Protein 8TFO (pdb70)

Secondary structure (DSSP, 8-state):
--SS-EEEEEEEEEEEEE-TTGGGGT--EEEEEEEEEEEEEEEE-SSSEEEEEETTTEEEEEEEHHHHHHHHHH----SSS---S--HHHHHHHHHHHTT---HHHHHHHHHHHHHHHHHHHT-SS---EEEEEEESS-GGGTSSHHHHHHHHHHHHHHHHTTSS---TTTSEEETTEEEPPHHHHHHHHHHHHHHHHHHSTT--SHHHHHHHHBSEEEEETTEEEE--SSB---EEEEE------HHHHHHHHHHHHHH-HHHHHHHHHHHHHHHHHHHHHHHH--BSPPHHHHHHHHHHHHHHHHHHHHTT---HHHHHHHHHHHHTT-EEEE-TT-SSSEEEEEPPHHHHH-HHHHHHHHHHHHHTT-EEEEPP-S-B-SEEE----/--PPPEEEEEEEEEEEEE-TTGGGGT--EEEEEEEEEEEEEEEE-SSSEEEEEETTTEEEEEEEHHHHHHHHHT----TTS---S--HHHHHHHHTT---HHHHHHHHHHHHHHHHHHHHT-SS---EEEEEEESS-GGGTSSHHHHHHHHHHHHHHHHTTSS--STTTSEEETTEEEPPHHHHHHHHHHHHHHHHHH-TT--SHHHHHHHHBSEEEEETTEEEE-TTSB---EEEEE------HHHHHHHHHHHHHH-HHHHHHHHHHHHHHHHHHHHHHHH--BSPPHHHHHHHHHHHHHHHHHHHHTT---HHHHHHHHHHHHTT-EEEE-TT-SSSEEEEEPPGGGGT-HHHHHHHHHHHHHTT-EEEEPP-S-BSSEE----

B-factor: mean 43.5, std 15.82, range [17.24, 140.45]

InterPro domains:
  IPR006204 GHMP kinase N-terminal domain [PF00288] (136-232)
  IPR006205 Mevalonate kinase [PTHR43290] (6-403)
  IPR006205 Mevalonate kinase [TIGR00549] (11-362)
  IPR013750 GHMP kinase, C-terminal domain [PF08544] (314-367)
  IPR014721 Small ribosomal subunit protein uS5 domain 2-type fold, subgroup [G3DSA:3.30.230.10] (9-399)
  IPR020568 Ribosomal protein uS5 domain 2-type superfamily [SSF54211] (7-242)
  IPR036554 GHMP kinase, C-terminal domain superfamily [G3DSA:3.30.70.890] (247-396)
  IPR036554 GHMP kinase, C-terminal domain superfamily [SSF55060] (249-402)

Solvent-accessible surface area: 33068 Å² total; per-residue (Å²): 237,72,142,91,111,71,28,77,0,1,0,0,0,5,0,6,0,1,0,3,8,0,8,36,47,112,45,0,0,0,0,7,0,2,37,33,34,1,98,1,34,0,20,46,32,122,96,32,36,0,10,1,71,11,87,178,44,14,119,111,12,25,4,21,18,79,52,0,9,102,32,1,116,78,12,158,66,75,108,98,55,114,44,95,105,46,40,146,123,11,14,71,93,0,95,61,18,3,21,3,49,138,84,66,49,45,6,2,4,0,0,0,2,0,0,0,0,0,0,55,112,39,62,80,146,123,4,37,19,1,78,1,55,3,38,28,72,7,46,93,38,1,34,10,8,14,32,0,0,9,0,0,0,0,0,0,0,0,0,20,14,11,47,40,9,100,27,43,97,99,82,10,67,95,60,90,43,64,37,44,4,46,70,125,21,8,53,54,0,15,51,19,0,15,3,0,2,15,20,31,24,48,47,21,21,2,4,34,0,0,0,0,1,37,4,15,14,0,52,2,95,86,82,131,58,68,136,4,44,106,7,15,140,15,27,1,1,3,0,10,5,113,32,140,42,84,44,54,112,12,16,57,64,1,96,106,78,85,165,95,95,72,90,99,5,44,66,17,3,103,46,0,26,34,10,0,50,59,2,2,120,42,6,76,141,12,123,36,87,14,73,38,129,53,11,122,67,3,2,70,10,0,89,78,0,16,97,37,0,55,57,1,32,0,23,43,92,91,0,46,56,0,14,97,0,0,54,160,70,43,2,0,3,0,0,3,8,21,6,12,1,10,1,0,0,0,1,7,30,43,73,6,88,115,90,109,125,66,49,78,54,0,17,59,34,0,141,159,47,146,14,109,9,68,87,15,131,47,49,25,64,6,1,6,17,49,93,35,122,120,212,99,106,106,126,114,21,85,2,0,0,0,0,7,0,6,0,1,0,5,7,0,10,26,40,107,52,0,0,0,0,7,0,3,34,35,23,1,106,0,44,0,20,49,33,121,94,33,89,0,10,0,68,7,86,172,41,10,159,119,37,32,15,26,17,109,75,0,7,49,22,4,104,176,13,69,39,47,91,112,89,106,38,84,113,33,32,93,133,7,0,75,71,0,92,150,75,57,119,65,89,68,20,30,8,18,1,0,0,0,2,0,0,0,6,0,0,68,129,40,61,72,140,119,4,38,20,2,79,2,54,4,48,28,73,4,52,90,45,3,38,10,8,17,48,1,0,11,0,0,0,0,0,0,0,0,0,22,19,10,50,20,10,87,24,44,148,160,34,13,64,81,57,131,21,49,6,35,4,29,6,27,11,7,14,55,0,8,43,25,0,12,4,2,10,26,11,47,40,64,63,24,22,3,6,37,1,0,0,0,1,8,0,13,15,0,42,2,91,86,46,60,19,64,39,3,44,110,8,13,109,10,31,2,1,2,0,16,3,113,30,103,86,71,47,111,103,1,23,45,52,0,142,105,78,90,174,95,93,71,90,97,5,49,66,16,3,112,44,0,21,33,10,0,49,60,1,0,91,44,6,69,153,11,125,39,70,9,74,49,134,42,3,98,55,1,1,69,8,0,85,81,0,16,97,36,0,54,56,1,33,0,24,40,94,89,0,47,64,0,14,99,1,0,51,172,76,50,6,0,2,0,0,5,9,26,7,0,1,11,1,0,0,0,1,6,36,9,89,16,104,132,112,94,123,80,53,78,53,2,24,36,38,0,145,164,45,144,19,116,9,64,65,16,126,38,65,25,56,5,1,6,13,36,63,77,165

Organism: Ramazzottius varieornatus (NCBI:txid947166)

Sequence (777 aa):
MSNLRHLRVSAPGKIILHGEHAVVYQKTAVALSLGLRTRLDLTETTDGRISIIMDKFLQHTSWSVEELSKIIDKVKIDANNPETELDQELVEDLRMMTSGHHTQSVALVGFLYILVKLCKFSGKQRPPSIQISISSDIAISAGLGSSAAFAVCLSASLLSYLGIIVCDRKNCADVDGKLVPSADQLALINHWAFMVEKIVHGSASGVDNAVSTYGGSIKYRNNELTRIGSGLKLDVLIVDTHVQRDTKKMLDIVRHRRKLYPAITNPVLEAIDGISETSSKILQHGDGLPTGEEYEEVIADLVRMNQNLLSTLGVSHPKLDVICETASRFGQAGKLTGAGGGGCAIVVLDPDMRQFEHLRESIIAEYRRMEFKPHLAELGGPGVLFHPVPGMSNLRHLRVSAPGKIILHGEHAVVYQKTAVALSLGLRTRLDLTETTDGRISIIMDKFLQHTSWSVEELSKIIDKVKIDANNPETELDQELVEDLRMMTYSTQSVALVGFLYILVKLCKFSGKQRPPSIQISISSDIAISAGLGSSAAFAVCLSASLLSYLGIIVCCDRKNCADVDGKLVPSADQLALINHWAFMVEKIVHGSASGVDNAVSTYGGSIKYRNNELTRIGSGLKLDVLIVDTHVQRDTKKMLDIVRHRRKLYPAITNPVLEAIDGISETSSKILQQHGDGLPTGEEYEVIADLVRMNQNLLSTLGVSHPKLDVICETASRFGQAGKLTGAGGGGCAIVVLDPDMRQFEHLRESIIAEYRRMEFKPHLAELGGPGVLFHPVP

Radius of gyration: 29.72 Å; Cα contacts (8 Å, |Δi|>4): 1640; chains: 2; bounding box: 70×86×70 Å

Nearest PDB structures (foldseek):
  8tfo-assembly2_B  TM=1.003E+00  e=6.480E-74  Ramazzottius varieornatus
  8tfo-assembly1_A  TM=9.893E-01  e=7.374E-70  Ramazzottius varieornatus
  2r3v-assembly6_D  TM=8.284E-01  e=1.403E-33  unclassified
  2r3v-assembly5_B  TM=8.203E-01  e=5.408E-33  unclassified
  1kvk-assembly1_A-2  TM=8.349E-01  e=2.702E-32  Rattus norvegicus

Structure (mmCIF, N/CA/C/O backbone):
data_8TFO
#
_entry.id   8TFO
#
_cell.length_a   45.081
_cell.length_b   80.705
_cell.length_c   207.467
_cell.angle_alpha   90.000
_cell.angle_beta   90.000
_cell.angle_gamma   90.000
#
_symmetry.space_group_name_H-M   'P 21 21 21'
#
loop_
_entity.id
_entity.type
_entity.pdbx_description
1 polymer 'Mevalonate kinase'
2 non-polymer (R)-MEVALONATE
3 non-polymer DI(HYDROXYETHYL)ETHER
4 non-polymer 'CALCIUM ION'
5 water water
#
loop_
_atom_site.group_PDB
_atom_site.id
_atom_site.type_symbol
_atom_site.label_atom_id
_atom_site.label_alt_id
_atom_site.label_comp_id
_atom_site.label_asym_id
_atom_site.label_entity_id
_atom_site.label_seq_id
_atom_site.pdbx_PDB_ins_code
_atom_site.Cartn_x
_atom_site.Cartn_y
_atom_site.Cartn_z
_atom_site.occupancy
_atom_site.B_iso_or_equiv
_atom_site.auth_seq_id
_atom_site.auth_comp_id
_atom_site.auth_asym_id
_atom_site.auth_atom_id
_atom_site.pdbx_PDB_model_num
ATOM 1 N N . MET A 1 10 ? 39.007 81.634 164.512 1.000 81.900 1 MET A N 1
ATOM 2 C CA . MET A 1 10 ? 38.401 82.118 163.243 1.000 81.730 1 MET A CA 1
ATOM 3 C C . MET A 1 10 ? 37.360 81.091 162.776 1.000 74.619 1 MET A C 1
ATOM 4 O O . MET A 1 10 ? 36.490 80.711 163.560 1.000 62.475 1 MET A O 1
ATOM 9 N N . SER A 1 11 ? 37.470 80.633 161.518 1.000 62.024 2 SER A N 1
ATOM 10 C CA . SER A 1 11 ? 36.440 79.858 160.855 1.000 54.918 2 SER A CA 1
ATOM 11 C C . SER A 1 11 ? 36.623 78.364 161.097 1.000 46.998 2 SER A C 1
ATOM 12 O O . SER A 1 11 ? 37.713 77.829 160.965 1.000 44.274 2 SER A O 1
ATOM 15 N N . ASN A 1 12 ? 35.530 77.680 161.416 1.000 39.809 3 ASN A N 1
ATOM 16 C CA . ASN A 1 12 ? 35.556 76.230 161.503 1.000 41.993 3 ASN A CA 1
ATOM 17 C C . ASN A 1 12 ? 35.626 75.611 160.099 1.000 42.023 3 ASN A C 1
ATOM 18 O O . ASN A 1 12 ? 36.244 74.559 159.958 1.000 40.573 3 ASN A O 1
ATOM 23 N N . LEU A 1 13 ? 34.981 76.219 159.085 1.000 38.948 4 LEU A N 1
ATOM 24 C CA . LEU A 1 13 ? 34.839 75.579 157.779 1.000 37.196 4 LEU A CA 1
ATOM 25 C C . LEU A 1 13 ? 35.536 76.426 156.723 1.000 32.887 4 LEU A C 1
ATOM 26 O O . LEU A 1 13 ? 35.120 77.542 156.440 1.000 33.256 4 LEU A O 1
ATOM 31 N N . ARG A 1 14 ? 36.619 75.888 156.169 1.000 33.803 5 ARG A N 1
ATOM 32 C CA . ARG A 1 14 ? 37.328 76.534 155.074 1.000 36.985 5 ARG A CA 1
ATOM 33 C C . ARG A 1 14 ? 36.373 76.750 153.900 1.000 35.421 5 ARG A C 1
ATOM 34 O O . ARG A 1 14 ? 35.511 75.911 153.629 1.000 35.179 5 ARG A O 1
ATOM 42 N N . HIS A 1 15 ? 36.588 77.842 153.166 1.000 32.522 6 HIS A N 1
ATOM 43 C CA . HIS A 1 15 ? 35.730 78.220 152.059 1.000 32.790 6 HIS A CA 1
ATOM 44 C C . HIS A 1 15 ? 36.577 78.959 151.022 1.000 34.205 6 HIS A C 1
ATOM 45 O O . HIS A 1 15 ? 37.212 79.947 151.355 1.000 35.739 6 HIS A O 1
ATOM 52 N N . LEU A 1 16 ? 36.600 78.454 149.779 1.000 33.871 7 LEU A N 1
ATOM 53 C CA . LEU A 1 16 ? 37.327 79.042 148.662 1.000 35.412 7 LEU A CA 1
ATOM 54 C C . LEU A 1 16 ? 36.336 79.453 147.591 1.000 31.932 7 LEU A C 1
ATOM 55 O O . LEU A 1 16 ? 35.320 78.793 147.425 1.000 35.609 7 LEU A O 1
ATOM 60 N N . ARG A 1 17 ? 36.681 80.506 146.852 1.000 35.365 8 ARG A N 1
ATOM 61 C CA . ARG A 1 17 ? 35.896 80.999 145.728 1.000 36.370 8 ARG A CA 1
ATOM 62 C C . ARG A 1 17 ? 36.863 81.372 144.608 1.000 36.865 8 ARG A C 1
ATOM 63 O O . ARG A 1 17 ? 37.860 82.061 144.859 1.000 33.223 8 ARG A O 1
ATOM 71 N N . VAL A 1 18 ? 36.598 80.846 143.395 1.000 38.128 9 VAL A N 1
ATOM 72 C CA . VAL A 1 18 ? 37.438 81.086 142.229 1.000 36.038 9 VAL A CA 1
ATOM 73 C C . VAL A 1 18 ? 36.543 81.398 141.039 1.000 35.487 9 VAL A C 1
ATOM 74 O O . VAL A 1 18 ? 35.392 80.962 140.981 1.000 31.894 9 VAL A O 1
ATOM 78 N N . SER A 1 19 ? 37.106 82.117 140.059 1.000 36.254 10 SER A N 1
ATOM 79 C CA . SER A 1 19 ? 36.424 82.325 138.798 1.000 36.558 10 SER A CA 1
ATOM 80 C C . SER A 1 19 ? 37.436 82.251 137.654 1.000 36.524 10 SER A C 1
ATOM 81 O O . SER A 1 19 ? 38.633 82.490 137.850 1.000 35.749 10 SER A O 1
ATOM 84 N N . ALA A 1 20 ? 36.922 81.923 136.458 1.000 36.905 11 ALA A N 1
ATOM 85 C CA . ALA A 1 20 ? 37.731 81.842 135.243 1.000 37.914 11 ALA A CA 1
ATOM 86 C C . ALA A 1 20 ? 36.909 82.303 134.039 1.000 32.045 11 ALA A C 1
ATOM 87 O O . ALA A 1 20 ? 35.725 81.998 133.928 1.000 28.944 11 ALA A O 1
ATOM 89 N N . PRO A 1 21 ? 37.528 83.038 133.093 1.000 31.532 12 PRO A N 1
ATOM 90 C CA . PRO A 1 21 ? 36.782 83.610 131.964 1.000 31.473 12 PRO A CA 1
ATOM 91 C C . PRO A 1 21 ? 36.568 82.624 130.816 1.000 32.626 12 PRO A C 1
ATOM 92 O O . PRO A 1 21 ? 37.332 81.659 130.664 1.000 35.294 12 PRO A O 1
ATOM 96 N N . GLY A 1 22 ? 35.520 82.889 130.031 1.000 32.737 13 GLY A N 1
ATOM 97 C CA . GLY A 1 22 ? 35.355 82.330 128.696 1.000 34.316 13 GLY A CA 1
ATOM 98 C C . GLY A 1 22 ? 36.373 82.912 127.714 1.000 31.967 13 GLY A C 1
ATOM 99 O O . GLY A 1 22 ? 37.258 83.682 128.109 1.000 31.309 13 GLY A O 1
ATOM 100 N N . LYS A 1 23 ? 36.262 82.534 126.436 1.000 29.794 14 LYS A N 1
ATOM 101 C CA . LYS A 1 23 ? 37.286 82.895 125.466 1.000 31.876 14 LYS A CA 1
ATOM 102 C C . LYS A 1 23 ? 36.728 82.845 124.041 1.000 31.279 14 LYS A C 1
ATOM 103 O O . LYS A 1 23 ? 35.737 82.164 123.755 1.000 29.638 14 LYS A O 1
ATOM 109 N N . ILE A 1 24 ? 37.403 83.602 123.165 1.000 31.340 15 ILE A N 1
ATOM 110 C CA . ILE A 1 24 ? 37.278 83.459 121.723 1.000 32.291 15 ILE A CA 1
ATOM 111 C C . ILE A 1 24 ? 38.664 83.170 121.162 1.000 33.053 15 ILE A C 1
ATOM 112 O O . ILE A 1 24 ? 39.680 83.550 121.750 1.000 30.255 15 ILE A O 1
ATOM 117 N N . ILE A 1 25 ? 38.676 82.472 120.021 1.000 34.357 16 ILE A N 1
ATOM 118 C CA . ILE A 1 25 ? 39.890 82.308 119.249 1.000 32.842 16 ILE A CA 1
ATOM 119 C C . ILE A 1 25 ? 39.781 83.236 118.043 1.000 32.191 16 ILE A C 1
ATOM 120 O O . ILE A 1 25 ? 38.864 83.102 117.239 1.000 30.473 16 ILE A O 1
ATOM 125 N N . LEU A 1 26 ? 40.678 84.222 117.960 1.000 28.860 17 LEU A N 1
ATOM 126 C CA . LEU A 1 26 ? 40.670 85.104 116.814 1.000 30.313 17 LEU A CA 1
ATOM 127 C C . LEU A 1 26 ? 41.223 84.375 115.591 1.000 32.690 17 LEU A C 1
ATOM 128 O O . LEU A 1 26 ? 40.640 84.483 114.517 1.000 33.743 17 LEU A O 1
ATOM 133 N N . HIS A 1 27 ? 42.340 83.642 115.755 1.000 32.750 18 HIS A N 1
ATOM 134 C CA . HIS A 1 27 ? 42.938 82.882 114.664 1.000 30.573 18 HIS A CA 1
ATOM 135 C C . HIS A 1 27 ? 43.514 81.555 115.157 1.000 29.144 18 HIS A C 1
ATOM 136 O O . HIS A 1 27 ? 44.060 81.452 116.251 1.000 28.502 18 HIS A O 1
ATOM 143 N N . GLY A 1 28 ? 43.411 80.528 114.312 1.000 27.734 19 GLY A N 1
ATOM 144 C CA . GLY A 1 28 ? 44.246 79.358 114.474 1.000 27.088 19 GLY A CA 1
ATOM 145 C C . GLY A 1 28 ? 43.515 78.178 115.096 1.000 26.474 19 GLY A C 1
ATOM 146 O O . GLY A 1 28 ? 44.140 77.145 115.319 1.000 25.267 19 GLY A O 1
ATOM 147 N N . GLU A 1 29 ? 42.201 78.291 115.337 1.000 27.094 20 GLU A N 1
ATOM 148 C CA . GLU A 1 29 ? 41.454 77.100 115.726 1.000 27.305 20 GLU A CA 1
ATOM 149 C C . GLU A 1 29 ? 41.660 76.015 114.668 1.000 26.987 20 GLU A C 1
ATOM 150 O O . GLU A 1 29 ? 41.851 76.320 113.492 1.000 30.315 20 GLU A O 1
ATOM 156 N N . HIS A 1 30 ? 41.653 74.761 115.130 1.000 28.845 21 HIS A N 1
ATOM 157 C CA . HIS A 1 30 ? 41.844 73.537 114.353 1.000 27.332 21 HIS A CA 1
ATOM 158 C C . HIS A 1 30 ? 43.293 73.357 113.909 1.000 26.541 21 HIS A C 1
ATOM 159 O O . HIS A 1 30 ? 43.856 72.282 114.067 1.000 28.803 21 HIS A O 1
ATOM 166 N N . ALA A 1 31 ? 43.897 74.386 113.317 1.000 29.498 22 ALA A N 1
ATOM 167 C CA . ALA A 1 31 ? 45.316 74.336 112.984 1.000 28.787 22 ALA A CA 1
ATOM 168 C C . ALA A 1 31 ? 46.164 74.112 114.238 1.000 30.512 22 ALA A C 1
ATOM 169 O O . ALA A 1 31 ? 47.201 73.416 114.204 1.000 30.993 22 ALA A O 1
ATOM 171 N N . VAL A 1 32 ? 45.725 74.739 115.334 1.000 27.917 23 VAL A N 1
ATOM 172 C CA . VAL A 1 32 ? 46.478 74.741 116.579 1.000 31.115 23 VAL A CA 1
ATOM 173 C C . VAL A 1 32 ? 46.634 73.322 117.112 1.000 32.045 23 VAL A C 1
ATOM 174 O O . VAL A 1 32 ? 47.607 73.045 117.802 1.000 32.536 23 VAL A O 1
ATOM 178 N N . VAL A 1 33 ? 45.681 72.447 116.774 1.000 32.343 24 VAL A N 1
ATOM 179 C CA . VAL A 1 33 ? 45.731 71.037 117.129 1.000 34.635 24 VAL A CA 1
ATOM 180 C C . VAL A 1 33 ? 46.956 70.365 116.503 1.000 36.148 24 VAL A C 1
ATOM 181 O O . VAL A 1 33 ? 47.440 69.376 117.034 1.000 33.629 24 VAL A O 1
ATOM 185 N N . TYR A 1 34 ? 47.392 70.851 115.333 1.000 35.825 25 TYR A N 1
ATOM 186 C CA . TYR A 1 34 ? 48.512 70.265 114.610 1.000 34.215 25 TYR A CA 1
ATOM 187 C C . TYR A 1 34 ? 49.721 71.190 114.655 1.000 37.058 25 TYR A C 1
ATOM 188 O O . TYR A 1 34 ? 50.351 71.458 113.623 1.000 37.876 25 TYR A O 1
ATOM 197 N N . GLN A 1 35 ? 50.020 71.679 115.860 1.000 37.136 26 GLN A N 1
ATOM 198 C CA . GLN A 1 35 ? 51.274 72.365 116.161 1.000 39.365 26 GLN A CA 1
ATOM 199 C C . GLN A 1 35 ? 51.370 73.726 115.472 1.000 35.319 26 GLN A C 1
ATOM 200 O O . GLN A 1 35 ? 52.472 74.260 115.347 1.000 37.260 26 GLN A O 1
ATOM 206 N N . LYS A 1 36 ? 50.232 74.298 115.054 1.000 32.572 27 LYS A N 1
ATOM 207 C CA . LYS A 1 36 ? 50.237 75.640 114.482 1.000 33.930 27 LYS A CA 1
ATOM 208 C C . LYS A 1 36 ? 49.893 76.688 115.548 1.000 32.501 27 LYS A C 1
ATOM 209 O O . LYS A 1 36 ? 49.445 76.352 116.642 1.000 29.947 27 LYS A O 1
ATOM 215 N N . THR A 1 37 ? 50.083 77.959 115.175 1.000 32.832 28 THR A N 1
ATOM 216 C CA . THR A 1 37 ? 49.914 79.105 116.050 1.000 33.022 28 THR A CA 1
ATOM 217 C C . THR A 1 37 ? 48.451 79.538 116.106 1.000 31.005 28 THR A C 1
ATOM 218 O O . THR A 1 37 ? 47.750 79.506 115.109 1.000 30.503 28 THR A O 1
ATOM 222 N N . ALA A 1 38 ? 48.005 79.950 117.293 1.000 31.905 29 ALA A N 1
ATOM 223 C CA . ALA A 1 38 ? 46.688 80.534 117.486 1.000 33.815 29 ALA A CA 1
ATOM 224 C C . ALA A 1 38 ? 46.815 81.835 118.281 1.000 34.507 29 ALA A C 1
ATOM 225 O O . ALA A 1 38 ? 47.805 82.049 118.983 1.000 32.735 29 ALA A O 1
ATOM 227 N N . VAL A 1 39 ? 45.801 82.698 118.117 1.000 34.012 30 VAL A N 1
ATOM 228 C CA . VAL A 1 39 ? 45.644 83.925 118.867 1.000 32.899 30 VAL A CA 1
ATOM 229 C C . VAL A 1 39 ? 44.273 83.862 119.530 1.000 32.709 30 VAL A C 1
ATOM 230 O O . VAL A 1 39 ? 43.281 83.679 118.835 1.000 30.179 30 VAL A O 1
ATOM 234 N N . ALA A 1 40 ? 44.233 84.018 120.867 1.000 34.749 31 ALA A N 1
ATOM 235 C CA . ALA A 1 40 ? 43.019 83.832 121.655 1.000 32.167 31 ALA A CA 1
ATOM 236 C C . ALA A 1 40 ? 42.913 84.953 122.682 1.000 32.859 31 ALA A C 1
ATOM 237 O O . ALA A 1 40 ? 43.932 85.498 123.116 1.000 31.332 31 ALA A O 1
ATOM 239 N N . LEU A 1 41 ? 41.661 85.311 123.010 1.000 34.232 32 LEU A N 1
ATOM 240 C CA . LEU A 1 41 ? 41.341 86.406 123.915 1.000 32.482 32 LEU A CA 1
ATOM 241 C C . LEU A 1 41 ? 40.310 85.937 124.933 1.000 32.322 32 LEU A C 1
ATOM 242 O O . LEU A 1 41 ? 39.367 85.236 124.551 1.000 27.929 32 LEU A O 1
ATOM 247 N N . SER A 1 42 ? 40.453 86.402 126.195 1.000 31.765 33 SER A N 1
ATOM 248 C CA . SER A 1 42 ? 39.503 86.115 127.260 1.000 33.392 33 SER A CA 1
ATOM 249 C C . SER A 1 42 ? 38.281 87.032 127.161 1.000 34.926 33 SER A C 1
ATOM 250 O O . SER A 1 42 ? 38.361 88.131 126.624 1.000 35.986 33 SER A O 1
ATOM 253 N N . LEU A 1 43 ? 37.155 86.549 127.698 1.000 34.105 34 LEU A N 1
ATOM 254 C CA . LEU A 1 43 ? 35.907 87.290 127.758 1.000 36.276 34 LEU A CA 1
ATOM 255 C C . LEU A 1 43 ? 35.593 87.768 129.182 1.000 37.568 34 LEU A C 1
ATOM 256 O O . LEU A 1 43 ? 36.263 87.404 130.149 1.000 34.940 34 LEU A O 1
ATOM 261 N N . GLY A 1 44 ? 34.530 88.584 129.274 1.000 41.286 35 GLY A N 1
ATOM 262 C CA . GLY A 1 44 ? 33.936 89.023 130.524 1.000 40.888 35 GLY A CA 1
ATOM 263 C C . GLY A 1 44 ? 32.966 87.977 131.069 1.000 39.540 35 GLY A C 1
ATOM 264 O O . GLY A 1 44 ? 32.633 87.993 132.240 1.000 42.294 35 GLY A O 1
ATOM 265 N N . LEU A 1 45 ? 32.528 87.054 130.214 1.000 37.774 36 LEU A N 1
ATOM 266 C CA . LEU A 1 45 ? 31.765 85.898 130.650 1.000 40.559 36 LEU A CA 1
ATOM 267 C C . LEU A 1 45 ? 32.644 85.003 131.530 1.000 42.644 36 LEU A C 1
ATOM 268 O O . LEU A 1 45 ? 33.753 84.649 131.115 1.000 40.636 36 LEU A O 1
ATOM 273 N N . ARG A 1 46 ? 32.145 84.619 132.729 1.000 38.978 37 ARG A N 1
ATOM 274 C CA . ARG A 1 46 ? 32.950 83.863 133.684 1.000 35.294 37 ARG A CA 1
ATOM 275 C C . ARG A 1 46 ? 32.188 82.655 134.224 1.000 36.340 37 ARG A C 1
ATOM 276 O O . ARG A 1 46 ? 30.957 82.686 134.330 1.000 38.480 37 ARG A O 1
ATOM 284 N N . THR A 1 47 ? 32.948 81.582 134.520 1.000 34.752 38 THR A N 1
ATOM 285 C CA . THR A 1 47 ? 32.510 80.475 135.364 1.000 34.162 38 THR A CA 1
ATOM 286 C C . THR A 1 47 ? 32.982 80.727 136.808 1.000 35.990 38 THR A C 1
ATOM 287 O O . THR A 1 47 ? 34.112 81.179 137.050 1.000 31.725 38 THR A O 1
ATOM 291 N N . ARG A 1 48 ? 32.098 80.429 137.778 1.000 37.787 39 ARG A N 1
ATOM 292 C CA . ARG A 1 48 ? 32.322 80.742 139.189 1.000 38.008 39 ARG A CA 1
ATOM 293 C C . ARG A 1 48 ? 32.150 79.487 140.045 1.000 36.534 39 ARG A C 1
ATOM 294 O O . ARG A 1 48 ? 31.216 78.710 139.840 1.000 35.388 39 ARG A O 1
ATOM 302 N N . LEU A 1 49 ? 33.063 79.297 140.996 1.000 34.828 40 LEU A N 1
ATOM 303 C CA . LEU A 1 49 ? 33.110 78.071 141.784 1.000 36.074 40 LEU A CA 1
ATOM 304 C C . LEU A 1 49 ? 33.292 78.437 143.254 1.000 36.264 40 LEU A C 1
ATOM 305 O O . LEU A 1 49 ? 34.156 79.257 143.580 1.000 31.768 40 LEU A O 1
ATOM 310 N N . ASP A 1 50 ? 32.462 77.809 144.102 1.000 33.647 41 ASP A N 1
ATOM 311 C CA . ASP A 1 50 ? 32.647 77.781 145.543 1.000 38.034 41 ASP A CA 1
ATOM 312 C C . ASP A 1 50 ? 33.036 76.371 145.954 1.000 34.943 41 ASP A C 1
ATOM 313 O O . ASP A 1 50 ? 32.450 75.402 145.481 1.000 35.433 41 ASP A O 1
ATOM 318 N N . LEU A 1 51 ? 34.018 76.288 146.850 1.000 34.653 42 LEU A N 1
ATOM 319 C CA . LEU A 1 51 ? 34.402 75.043 147.494 1.000 35.790 42 LEU A CA 1
ATOM 320 C C . LEU A 1 51 ? 34.440 75.288 149.001 1.000 34.396 42 LEU A C 1
ATOM 321 O O . LEU A 1 51 ? 35.124 76.212 149.443 1.000 36.995 42 LEU A O 1
ATOM 326 N N . THR A 1 52 ? 33.715 74.468 149.775 1.000 29.952 43 THR A N 1
ATOM 327 C CA . THR A 1 52 ? 33.803 74.530 151.227 1.000 32.608 43 THR A CA 1
ATOM 328 C C . THR A 1 52 ? 34.173 73.158 151.780 1.000 32.312 43 THR A C 1
ATOM 329 O O . THR A 1 52 ? 33.847 72.133 151.199 1.000 32.623 43 THR A O 1
ATOM 333 N N . GLU A 1 53 ? 34.831 73.186 152.934 1.000 35.092 44 GLU A N 1
ATOM 334 C CA . GLU A 1 53 ? 34.937 72.048 153.830 1.000 34.857 44 GLU A CA 1
ATOM 335 C C . GLU A 1 53 ? 33.563 71.496 154.216 1.000 31.296 44 GLU A C 1
ATOM 336 O O . GLU A 1 53 ? 32.589 72.240 154.347 1.000 32.218 44 GLU A O 1
ATOM 342 N N . THR A 1 54 ? 33.505 70.174 154.391 1.000 32.117 45 THR A N 1
ATOM 343 C CA . THR A 1 54 ? 32.371 69.492 155.005 1.000 34.469 45 THR A CA 1
ATOM 344 C C . THR A 1 54 ? 32.917 68.472 156.007 1.000 35.557 45 THR A C 1
ATOM 345 O O . THR A 1 54 ? 34.129 68.311 156.115 1.000 30.416 45 THR A O 1
ATOM 349 N N . THR A 1 55 ? 32.024 67.807 156.760 1.000 34.627 46 THR A N 1
ATOM 350 C CA . THR A 1 55 ? 32.445 66.885 157.808 1.000 37.957 46 THR A CA 1
ATOM 351 C C . THR A 1 55 ? 31.646 65.582 157.718 1.000 39.302 46 THR A C 1
ATOM 352 O O . THR A 1 55 ? 31.628 64.818 158.675 1.000 36.519 46 THR A O 1
ATOM 356 N N . ASP A 1 56 ? 31.030 65.320 156.554 1.000 38.606 47 ASP A N 1
ATOM 357 C CA . ASP A 1 56 ? 30.174 64.161 156.360 1.000 38.688 47 ASP A CA 1
ATOM 358 C C . ASP A 1 56 ? 30.976 63.007 155.757 1.000 37.779 47 ASP A C 1
ATOM 359 O O . ASP A 1 56 ? 30.417 61.936 155.535 1.000 34.968 47 ASP A O 1
ATOM 364 N N . GLY A 1 57 ? 32.274 63.215 155.500 1.000 35.714 48 GLY A N 1
ATOM 365 C CA . GLY A 1 57 ? 33.091 62.202 154.849 1.000 36.872 48 GLY A CA 1
ATOM 366 C C . GLY A 1 57 ? 32.643 61.920 153.412 1.000 36.234 48 GLY A C 1
ATOM 367 O O . GLY A 1 57 ? 32.670 60.775 152.951 1.000 35.101 48 GLY A O 1
ATOM 368 N N . ARG A 1 58 ? 32.213 62.968 152.705 1.000 34.216 49 ARG A N 1
ATOM 369 C CA . ARG A 1 58 ? 31.839 62.844 151.312 1.000 36.404 49 ARG A CA 1
ATOM 370 C C . ARG A 1 58 ? 32.450 63.990 150.509 1.000 38.531 49 ARG A C 1
ATOM 371 O O . ARG A 1 58 ? 32.794 65.044 151.067 1.000 34.461 49 ARG A O 1
ATOM 379 N N . ILE A 1 59 ? 32.572 63.733 149.193 1.000 36.577 50 ILE A N 1
ATOM 380 C CA . ILE A 1 59 ? 32.923 64.724 148.193 1.000 37.293 50 ILE A CA 1
ATOM 381 C C . ILE A 1 59 ? 31.704 64.912 147.299 1.000 35.519 50 ILE A C 1
ATOM 382 O O . ILE A 1 59 ? 31.179 63.924 146.800 1.000 33.019 50 ILE A O 1
ATOM 387 N N . SER A 1 60 ? 31.285 66.169 147.079 1.000 35.473 51 SER A N 1
ATOM 388 C CA . SER A 1 60 ? 30.132 66.448 146.237 1.000 36.973 51 SER A CA 1
ATOM 389 C C . SER A 1 60 ? 30.434 67.564 145.231 1.000 37.358 51 SER A C 1
ATOM 390 O O . SER A 1 60 ? 31.285 68.440 145.458 1.000 32.648 51 SER A O 1
ATOM 393 N N . ILE A 1 61 ? 29.716 67.502 144.097 1.000 36.524 52 ILE A N 1
ATOM 394 C CA . ILE A 1 61 ? 29.744 68.545 143.083 1.000 32.403 52 ILE A CA 1
ATOM 395 C C . ILE A 1 61 ? 28.312 68.814 142.609 1.000 31.444 52 ILE A C 1
ATOM 396 O O . ILE A 1 61 ? 27.482 67.915 142.565 1.000 32.337 52 ILE A O 1
ATOM 401 N N . ILE A 1 62 ? 28.012 70.086 142.345 1.000 30.191 53 ILE A N 1
ATOM 402 C CA . ILE A 1 62 ? 26.726 70.507 141.817 1.000 32.532 53 ILE A CA 1
ATOM 403 C C . ILE A 1 62 ? 27.011 71.660 140.861 1.000 32.166 53 ILE A C 1
ATOM 404 O O . ILE A 1 62 ? 27.952 72.425 141.080 1.000 34.409 53 ILE A O 1
ATOM 409 N N . MET A 1 63 ? 26.250 71.761 139.770 1.000 35.838 54 MET A N 1
ATOM 410 C CA . MET A 1 63 ? 26.491 72.849 138.834 1.000 40.804 54 MET A CA 1
ATOM 411 C C . MET A 1 63 ? 25.166 73.294 138.245 1.000 42.943 54 MET A C 1
ATOM 412 O O . MET A 1 63 ? 24.410 72.486 137.708 1.000 43.855 54 MET A O 1
ATOM 417 N N . ASP A 1 64 ? 24.920 74.600 138.361 1.000 47.086 55 ASP A N 1
ATOM 418 C CA . ASP A 1 64 ? 23.669 75.193 137.942 1.000 51.136 55 ASP A CA 1
ATOM 419 C C . ASP A 1 64 ? 23.402 74.839 136.474 1.000 56.411 55 ASP A C 1
ATOM 420 O O . ASP A 1 64 ? 24.279 75.019 135.624 1.000 51.002 55 ASP A O 1
ATOM 425 N N . LYS A 1 65 ? 22.192 74.298 136.215 1.000 55.671 56 LYS A N 1
ATOM 426 C CA . LYS A 1 65 ? 21.655 74.024 134.887 1.000 57.149 56 LYS A CA 1
ATOM 427 C C . LYS A 1 65 ? 22.473 72.962 134.150 1.000 58.821 56 LYS A C 1
ATOM 428 O O . LYS A 1 65 ? 22.532 72.979 132.926 1.000 60.599 56 LYS A O 1
ATOM 434 N N . PHE A 1 66 ? 23.081 72.017 134.876 1.000 53.107 57 PHE A N 1
ATOM 435 C CA . PHE A 1 66 ? 23.977 71.061 134.247 1.000 51.030 57 PHE A CA 1
ATOM 436 C C . PHE A 1 66 ? 24.059 69.768 135.058 1.000 52.761 57 PHE A C 1
ATOM 437 O O . PHE A 1 66 ? 23.948 68.689 134.484 1.000 52.981 57 PHE A O 1
ATOM 445 N N . LEU A 1 67 ? 24.301 69.878 136.375 1.000 52.210 58 LEU A N 1
ATOM 446 C CA . LEU A 1 67 ? 24.467 68.722 137.243 1.000 48.502 58 LEU A CA 1
ATOM 447 C C . LEU A 1 67 ? 23.728 68.941 138.555 1.000 48.832 58 LEU A C 1
ATOM 448 O O . LEU A 1 67 ? 23.971 69.933 139.241 1.000 44.842 58 LEU A O 1
ATOM 453 N N . GLN A 1 68 ? 22.882 67.966 138.912 1.000 43.619 59 GLN A N 1
ATOM 454 C CA . GLN A 1 68 ? 22.300 67.881 140.238 1.000 46.441 59 GLN A CA 1
ATOM 455 C C . GLN A 1 68 ? 23.391 67.494 141.238 1.000 43.817 59 GLN A C 1
ATOM 456 O O . GLN A 1 68 ? 24.453 67.017 140.843 1.000 40.183 59 GLN A O 1
ATOM 462 N N . HIS A 1 69 ? 23.092 67.648 142.537 1.000 41.141 60 HIS A N 1
ATOM 463 C CA . HIS A 1 69 ? 23.965 67.201 143.611 1.000 39.962 60 HIS A CA 1
ATOM 464 C C . HIS A 1 69 ? 24.439 65.781 143.323 1.000 41.557 60 HIS A C 1
ATOM 465 O O . HIS A 1 69 ? 23.608 64.886 143.180 1.000 42.495 60 HIS A O 1
ATOM 472 N N . THR A 1 70 ? 25.767 65.596 143.241 1.000 34.160 61 THR A N 1
ATOM 473 C CA . THR A 1 70 ? 26.356 64.294 142.998 1.000 36.945 61 THR A CA 1
ATOM 474 C C . THR A 1 70 ? 27.542 64.122 143.931 1.000 35.622 61 THR A C 1
ATOM 475 O O . THR A 1 70 ? 28.394 65.011 143.973 1.000 38.825 61 THR A O 1
ATOM 479 N N . SER A 1 71 ? 27.629 62.964 144.598 1.000 36.575 62 SER A N 1
ATOM 480 C CA . SER A 1 71 ? 28.601 62.774 145.661 1.000 38.468 62 SER A CA 1
ATOM 481 C C . SER A 1 71 ? 29.151 61.348 145.674 1.000 37.697 62 SER A C 1
ATOM 482 O O . SER A 1 71 ? 28.615 60.457 145.035 1.000 34.470 62 SER A O 1
ATOM 485 N N . TRP A 1 72 ? 30.262 61.189 146.400 1.000 35.708 63 TRP A N 1
ATOM 486 C CA . TRP A 1 72 ? 30.932 59.925 146.650 1.000 35.682 63 TRP A CA 1
ATOM 487 C C . TRP A 1 72 ? 31.421 59.957 148.095 1.000 34.748 63 TRP A C 1
ATOM 488 O O . TRP A 1 72 ? 31.675 61.041 148.599 1.000 36.114 63 TRP A O 1
ATOM 499 N N . SER A 1 73 ? 31.565 58.792 148.735 1.000 36.214 64 SER A N 1
ATOM 500 C CA . SER A 1 73 ? 32.184 58.690 150.047 1.000 39.042 64 SER A CA 1
ATOM 501 C C . SER A 1 73 ? 33.696 58.881 149.924 1.000 39.699 64 SER A C 1
ATOM 502 O O . SER A 1 73 ? 34.280 58.520 148.905 1.000 38.739 64 SER A O 1
ATOM 505 N N . VAL A 1 74 ? 34.310 59.425 150.977 1.000 39.161 65 VAL A N 1
ATOM 506 C CA . VAL A 1 74 ? 35.757 59.536 151.092 1.000 43.270 65 VAL A CA 1
ATOM 507 C C . VAL A 1 74 ? 36.367 58.142 150.988 1.000 46.756 65 VAL A C 1
ATOM 508 O O . VAL A 1 74 ? 37.471 58.005 150.455 1.000 42.691 65 VAL A O 1
ATOM 512 N N . GLU A 1 75 ? 35.640 57.132 151.499 1.000 48.992 66 GLU A N 1
ATOM 513 C CA . GLU A 1 75 ? 36.106 55.750 151.524 1.000 51.866 66 GLU A CA 1
ATOM 514 C C . GLU A 1 75 ? 36.263 55.241 150.096 1.000 46.077 66 GLU A C 1
ATOM 515 O O . GLU A 1 75 ? 37.344 54.777 149.737 1.000 52.043 66 GLU A O 1
ATOM 521 N N . GLU A 1 76 ? 35.195 55.329 149.291 1.000 43.542 67 GLU A N 1
ATOM 522 C CA . GLU A 1 76 ? 35.241 54.813 147.929 1.000 46.551 67 GLU A CA 1
ATOM 523 C C . GLU A 1 76 ? 36.382 55.442 147.125 1.000 45.132 67 GLU A C 1
ATOM 524 O O . GLU A 1 76 ? 37.043 54.735 146.378 1.000 43.632 67 GLU A O 1
ATOM 530 N N . LEU A 1 77 ? 36.614 56.750 147.281 1.000 41.779 68 LEU A N 1
ATOM 531 C CA . LEU A 1 77 ? 37.601 57.465 146.481 1.000 44.866 68 LEU A CA 1
ATOM 532 C C . LEU A 1 77 ? 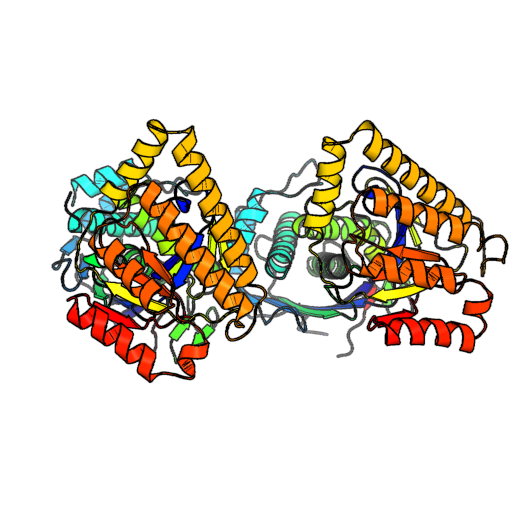39.021 57.189 146.983 1.0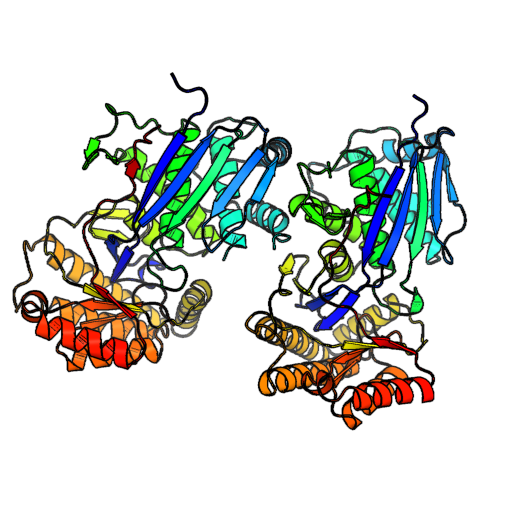00 40.829 68 LEU A C 1
ATOM 533 O O . LEU A 1 77 ? 39.967 57.240 146.204 1.000 38.696 68 LEU A O 1
ATOM 538 N N . SER A 1 78 ? 39.164 56.898 148.278 1.000 41.434 69 SER A N 1
ATOM 539 C CA . SER A 1 78 ? 40.435 56.461 148.838 1.000 45.246 69 SER A CA 1
ATOM 540 C C . SER A 1 78 ? 40.898 55.159 148.179 1.000 42.390 69 SER A C 1
ATOM 541 O O . SER A 1 78 ? 42.095 54.961 147.995 1.000 38.388 69 SER A O 1
ATOM 544 N N . LYS A 1 79 ? 39.954 54.269 147.844 1.000 43.442 70 LYS A N 1
ATOM 545 C CA . LYS A 1 79 ? 40.268 52.991 147.216 1.000 48.172 70 LYS A CA 1
ATOM 546 C C . LYS A 1 79 ? 40.787 53.194 145.789 1.000 48.134 70 LYS A C 1
ATOM 547 O O . LYS A 1 79 ? 41.636 52.436 145.322 1.000 51.345 70 LYS A O 1
ATOM 553 N N . ILE A 1 80 ? 40.280 54.231 145.107 1.000 44.507 71 ILE A N 1
ATOM 554 C CA . ILE A 1 80 ? 40.733 54.600 143.773 1.000 43.219 71 ILE A CA 1
ATOM 555 C C . ILE A 1 80 ? 42.137 55.178 143.882 1.000 41.236 71 ILE A C 1
ATOM 556 O O . ILE A 1 80 ? 43.031 54.760 143.167 1.000 47.936 71 ILE A O 1
ATOM 561 N N . ILE A 1 81 ? 42.333 56.089 144.828 1.000 41.230 72 ILE A N 1
ATOM 562 C CA . ILE A 1 81 ? 43.627 56.712 145.049 1.000 43.015 72 ILE A CA 1
ATOM 563 C C . ILE A 1 81 ? 44.672 55.640 145.346 1.000 47.721 72 ILE A C 1
ATOM 564 O O . ILE A 1 81 ? 45.799 55.768 144.891 1.000 47.652 72 ILE A O 1
ATOM 569 N N . ASP A 1 82 ? 44.287 54.578 146.066 1.000 51.163 73 ASP A N 1
ATOM 570 C CA . ASP A 1 82 ? 45.216 53.520 146.421 1.000 54.081 73 ASP A CA 1
ATOM 571 C C . ASP A 1 82 ? 45.772 52.863 145.161 1.000 51.419 73 ASP A C 1
ATOM 572 O O . ASP A 1 82 ? 46.968 52.614 145.093 1.000 53.350 73 ASP A O 1
ATOM 577 N N . LYS A 1 83 ? 44.899 52.586 144.187 1.000 49.984 74 LYS A N 1
ATOM 578 C CA . LYS A 1 83 ? 45.266 51.877 142.971 1.000 47.517 74 LYS A CA 1
ATOM 579 C C . LYS A 1 83 ? 45.809 52.825 141.890 1.000 49.658 74 LYS A C 1
ATOM 580 O O . LYS A 1 83 ? 46.259 52.377 140.851 1.000 50.926 74 LYS A O 1
ATOM 582 N N . VAL A 1 84 ? 45.846 54.135 142.141 1.000 53.477 75 VAL A N 1
ATOM 583 C CA . VAL A 1 84 ? 46.355 55.083 141.162 1.000 53.720 75 VAL A CA 1
ATOM 584 C C . VAL A 1 84 ? 47.881 55.146 141.254 1.000 60.133 75 VAL A C 1
ATOM 585 O O . VAL A 1 84 ? 48.446 54.987 142.327 1.000 52.077 75 VAL A O 1
ATOM 589 N N . LYS A 1 85 ? 48.537 55.373 140.108 1.000 65.030 76 LYS A N 1
ATOM 590 C CA . LYS A 1 85 ? 49.981 55.540 140.028 1.000 68.391 76 LYS A CA 1
ATOM 591 C C . LYS A 1 85 ? 50.307 56.960 139.563 1.000 73.693 76 LYS A C 1
ATOM 592 O O . LYS A 1 85 ? 49.568 57.546 138.772 1.000 76.174 76 LYS A O 1
ATOM 598 N N . ILE A 1 86 ? 51.426 57.518 140.040 1.000 79.282 77 ILE A N 1
ATOM 599 C CA . ILE A 1 86 ? 51.989 58.736 139.458 1.000 84.940 77 ILE A CA 1
ATOM 600 C C . ILE A 1 86 ? 53.448 58.469 139.103 1.000 86.075 77 ILE A C 1
ATOM 601 O O . ILE A 1 86 ? 54.139 57.770 139.842 1.000 70.805 77 ILE A O 1
ATOM 606 N N . ASP A 1 87 ? 53.907 59.052 137.984 1.000 91.959 78 ASP A N 1
ATOM 607 C CA . ASP A 1 87 ? 55.307 58.975 137.592 1.000 93.538 78 ASP A CA 1
ATOM 608 C C . ASP A 1 87 ? 56.098 59.938 138.473 1.000 87.330 78 ASP A C 1
ATOM 609 O O . ASP A 1 87 ? 55.778 61.121 138.541 1.000 79.704 78 ASP A O 1
ATOM 614 N N . ALA A 1 88 ? 57.127 59.414 139.142 1.000 88.128 79 ALA A N 1
ATOM 615 C CA . ALA A 1 88 ? 57.938 60.210 140.046 1.000 91.047 79 ALA A CA 1
ATOM 616 C C . ALA A 1 88 ? 59.079 60.898 139.293 1.000 88.472 79 ALA A C 1
ATOM 617 O O . ALA A 1 88 ? 59.804 61.682 139.894 1.000 94.573 79 ALA A O 1
ATOM 619 N N . ASN A 1 89 ? 59.225 60.626 137.987 1.000 82.924 80 ASN A N 1
ATOM 620 C CA . ASN A 1 89 ? 60.397 61.069 137.241 1.000 85.011 80 ASN A CA 1
ATOM 621 C C . ASN A 1 89 ? 60.006 61.946 136.051 1.000 87.447 80 ASN A C 1
ATOM 622 O O . ASN A 1 89 ? 60.742 62.864 135.702 1.000 78.295 80 ASN A O 1
ATOM 624 N N . ASN A 1 90 ? 58.858 61.653 135.429 1.000 97.555 81 ASN A N 1
ATOM 625 C CA . ASN A 1 90 ? 58.407 62.366 134.246 1.000 91.993 81 ASN A CA 1
ATOM 626 C C . ASN A 1 90 ? 56.967 62.824 134.473 1.000 89.442 81 ASN A C 1
ATOM 627 O O . ASN A 1 90 ? 56.051 62.004 134.470 1.000 90.074 81 ASN A O 1
ATOM 629 N N . PRO A 1 91 ? 56.722 64.142 134.673 1.000 87.764 82 PRO A N 1
ATOM 630 C CA . PRO A 1 91 ? 55.370 64.654 134.895 1.000 83.071 82 PRO A CA 1
ATOM 631 C C . PRO A 1 91 ? 54.439 64.154 133.793 1.000 70.009 82 PRO A C 1
ATOM 632 O O . PRO A 1 91 ? 54.765 64.244 132.615 1.000 69.125 82 PRO A O 1
ATOM 636 N N . GLU A 1 92 ? 53.290 63.616 134.194 1.000 59.076 83 GLU A N 1
ATOM 637 C CA . GLU A 1 92 ? 52.307 63.109 133.253 1.000 60.033 83 GLU A CA 1
ATOM 638 C C . GLU A 1 92 ? 51.810 64.249 132.366 1.000 56.323 83 GLU A C 1
ATOM 639 O O . GLU A 1 92 ? 51.040 65.097 132.803 1.000 55.402 83 GLU A O 1
ATOM 645 N N . THR A 1 93 ? 52.256 64.236 131.111 1.000 52.633 84 THR A N 1
ATOM 646 C CA . THR A 1 93 ? 51.869 65.214 130.112 1.000 54.169 84 THR A CA 1
ATOM 647 C C . THR A 1 93 ? 50.616 64.723 129.382 1.000 50.411 84 THR A C 1
ATOM 648 O O . THR A 1 93 ? 49.936 65.502 128.722 1.000 54.458 84 THR A O 1
ATOM 652 N N . GLU A 1 94 ? 50.339 63.422 129.479 1.000 43.785 85 GLU A N 1
ATOM 653 C CA . GLU A 1 94 ? 49.153 62.850 128.862 1.000 44.052 85 GLU A CA 1
ATOM 654 C C . GLU A 1 94 ? 48.367 62.053 129.895 1.000 42.073 85 GLU A C 1
ATOM 655 O O . GLU A 1 94 ? 48.844 61.828 130.997 1.000 39.450 85 GLU A O 1
ATOM 661 N N . LEU A 1 95 ? 47.155 61.640 129.504 1.000 41.945 86 LEU A N 1
ATOM 662 C CA . LEU A 1 95 ? 46.188 61.003 130.380 1.000 40.453 86 LEU A CA 1
ATOM 663 C C . LEU A 1 95 ? 46.581 59.559 130.689 1.000 40.471 86 LEU A C 1
ATOM 664 O O . LEU A 1 95 ? 46.958 58.795 129.805 1.000 38.918 86 LEU A O 1
ATOM 669 N N . ASP A 1 96 ? 46.377 59.178 131.948 1.000 36.584 87 ASP A N 1
ATOM 670 C CA . ASP A 1 96 ? 46.315 57.787 132.356 1.000 36.943 87 ASP A CA 1
ATOM 671 C C . ASP A 1 96 ? 44.982 57.193 131.906 1.000 39.525 87 ASP A C 1
ATOM 672 O O . ASP A 1 96 ? 43.965 57.311 132.603 1.000 38.617 87 ASP A O 1
ATOM 677 N N . GLN A 1 97 ? 45.007 56.548 130.732 1.000 39.539 88 GLN A N 1
ATOM 678 C CA . GLN A 1 97 ? 43.811 56.088 130.049 1.000 45.305 88 GLN A CA 1
ATOM 679 C C . GLN A 1 97 ? 43.067 55.035 130.879 1.000 45.734 88 GLN A C 1
ATOM 680 O O . GLN A 1 97 ? 41.848 54.919 130.753 1.000 43.190 88 GLN A O 1
ATOM 686 N N . GLU A 1 98 ? 43.788 54.257 131.705 1.000 47.877 89 GLU A N 1
ATOM 687 C CA . GLU A 1 98 ? 43.169 53.204 132.500 1.000 49.814 89 GLU A CA 1
ATOM 688 C C . GLU A 1 98 ? 42.287 53.806 133.597 1.000 42.758 89 GLU A C 1
ATOM 689 O O . GLU A 1 98 ? 41.142 53.380 133.781 1.000 35.529 89 GLU A O 1
ATOM 695 N N . LEU A 1 99 ? 42.825 54.805 134.309 1.000 40.375 90 LEU A N 1
ATOM 696 C CA . LEU A 1 99 ? 42.042 55.521 135.308 1.000 38.593 90 LEU A CA 1
ATOM 697 C C . LEU A 1 99 ? 40.817 56.160 134.656 1.000 39.517 90 LEU A C 1
ATOM 698 O O . LEU A 1 99 ? 39.716 56.086 135.208 1.000 41.025 90 LEU A O 1
ATOM 703 N N . VAL A 1 100 ? 40.999 56.747 133.468 1.000 33.954 91 VAL A N 1
ATOM 704 C CA . VAL A 1 100 ? 39.912 57.435 132.798 1.000 36.766 91 VAL A CA 1
ATOM 705 C C . VAL A 1 100 ? 38.762 56.456 132.556 1.000 39.779 91 VAL A C 1
ATOM 706 O O . VAL A 1 100 ? 37.612 56.811 132.759 1.000 32.540 91 VAL A O 1
ATOM 710 N N . GLU A 1 101 ? 39.086 55.240 132.092 1.000 42.316 92 GLU A N 1
ATOM 711 C CA . GLU A 1 101 ? 38.089 54.232 131.778 1.000 46.232 92 GLU A CA 1
ATOM 712 C C . GLU A 1 101 ? 37.419 53.742 133.063 1.000 42.690 92 GLU A C 1
ATOM 713 O O . GLU A 1 101 ? 36.202 53.550 133.093 1.000 44.803 92 GLU A O 1
ATOM 719 N N . ASP A 1 102 ? 38.231 53.515 134.105 1.000 43.063 93 ASP A N 1
ATOM 720 C CA . ASP A 1 102 ? 37.729 53.131 135.418 1.000 42.887 93 ASP A CA 1
ATOM 721 C C . ASP A 1 102 ? 36.722 54.182 135.895 1.000 41.140 93 ASP A C 1
ATOM 722 O O . ASP A 1 102 ? 35.595 53.843 136.264 1.000 42.559 93 ASP A O 1
ATOM 727 N N . LEU A 1 103 ? 37.088 55.466 135.782 1.000 36.453 94 LEU A N 1
ATOM 728 C CA . LEU A 1 103 ? 36.236 56.546 136.256 1.000 38.132 94 LEU A CA 1
ATOM 729 C C . LEU A 1 103 ? 34.987 56.680 135.387 1.000 38.406 94 LEU A C 1
ATOM 730 O O . LEU A 1 103 ? 33.909 56.986 135.899 1.000 33.237 94 LEU A O 1
ATOM 735 N N . ARG A 1 104 ? 35.142 56.490 134.067 1.000 41.191 95 ARG A N 1
ATOM 736 C CA . ARG A 1 104 ? 34.011 56.519 133.149 1.000 43.705 95 ARG A CA 1
ATOM 737 C C . ARG A 1 104 ? 33.004 55.431 133.529 1.000 42.200 95 ARG A C 1
ATOM 738 O O . ARG A 1 104 ? 31.800 55.674 133.549 1.000 42.126 95 ARG A O 1
ATOM 746 N N . MET A 1 105 ? 33.517 54.236 133.838 1.000 41.525 96 MET A N 1
ATOM 747 C CA . MET A 1 105 ? 32.706 53.094 134.250 1.000 45.404 96 MET A CA 1
ATOM 748 C C . MET A 1 105 ? 31.936 53.440 135.532 1.000 47.380 96 MET A C 1
ATOM 749 O O . MET A 1 105 ? 30.718 53.259 135.629 1.000 37.545 96 MET A O 1
ATOM 754 N N . MET A 1 106 ? 32.673 54.035 136.476 1.000 45.810 97 MET A N 1
ATOM 755 C CA . MET A 1 106 ? 32.176 54.396 137.793 1.000 42.690 97 MET A CA 1
ATOM 756 C C . MET A 1 106 ? 31.056 55.434 137.689 1.000 41.209 97 MET A C 1
ATOM 757 O O . MET A 1 106 ? 30.171 55.439 138.536 1.000 42.339 97 MET A O 1
ATOM 762 N N . THR A 1 107 ? 31.062 56.288 136.643 1.000 39.054 98 THR A N 1
ATOM 763 C CA . THR A 1 107 ? 30.119 57.398 136.543 1.000 37.933 98 THR A CA 1
ATOM 764 C C . THR A 1 107 ? 29.032 57.166 135.492 1.000 35.801 98 THR A C 1
ATOM 765 O O . THR A 1 107 ? 28.123 57.983 135.379 1.000 33.448 98 THR A O 1
ATOM 769 N N . SER A 1 108 ? 29.083 56.063 134.729 1.000 33.991 99 SER A N 1
ATOM 770 C CA . SER A 1 108 ? 28.093 55.837 133.677 1.000 35.774 99 SER A CA 1
ATOM 771 C C . SER A 1 108 ? 26.653 55.756 134.208 1.000 34.467 99 SER A C 1
ATOM 772 O O . SER A 1 108 ? 25.707 55.976 133.475 1.000 38.014 99 SER A O 1
ATOM 775 N N . GLY A 1 109 ? 26.440 55.460 135.482 1.000 39.141 100 GLY A N 1
ATOM 776 C CA . GLY A 1 109 ? 25.081 55.259 135.971 1.000 45.666 100 GLY A CA 1
ATOM 777 C C . GLY A 1 109 ? 24.265 56.526 136.249 1.000 50.471 100 GLY A C 1
ATOM 778 O O . GLY A 1 109 ? 23.065 56.400 136.494 1.000 53.335 100 GLY A O 1
ATOM 779 N N . HIS A 1 110 ? 24.894 57.722 136.227 1.000 56.935 101 HIS A N 1
ATOM 780 C CA . HIS A 1 110 ? 24.264 58.971 136.660 1.000 56.603 101 HIS A CA 1
ATOM 781 C C . HIS A 1 110 ? 23.107 59.371 135.744 1.000 57.339 101 HIS A C 1
ATOM 782 O O . HIS A 1 110 ? 23.134 59.091 134.548 1.000 55.489 101 HIS A O 1
ATOM 789 N N . HIS A 1 111 ? 22.115 60.073 136.320 1.000 60.918 102 HIS A N 1
ATOM 790 C CA . HIS A 1 111 ? 20.909 60.492 135.613 1.000 63.943 102 HIS A CA 1
ATOM 791 C C . HIS A 1 111 ? 21.019 61.968 135.206 1.000 64.553 102 HIS A C 1
ATOM 792 O O . HIS A 1 111 ? 21.453 62.735 136.090 1.000 62.103 102 HIS A O 1
ATOM 799 N N . THR A 1 128 ? 27.663 67.248 128.090 1.000 56.827 119 THR A N 1
ATOM 800 C CA . THR A 1 128 ? 28.839 66.383 128.363 1.000 56.710 119 THR A CA 1
ATOM 801 C C . THR A 1 128 ? 29.030 66.229 129.872 1.000 55.776 119 THR A C 1
ATOM 802 O O . THR A 1 128 ? 30.119 66.458 130.384 1.000 53.294 119 THR A O 1
ATOM 804 N N . GLN A 1 129 ? 27.977 65.827 130.595 1.000 53.282 120 GLN A N 1
ATOM 805 C CA . GLN A 1 129 ? 28.037 65.841 132.048 1.000 52.097 120 GLN A CA 1
ATOM 806 C C . GLN A 1 129 ? 28.821 64.625 132.546 1.000 47.689 120 GLN A C 1
ATOM 807 O O . GLN A 1 129 ? 29.494 64.707 133.579 1.000 43.644 120 GLN A O 1
ATOM 813 N N . SER A 1 130 ? 28.837 63.528 131.775 1.000 44.147 121 SER A N 1
ATOM 814 C CA . SER A 1 130 ? 29.589 62.339 132.168 1.000 46.416 121 SER A CA 1
ATOM 815 C C . SER A 1 130 ? 31.098 62.626 132.149 1.000 45.648 121 SER A C 1
ATOM 816 O O . SER A 1 130 ? 31.824 62.278 133.089 1.000 43.064 121 SER A O 1
ATOM 818 N N . VAL A 1 131 ? 31.570 63.287 131.081 1.000 48.030 122 VAL A N 1
ATOM 819 C CA . VAL A 1 131 ? 32.992 63.594 130.968 1.000 48.317 122 VAL A CA 1
ATOM 820 C C . VAL A 1 131 ? 33.364 64.691 131.972 1.000 43.981 122 VAL A C 1
ATOM 821 O O . VAL A 1 131 ? 34.500 64.718 132.423 1.000 35.762 122 VAL A O 1
ATOM 825 N N . ALA A 1 132 ? 32.429 65.572 132.353 1.000 39.658 123 ALA A N 1
ATOM 826 C CA . ALA A 1 132 ? 32.729 66.576 133.368 1.000 42.786 123 ALA A CA 1
ATOM 827 C C . ALA A 1 132 ? 33.023 65.900 134.717 1.000 40.920 123 ALA A C 1
ATOM 828 O O . ALA A 1 132 ? 33.989 66.242 135.407 1.000 37.788 123 ALA A O 1
ATOM 830 N N . LEU A 1 133 ? 32.214 64.897 135.070 1.000 37.158 124 LEU A N 1
ATOM 831 C CA . LEU A 1 133 ? 32.420 64.138 136.296 1.000 38.004 124 LEU A CA 1
ATOM 832 C C . LEU A 1 133 ? 33.755 63.387 136.244 1.000 34.212 124 LEU A C 1
ATOM 833 O O . LEU A 1 133 ? 34.527 63.394 137.211 1.000 32.763 124 LEU A O 1
ATOM 838 N N . VAL A 1 134 ? 34.027 62.746 135.107 1.000 32.084 125 VAL A N 1
ATOM 839 C CA . VAL A 1 134 ? 35.259 61.995 134.956 1.000 32.839 125 VAL A CA 1
ATOM 840 C C . VAL A 1 134 ? 36.448 62.939 135.136 1.000 34.010 125 VAL A C 1
ATOM 841 O O . VAL A 1 134 ? 37.427 62.609 135.809 1.000 37.578 125 VAL A O 1
ATOM 845 N N . GLY A 1 135 ? 36.341 64.116 134.521 1.000 33.789 126 GLY A N 1
ATOM 846 C CA . GLY A 1 135 ? 37.408 65.100 134.557 1.000 38.858 126 GLY A CA 1
ATOM 847 C C . GLY A 1 135 ? 37.689 65.583 135.976 1.000 38.653 126 GLY A C 1
ATOM 848 O O . GLY A 1 135 ? 38.848 65.694 136.378 1.000 36.552 126 GLY A O 1
ATOM 849 N N . PHE A 1 136 ? 36.605 65.860 136.711 1.000 36.186 127 PHE A N 1
ATOM 850 C CA . PHE A 1 136 ? 36.692 66.227 138.116 1.000 34.125 127 PHE A CA 1
ATOM 851 C C . PHE A 1 136 ? 37.401 65.149 138.931 1.000 30.603 127 PHE A C 1
ATOM 852 O O . PHE A 1 136 ? 38.397 65.438 139.589 1.000 33.245 127 PHE A O 1
ATOM 860 N N . LEU A 1 137 ? 36.893 63.916 138.871 1.000 31.695 128 LEU A N 1
ATOM 861 C CA . LEU A 1 137 ? 37.421 62.830 139.688 1.000 34.303 128 LEU A CA 1
ATOM 862 C C . LEU A 1 137 ? 38.877 62.570 139.310 1.000 32.728 128 LEU A C 1
ATOM 863 O O . LEU A 1 137 ? 39.702 62.295 140.176 1.000 30.650 128 LEU A O 1
ATOM 868 N N . TYR A 1 138 ? 39.193 62.700 138.019 1.000 33.869 129 TYR A N 1
ATOM 869 C CA . TYR A 1 138 ? 40.534 62.393 137.543 1.000 32.838 129 TYR A CA 1
ATOM 870 C C . TYR A 1 138 ? 41.554 63.304 138.233 1.000 31.238 129 TYR A C 1
ATOM 871 O O . TYR A 1 138 ? 42.529 62.828 138.814 1.000 27.078 129 TYR A O 1
ATOM 880 N N . ILE A 1 139 ? 41.335 64.624 138.199 1.000 33.061 130 ILE A N 1
ATOM 881 C CA . ILE A 1 139 ? 42.335 65.513 138.772 1.000 37.119 130 ILE A CA 1
ATOM 882 C C . ILE A 1 139 ? 42.261 65.463 140.293 1.000 36.655 130 ILE A C 1
ATOM 883 O O . ILE A 1 139 ? 43.296 65.602 140.943 1.000 35.501 130 ILE A O 1
ATOM 888 N N . LEU A 1 140 ? 41.058 65.271 140.858 1.000 34.185 131 LEU A N 1
ATOM 889 C CA . LEU A 1 140 ? 40.958 65.102 142.300 1.000 33.925 131 LEU A CA 1
ATOM 890 C C . LEU A 1 140 ? 41.867 63.958 142.755 1.000 34.386 131 LEU A C 1
ATOM 891 O O . LEU A 1 140 ? 42.712 64.131 143.625 1.000 34.912 131 LEU A O 1
ATOM 896 N N . VAL A 1 141 ? 41.682 62.783 142.150 1.000 35.108 132 VAL A N 1
ATOM 897 C CA . VAL A 1 141 ? 42.407 61.591 142.555 1.000 35.015 132 VAL A CA 1
ATOM 898 C C . VAL A 1 141 ? 43.902 61.797 142.293 1.000 36.321 132 VAL A C 1
ATOM 899 O O . VAL A 1 141 ? 44.753 61.396 143.084 1.000 28.862 132 VAL A O 1
ATOM 903 N N . LYS A 1 142 ? 44.230 62.413 141.158 1.000 36.096 133 LYS A N 1
ATOM 904 C CA . LYS A 1 142 ? 45.624 62.559 140.758 1.000 38.057 133 LYS A CA 1
ATOM 905 C C . LYS A 1 142 ? 46.311 63.571 141.656 1.000 35.201 133 LYS A C 1
ATOM 906 O O . LYS A 1 142 ? 47.456 63.355 142.032 1.000 32.928 133 LYS A O 1
ATOM 912 N N . LEU A 1 143 ? 45.609 64.657 142.004 1.000 35.067 134 LEU A N 1
ATOM 913 C CA . LEU A 1 143 ? 46.193 65.681 142.855 1.000 34.293 134 LEU A CA 1
ATOM 914 C C . LEU A 1 143 ? 46.369 65.183 144.296 1.000 38.474 134 LEU A C 1
ATOM 915 O O . LEU A 1 143 ? 47.306 65.607 144.978 1.000 37.913 134 LEU A O 1
ATOM 920 N N . CYS A 1 144 ? 45.466 64.314 144.770 1.000 35.479 135 CYS A N 1
ATOM 921 C CA . CYS A 1 144 ? 45.618 63.698 146.079 1.000 36.639 135 CYS A CA 1
ATOM 922 C C . CYS A 1 144 ? 46.858 62.809 146.078 1.000 37.952 135 CYS A C 1
ATOM 923 O O . CYS A 1 144 ? 47.692 62.903 146.967 1.000 41.194 135 CYS A O 1
ATOM 926 N N . LYS A 1 145 ? 46.992 61.975 145.048 1.000 42.078 136 LYS A N 1
ATOM 927 C CA . LYS A 1 145 ? 48.145 61.100 144.914 1.000 47.502 136 LYS A CA 1
ATOM 928 C C . LYS A 1 145 ? 49.443 61.912 144.894 1.000 52.540 136 LYS A C 1
ATOM 929 O O . LYS A 1 145 ? 50.382 61.573 145.601 1.000 53.207 136 LYS A O 1
ATOM 935 N N . PHE A 1 146 ? 49.481 62.979 144.077 1.000 54.375 137 PHE A N 1
ATOM 936 C CA . PHE A 1 146 ? 50.632 63.857 143.940 1.000 53.454 137 PHE A CA 1
ATOM 937 C C . PHE A 1 146 ? 51.025 64.460 145.286 1.000 52.437 137 PHE A C 1
ATOM 938 O O . PHE A 1 146 ? 52.208 64.664 145.547 1.000 56.022 137 PHE A O 1
ATOM 946 N N . SER A 1 147 ? 50.025 64.784 146.115 1.000 49.200 138 SER A N 1
ATOM 947 C CA . SER A 1 147 ? 50.263 65.509 147.352 1.000 46.989 138 SER A CA 1
ATOM 948 C C . SER A 1 147 ? 50.476 64.549 148.525 1.000 46.279 138 SER A C 1
ATOM 949 O O . SER A 1 147 ? 50.675 64.994 149.655 1.000 46.373 138 SER A O 1
ATOM 952 N N . GLY A 1 148 ? 50.380 63.240 148.268 1.000 45.070 139 GLY A N 1
ATOM 953 C CA . GLY A 1 148 ? 50.601 62.231 149.293 1.000 47.667 139 GLY A CA 1
ATOM 954 C C . GLY A 1 148 ? 49.426 62.071 150.257 1.000 49.107 139 GLY A C 1
ATOM 955 O O . GLY A 1 148 ? 49.625 61.615 151.375 1.000 52.219 139 GLY A O 1
ATOM 956 N N . LYS A 1 149 ? 48.215 62.474 149.848 1.000 52.082 140 LYS A N 1
ATOM 957 C CA . LYS A 1 149 ? 47.010 62.141 150.591 1.000 53.067 140 LYS A CA 1
ATOM 958 C C . LYS A 1 149 ? 46.464 60.808 150.080 1.000 52.499 140 LYS A C 1
ATOM 959 O O . LYS A 1 149 ? 46.197 60.655 148.890 1.000 48.034 140 LYS A O 1
ATOM 965 N N . GLN A 1 150 ? 46.314 59.837 150.983 1.000 45.139 141 GLN A N 1
ATOM 966 C CA . GLN A 1 150 ? 45.709 58.566 150.625 1.000 48.983 141 GLN A CA 1
ATOM 967 C C . GLN A 1 150 ? 44.186 58.682 150.681 1.000 48.921 141 GLN A C 1
ATOM 968 O O . GLN A 1 150 ? 43.482 57.860 150.100 1.000 52.580 141 GLN A O 1
ATOM 974 N N . ARG A 1 151 ? 43.679 59.710 151.371 1.000 46.206 142 ARG A N 1
ATOM 975 C CA . ARG A 1 151 ? 42.243 59.915 151.492 1.000 48.463 142 ARG A CA 1
ATOM 976 C C . ARG A 1 151 ? 41.915 61.338 151.050 1.000 45.388 142 ARG A C 1
ATOM 977 O O . ARG A 1 151 ? 42.566 62.283 151.474 1.000 44.481 142 ARG A O 1
ATOM 985 N N . PRO A 1 152 ? 40.875 61.541 150.214 1.000 44.623 143 PRO A N 1
ATOM 986 C CA . PRO A 1 152 ? 40.494 62.885 149.804 1.000 42.111 143 PRO A CA 1
ATOM 987 C C . PRO A 1 152 ? 39.844 63.601 150.984 1.000 42.777 143 PRO A C 1
ATOM 988 O O . PRO A 1 152 ? 39.255 62.952 151.851 1.000 42.459 143 PRO A O 1
ATOM 992 N N . PRO A 1 153 ? 39.915 64.950 151.060 1.000 40.007 144 PRO A N 1
ATOM 993 C CA . PRO A 1 153 ? 39.206 65.680 152.107 1.000 40.853 144 PRO A CA 1
ATOM 994 C C . PRO A 1 153 ? 37.716 65.735 151.791 1.000 36.870 144 PRO A C 1
ATOM 995 O O . PRO A 1 153 ? 37.338 65.720 150.623 1.000 35.064 144 PRO A O 1
ATOM 999 N N . SER A 1 154 ? 36.905 65.814 152.852 1.000 33.788 145 SER A N 1
ATOM 1000 C CA . SER A 1 154 ? 35.466 65.996 152.769 1.000 34.139 145 SER A CA 1
ATOM 1001 C C . SER A 1 154 ? 35.154 67.426 152.319 1.000 33.687 145 SER A C 1
ATOM 1002 O O . SER A 1 154 ? 35.423 68.370 153.056 1.000 31.208 145 SER A O 1
ATOM 1005 N N . ILE A 1 155 ? 34.586 67.575 151.101 1.000 35.023 146 ILE A N 1
ATOM 1006 C CA . ILE A 1 155 ? 34.340 68.882 150.500 1.000 32.032 146 ILE A CA 1
ATOM 1007 C C . ILE A 1 155 ? 33.044 68.880 149.702 1.000 30.535 146 ILE A C 1
ATOM 1008 O O . ILE A 1 155 ? 32.551 67.840 149.279 1.000 29.281 146 ILE A O 1
ATOM 1013 N N . GLN A 1 156 ? 32.513 70.085 149.482 1.000 31.123 147 GLN A N 1
ATOM 1014 C CA . GLN A 1 156 ? 31.453 70.289 148.505 1.000 32.293 147 GLN A CA 1
ATOM 1015 C C . GLN A 1 156 ? 31.900 71.367 147.514 1.000 31.153 147 GLN A C 1
ATOM 1016 O O . GLN A 1 156 ? 32.566 72.327 147.902 1.000 33.618 147 GLN A O 1
ATOM 1022 N N . ILE A 1 157 ? 31.540 71.177 146.231 1.000 32.450 148 ILE A N 1
ATOM 1023 C CA . ILE A 1 157 ? 31.838 72.119 145.161 1.000 31.186 148 ILE A CA 1
ATOM 1024 C C . ILE A 1 157 ? 30.523 72.518 144.510 1.000 31.475 148 ILE A C 1
ATOM 1025 O O . ILE A 1 157 ? 29.713 71.655 144.184 1.000 34.665 148 ILE A O 1
ATOM 1030 N N . SER A 1 158 ? 30.321 73.830 144.347 1.000 31.865 149 SER A N 1
ATOM 1031 C CA . SER A 1 158 ? 29.154 74.365 143.672 1.000 33.681 149 SER A CA 1
ATOM 1032 C C . SER A 1 158 ? 29.590 75.313 142.559 1.000 31.973 149 SER A C 1
ATOM 1033 O O . SER A 1 158 ? 30.384 76.216 142.803 1.000 32.566 149 SER A O 1
ATOM 1036 N N . ILE A 1 159 ? 29.064 75.101 141.340 1.000 33.915 150 ILE A N 1
ATOM 1037 C CA . ILE A 1 159 ? 29.513 75.856 140.173 1.000 34.873 150 ILE A CA 1
ATOM 1038 C C . ILE A 1 159 ? 28.324 76.484 139.443 1.000 33.850 150 ILE A C 1
ATOM 1039 O O . ILE A 1 159 ? 27.253 75.895 139.360 1.000 35.634 150 ILE A O 1
ATOM 1044 N N . SER A 1 160 ? 28.557 77.681 138.897 1.000 34.031 151 SER A N 1
ATOM 1045 C CA . SER A 1 160 ? 27.627 78.377 138.020 1.000 37.874 151 SER A CA 1
ATOM 1046 C C . SER A 1 160 ? 28.427 79.113 136.941 1.000 37.721 151 SER A C 1
ATOM 1047 O O . SER A 1 160 ? 29.634 79.313 137.102 1.000 38.905 151 SER A O 1
ATOM 1050 N N . SER A 1 161 ? 27.771 79.522 135.840 1.000 38.852 152 SER A N 1
ATOM 1051 C CA . SER A 1 161 ? 28.495 80.141 134.731 1.000 38.627 152 SER A CA 1
ATOM 1052 C C . SER A 1 161 ? 27.623 81.119 133.942 1.000 41.292 152 SER A C 1
ATOM 1053 O O . SER A 1 161 ? 26.430 80.883 133.781 1.000 38.806 152 SER A O 1
ATOM 1056 N N . ASP A 1 162 ? 28.255 82.174 133.404 1.000 45.292 153 ASP A N 1
ATOM 1057 C CA . ASP A 1 162 ? 27.686 83.016 132.352 1.000 46.958 153 ASP A CA 1
ATOM 1058 C C . ASP A 1 162 ? 27.877 82.415 130.957 1.000 46.888 153 ASP A C 1
ATOM 1059 O O . ASP A 1 162 ? 27.336 82.953 129.996 1.000 47.422 153 ASP A O 1
ATOM 1064 N N . ILE A 1 163 ? 28.699 81.362 130.828 1.000 46.188 154 ILE A N 1
ATOM 1065 C CA . ILE A 1 163 ? 29.092 80.818 129.536 1.000 40.925 154 ILE A CA 1
ATOM 1066 C C . ILE A 1 163 ? 28.182 79.649 129.186 1.000 44.731 154 ILE A C 1
ATOM 1067 O O . ILE A 1 163 ? 28.162 78.655 129.905 1.000 50.422 154 ILE A O 1
ATOM 1072 N N . ALA A 1 164 ? 27.477 79.753 128.054 1.000 45.921 155 ALA A N 1
ATOM 1073 C CA . ALA A 1 164 ? 26.642 78.661 127.579 1.000 50.647 155 ALA A CA 1
ATOM 1074 C C . ALA A 1 164 ? 27.514 77.523 127.036 1.000 50.707 155 ALA A C 1
ATOM 1075 O O . ALA A 1 164 ? 28.565 77.754 126.433 1.000 51.162 155 ALA A O 1
ATOM 1077 N N . ILE A 1 165 ? 27.079 76.285 127.294 1.000 50.967 156 ILE A N 1
ATOM 1078 C CA . ILE A 1 165 ? 27.850 75.099 126.948 1.000 56.317 156 ILE A CA 1
ATOM 1079 C C . ILE A 1 165 ? 27.839 74.895 125.436 1.000 58.849 156 ILE A C 1
ATOM 1080 O O . ILE A 1 165 ? 28.819 74.437 124.855 1.000 63.399 156 ILE A O 1
ATOM 1085 N N . SER A 1 166 ? 26.735 75.302 124.802 1.000 65.527 157 SER A N 1
ATOM 1086 C CA . SER A 1 166 ? 26.498 75.090 123.384 1.000 69.607 157 SER A CA 1
ATOM 1087 C C . SER A 1 166 ? 27.047 76.237 122.528 1.000 72.263 157 SER A C 1
ATOM 1088 O O . SER A 1 166 ? 26.625 76.368 121.379 1.000 76.402 157 SER A O 1
ATOM 1091 N N . ALA A 1 167 ? 27.959 77.076 123.054 1.000 66.167 158 ALA A N 1
ATOM 1092 C CA . ALA A 1 167 ? 28.327 78.298 122.351 1.000 57.303 158 ALA A CA 1
ATOM 1093 C C . ALA A 1 167 ? 29.757 78.250 121.805 1.000 52.990 158 ALA A C 1
ATOM 1094 O O . ALA A 1 167 ? 30.098 79.050 120.940 1.000 54.807 158 ALA A O 1
ATOM 1096 N N . GLY A 1 168 ? 30.611 77.359 122.315 1.000 49.461 159 GLY A N 1
ATOM 1097 C CA . GLY A 1 168 ? 32.006 77.356 121.894 1.000 41.900 159 GLY A CA 1
ATOM 1098 C C . GLY A 1 168 ? 32.760 78.600 122.360 1.000 38.608 159 GLY A C 1
ATOM 1099 O O . GLY A 1 168 ? 33.652 79.109 121.663 1.000 38.312 159 GLY A O 1
ATOM 1100 N N . LEU A 1 169 ? 32.434 79.052 123.580 1.000 37.708 160 LEU A N 1
ATOM 1101 C CA . LEU A 1 169 ? 33.066 80.216 124.193 1.000 37.788 160 LEU A CA 1
ATOM 1102 C C . LEU A 1 169 ? 33.869 79.825 125.440 1.000 40.894 160 LEU A C 1
ATOM 1103 O O . LEU A 1 169 ? 34.154 80.672 126.284 1.000 45.719 160 LEU A O 1
ATOM 1108 N N . GLY A 1 170 ? 34.257 78.548 125.563 1.000 40.319 161 GLY A N 1
ATOM 1109 C CA . GLY A 1 170 ? 35.219 78.141 126.577 1.000 41.776 161 GLY A CA 1
ATOM 1110 C C . GLY A 1 170 ? 34.574 77.666 127.887 1.000 37.920 161 GLY A C 1
ATOM 1111 O O . GLY A 1 170 ? 35.227 77.652 128.921 1.000 36.725 161 GLY A O 1
ATOM 1112 N N . SER A 1 171 ? 33.316 77.222 127.820 1.000 38.849 162 SER A N 1
ATOM 1113 C CA . SER A 1 171 ? 32.608 76.649 128.953 1.000 35.342 162 SER A CA 1
ATOM 1114 C C . SER A 1 171 ? 33.448 75.572 129.638 1.000 30.739 162 SER A C 1
ATOM 1115 O O . SER A 1 171 ? 33.697 75.628 130.841 1.000 30.596 162 SER A O 1
ATOM 1118 N N . SER A 1 172 ? 33.872 74.564 128.881 1.000 29.260 163 SER A N 1
ATOM 1119 C CA . SER A 1 172 ? 34.579 73.452 129.493 1.000 32.150 163 SER A CA 1
ATOM 1120 C C . SER A 1 172 ? 35.944 73.909 130.025 1.000 31.713 163 SER A C 1
ATOM 1121 O O . SER A 1 172 ? 36.362 73.482 131.097 1.000 32.263 163 SER A O 1
ATOM 1124 N N . ALA A 1 173 ? 36.633 74.809 129.317 1.000 30.288 164 ALA A N 1
ATOM 1125 C CA . ALA A 1 173 ? 37.946 75.259 129.768 1.000 32.152 164 ALA A CA 1
ATOM 1126 C C . ALA A 1 173 ? 37.836 76.031 131.084 1.000 30.738 164 ALA A C 1
ATOM 1127 O O . ALA A 1 173 ? 38.618 75.814 131.996 1.000 32.132 164 ALA A O 1
ATOM 1129 N N . ALA A 1 174 ? 36.866 76.942 131.182 1.000 30.011 165 ALA A N 1
ATOM 1130 C CA . ALA A 1 174 ? 36.713 77.753 132.379 1.000 32.552 165 ALA A CA 1
ATOM 1131 C C . ALA A 1 174 ? 36.385 76.871 133.591 1.000 32.312 165 ALA A C 1
ATOM 1132 O O . ALA A 1 174 ? 36.921 77.062 134.679 1.000 35.362 165 ALA A O 1
ATOM 1134 N N . PHE A 1 175 ? 35.525 75.873 133.376 1.000 33.073 166 PHE A N 1
ATOM 1135 C CA . PHE A 1 175 ? 35.208 74.856 134.372 1.000 31.332 166 PHE A CA 1
ATOM 1136 C C . PHE A 1 175 ? 36.472 74.113 134.811 1.000 29.545 166 PHE A C 1
ATOM 1137 O O . PHE A 1 175 ? 36.696 73.920 136.006 1.000 27.983 166 PHE A O 1
ATOM 1145 N N . ALA A 1 176 ? 37.286 73.686 133.847 1.000 29.195 167 ALA A N 1
ATOM 1146 C CA . ALA A 1 176 ? 38.534 72.985 134.121 1.000 30.518 167 ALA A CA 1
ATOM 1147 C C . ALA A 1 176 ? 39.474 73.846 134.956 1.000 28.319 167 ALA A C 1
ATOM 1148 O O . ALA A 1 176 ? 40.102 73.364 135.893 1.000 29.269 167 ALA A O 1
ATOM 1150 N N . VAL A 1 177 ? 39.561 75.129 134.625 1.000 29.195 168 VAL A N 1
ATOM 1151 C CA . VAL A 1 177 ? 40.489 76.023 135.297 1.000 30.860 168 VAL A CA 1
ATOM 1152 C C . VAL A 1 177 ? 40.039 76.277 136.739 1.000 32.524 168 VAL A C 1
ATOM 1153 O O . VAL A 1 177 ? 40.872 76.299 137.647 1.000 30.850 168 VAL A O 1
ATOM 1157 N N . CYS A 1 178 ? 38.724 76.442 136.941 1.000 32.348 169 CYS A N 1
ATOM 1158 C CA . CYS A 1 178 ? 38.154 76.644 138.263 1.000 31.023 169 CYS A CA 1
ATOM 1159 C C . CYS A 1 178 ? 38.431 75.423 139.144 1.000 31.676 169 CYS A C 1
ATOM 1160 O O . CYS A 1 178 ? 38.828 75.578 140.297 1.000 30.664 169 CYS A O 1
ATOM 1163 N N . LEU A 1 179 ? 38.216 74.209 138.607 1.000 29.524 170 LEU A N 1
ATOM 1164 C CA . LEU A 1 179 ? 38.501 72.978 139.333 1.000 29.357 170 LEU A CA 1
ATOM 1165 C C . LEU A 1 179 ? 39.979 72.895 139.688 1.000 29.509 170 LEU A C 1
ATOM 1166 O O . LEU A 1 179 ? 40.316 72.583 140.824 1.000 27.759 170 LEU A O 1
ATOM 1171 N N . SER A 1 180 ? 40.842 73.118 138.700 1.000 28.933 171 SER A N 1
ATOM 1172 C CA . SER A 1 180 ? 42.277 73.022 138.901 1.000 32.122 171 SER A CA 1
ATOM 1173 C C . SER A 1 180 ? 42.736 73.984 140.001 1.000 31.340 171 SER A C 1
ATOM 1174 O O . SER A 1 180 ? 43.437 73.576 140.906 1.000 32.696 171 SER A O 1
ATOM 1177 N N . ALA A 1 181 ? 42.380 75.265 139.914 1.000 33.706 172 ALA A N 1
ATOM 1178 C CA . ALA A 1 181 ? 42.875 76.257 140.863 1.000 35.445 172 ALA A CA 1
ATOM 1179 C C . ALA A 1 181 ? 42.331 75.981 142.270 1.000 36.592 172 ALA A C 1
ATOM 1180 O O . ALA A 1 181 ? 43.069 76.061 143.250 1.000 38.497 172 ALA A O 1
ATOM 1182 N N . SER A 1 182 ? 41.034 75.645 142.351 1.000 34.769 173 SER A N 1
ATOM 1183 C CA . SER A 1 182 ? 40.363 75.440 143.618 1.000 32.392 173 SER A CA 1
ATOM 1184 C C . SER A 1 182 ? 40.964 74.222 144.313 1.000 30.082 173 SER A C 1
ATOM 1185 O O . SER A 1 182 ? 41.326 74.313 145.484 1.000 30.608 173 SER A O 1
ATOM 1188 N N . LEU A 1 183 ? 41.142 73.111 143.592 1.000 29.341 174 LEU A N 1
ATOM 1189 C CA . LEU A 1 183 ? 41.719 71.907 144.174 1.000 29.091 174 LEU A CA 1
ATOM 1190 C C . LEU A 1 183 ? 43.201 72.087 144.510 1.000 31.276 174 LEU A C 1
ATOM 1191 O O . LEU A 1 183 ? 43.637 71.607 145.552 1.000 33.245 174 LEU A O 1
ATOM 1196 N N . LEU A 1 184 ? 43.996 72.734 143.647 1.000 30.353 175 LEU A N 1
ATOM 1197 C CA . LEU A 1 184 ? 45.421 72.912 143.919 1.000 30.369 175 LEU A CA 1
ATOM 1198 C C . LEU A 1 184 ? 45.621 73.668 145.231 1.000 32.725 175 LEU A C 1
ATOM 1199 O O . LEU A 1 184 ? 46.494 73.318 146.028 1.000 32.863 175 LEU A O 1
ATOM 1204 N N . SER A 1 185 ? 44.814 74.710 145.437 1.000 32.187 176 SER A N 1
ATOM 1205 C CA . SER A 1 185 ? 44.865 75.538 146.630 1.000 32.276 176 SER A CA 1
ATOM 1206 C C . SER A 1 185 ? 44.354 74.764 147.849 1.000 33.452 176 SER A C 1
ATOM 1207 O O . SER A 1 185 ? 45.016 74.706 148.868 1.000 33.557 176 SER A O 1
ATOM 1210 N N . TYR A 1 186 ? 43.186 74.122 147.728 1.000 34.114 177 TYR A N 1
ATOM 1211 C CA . TYR A 1 186 ? 42.574 73.458 148.859 1.000 32.478 177 TYR A CA 1
ATOM 1212 C C . TYR A 1 186 ? 43.490 72.362 149.387 1.000 35.360 177 TYR A C 1
ATOM 1213 O O . TYR A 1 186 ? 43.533 72.154 150.581 1.000 32.610 177 TYR A O 1
ATOM 1222 N N . LEU A 1 187 ? 44.190 71.644 148.500 1.000 34.181 178 LEU A N 1
ATOM 1223 C CA . LEU A 1 187 ? 45.040 70.539 148.914 1.000 34.836 178 LEU A CA 1
ATOM 1224 C C . LEU A 1 187 ? 46.433 71.039 149.283 1.000 33.651 178 LEU A C 1
ATOM 1225 O O . LEU A 1 187 ? 47.313 70.220 149.523 1.000 32.318 178 LEU A O 1
ATOM 1230 N N . GLY A 1 188 ? 46.651 72.357 149.230 1.000 33.749 179 GLY A N 1
ATOM 1231 C CA . GLY A 1 188 ? 47.890 72.954 149.706 1.000 39.832 179 GLY A CA 1
ATOM 1232 C C . GLY A 1 188 ? 49.048 72.846 148.713 1.000 44.553 179 GLY A C 1
ATOM 1233 O O . GLY A 1 188 ? 50.194 73.080 149.074 1.000 44.435 179 GLY A O 1
ATOM 1234 N N . ILE A 1 189 ? 48.760 72.519 147.447 1.000 44.841 180 ILE A N 1
ATOM 1235 C CA . ILE A 1 189 ? 49.812 72.307 146.462 1.000 40.030 180 ILE A CA 1
ATOM 1236 C C . ILE A 1 189 ? 50.290 73.671 145.973 1.000 42.084 180 ILE A C 1
ATOM 1237 O O . ILE A 1 189 ? 51.463 73.841 145.654 1.000 43.737 180 ILE A O 1
ATOM 1242 N N . ILE A 1 190 ? 49.373 74.641 145.920 1.000 39.959 181 ILE A N 1
ATOM 1243 C CA . ILE A 1 190 ? 49.747 76.038 145.788 1.000 43.105 181 ILE A CA 1
ATOM 1244 C C . ILE A 1 190 ? 49.235 76.795 147.014 1.000 46.359 181 ILE A C 1
ATOM 1245 O O . ILE A 1 190 ? 48.169 76.479 147.560 1.000 42.233 181 ILE A O 1
ATOM 1250 N N . VAL A 1 191 ? 50.006 77.813 147.414 1.000 45.016 182 VAL A N 1
ATOM 1251 C CA . VAL A 1 191 ? 49.647 78.666 148.534 1.000 51.237 182 VAL A CA 1
ATOM 1252 C C . VAL A 1 191 ? 49.562 80.087 147.994 1.000 54.353 182 VAL A C 1
ATOM 1253 O O . VAL A 1 191 ? 50.571 80.689 147.633 1.000 55.239 182 VAL A O 1
ATOM 1257 N N . CYS A 1 192 ? 48.328 80.586 147.866 1.000 62.270 183 CYS A N 1
ATOM 1258 C CA . CYS A 1 192 ? 48.089 81.895 147.269 1.000 75.390 183 CYS A CA 1
ATOM 1259 C C . CYS A 1 192 ? 47.585 82.848 148.352 1.000 78.014 183 CYS A C 1
ATOM 1260 O O . CYS A 1 192 ? 46.387 82.903 148.627 1.000 82.666 183 CYS A O 1
ATOM 1263 N N . ASP A 1 193 ? 48.527 83.604 148.940 1.000 84.861 184 ASP A N 1
ATOM 1264 C CA . ASP A 1 193 ? 48.278 84.495 150.067 1.000 86.708 184 ASP A CA 1
ATOM 1265 C C . ASP A 1 193 ? 48.156 85.935 149.568 1.000 92.261 184 ASP A C 1
ATOM 1266 O O . ASP A 1 193 ? 48.488 86.235 148.413 1.000 97.119 184 ASP A O 1
ATOM 1268 N N . ARG A 1 194 ? 47.735 86.835 150.471 1.000 98.507 185 ARG A N 1
ATOM 1269 C CA . ARG A 1 194 ? 47.711 88.267 150.188 1.000 98.821 185 ARG A CA 1
ATOM 1270 C C . ARG A 1 194 ? 49.139 88.823 150.127 1.000 98.536 185 ARG A C 1
ATOM 1271 O O . ARG A 1 194 ? 49.326 89.965 149.714 1.000 92.360 185 ARG A O 1
ATOM 1273 N N . LYS A 1 195 ? 50.139 88.010 150.521 1.000 95.107 186 LYS A N 1
ATOM 1274 C CA . LYS A 1 195 ? 51.543 88.306 150.270 1.000 92.006 186 LYS A CA 1
ATOM 1275 C C . LYS A 1 195 ? 52.024 87.639 148.974 1.000 98.431 186 LYS A C 1
ATOM 1276 O O . LYS A 1 195 ? 52.676 88.292 148.157 1.000 104.707 186 LYS A O 1
ATOM 1278 N N . ASN A 1 196 ? 51.744 86.335 148.788 1.000 102.081 187 ASN A N 1
ATOM 1279 C CA . ASN A 1 196 ? 52.268 85.581 147.649 1.000 97.551 187 ASN A CA 1
ATOM 1280 C C . ASN A 1 196 ? 51.676 86.051 146.320 1.000 100.254 187 ASN A C 1
ATOM 1281 O O . ASN A 1 196 ? 52.353 86.003 145.296 1.000 97.958 187 ASN A O 1
ATOM 1286 N N . CYS A 1 197 ? 50.402 86.457 146.336 1.000 100.658 188 CYS A N 1
ATOM 1287 C CA . CYS A 1 197 ? 49.674 86.802 145.124 1.000 90.174 188 CYS A CA 1
ATOM 1288 C C . CYS A 1 197 ? 49.326 88.288 145.129 1.000 82.871 188 CYS A C 1
ATOM 1289 O O . CYS A 1 197 ? 49.324 88.925 146.184 1.000 86.465 188 CYS A O 1
ATOM 1292 N N . ALA A 1 198 ? 49.096 88.815 143.922 1.000 77.620 189 ALA A N 1
ATOM 1293 C CA . ALA A 1 198 ? 48.835 90.226 143.689 1.000 77.595 189 ALA A CA 1
ATOM 1294 C C . ALA A 1 198 ? 47.326 90.471 143.652 1.000 84.274 189 ALA A C 1
ATOM 1295 O O . ALA A 1 198 ? 46.557 89.529 143.495 1.000 77.575 189 ALA A O 1
ATOM 1297 N N . ASP A 1 199 ? 46.917 91.743 143.789 1.000 82.664 190 ASP A N 1
ATOM 1298 C CA . ASP A 1 199 ? 45.516 92.119 143.933 1.000 82.454 190 ASP A CA 1
ATOM 1299 C C . ASP A 1 199 ? 45.022 92.789 142.645 1.000 81.019 190 ASP A C 1
ATOM 1300 O O . ASP A 1 199 ? 45.663 93.709 142.145 1.000 81.768 190 ASP A O 1
ATOM 1305 N N . VAL A 1 200 ? 43.858 92.351 142.134 1.000 82.132 191 VAL A N 1
ATOM 1306 C CA . VAL A 1 200 ? 43.100 93.063 141.113 1.000 83.614 191 VAL A CA 1
ATOM 1307 C C . VAL A 1 200 ? 41.673 93.241 141.631 1.000 83.202 191 VAL A C 1
ATOM 1308 O O . VAL A 1 200 ? 40.927 92.268 141.743 1.000 85.455 191 VAL A O 1
ATOM 1312 N N . ASP A 1 201 ? 41.323 94.488 141.976 1.000 83.235 192 ASP A N 1
ATOM 1313 C CA . ASP A 1 201 ? 39.984 94.845 142.425 1.000 78.250 192 ASP A CA 1
ATOM 1314 C C . ASP A 1 201 ? 39.542 93.922 143.568 1.000 74.622 192 ASP A C 1
ATOM 1315 O O . ASP A 1 201 ? 38.407 93.458 143.593 1.000 72.773 192 ASP A O 1
ATOM 1317 N N . GLY A 1 202 ? 40.432 93.666 144.534 1.000 69.730 193 GLY A N 1
ATOM 1318 C CA . GLY A 1 202 ? 40.085 92.881 145.710 1.000 68.062 193 GLY A CA 1
ATOM 1319 C C . GLY A 1 202 ? 40.256 91.373 145.513 1.000 68.954 193 GLY A C 1
ATOM 1320 O O . GLY A 1 202 ? 40.165 90.617 146.482 1.000 67.176 193 GLY A O 1
ATOM 1321 N N . LYS A 1 203 ? 40.506 90.935 144.270 1.000 62.966 194 LYS A N 1
ATOM 1322 C CA . LYS A 1 203 ? 40.706 89.524 143.972 1.000 59.129 194 LYS A CA 1
ATOM 1323 C C . LYS A 1 203 ? 42.202 89.223 143.902 1.000 57.436 194 LYS A C 1
ATOM 1324 O O . LYS A 1 203 ? 43.005 90.137 143.737 1.000 58.983 194 LYS A O 1
ATOM 1330 N N . LEU A 1 204 ? 42.573 87.942 144.017 1.000 52.929 195 LEU A N 1
ATOM 1331 C CA . LEU A 1 204 ? 43.968 87.532 143.949 1.000 52.323 195 LEU A CA 1
ATOM 1332 C C . LEU A 1 204 ? 44.258 86.865 142.605 1.000 52.911 195 LEU A C 1
ATOM 1333 O O . LEU A 1 204 ? 43.500 85.994 142.168 1.000 44.382 195 LEU A O 1
ATOM 1338 N N . VAL A 1 205 ? 45.374 87.297 141.997 1.000 49.315 196 VAL A N 1
ATOM 1339 C CA . VAL A 1 205 ? 45.956 86.712 140.802 1.000 49.476 196 VAL A CA 1
ATOM 1340 C C . VAL A 1 205 ? 47.080 85.770 141.228 1.000 45.045 196 VAL A C 1
ATOM 1341 O O . VAL A 1 205 ? 48.027 86.194 141.873 1.000 45.294 196 VAL A O 1
ATOM 1345 N N . PRO A 1 206 ? 47.021 84.466 140.890 1.000 43.562 197 PRO A N 1
ATOM 1346 C CA . PRO A 1 206 ? 48.152 83.562 141.116 1.000 43.332 197 PRO A CA 1
ATOM 1347 C C . PRO A 1 206 ? 49.448 84.003 140.437 1.000 41.371 197 PRO A C 1
ATOM 1348 O O . PRO A 1 206 ? 49.425 84.662 139.413 1.000 40.624 197 PRO A O 1
ATOM 1352 N N . SER A 1 207 ? 50.585 83.609 141.014 1.000 40.772 198 SER A N 1
ATOM 1353 C CA . SER A 1 207 ? 51.891 83.866 140.424 1.000 43.393 198 SER A CA 1
ATOM 1354 C C . SER A 1 207 ? 52.084 83.081 139.125 1.000 48.905 198 SER A C 1
ATOM 1355 O O . SER A 1 207 ? 51.384 82.100 138.864 1.000 47.985 198 SER A O 1
ATOM 1358 N N . ALA A 1 208 ? 53.132 83.459 138.379 1.000 49.048 199 ALA A N 1
ATOM 1359 C CA . ALA A 1 208 ? 53.493 82.815 137.123 1.000 45.894 199 ALA A CA 1
ATOM 1360 C C . ALA A 1 208 ? 53.595 81.303 137.275 1.000 42.736 199 ALA A C 1
ATOM 1361 O O . ALA A 1 208 ? 53.074 80.561 136.445 1.000 43.891 199 ALA A O 1
ATOM 1363 N N . ASP A 1 209 ? 54.331 80.849 138.291 1.000 40.722 200 ASP A N 1
ATOM 1364 C CA . ASP A 1 209 ? 54.526 79.419 138.508 1.000 46.456 200 ASP A CA 1
ATOM 1365 C C . ASP A 1 209 ? 53.186 78.737 138.821 1.000 45.187 200 ASP A C 1
ATOM 1366 O O . ASP A 1 209 ? 52.907 77.630 138.362 1.000 44.486 200 ASP A O 1
ATOM 1371 N N . GLN A 1 210 ? 52.357 79.409 139.621 1.000 43.973 201 GLN A N 1
ATOM 1372 C CA . GLN A 1 210 ? 51.056 78.896 139.999 1.000 41.382 201 GLN A CA 1
ATOM 1373 C C . GLN A 1 210 ? 50.162 78.797 138.760 1.000 39.114 201 GLN A C 1
ATOM 1374 O O . GLN A 1 210 ? 49.443 77.810 138.586 1.000 36.015 201 GLN A O 1
ATOM 1380 N N . LEU A 1 211 ? 50.226 79.807 137.887 1.000 39.095 202 LEU A N 1
ATOM 1381 C CA . LEU A 1 211 ? 49.422 79.816 136.673 1.000 39.058 202 LEU A CA 1
ATOM 1382 C C . LEU A 1 211 ? 49.768 78.604 135.790 1.000 39.515 202 LEU A C 1
ATOM 1383 O O . LEU A 1 211 ? 48.872 77.941 135.251 1.000 34.438 202 LEU A O 1
ATOM 1388 N N . ALA A 1 212 ? 51.060 78.271 135.684 1.000 33.340 203 ALA A N 1
ATOM 1389 C CA . ALA A 1 212 ? 51.498 77.155 134.858 1.000 34.697 203 ALA A CA 1
ATOM 1390 C C . ALA A 1 212 ? 50.906 75.854 135.383 1.000 34.924 203 ALA A C 1
ATOM 1391 O O . ALA A 1 212 ? 50.476 75.013 134.605 1.000 34.868 203 ALA A O 1
ATOM 1393 N N . LEU A 1 213 ? 50.922 75.681 136.708 1.000 35.905 204 LEU A N 1
ATOM 1394 C CA . LEU A 1 213 ? 50.446 74.451 137.316 1.000 36.944 204 LEU A CA 1
ATOM 1395 C C . LEU A 1 213 ? 48.925 74.380 137.237 1.000 33.364 204 LEU A C 1
ATOM 1396 O O . LEU A 1 213 ? 48.378 73.311 136.972 1.000 33.105 204 LEU A O 1
ATOM 1401 N N . ILE A 1 214 ? 48.245 75.516 137.447 1.000 31.349 205 ILE A N 1
ATOM 1402 C CA . ILE A 1 214 ? 46.801 75.574 137.253 1.000 33.381 205 ILE A CA 1
ATOM 1403 C C . ILE A 1 214 ? 46.466 75.147 135.823 1.000 33.157 205 ILE A C 1
ATOM 1404 O O . ILE A 1 214 ? 45.529 74.378 135.579 1.000 31.012 205 ILE A O 1
ATOM 1409 N N . ASN A 1 215 ? 47.233 75.687 134.873 1.000 30.444 206 ASN A N 1
ATOM 1410 C CA . ASN A 1 215 ? 46.957 75.452 133.475 1.000 31.401 206 ASN A CA 1
ATOM 1411 C C . ASN A 1 215 ? 47.166 73.972 133.140 1.000 31.377 206 ASN A C 1
ATOM 1412 O O . ASN A 1 215 ? 46.366 73.378 132.409 1.000 29.797 206 ASN A O 1
ATOM 1417 N N . HIS A 1 216 ? 48.250 73.386 133.663 1.000 29.643 207 HIS A N 1
ATOM 1418 C CA . HIS A 1 216 ? 48.559 71.995 133.370 1.000 34.025 207 HIS A CA 1
ATOM 1419 C C . HIS A 1 216 ? 47.385 71.079 133.764 1.000 35.197 207 HIS A C 1
ATOM 1420 O O . HIS A 1 216 ? 46.952 70.241 132.961 1.000 37.284 207 HIS A O 1
ATOM 1427 N N . TRP A 1 217 ? 46.867 71.209 134.996 1.000 31.864 208 TRP A N 1
ATOM 1428 C CA . TRP A 1 217 ? 45.835 70.289 135.462 1.000 32.802 208 TRP A CA 1
ATOM 1429 C C . TRP A 1 217 ? 44.495 70.570 134.780 1.000 32.351 208 TRP A C 1
ATOM 1430 O O . TRP A 1 217 ? 43.746 69.631 134.508 1.000 33.552 208 TRP A O 1
ATOM 1441 N N . ALA A 1 218 ? 44.209 71.844 134.470 1.000 30.884 209 ALA A N 1
ATOM 1442 C CA . ALA A 1 218 ? 43.071 72.194 133.630 1.000 29.894 209 ALA A CA 1
ATOM 1443 C C . ALA A 1 218 ? 43.167 71.517 132.253 1.000 30.975 209 ALA A C 1
ATOM 1444 O O . ALA A 1 218 ? 42.167 71.046 131.697 1.000 29.303 209 ALA A O 1
ATOM 1446 N N . PHE A 1 219 ? 44.385 71.446 131.699 1.000 31.076 210 PHE A N 1
ATOM 1447 C CA . PHE A 1 219 ? 44.591 70.824 130.396 1.000 32.684 210 PHE A CA 1
ATOM 1448 C C . PHE A 1 219 ? 44.173 69.352 130.458 1.000 30.822 210 PHE A C 1
ATOM 1449 O O . PHE A 1 219 ? 43.532 68.853 129.538 1.000 30.525 210 PHE A O 1
ATOM 1457 N N . MET A 1 220 ? 44.515 68.676 131.561 1.000 29.593 211 MET A N 1
ATOM 1458 C CA . MET A 1 220 ? 44.207 67.264 131.686 1.000 32.216 211 MET A CA 1
ATOM 1459 C C . MET A 1 220 ? 42.691 67.059 131.648 1.000 32.766 211 MET A C 1
ATOM 1460 O O . MET A 1 220 ? 42.209 66.123 131.006 1.000 29.596 211 MET A O 1
ATOM 1465 N N . VAL A 1 221 ? 41.944 67.945 132.322 1.000 31.328 212 VAL A N 1
ATOM 1466 C CA . VAL A 1 221 ? 40.492 67.895 132.282 1.000 32.356 212 VAL A CA 1
ATOM 1467 C C . VAL A 1 221 ? 40.003 68.085 130.844 1.000 32.035 212 VAL A C 1
ATOM 1468 O O . VAL A 1 221 ? 39.108 67.375 130.391 1.000 32.794 212 VAL A O 1
ATOM 1472 N N . GLU A 1 222 ? 40.595 69.039 130.123 1.000 31.268 213 GLU A N 1
ATOM 1473 C CA . GLU A 1 222 ? 40.182 69.346 128.765 1.000 31.882 213 GLU A CA 1
ATOM 1474 C C . GLU A 1 222 ? 40.435 68.146 127.847 1.000 33.780 213 GLU A C 1
ATOM 1475 O O . GLU A 1 222 ? 39.608 67.862 126.974 1.000 31.735 213 GLU A O 1
ATOM 1481 N N . LYS A 1 223 ? 41.547 67.433 128.068 1.000 31.138 214 LYS A N 1
ATOM 1482 C CA . LYS A 1 223 ? 41.860 66.241 127.292 1.000 31.127 214 LYS A CA 1
ATOM 1483 C C . LYS A 1 223 ? 40.800 65.153 127.466 1.000 30.998 214 LYS A C 1
ATOM 1484 O O . LYS A 1 223 ? 40.543 64.396 126.545 1.000 35.290 214 LYS A O 1
ATOM 1490 N N . ILE A 1 224 ? 40.206 65.048 128.652 1.000 32.772 215 ILE A N 1
ATOM 1491 C CA . ILE A 1 224 ? 39.145 64.080 128.912 1.000 31.132 215 ILE A CA 1
ATOM 1492 C C . ILE A 1 224 ? 37.873 64.465 128.159 1.000 34.469 215 ILE A C 1
ATOM 1493 O O . ILE A 1 224 ? 37.126 63.592 127.725 1.000 35.298 215 ILE A O 1
ATOM 1498 N N . VAL A 1 225 ? 37.630 65.776 128.021 1.000 38.142 216 VAL A N 1
ATOM 1499 C CA . VAL A 1 225 ? 36.455 66.280 127.328 1.000 41.393 216 VAL A CA 1
ATOM 1500 C C . VAL A 1 225 ? 36.650 66.080 125.826 1.000 46.647 216 VAL A C 1
ATOM 1501 O O . VAL A 1 225 ? 35.721 65.642 125.161 1.000 50.363 216 VAL A O 1
ATOM 1505 N N . HIS A 1 226 ? 37.854 66.385 125.310 1.000 51.108 217 HIS A N 1
ATOM 1506 C CA . HIS A 1 226 ? 38.224 66.189 123.913 1.000 54.988 217 HIS A CA 1
ATOM 1507 C C . HIS A 1 226 ? 39.712 65.827 123.831 1.000 55.641 217 HIS A C 1
ATOM 1508 O O . HIS A 1 226 ? 40.586 66.666 124.077 1.000 55.534 217 HIS A O 1
ATOM 1515 N N . GLY A 1 227 ? 39.979 64.578 123.437 1.000 48.498 218 GLY A N 1
ATOM 1516 C CA . GLY A 1 227 ? 41.280 63.954 123.614 1.000 47.231 218 GLY A CA 1
ATOM 1517 C C . GLY A 1 227 ? 42.429 64.746 123.001 1.000 48.661 218 GLY A C 1
ATOM 1518 O O . GLY A 1 227 ? 43.518 64.795 123.577 1.000 52.173 218 GLY A O 1
ATOM 1519 N N . SER A 1 228 ? 42.193 65.353 121.834 1.000 44.365 219 SER A N 1
ATOM 1520 C CA . SER A 1 228 ? 43.273 66.034 121.132 1.000 48.420 219 SER A CA 1
ATOM 1521 C C . SER A 1 228 ? 43.172 67.562 121.276 1.000 45.641 219 SER A C 1
ATOM 1522 O O . SER A 1 228 ? 43.664 68.302 120.424 1.000 44.091 219 SER A O 1
ATOM 1525 N N . ALA A 1 229 ? 42.625 68.057 122.394 1.000 38.286 220 ALA A N 1
ATOM 1526 C CA . ALA A 1 229 ? 42.652 69.488 122.684 1.000 35.445 220 ALA A CA 1
ATOM 1527 C C . ALA A 1 229 ? 44.078 70.010 122.562 1.000 33.055 220 ALA A C 1
ATOM 1528 O O . ALA A 1 229 ? 45.007 69.343 122.978 1.000 31.669 220 ALA A O 1
ATOM 1530 N N . SER A 1 230 ? 44.230 71.203 121.987 1.000 30.423 221 SER A N 1
ATOM 1531 C CA . SER A 1 230 ? 45.516 71.859 121.823 1.000 32.216 221 SER A CA 1
ATOM 1532 C C . SER A 1 230 ? 46.034 72.417 123.145 1.000 32.737 221 SER A C 1
ATOM 1533 O O . SER A 1 230 ? 47.240 72.572 123.332 1.000 30.573 221 SER A O 1
ATOM 1536 N N . GLY A 1 231 ? 45.110 72.771 124.045 1.000 33.146 222 GLY A N 1
ATOM 1537 C CA . GLY A 1 231 ? 45.478 73.450 125.275 1.000 34.613 222 GLY A CA 1
ATOM 1538 C C . GLY A 1 231 ? 45.375 74.977 125.177 1.000 36.242 222 GLY A C 1
ATOM 1539 O O . GLY A 1 231 ? 45.615 75.688 126.167 1.000 36.740 222 GLY A O 1
ATOM 1540 N N . VAL A 1 232 ? 45.009 75.495 124.000 1.000 31.122 223 VAL A N 1
ATOM 1541 C CA . VAL A 1 232 ? 44.888 76.936 123.842 1.000 29.783 223 VAL A CA 1
ATOM 1542 C C . VAL A 1 232 ? 43.768 77.460 124.747 1.000 28.453 223 VAL A C 1
ATOM 1543 O O . VAL A 1 232 ? 43.890 78.550 125.294 1.000 28.909 223 VAL A O 1
ATOM 1547 N N . ASP A 1 233 ? 42.668 76.703 124.863 1.000 27.753 224 ASP A N 1
ATOM 1548 C CA . ASP A 1 233 ? 41.468 77.147 125.565 1.000 30.807 224 ASP A CA 1
ATOM 1549 C C . ASP A 1 233 ? 41.721 77.301 127.068 1.000 32.484 224 ASP A C 1
ATOM 1550 O O . ASP A 1 233 ? 41.390 78.339 127.655 1.000 32.214 224 ASP A O 1
ATOM 1555 N N . ASN A 1 234 ? 42.310 76.267 127.678 1.000 33.814 225 ASN A N 1
ATOM 1556 C CA . ASN A 1 234 ? 42.625 76.309 129.090 1.000 32.432 225 ASN A CA 1
ATOM 1557 C C . ASN A 1 234 ? 43.694 77.362 129.334 1.000 33.735 225 ASN A C 1
ATOM 1558 O O . ASN A 1 234 ? 43.661 78.024 130.375 1.000 27.944 225 ASN A O 1
ATOM 1563 N N . ALA A 1 235 ? 44.635 77.517 128.393 1.000 34.516 226 ALA A N 1
ATOM 1564 C CA . ALA A 1 235 ? 45.692 78.510 128.557 1.000 32.856 226 ALA A CA 1
ATOM 1565 C C . ALA A 1 235 ? 45.108 79.931 128.575 1.000 33.400 226 ALA A C 1
ATOM 1566 O O . ALA A 1 235 ? 45.439 80.734 129.439 1.000 31.857 226 ALA A O 1
ATOM 1568 N N . VAL A 1 236 ? 44.225 80.275 127.640 1.000 34.211 227 VAL A N 1
ATOM 1569 C CA . VAL A 1 236 ? 43.702 81.637 127.626 1.000 34.526 227 VAL A CA 1
ATOM 1570 C C . VAL A 1 236 ? 42.793 81.874 128.838 1.000 33.312 227 VAL A C 1
ATOM 1571 O O . VAL A 1 236 ? 42.780 82.984 129.367 1.000 32.205 227 VAL A O 1
ATOM 1575 N N . SER A 1 237 ? 42.041 80.849 129.281 1.000 32.074 228 SER A N 1
ATOM 1576 C CA . SER A 1 237 ? 41.182 80.968 130.453 1.000 30.437 228 SER A CA 1
ATOM 1577 C C . SER A 1 237 ? 42.011 81.197 131.715 1.000 31.119 228 SER A C 1
ATOM 1578 O O . SER A 1 237 ? 41.660 82.064 132.518 1.000 36.414 228 SER A O 1
ATOM 1581 N N . THR A 1 238 ? 43.114 80.441 131.868 1.000 30.694 229 THR A N 1
ATOM 1582 C CA . THR A 1 238 ? 44.020 80.567 132.999 1.000 32.591 229 THR A CA 1
ATOM 1583 C C . THR A 1 238 ? 44.634 81.969 133.022 1.000 33.238 229 THR A C 1
ATOM 1584 O O . THR A 1 238 ? 44.572 82.648 134.049 1.000 33.986 229 THR A O 1
ATOM 1588 N N . TYR A 1 239 ? 45.238 82.389 131.907 1.000 30.650 230 TYR A N 1
ATOM 1589 C CA . TYR A 1 239 ? 46.123 83.543 131.921 1.000 32.687 230 TYR A CA 1
ATOM 1590 C C . TYR A 1 239 ? 45.376 84.837 131.643 1.000 35.085 230 TYR A C 1
ATOM 1591 O O . TYR A 1 239 ? 45.856 85.881 132.037 1.000 37.237 230 TYR A O 1
ATOM 1600 N N . GLY A 1 240 ? 44.236 84.781 130.942 1.000 38.312 231 GLY A N 1
ATOM 1601 C CA . GLY A 1 240 ? 43.474 85.979 130.608 1.000 37.418 231 GLY A CA 1
ATOM 1602 C C . GLY A 1 240 ? 44.183 86.858 129.571 1.000 36.186 231 GLY A C 1
ATOM 1603 O O . GLY A 1 240 ? 45.316 86.578 129.178 1.000 34.115 231 GLY A O 1
ATOM 1604 N N . GLY A 1 241 ? 43.515 87.939 129.143 1.000 30.967 232 GLY A N 1
ATOM 1605 C CA . GLY A 1 241 ? 44.123 88.892 128.226 1.000 35.058 232 GLY A CA 1
ATOM 1606 C C . GLY A 1 241 ? 44.154 88.342 126.798 1.000 33.647 232 GLY A C 1
ATOM 1607 O O . GLY A 1 241 ? 43.181 87.719 126.369 1.000 31.980 232 GLY A O 1
ATOM 1608 N N . SER A 1 242 ? 45.281 88.566 126.102 1.000 32.707 233 SER A N 1
ATOM 1609 C CA . SER A 1 242 ? 45.474 88.163 124.717 1.000 33.316 233 SER A CA 1
ATOM 1610 C C . SER A 1 242 ? 46.741 87.333 124.650 1.000 34.549 233 SER A C 1
ATOM 1611 O O . SER A 1 242 ? 47.763 87.764 125.182 1.000 31.330 233 SER A O 1
ATOM 1614 N N . ILE A 1 243 ? 46.645 86.147 124.030 1.000 33.458 234 ILE A N 1
ATOM 1615 C CA . ILE A 1 243 ? 47.780 85.241 123.981 1.000 33.409 234 ILE A CA 1
ATOM 1616 C C . ILE A 1 243 ? 47.995 84.742 122.555 1.000 34.017 234 ILE A C 1
ATOM 1617 O O . ILE A 1 243 ? 47.051 84.547 121.784 1.000 31.852 234 ILE A O 1
ATOM 1622 N N . LYS A 1 244 ? 49.281 84.598 122.245 1.000 33.733 235 LYS A N 1
ATOM 1623 C CA . LYS A 1 244 ? 49.784 83.867 121.106 1.000 35.488 235 LYS A CA 1
ATOM 1624 C C . LYS A 1 244 ? 50.234 82.508 121.612 1.000 33.579 235 LYS A C 1
ATOM 1625 O O . LYS A 1 244 ? 51.029 82.438 122.537 1.000 34.715 235 LYS A O 1
ATOM 1631 N N . TYR A 1 245 ? 49.710 81.433 121.020 1.000 34.648 236 TYR A N 1
ATOM 1632 C CA . TYR A 1 245 ? 49.894 80.102 121.569 1.000 35.405 236 TYR A CA 1
ATOM 1633 C C . TYR A 1 245 ? 50.293 79.147 120.466 1.000 36.389 236 TYR A C 1
ATOM 1634 O O . TYR A 1 245 ? 49.717 79.179 119.391 1.000 36.458 236 TYR A O 1
ATOM 1643 N N . ARG A 1 246 ? 51.233 78.263 120.781 1.000 41.424 237 ARG A N 1
ATOM 1644 C CA . ARG A 1 246 ? 51.645 77.224 119.864 1.000 42.592 237 ARG A CA 1
ATOM 1645 C C . ARG A 1 246 ? 52.263 76.079 120.654 1.000 44.889 237 ARG A C 1
ATOM 1646 O O . ARG A 1 246 ? 53.188 76.307 121.424 1.000 47.795 237 ARG A O 1
ATOM 1654 N N . ASN A 1 247 ? 51.725 74.868 120.465 1.000 43.197 238 ASN A N 1
ATOM 1655 C CA . ASN A 1 247 ? 52.276 73.646 121.035 1.000 47.163 238 ASN A CA 1
ATOM 1656 C C . ASN A 1 247 ? 52.578 73.802 122.529 1.000 48.154 238 ASN A C 1
ATOM 1657 O O . ASN A 1 247 ? 53.683 73.527 122.982 1.000 51.471 238 ASN A O 1
ATOM 1662 N N . ASN A 1 248 ? 51.565 74.241 123.284 1.000 52.269 239 ASN A N 1
ATOM 1663 C CA . ASN A 1 248 ? 51.605 74.359 124.741 1.000 55.962 239 ASN A CA 1
ATOM 1664 C C . ASN A 1 248 ? 52.707 75.332 125.166 1.000 53.444 239 ASN A C 1
ATOM 1665 O O . ASN A 1 248 ? 53.275 75.196 126.239 1.000 51.018 239 ASN A O 1
ATOM 1670 N N . GLU A 1 249 ? 52.997 76.328 124.331 1.000 52.825 240 GLU A N 1
ATOM 1671 C CA . GLU A 1 249 ? 53.890 77.412 124.696 1.000 56.061 240 GLU A CA 1
ATOM 1672 C C . GLU A 1 249 ? 53.193 78.720 124.341 1.000 50.644 240 GLU A C 1
ATOM 1673 O O . GLU A 1 249 ? 52.444 78.802 123.370 1.000 45.659 240 GLU A O 1
ATOM 1679 N N . LEU A 1 250 ? 53.469 79.745 125.131 1.000 44.634 241 LEU A N 1
ATOM 1680 C CA . LEU A 1 250 ? 52.561 80.855 125.275 1.000 46.657 241 LEU A CA 1
ATOM 1681 C C . LEU A 1 250 ? 53.317 82.174 125.249 1.000 46.562 241 LEU A C 1
ATOM 1682 O O . LEU A 1 250 ? 54.393 82.264 125.836 1.000 47.772 241 LEU A O 1
ATOM 1687 N N . THR A 1 251 ? 52.743 83.181 124.587 1.000 44.692 242 THR A N 1
ATOM 1688 C CA . THR A 1 251 ? 53.241 84.544 124.655 1.000 47.936 242 THR A CA 1
ATOM 1689 C C . THR A 1 251 ? 52.058 85.455 124.939 1.000 47.979 242 THR A C 1
ATOM 1690 O O . THR A 1 251 ? 51.041 85.335 124.271 1.000 45.376 242 THR A O 1
ATOM 1694 N N . ARG A 1 252 ? 52.192 86.361 125.914 1.000 50.282 243 ARG A N 1
ATOM 1695 C CA . ARG A 1 252 ? 51.137 87.318 126.203 1.000 52.610 243 ARG A CA 1
ATOM 1696 C C . ARG A 1 252 ? 51.309 88.510 125.281 1.000 52.494 243 ARG A C 1
ATOM 1697 O O . ARG A 1 252 ? 52.436 88.937 125.073 1.000 50.825 243 ARG A O 1
ATOM 1705 N N . ILE A 1 253 ? 50.200 89.040 124.742 1.000 53.870 244 ILE A N 1
ATOM 1706 C CA . ILE A 1 253 ? 50.265 90.087 123.731 1.000 61.062 244 ILE A CA 1
ATOM 1707 C C . ILE A 1 253 ? 49.185 91.146 123.940 1.000 68.498 244 ILE A C 1
ATOM 1708 O O . ILE A 1 253 ? 48.958 91.953 123.043 1.000 77.461 244 ILE A O 1
ATOM 1713 N N . GLY A 1 254 ? 48.568 91.185 125.123 1.000 68.816 245 GLY A N 1
ATOM 1714 C CA . GLY A 1 254 ? 47.467 92.104 125.381 1.000 72.292 245 GLY A CA 1
ATOM 1715 C C . GLY A 1 254 ? 47.866 93.581 125.415 1.000 74.893 245 GLY A C 1
ATOM 1716 O O . GLY A 1 254 ? 46.993 94.438 125.353 1.000 76.475 245 GLY A O 1
ATOM 1717 N N . SER A 1 255 ? 49.167 93.889 125.506 1.000 80.135 246 SER A N 1
ATOM 1718 C CA . SER A 1 255 ? 49.640 95.265 125.596 1.000 80.134 246 SER A CA 1
ATOM 1719 C C . SER A 1 255 ? 49.717 95.903 124.208 1.000 83.738 246 SER A C 1
ATOM 1720 O O . SER A 1 255 ? 50.774 96.391 123.785 1.000 100.477 246 SER A O 1
ATOM 1723 N N . GLY A 1 256 ? 48.593 95.880 123.488 1.000 74.568 247 GLY A N 1
ATOM 1724 C CA . GLY A 1 256 ? 48.568 96.290 122.093 1.000 62.649 247 GLY A CA 1
ATOM 1725 C C . GLY A 1 256 ? 47.184 96.739 121.635 1.000 58.290 247 GLY A C 1
ATOM 1726 O O . GLY A 1 256 ? 46.411 97.291 122.419 1.000 54.548 247 GLY A O 1
ATOM 1727 N N . LEU A 1 257 ? 46.876 96.505 120.353 1.000 53.424 248 LEU A N 1
ATOM 1728 C CA . LEU A 1 257 ? 45.630 96.989 119.784 1.000 54.061 248 LEU A CA 1
ATOM 1729 C C . LEU A 1 257 ? 44.427 96.434 120.552 1.000 48.985 248 LEU A C 1
ATOM 1730 O O . LEU A 1 257 ? 44.436 95.295 121.016 1.000 46.170 248 LEU A O 1
ATOM 1735 N N . LYS A 1 258 ? 43.385 97.256 120.674 1.000 46.316 249 LYS A N 1
ATOM 1736 C CA . LYS A 1 258 ? 42.171 96.861 121.362 1.000 52.417 249 LYS A CA 1
ATOM 1737 C C . LYS A 1 258 ? 41.084 96.673 120.317 1.000 45.366 249 LYS A C 1
ATOM 1738 O O . LYS A 1 258 ? 40.656 97.624 119.677 1.000 46.621 249 LYS A O 1
ATOM 1744 N N . LEU A 1 259 ? 40.677 95.420 120.144 1.000 41.324 250 LEU A N 1
ATOM 1745 C CA . LEU A 1 259 ? 39.682 95.056 119.158 1.000 37.099 250 LEU A CA 1
ATOM 1746 C C . LEU A 1 259 ? 38.286 95.255 119.732 1.000 36.739 250 LEU A C 1
ATOM 1747 O O . LEU A 1 259 ? 38.090 95.259 120.941 1.000 41.811 250 LEU A O 1
ATOM 1752 N N . ASP A 1 260 ? 37.317 95.345 118.827 1.000 39.073 251 ASP A N 1
ATOM 1753 C CA . ASP A 1 260 ? 35.912 95.354 119.160 1.000 39.024 251 ASP A CA 1
ATOM 1754 C C . ASP A 1 260 ? 35.289 94.191 118.408 1.000 38.578 251 ASP A C 1
ATOM 1755 O O . ASP A 1 260 ? 35.435 94.088 117.192 1.000 41.238 251 ASP A O 1
ATOM 1760 N N . VAL A 1 261 ? 34.596 93.326 119.135 1.000 35.524 252 VAL A N 1
ATOM 1761 C CA . VAL A 1 261 ? 34.119 92.081 118.569 1.000 35.192 252 VAL A CA 1
ATOM 1762 C C . VAL A 1 261 ? 32.677 91.854 118.993 1.000 35.011 252 VAL A C 1
ATOM 1763 O O . VAL A 1 261 ? 32.329 91.957 120.166 1.000 39.114 252 VAL A O 1
ATOM 1767 N N . LEU A 1 262 ? 31.845 91.503 118.025 1.000 36.497 253 LEU A N 1
ATOM 1768 C CA . LEU A 1 262 ? 30.501 91.050 118.311 1.000 37.700 253 LEU A CA 1
ATOM 1769 C C . LEU A 1 262 ? 30.443 89.535 118.160 1.000 36.809 253 LEU A C 1
ATOM 1770 O O . LEU A 1 262 ? 30.789 89.000 117.107 1.000 37.536 253 LEU A O 1
ATOM 1775 N N . ILE A 1 263 ? 29.968 88.868 119.213 1.000 34.776 254 ILE A N 1
ATOM 1776 C CA . ILE A 1 263 ? 29.752 87.435 119.191 1.000 36.922 254 ILE A CA 1
ATOM 1777 C C . ILE A 1 263 ? 28.325 87.179 118.728 1.000 37.659 254 ILE A C 1
ATOM 1778 O O . ILE A 1 263 ? 27.401 87.881 119.137 1.000 35.403 254 ILE A O 1
ATOM 1783 N N . VAL A 1 264 ? 28.163 86.174 117.858 1.000 37.003 255 VAL A N 1
ATOM 1784 C CA . VAL A 1 264 ? 26.864 85.845 117.314 1.000 38.592 255 VAL A CA 1
ATOM 1785 C C . VAL A 1 264 ? 26.709 84.332 117.395 1.000 42.594 255 VAL A C 1
ATOM 1786 O O . VAL A 1 264 ? 27.445 83.594 116.738 1.000 44.437 255 VAL A O 1
ATOM 1790 N N . ASP A 1 265 ? 25.735 83.912 118.206 1.000 38.953 256 ASP A N 1
ATOM 1791 C CA . ASP A 1 265 ? 25.470 82.516 118.473 1.000 42.112 256 ASP A CA 1
ATOM 1792 C C . ASP A 1 265 ? 24.430 82.014 117.468 1.000 45.012 256 ASP A C 1
ATOM 1793 O O . ASP A 1 265 ? 23.368 82.614 117.303 1.000 51.020 256 ASP A O 1
ATOM 1798 N N . THR A 1 266 ? 24.749 80.898 116.807 1.000 43.424 257 THR A N 1
ATOM 1799 C CA . THR A 1 266 ? 23.843 80.250 115.875 1.000 43.855 257 THR A CA 1
ATOM 1800 C C . THR A 1 266 ? 22.728 79.488 116.592 1.000 41.416 257 THR A C 1
ATOM 1801 O O . THR A 1 266 ? 21.739 79.127 115.963 1.000 47.066 257 THR A O 1
ATOM 1805 N N . HIS A 1 267 ? 22.919 79.200 117.882 1.000 43.354 258 HIS A N 1
ATOM 1806 C CA . HIS A 1 267 ? 22.040 78.323 118.638 1.000 53.173 258 HIS A CA 1
ATOM 1807 C C . HIS A 1 267 ? 22.117 76.895 118.090 1.000 59.666 258 HIS A C 1
ATOM 1808 O O . HIS A 1 267 ? 21.273 76.057 118.395 1.000 61.762 258 HIS A O 1
ATOM 1815 N N . VAL A 1 268 ? 23.136 76.598 117.278 1.000 57.518 259 VAL A N 1
ATOM 1816 C CA . VAL A 1 268 ? 23.350 75.227 116.862 1.000 53.433 259 VAL A CA 1
ATOM 1817 C C . VAL A 1 268 ? 24.392 74.643 117.797 1.000 55.856 259 VAL A C 1
ATOM 1818 O O . VAL A 1 268 ? 25.457 75.214 117.996 1.000 52.832 259 VAL A O 1
ATOM 1822 N N . GLN A 1 269 ? 24.044 73.502 118.382 1.000 60.786 260 GLN A N 1
ATOM 1823 C CA . GLN A 1 269 ? 24.916 72.810 119.308 1.000 64.238 260 GLN A CA 1
ATOM 1824 C C . GLN A 1 269 ? 25.644 71.733 118.513 1.000 58.857 260 GLN A C 1
ATOM 1825 O O . GLN A 1 269 ? 25.054 71.115 117.633 1.000 57.508 260 GLN A O 1
ATOM 1831 N N . ARG A 1 270 ? 26.931 71.539 118.803 1.000 58.876 261 ARG A N 1
ATOM 1832 C CA . ARG A 1 270 ? 27.755 70.629 118.021 1.000 55.921 261 ARG A CA 1
ATOM 1833 C C . ARG A 1 270 ? 28.865 70.090 118.906 1.000 53.541 261 ARG A C 1
ATOM 1834 O O . ARG A 1 270 ? 29.542 70.858 119.578 1.000 53.156 261 ARG A O 1
ATOM 1836 N N . ASP A 1 271 ? 29.050 68.770 118.860 1.000 55.553 262 ASP A N 1
ATOM 1837 C CA . ASP A 1 271 ? 30.126 68.083 119.552 1.000 58.907 262 ASP A CA 1
ATOM 1838 C C . ASP A 1 271 ? 31.477 68.529 118.995 1.000 55.930 262 ASP A C 1
ATOM 1839 O O . ASP A 1 271 ? 31.712 68.388 117.796 1.000 57.294 262 ASP A O 1
ATOM 1844 N N . THR A 1 272 ? 32.376 69.013 119.863 1.000 53.441 263 THR A N 1
ATOM 1845 C CA . THR A 1 272 ? 33.705 69.422 119.431 1.000 54.631 263 THR A CA 1
ATOM 1846 C C . THR A 1 272 ? 34.447 68.238 118.809 1.000 59.901 263 THR A C 1
ATOM 1847 O O . THR A 1 272 ? 35.208 68.394 117.846 1.000 54.854 263 THR A O 1
ATOM 1851 N N . LYS A 1 273 ? 34.203 67.045 119.353 1.000 60.246 264 LYS A N 1
ATOM 1852 C CA . LYS A 1 273 ? 34.973 65.885 118.952 1.000 61.356 264 LYS A CA 1
ATOM 1853 C C . LYS A 1 273 ? 34.672 65.567 117.485 1.000 54.948 264 LYS A C 1
ATOM 1854 O O . LYS A 1 273 ? 35.583 65.277 116.725 1.000 53.680 264 LYS A O 1
ATOM 1860 N N . LYS A 1 274 ? 33.410 65.672 117.067 1.000 51.099 265 LYS A N 1
ATOM 1861 C CA . LYS A 1 274 ? 33.057 65.452 115.674 1.000 55.811 265 LYS A CA 1
ATOM 1862 C C . LYS A 1 274 ? 33.823 66.418 114.763 1.000 54.599 265 LYS A C 1
ATOM 1863 O O . LYS A 1 274 ? 34.336 65.998 113.727 1.000 52.372 265 LYS A O 1
ATOM 1869 N N . MET A 1 275 ? 33.933 67.694 115.156 1.000 49.897 266 MET A N 1
ATOM 1870 C CA . MET A 1 275 ? 34.567 68.684 114.297 1.000 44.447 266 MET A CA 1
ATOM 1871 C C . MET A 1 275 ? 36.046 68.344 114.170 1.000 37.396 266 MET A C 1
ATOM 1872 O O . MET A 1 275 ? 36.568 68.320 113.072 1.000 37.508 266 MET A O 1
ATOM 1877 N N . LEU A 1 276 ? 36.693 67.995 115.275 1.000 34.598 267 LEU A N 1
ATOM 1878 C CA . LEU A 1 276 ? 38.083 67.570 115.239 1.000 37.707 267 LEU A CA 1
ATOM 1879 C C . LEU A 1 276 ? 38.255 66.367 114.314 1.000 36.911 267 LEU A C 1
ATOM 1880 O O . LEU A 1 276 ? 39.263 66.272 113.629 1.000 40.267 267 LEU A O 1
ATOM 1885 N N . ASP A 1 277 ? 37.289 65.441 114.322 1.000 38.258 268 ASP A N 1
ATOM 1886 C CA . ASP A 1 277 ? 37.360 64.220 113.530 1.000 43.258 268 ASP A CA 1
ATOM 1887 C C . ASP A 1 277 ? 37.290 64.566 112.045 1.000 43.398 268 ASP A C 1
ATOM 1888 O O . ASP A 1 277 ? 37.937 63.926 111.229 1.000 48.335 268 ASP A O 1
ATOM 1893 N N . ILE A 1 278 ? 36.456 65.551 111.703 1.000 42.200 269 ILE A N 1
ATOM 1894 C CA . ILE A 1 278 ? 36.319 65.987 110.324 1.000 40.460 269 ILE A CA 1
ATOM 1895 C C . ILE A 1 278 ? 37.680 66.421 109.797 1.000 37.191 269 ILE A C 1
ATOM 1896 O O . ILE A 1 278 ? 38.064 66.002 108.715 1.000 37.769 269 ILE A O 1
ATOM 1901 N N . VAL A 1 279 ? 38.401 67.246 110.563 1.000 34.627 270 VAL A N 1
ATOM 1902 C CA . VAL A 1 279 ? 39.682 67.761 110.106 1.000 35.584 270 VAL A CA 1
ATOM 1903 C C . VAL A 1 279 ? 40.712 66.635 110.062 1.000 37.529 270 VAL A C 1
ATOM 1904 O O . VAL A 1 279 ? 41.534 66.587 109.152 1.000 33.753 270 VAL A O 1
ATOM 1908 N N . ARG A 1 280 ? 40.674 65.728 111.040 1.000 40.926 271 ARG A N 1
ATOM 1909 C CA . ARG A 1 280 ? 41.648 64.648 111.093 1.000 41.169 271 ARG A CA 1
ATOM 1910 C C . ARG A 1 280 ? 41.479 63.759 109.869 1.000 43.461 271 ARG A C 1
ATOM 1911 O O . ARG A 1 280 ? 42.458 63.280 109.300 1.000 46.844 271 ARG A O 1
ATOM 1919 N N . HIS A 1 281 ? 40.220 63.550 109.479 1.000 40.466 272 HIS A N 1
ATOM 1920 C CA . HIS A 1 281 ? 39.891 62.753 108.313 1.000 40.479 272 HIS A CA 1
ATOM 1921 C C . HIS A 1 281 ? 40.330 63.452 107.023 1.000 39.478 272 HIS A C 1
ATOM 1922 O O . HIS A 1 281 ? 40.949 62.831 106.166 1.000 39.768 272 HIS A O 1
ATOM 1929 N N . ARG A 1 282 ? 40.011 64.743 106.878 1.000 35.104 273 ARG A N 1
ATOM 1930 C CA . ARG A 1 282 ? 40.351 65.444 105.653 1.000 34.214 273 ARG A CA 1
ATOM 1931 C C . ARG A 1 282 ? 41.864 65.543 105.486 1.000 32.070 273 ARG A C 1
ATOM 1932 O O . ARG A 1 282 ? 42.381 65.644 104.386 1.000 30.960 273 ARG A O 1
ATOM 1940 N N . ARG A 1 283 ? 42.568 65.478 106.598 1.000 34.204 274 ARG A N 1
ATOM 1941 C CA . ARG A 1 283 ? 44.011 65.517 106.593 1.000 40.107 274 ARG A CA 1
ATOM 1942 C C . ARG A 1 283 ? 44.586 64.199 106.065 1.000 42.636 274 ARG A C 1
ATOM 1943 O O . ARG A 1 283 ? 45.592 64.210 105.353 1.000 37.176 274 ARG A O 1
ATOM 1951 N N . LYS A 1 284 ? 43.936 63.071 106.385 1.000 41.818 275 LYS A N 1
ATOM 1952 C CA . LYS A 1 284 ? 44.366 61.775 105.868 1.000 46.980 275 LYS A CA 1
ATOM 1953 C C . LYS A 1 284 ? 43.986 61.646 104.396 1.000 43.036 275 LYS A C 1
ATOM 1954 O O . LYS A 1 284 ? 44.761 61.165 103.588 1.000 47.428 275 LYS A O 1
ATOM 1960 N N . LEU A 1 285 ? 42.802 62.135 104.052 1.000 41.635 276 LEU A N 1
ATOM 1961 C CA . LEU A 1 285 ? 42.246 62.001 102.723 1.000 40.719 276 LEU A CA 1
ATOM 1962 C C . LEU A 1 285 ? 42.927 62.945 101.733 1.000 38.775 276 LEU A C 1
ATOM 1963 O O . LEU A 1 285 ? 43.212 62.554 100.603 1.000 38.546 276 LEU A O 1
ATOM 1968 N N . TYR A 1 286 ? 43.217 64.188 102.142 1.000 32.989 277 TYR A N 1
ATOM 1969 C CA . TYR A 1 286 ? 43.791 65.164 101.231 1.000 32.326 277 TYR A CA 1
ATOM 1970 C C . TYR A 1 286 ? 45.033 65.820 101.829 1.000 32.241 277 TYR A C 1
ATOM 1971 O O . TYR A 1 286 ? 45.068 67.028 102.032 1.000 31.893 277 TYR A O 1
ATOM 1980 N N . PRO A 1 287 ? 46.118 65.066 102.091 1.000 33.622 278 PRO A N 1
ATOM 1981 C CA . PRO A 1 287 ? 47.304 65.641 102.710 1.000 34.485 278 PRO A CA 1
ATOM 1982 C C . PRO A 1 287 ? 47.829 66.882 101.994 1.000 31.977 278 PRO A C 1
ATOM 1983 O O . PRO A 1 287 ? 48.162 67.875 102.643 1.000 33.426 278 PRO A O 1
ATOM 1987 N N . ALA A 1 288 ? 47.891 66.820 100.660 1.000 29.837 279 ALA A N 1
ATOM 1988 C CA . ALA A 1 288 ? 48.491 67.876 99.865 1.000 29.224 279 ALA A CA 1
ATOM 1989 C C . ALA A 1 288 ? 47.572 69.096 99.722 1.000 28.685 279 ALA A C 1
ATOM 1990 O O . ALA A 1 288 ? 47.970 70.050 99.070 1.000 27.404 279 ALA A O 1
ATOM 1992 N N . ILE A 1 289 ? 46.327 69.020 100.217 1.000 28.345 280 ILE A N 1
ATOM 1993 C CA . ILE A 1 289 ? 45.441 70.177 100.279 1.000 30.004 280 ILE A CA 1
ATOM 1994 C C . ILE A 1 289 ? 45.339 70.672 101.723 1.000 30.747 280 ILE A C 1
ATOM 1995 O O . ILE A 1 289 ? 45.560 71.846 101.992 1.000 32.009 280 ILE A O 1
ATOM 2000 N N . THR A 1 290 ? 44.950 69.769 102.631 1.000 32.074 281 THR A N 1
ATOM 2001 C CA . THR A 1 290 ? 44.644 70.099 104.013 1.000 30.519 281 THR A CA 1
ATOM 2002 C C . THR A 1 290 ? 45.888 70.634 104.725 1.000 27.775 281 THR A C 1
ATOM 2003 O O . THR A 1 290 ? 45.795 71.612 105.453 1.000 26.001 281 THR A O 1
ATOM 2007 N N . ASN A 1 291 ? 47.066 70.037 104.503 1.000 28.290 282 ASN A N 1
ATOM 2008 C CA . ASN A 1 291 ? 48.252 70.480 105.229 1.000 27.795 282 ASN A CA 1
ATOM 2009 C C . ASN A 1 291 ? 48.670 71.885 104.824 1.000 25.310 282 ASN A C 1
ATOM 2010 O O . ASN A 1 291 ? 48.976 72.692 105.689 1.000 27.203 282 ASN A O 1
ATOM 2015 N N . PRO A 1 292 ? 48.795 72.240 103.529 1.000 27.517 283 PRO A N 1
ATOM 2016 C CA . PRO A 1 292 ? 49.072 73.635 103.173 1.000 29.143 283 PRO A CA 1
ATOM 2017 C C . PRO A 1 292 ? 48.019 74.599 103.711 1.000 28.163 283 PRO A C 1
ATOM 2018 O O . PRO A 1 292 ? 48.362 75.722 104.082 1.000 29.452 283 PRO A O 1
ATOM 2022 N N . VAL A 1 293 ? 46.748 74.178 103.771 1.000 24.871 284 VAL A N 1
ATOM 2023 C CA . VAL A 1 293 ? 45.741 75.047 104.358 1.000 27.277 284 VAL A CA 1
ATOM 2024 C C . VAL A 1 293 ? 46.081 75.336 105.821 1.000 27.953 284 VAL A C 1
ATOM 2025 O O . VAL A 1 293 ? 45.974 76.481 106.265 1.000 27.418 284 VAL A O 1
ATOM 2029 N N . LEU A 1 294 ? 46.500 74.310 106.580 1.000 31.322 285 LEU A N 1
ATOM 2030 C CA . LEU A 1 294 ? 46.841 74.509 107.989 1.000 31.010 285 LEU A CA 1
ATOM 2031 C C . LEU A 1 294 ? 48.013 75.482 108.107 1.000 32.390 285 LEU A C 1
ATOM 2032 O O . LEU A 1 294 ? 48.005 76.326 109.002 1.000 27.262 285 LEU A O 1
ATOM 2037 N N . GLU A 1 295 ? 48.984 75.389 107.178 1.000 35.400 286 GLU A N 1
ATOM 2038 C CA . GLU A 1 295 ? 50.130 76.290 107.161 1.000 34.079 286 GLU A CA 1
ATOM 2039 C C . GLU A 1 295 ? 49.729 77.726 106.842 1.000 32.879 286 GLU A C 1
ATOM 2040 O O . GLU A 1 295 ? 50.353 78.673 107.318 1.000 31.729 286 GLU A O 1
ATOM 2046 N N . ALA A 1 296 ? 48.731 77.885 105.973 1.000 30.728 287 ALA A N 1
ATOM 2047 C CA . ALA A 1 296 ? 48.231 79.211 105.651 1.000 28.737 287 ALA A CA 1
ATOM 2048 C C . ALA A 1 296 ? 47.591 79.841 106.892 1.000 28.764 287 ALA A C 1
ATOM 2049 O O . ALA A 1 296 ? 47.757 81.038 107.163 1.000 29.551 287 ALA A O 1
ATOM 2051 N N . ILE A 1 297 ? 46.871 79.013 107.660 1.000 27.344 288 ILE A N 1
ATOM 2052 C CA . ILE A 1 297 ? 46.244 79.466 108.888 1.000 30.216 288 ILE A CA 1
ATOM 2053 C C . ILE A 1 297 ? 47.326 79.916 109.871 1.000 31.730 288 ILE A C 1
ATOM 2054 O O . ILE A 1 297 ? 47.208 80.975 110.481 1.000 33.480 288 ILE A O 1
ATOM 2059 N N . ASP A 1 298 ? 48.379 79.110 109.995 1.000 32.590 289 ASP A N 1
ATOM 2060 C CA . ASP A 1 298 ? 49.537 79.420 110.816 1.000 31.678 289 ASP A CA 1
ATOM 2061 C C . ASP A 1 298 ? 50.094 80.788 110.458 1.000 31.723 289 ASP A C 1
ATOM 2062 O O . ASP A 1 298 ? 50.404 81.573 111.347 1.000 32.087 289 ASP A O 1
ATOM 2067 N N . GLY A 1 299 ? 50.218 81.069 109.159 1.000 31.227 290 GLY A N 1
ATOM 2068 C CA . GLY A 1 299 ? 50.728 82.355 108.712 1.000 29.230 290 GLY A CA 1
ATOM 2069 C C . GLY A 1 299 ? 49.798 83.516 109.078 1.000 30.511 290 GLY A C 1
ATOM 2070 O O . GLY A 1 299 ? 50.267 84.621 109.400 1.000 29.486 290 GLY A O 1
ATOM 2071 N N . ILE A 1 300 ? 48.474 83.273 109.019 1.000 28.752 291 ILE A N 1
ATOM 2072 C CA . ILE A 1 300 ? 47.508 84.285 109.415 1.000 29.084 291 ILE A CA 1
ATOM 2073 C C . ILE A 1 300 ? 47.720 84.628 110.894 1.000 32.291 291 ILE A C 1
ATOM 2074 O O . ILE A 1 300 ? 47.751 85.800 111.264 1.000 35.155 291 ILE A O 1
ATOM 2079 N N . SER A 1 301 ? 47.863 83.586 111.733 1.000 33.479 292 SER A N 1
ATOM 2080 C CA . SER A 1 301 ? 48.031 83.748 113.165 1.000 34.122 292 SER A CA 1
ATOM 2081 C C . SER A 1 301 ? 49.300 84.541 113.474 1.000 35.617 292 SER A C 1
ATOM 2082 O O . SER A 1 301 ? 49.270 85.434 114.311 1.000 34.808 292 SER A O 1
ATOM 2085 N N . GLU A 1 302 ? 50.406 84.226 112.789 1.000 35.456 293 GLU A N 1
ATOM 2086 C CA . GLU A 1 302 ? 51.650 84.956 112.982 1.000 35.374 293 GLU A CA 1
ATOM 2087 C C . GLU A 1 302 ? 51.475 86.433 112.633 1.000 36.531 293 GLU A C 1
ATOM 2088 O O . GLU A 1 302 ? 51.862 87.302 113.408 1.000 35.291 293 GLU A O 1
ATOM 2094 N N . THR A 1 303 ? 50.898 86.713 111.460 1.000 35.491 294 THR A N 1
ATOM 2095 C CA . THR A 1 303 ? 50.728 88.084 111.007 1.000 36.078 294 THR A CA 1
ATOM 2096 C C . THR A 1 303 ? 49.860 88.863 111.993 1.000 38.210 294 THR A C 1
ATOM 2097 O O . THR A 1 303 ? 50.179 90.000 112.345 1.000 41.694 294 THR A O 1
ATOM 2101 N N . SER A 1 304 ? 48.743 88.253 112.397 1.000 40.039 295 SER A N 1
ATOM 2102 C CA . SER A 1 304 ? 47.839 88.850 113.365 1.000 41.484 295 SER A CA 1
ATOM 2103 C C . SER A 1 304 ? 48.591 89.196 114.649 1.000 42.889 295 SER A C 1
ATOM 2104 O O . SER A 1 304 ? 48.467 90.308 115.156 1.000 35.640 295 SER A O 1
ATOM 2107 N N . SER A 1 305 ? 49.342 88.219 115.178 1.000 39.525 296 SER A N 1
ATOM 2108 C CA . SER A 1 305 ? 49.991 88.383 116.463 1.000 41.880 296 SER A CA 1
ATOM 2109 C C . SER A 1 305 ? 50.944 89.581 116.413 1.000 45.561 296 SER A C 1
ATOM 2110 O O . SER A 1 305 ? 51.034 90.321 117.387 1.000 49.293 296 SER A O 1
ATOM 2113 N N . LYS A 1 306 ? 51.586 89.828 115.266 1.000 43.386 297 LYS A N 1
ATOM 2114 C CA . LYS A 1 306 ? 52.493 90.961 115.159 1.000 47.411 297 LYS A CA 1
ATOM 2115 C C . LYS A 1 306 ? 51.726 92.284 115.091 1.000 48.428 297 LYS A C 1
ATOM 2116 O O . LYS A 1 306 ? 52.106 93.256 115.738 1.000 45.466 297 LYS A O 1
ATOM 2122 N N . ILE A 1 307 ? 50.609 92.312 114.362 1.000 50.138 298 ILE A N 1
ATOM 2123 C CA . ILE A 1 307 ? 49.798 93.512 114.251 1.000 50.200 298 ILE A CA 1
ATOM 2124 C C . ILE A 1 307 ? 49.268 93.924 115.628 1.000 49.307 298 ILE A C 1
ATOM 2125 O O . ILE A 1 307 ? 49.357 95.091 116.004 1.000 45.142 298 ILE A O 1
ATOM 2130 N N . LEU A 1 308 ? 48.719 92.960 116.371 1.000 46.398 299 LEU A N 1
ATOM 2131 C CA . LEU A 1 308 ? 48.134 93.216 117.679 1.000 51.274 299 LEU A CA 1
ATOM 2132 C C . LEU A 1 308 ? 49.201 93.669 118.677 1.000 57.089 299 LEU A C 1
ATOM 2133 O O . LEU A 1 308 ? 48.957 94.578 119.468 1.000 61.802 299 LEU A O 1
ATOM 2138 N N . GLN A 1 309 ? 50.374 93.027 118.625 1.000 61.199 300 GLN A N 1
ATOM 2139 C CA . GLN A 1 309 ? 51.429 93.243 119.598 1.000 64.055 300 GLN A CA 1
ATOM 2140 C C . GLN A 1 309 ? 52.019 94.649 119.486 1.000 62.413 300 GLN A C 1
ATOM 2141 O O . GLN A 1 309 ? 52.213 95.306 120.506 1.000 69.860 300 GLN A O 1
ATOM 2147 N N . HIS A 1 310 ? 52.287 95.104 118.256 1.000 63.007 301 HIS A N 1
ATOM 2148 C CA . HIS A 1 310 ? 53.089 96.299 118.035 1.000 67.783 301 HIS A CA 1
ATOM 2149 C C . HIS A 1 310 ? 52.224 97.550 117.938 1.000 62.292 301 HIS A C 1
ATOM 2150 O O . HIS A 1 310 ? 52.738 98.666 117.971 1.000 62.482 301 HIS A O 1
ATOM 2157 N N . GLY A 1 311 ? 50.911 97.363 117.788 1.000 61.752 302 GLY A N 1
ATOM 2158 C CA . GLY A 1 311 ? 49.996 98.483 117.780 1.000 59.129 302 GLY A CA 1
ATOM 2159 C C . GLY A 1 311 ? 49.646 98.879 119.207 1.000 66.697 302 GLY A C 1
ATOM 2160 O O . GLY A 1 311 ? 49.995 98.186 120.167 1.000 66.717 302 GLY A O 1
ATOM 2161 N N . ASP A 1 312 ? 48.933 99.998 119.328 1.000 69.746 303 ASP A N 1
ATOM 2162 C CA . ASP A 1 312 ? 48.433 100.453 120.610 1.000 67.938 303 ASP A CA 1
ATOM 2163 C C . ASP A 1 312 ? 47.173 101.274 120.337 1.000 58.667 303 ASP A C 1
ATOM 2164 O O . ASP A 1 312 ? 47.081 101.987 119.340 1.000 59.979 303 ASP A O 1
ATOM 2169 N N . GLY A 1 313 ? 46.192 101.141 121.226 1.000 54.227 304 GLY A N 1
ATOM 2170 C CA . GLY A 1 313 ? 44.942 101.865 121.110 1.000 55.660 304 GLY A CA 1
ATOM 2171 C C . GLY A 1 313 ? 43.960 101.158 120.184 1.000 56.618 304 GLY A C 1
ATOM 2172 O O . GLY A 1 313 ? 44.088 99.962 119.915 1.000 56.010 304 GLY A O 1
ATOM 2173 N N . LEU A 1 314 ? 42.962 101.929 119.750 1.000 55.376 305 LEU A N 1
ATOM 2174 C CA . LEU A 1 314 ? 41.978 101.455 118.796 1.000 58.912 305 LEU A CA 1
ATOM 2175 C C . LEU A 1 314 ? 42.640 101.364 117.433 1.000 57.652 305 LEU A C 1
ATOM 2176 O O . LEU A 1 314 ? 43.470 102.209 117.122 1.000 52.997 305 LEU A O 1
ATOM 2181 N N . PRO A 1 315 ? 42.293 100.358 116.596 1.000 51.745 306 PRO A N 1
ATOM 2182 C CA . PRO A 1 315 ? 42.837 100.281 115.243 1.000 51.423 306 PRO A CA 1
ATOM 2183 C C . PRO A 1 315 ? 42.413 101.497 114.418 1.000 50.309 306 PRO A C 1
ATOM 2184 O O . PRO A 1 315 ? 41.252 101.914 114.481 1.000 51.280 306 PRO A O 1
ATOM 2188 N N . THR A 1 316 ? 43.367 102.047 113.652 1.000 48.593 307 THR A N 1
ATOM 2189 C CA . THR A 1 316 ? 43.062 102.929 112.534 1.000 50.219 307 THR A CA 1
ATOM 2190 C C . THR A 1 316 ? 42.255 102.181 111.474 1.000 49.970 307 THR A C 1
ATOM 2191 O O . THR A 1 316 ? 42.183 100.953 111.502 1.000 48.983 307 THR A O 1
ATOM 2195 N N . GLY A 1 317 ? 41.689 102.941 110.524 1.000 47.990 308 GLY A N 1
ATOM 2196 C CA . GLY A 1 317 ? 41.044 102.390 109.341 1.000 48.933 308 GLY A CA 1
ATOM 2197 C C . GLY A 1 317 ? 41.943 101.402 108.597 1.000 50.525 308 GLY A C 1
ATOM 2198 O O . GLY A 1 317 ? 41.481 100.339 108.188 1.000 46.775 308 GLY A O 1
ATOM 2199 N N . GLU A 1 318 ? 43.225 101.771 108.441 1.000 55.843 309 GLU A N 1
ATOM 2200 C CA . GLU A 1 318 ? 44.210 100.956 107.744 1.000 59.155 309 GLU A CA 1
ATOM 2201 C C . GLU A 1 318 ? 44.424 99.624 108.460 1.000 50.067 309 GLU A C 1
ATOM 2202 O O . GLU A 1 318 ? 44.392 98.571 107.822 1.000 51.912 309 GLU A O 1
ATOM 2208 N N . GLU A 1 319 ? 44.689 99.689 109.770 1.000 46.215 310 GLU A N 1
ATOM 2209 C CA . GLU A 1 319 ? 44.958 98.507 110.574 1.000 43.858 310 GLU A CA 1
ATOM 2210 C C . GLU A 1 319 ? 43.732 97.585 110.593 1.000 42.202 310 GLU A C 1
ATOM 2211 O O . GLU A 1 319 ? 43.863 96.362 110.512 1.000 40.778 310 GLU A O 1
ATOM 2217 N N . TYR A 1 320 ? 42.539 98.183 110.694 1.000 38.346 311 TYR A N 1
ATOM 2218 C CA . TYR A 1 320 ? 41.308 97.424 110.717 1.000 36.686 311 TYR A CA 1
ATOM 2219 C C . TYR A 1 320 ? 41.151 96.630 109.420 1.000 39.024 311 TYR A C 1
ATOM 2220 O O . TYR A 1 320 ? 40.703 95.486 109.464 1.000 37.650 311 TYR A O 1
ATOM 2229 N N A GLU A 1 321 ? 41.493 97.240 108.273 0.500 40.647 312 GLU A N 1
ATOM 2230 N N B GLU A 1 321 ? 41.499 97.234 108.276 0.500 40.645 312 GLU A N 1
ATOM 2231 C CA A GLU A 1 321 ? 41.327 96.593 106.973 0.500 40.028 312 GLU A CA 1
ATOM 2232 C CA B GLU A 1 321 ? 41.295 96.569 106.994 0.500 40.026 312 GLU A CA 1
ATOM 2233 C C A GLU A 1 321 ? 42.227 95.358 106.868 0.500 34.900 312 GLU A C 1
ATOM 2234 C C B GLU A 1 321 ? 42.226 95.358 106.864 0.500 34.902 312 GLU A C 1
ATOM 2235 O O A GLU A 1 321 ? 41.811 94.347 106.323 0.500 32.295 312 GLU A O 1
ATOM 2236 O O B GLU A 1 321 ? 41.817 94.346 106.317 0.500 32.365 312 GLU A O 1
ATOM 2247 N N . VAL A 1 322 ? 43.455 95.435 107.383 1.000 33.337 313 VAL A N 1
ATOM 2248 C CA . VAL A 1 322 ? 44.321 94.268 107.435 1.000 34.544 313 VAL A CA 1
ATOM 2249 C C . VAL A 1 322 ? 43.688 93.201 108.329 1.000 36.514 313 VAL A C 1
ATOM 2250 O O . VAL A 1 322 ? 43.583 92.040 107.950 1.000 36.859 313 VAL A O 1
ATOM 2254 N N . ILE A 1 323 ? 43.279 93.611 109.530 1.000 33.464 314 ILE A N 1
ATOM 2255 C CA . ILE A 1 323 ? 42.681 92.712 110.501 1.000 38.352 314 ILE A CA 1
ATOM 2256 C C . ILE A 1 323 ? 41.447 92.026 109.897 1.000 39.019 314 ILE A C 1
ATOM 2257 O O . ILE A 1 323 ? 41.264 90.826 110.091 1.000 33.736 314 ILE A O 1
ATOM 2262 N N . ALA A 1 324 ? 40.592 92.791 109.199 1.000 35.729 315 ALA A N 1
ATOM 2263 C CA . ALA A 1 324 ? 39.386 92.252 108.589 1.000 36.905 315 ALA A CA 1
ATOM 2264 C C . ALA A 1 324 ? 39.758 91.244 107.499 1.000 37.047 315 ALA A C 1
ATOM 2265 O O . ALA A 1 324 ? 39.094 90.223 107.365 1.000 33.792 315 ALA A O 1
ATOM 2267 N N . ASP A 1 325 ? 40.800 91.561 106.711 1.000 36.466 316 ASP A N 1
ATOM 2268 C CA . ASP A 1 325 ? 41.281 90.692 105.649 1.000 35.380 316 ASP A CA 1
ATOM 2269 C C . ASP A 1 325 ? 41.791 89.376 106.255 1.000 35.412 316 ASP A C 1
ATOM 2270 O O . ASP A 1 325 ? 41.452 88.303 105.748 1.000 34.327 316 ASP A O 1
ATOM 2275 N N . LEU A 1 326 ? 42.543 89.443 107.362 1.000 30.996 317 LEU A N 1
ATOM 2276 C CA . LEU A 1 326 ? 43.009 88.236 108.031 1.000 33.976 317 LEU A CA 1
ATOM 2277 C C . LEU A 1 326 ? 41.840 87.362 108.493 1.000 32.183 317 LEU A C 1
ATOM 2278 O O . LEU A 1 326 ? 41.882 86.142 108.369 1.000 26.951 317 LEU A O 1
ATOM 2283 N N . VAL A 1 327 ? 40.788 87.995 109.014 1.000 32.609 318 VAL A N 1
ATOM 2284 C CA . VAL A 1 327 ? 39.607 87.293 109.481 1.000 32.032 318 VAL A CA 1
ATOM 2285 C C . VAL A 1 327 ? 38.923 86.584 108.311 1.000 30.893 318 VAL A C 1
ATOM 2286 O O . VAL A 1 327 ? 38.557 85.420 108.442 1.000 32.386 318 VAL A O 1
ATOM 2290 N N . ARG A 1 328 ? 38.714 87.278 107.181 1.000 34.292 319 ARG A N 1
ATOM 2291 C CA . ARG A 1 328 ? 38.003 86.691 106.044 1.000 32.593 319 ARG A CA 1
ATOM 2292 C C . ARG A 1 328 ? 38.816 85.545 105.464 1.000 29.009 319 ARG A C 1
ATOM 2293 O O . ARG A 1 328 ? 38.261 84.498 105.131 1.000 29.272 319 ARG A O 1
ATOM 2301 N N . MET A 1 329 ? 40.129 85.746 105.348 1.000 25.430 320 MET A N 1
ATOM 2302 C CA . MET A 1 329 ? 40.981 84.682 104.849 1.000 26.524 320 MET A CA 1
ATOM 2303 C C . MET A 1 329 ? 40.845 83.465 105.759 1.000 26.641 320 MET A C 1
ATOM 2304 O O . MET A 1 329 ? 40.715 82.355 105.290 1.000 27.792 320 MET A O 1
ATOM 2309 N N . ASN A 1 330 ? 40.822 83.669 107.077 1.000 28.605 321 ASN A N 1
ATOM 2310 C CA . ASN A 1 330 ? 40.778 82.552 107.999 1.000 27.167 321 ASN A CA 1
ATOM 2311 C C . ASN A 1 330 ? 39.441 81.821 107.892 1.000 26.098 321 ASN A C 1
ATOM 2312 O O . ASN A 1 330 ? 39.403 80.596 107.980 1.000 25.381 321 ASN A O 1
ATOM 2317 N N . GLN A 1 331 ? 38.338 82.563 107.750 1.000 25.344 322 GLN A N 1
ATOM 2318 C CA . GLN A 1 331 ? 37.040 81.924 107.622 1.000 24.677 322 GLN A CA 1
ATOM 2319 C C . GLN A 1 331 ? 37.011 81.074 106.346 1.000 26.273 322 GLN A C 1
ATOM 2320 O O . GLN A 1 331 ? 36.542 79.934 106.370 1.000 29.424 322 GLN A O 1
ATOM 2326 N N . ASN A 1 332 ? 37.537 81.616 105.240 1.000 25.794 323 ASN A N 1
ATOM 2327 C CA . ASN A 1 332 ? 37.665 80.853 104.004 1.000 30.213 323 ASN A CA 1
ATOM 2328 C C . ASN A 1 332 ? 38.433 79.550 104.215 1.000 26.953 323 ASN A C 1
ATOM 2329 O O . ASN A 1 332 ? 38.026 78.501 103.712 1.000 27.969 323 ASN A O 1
ATOM 2334 N N . LEU A 1 333 ? 39.544 79.621 104.943 1.000 26.224 324 LEU A N 1
ATOM 2335 C CA . LEU A 1 333 ? 40.399 78.461 105.147 1.000 30.168 324 LEU A CA 1
ATOM 2336 C C . LEU A 1 333 ? 39.698 77.458 106.062 1.000 30.289 324 LEU A C 1
ATOM 2337 O O . LEU A 1 333 ? 39.811 76.258 105.867 1.000 29.795 324 LEU A O 1
ATOM 2342 N N . LEU A 1 334 ? 38.920 77.952 107.030 1.000 32.591 325 LEU A N 1
ATOM 2343 C CA . LEU A 1 334 ? 38.195 77.074 107.938 1.000 31.513 325 LEU A CA 1
ATOM 2344 C C . LEU A 1 334 ? 37.085 76.361 107.178 1.000 30.426 325 LEU A C 1
ATOM 2345 O O . LEU A 1 334 ? 36.857 75.162 107.356 1.000 29.495 325 LEU A O 1
ATOM 2350 N N . SER A 1 335 ? 36.420 77.106 106.304 1.000 32.287 326 SER A N 1
ATOM 2351 C CA . SER A 1 335 ? 35.400 76.533 105.435 1.000 34.586 326 SER A CA 1
ATOM 2352 C C . SER A 1 335 ? 35.981 75.416 104.549 1.000 34.526 326 SER A C 1
ATOM 2353 O O . SER A 1 335 ? 35.347 74.375 104.348 1.000 31.487 326 SER A O 1
ATOM 2356 N N . THR A 1 336 ? 37.214 75.609 104.073 1.000 32.638 327 THR A N 1
ATOM 2357 C CA . THR A 1 336 ? 37.966 74.607 103.321 1.000 32.402 327 THR A CA 1
ATOM 2358 C C . THR A 1 336 ? 38.193 73.321 104.121 1.000 32.762 327 THR A C 1
ATOM 2359 O O . THR A 1 336 ? 38.252 72.228 103.553 1.000 31.504 327 THR A O 1
ATOM 2363 N N . LEU A 1 337 ? 38.381 73.444 105.446 1.000 33.780 328 LEU A N 1
ATOM 2364 C CA . LEU A 1 337 ? 38.584 72.291 106.313 1.000 29.981 328 LEU A CA 1
ATOM 2365 C C . LEU A 1 337 ? 37.256 71.598 106.628 1.000 30.765 328 LEU A C 1
ATOM 2366 O O . LEU A 1 337 ? 37.248 70.588 107.312 1.000 35.321 328 LEU A O 1
ATOM 2371 N N . GLY A 1 338 ? 36.132 72.158 106.164 1.000 34.198 329 GLY A N 1
ATOM 2372 C CA . GLY A 1 338 ? 34.820 71.554 106.314 1.000 33.581 329 GLY A CA 1
ATOM 2373 C C . GLY A 1 338 ? 34.214 71.744 107.706 1.000 33.278 329 GLY A C 1
ATOM 2374 O O . GLY A 1 338 ? 33.370 70.952 108.103 1.000 40.946 329 GLY A O 1
ATOM 2375 N N . VAL A 1 339 ? 34.623 72.780 108.451 1.000 33.433 330 VAL A N 1
ATOM 2376 C CA . VAL A 1 339 ? 34.175 72.926 109.830 1.000 32.442 330 VAL A CA 1
ATOM 2377 C C . VAL A 1 339 ? 33.231 74.121 109.982 1.000 31.677 330 VAL A C 1
ATOM 2378 O O . VAL A 1 339 ? 32.976 74.540 111.104 1.000 36.719 330 VAL A O 1
ATOM 2382 N N . SER A 1 340 ? 32.696 74.666 108.888 1.000 30.472 331 SER A N 1
ATOM 2383 C CA . SER A 1 340 ? 31.705 75.733 108.983 1.000 33.079 331 SER A CA 1
ATOM 2384 C C . SER A 1 340 ? 30.295 75.140 109.043 1.000 34.311 331 SER A C 1
ATOM 2385 O O . SER A 1 340 ? 30.112 73.967 109.357 1.000 35.591 331 SER A O 1
ATOM 2388 N N . HIS A 1 341 ? 29.291 75.969 108.757 1.000 35.418 332 HIS A N 1
ATOM 2389 C CA . HIS A 1 341 ? 27.896 75.590 108.915 1.000 36.948 332 HIS A CA 1
ATOM 2390 C C . HIS A 1 341 ? 27.083 76.655 108.202 1.000 37.514 332 HIS A C 1
ATOM 2391 O O . HIS A 1 341 ? 27.451 77.824 108.252 1.000 39.541 332 HIS A O 1
ATOM 2398 N N . PRO A 1 342 ? 25.996 76.284 107.494 1.000 39.799 333 PRO A N 1
ATOM 2399 C CA . PRO A 1 342 ? 25.150 77.259 106.806 1.000 42.234 333 PRO A CA 1
ATOM 2400 C C . PRO A 1 342 ? 24.884 78.531 107.613 1.000 40.508 333 PRO A C 1
ATOM 2401 O O . PRO A 1 342 ? 24.931 79.637 107.075 1.000 38.295 333 PRO A O 1
ATOM 2405 N N . LYS A 1 343 ? 24.612 78.374 108.913 1.000 39.785 334 LYS A N 1
ATOM 2406 C CA . LYS A 1 343 ? 24.235 79.510 109.735 1.000 40.405 334 LYS A CA 1
ATOM 2407 C C . LYS A 1 343 ? 25.470 80.350 110.063 1.000 39.899 334 LYS A C 1
ATOM 2408 O O . LYS A 1 343 ? 25.360 81.577 110.107 1.000 36.386 334 LYS A O 1
ATOM 2414 N N . LEU A 1 344 ? 26.644 79.709 110.243 1.000 37.598 335 LEU A N 1
ATOM 2415 C CA . LEU A 1 344 ? 27.894 80.451 110.371 1.000 37.768 335 LEU A CA 1
ATOM 2416 C C . LEU A 1 344 ? 28.167 81.232 109.100 1.000 39.179 335 LEU A C 1
ATOM 2417 O O . LEU A 1 344 ? 28.619 82.377 109.178 1.000 37.559 335 LEU A O 1
ATOM 2422 N N . ASP A 1 345 ? 27.929 80.576 107.948 1.000 37.402 336 ASP A N 1
ATOM 2423 C CA . ASP A 1 345 ? 28.146 81.221 106.667 1.000 36.503 336 ASP A CA 1
ATOM 2424 C C . ASP A 1 345 ? 27.261 82.458 106.561 1.000 36.560 336 ASP A C 1
ATOM 2425 O O . ASP A 1 345 ? 27.778 83.528 106.237 1.000 36.897 336 ASP A O 1
ATOM 2430 N N . VAL A 1 346 ? 25.948 82.317 106.841 1.000 35.267 337 VAL A N 1
ATOM 2431 C CA . VAL A 1 346 ? 25.026 83.447 106.750 1.000 35.439 337 VAL A CA 1
ATOM 2432 C C . VAL A 1 346 ? 25.546 84.586 107.630 1.000 34.327 337 VAL A C 1
ATOM 2433 O O . VAL A 1 346 ? 25.548 85.735 107.202 1.000 38.365 337 VAL A O 1
ATOM 2437 N N . ILE A 1 347 ? 26.017 84.278 108.850 1.000 34.635 338 ILE A N 1
ATOM 2438 C CA . ILE A 1 347 ? 26.489 85.319 109.761 1.000 37.204 338 ILE A CA 1
ATOM 2439 C C . ILE A 1 347 ? 27.662 86.081 109.142 1.000 34.742 338 ILE A C 1
ATOM 2440 O O . ILE A 1 347 ? 27.679 87.304 109.156 1.000 34.915 338 ILE A O 1
ATOM 2445 N N . CYS A 1 348 ? 28.643 85.360 108.592 1.000 37.065 339 CYS A N 1
ATOM 2446 C CA . CYS A 1 348 ? 29.837 85.980 108.021 1.000 37.593 339 CYS A CA 1
ATOM 2447 C C . CYS A 1 348 ? 29.514 86.779 106.750 1.000 38.143 339 CYS A C 1
ATOM 2448 O O . CYS A 1 348 ? 30.115 87.836 106.504 1.000 33.759 339 CYS A O 1
ATOM 2451 N N . GLU A 1 349 ? 28.578 86.249 105.939 1.000 39.817 340 GLU A N 1
ATOM 2452 C CA . GLU A 1 349 ? 28.101 86.897 104.715 1.000 42.765 340 GLU A CA 1
ATOM 2453 C C . GLU A 1 349 ? 27.422 88.218 105.081 1.000 44.281 340 GLU A C 1
ATOM 2454 O O . GLU A 1 349 ? 27.731 89.253 104.492 1.000 39.558 340 GLU A O 1
ATOM 2460 N N . THR A 1 350 ? 26.546 88.173 106.103 1.000 42.863 3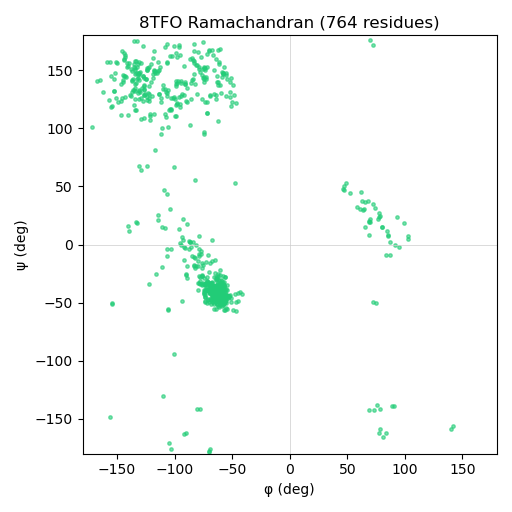41 THR A N 1
ATOM 2461 C CA . THR A 1 350 ? 25.923 89.361 106.671 1.000 40.762 341 THR A CA 1
ATOM 2462 C C . THR A 1 350 ? 26.987 90.325 107.181 1.000 42.603 341 THR A C 1
ATOM 2463 O O . THR A 1 350 ? 26.902 91.531 106.942 1.000 45.947 341 THR A O 1
ATOM 2467 N N . ALA A 1 351 ? 27.991 89.816 107.903 1.000 40.766 342 ALA A N 1
ATOM 2468 C CA . ALA A 1 351 ? 29.046 90.693 108.391 1.000 45.283 342 ALA A CA 1
ATOM 2469 C C . ALA A 1 351 ? 29.642 91.496 107.232 1.000 40.412 342 ALA A C 1
ATOM 2470 O O . ALA A 1 351 ? 29.873 92.699 107.344 1.000 40.718 342 ALA A O 1
ATOM 2472 N N . SER A 1 352 ? 29.891 90.812 106.116 1.000 39.040 343 SER A N 1
ATOM 2473 C CA . SER A 1 352 ? 30.493 91.420 104.940 1.000 41.645 343 SER A CA 1
ATOM 2474 C C . SER A 1 352 ? 29.579 92.490 104.337 1.000 43.536 343 SER A C 1
ATOM 2475 O O . SER A 1 352 ? 30.048 93.582 104.030 1.000 39.023 343 SER A O 1
ATOM 2478 N N . ARG A 1 353 ? 28.277 92.208 104.218 1.000 40.191 344 ARG A N 1
ATOM 2479 C CA . ARG A 1 353 ? 27.341 93.198 103.709 1.000 47.271 344 ARG A CA 1
ATOM 2480 C C . ARG A 1 353 ? 27.349 94.479 104.546 1.000 45.928 344 ARG A C 1
ATOM 2481 O O . ARG A 1 353 ? 26.996 95.528 104.036 1.000 45.459 344 ARG A O 1
ATOM 2489 N N . PHE A 1 354 ? 27.696 94.390 105.837 1.000 45.254 345 PHE A N 1
ATOM 2490 C CA . PHE A 1 354 ? 27.725 95.553 106.710 1.000 40.972 345 PHE A CA 1
ATOM 2491 C C . PHE A 1 354 ? 29.119 96.175 106.726 1.000 39.855 345 PHE A C 1
ATOM 2492 O O . PHE A 1 354 ? 29.361 97.099 107.482 1.000 39.089 345 PHE A O 1
ATOM 2500 N N . GLY A 1 355 ? 30.042 95.648 105.915 1.000 39.931 346 GLY A N 1
ATOM 2501 C CA . GLY A 1 355 ? 31.397 96.170 105.853 1.000 40.776 346 GLY A CA 1
ATOM 2502 C C . GLY A 1 355 ? 32.319 95.601 106.933 1.000 39.361 346 GLY A C 1
ATOM 2503 O O . GLY A 1 355 ? 33.423 96.103 107.124 1.000 38.140 346 GLY A O 1
ATOM 2504 N N . GLN A 1 356 ? 31.852 94.548 107.620 1.000 40.387 347 GLN A N 1
ATOM 2505 C CA . GLN A 1 356 ? 32.547 93.978 108.763 1.000 40.960 347 GLN A CA 1
ATOM 2506 C C . GLN A 1 356 ? 33.228 92.692 108.312 1.000 37.942 347 GLN A C 1
ATOM 2507 O O . GLN A 1 356 ? 33.209 92.383 107.129 1.000 40.221 347 GLN A O 1
ATOM 2513 N N . ALA A 1 357 ? 33.851 91.972 109.251 1.000 37.632 348 ALA A N 1
ATOM 2514 C CA . ALA A 1 357 ? 34.533 90.726 108.928 1.000 38.136 348 ALA A CA 1
ATOM 2515 C C . ALA A 1 357 ? 34.180 89.678 109.976 1.000 35.860 348 ALA A C 1
ATOM 2516 O O . ALA A 1 357 ? 34.433 89.869 111.162 1.000 38.775 348 ALA A O 1
ATOM 2518 N N . GLY A 1 358 ? 33.572 88.584 109.519 1.000 33.455 349 GLY A N 1
ATOM 2519 C CA . GLY A 1 358 ? 33.159 87.509 110.394 1.000 34.484 349 GLY A CA 1
ATOM 2520 C C . GLY A 1 358 ? 33.919 86.207 110.150 1.000 34.400 349 GLY A C 1
ATOM 2521 O O . GLY A 1 358 ? 34.301 85.896 109.020 1.000 30.836 349 GLY A O 1
ATOM 2522 N N . LYS A 1 359 ? 34.072 85.432 111.232 1.000 31.371 350 LYS A N 1
ATOM 2523 C CA . LYS A 1 359 ? 34.529 84.055 111.133 1.000 31.903 350 LYS A CA 1
ATOM 2524 C C . LYS A 1 359 ? 33.912 83.255 112.278 1.000 33.805 350 LYS A C 1
ATOM 2525 O O . LYS A 1 359 ? 33.566 83.822 113.307 1.000 37.315 350 LYS A O 1
ATOM 2531 N N . LEU A 1 360 ? 33.798 81.928 112.114 1.000 32.837 351 LEU A N 1
ATOM 2532 C CA . LEU A 1 360 ? 33.520 81.068 113.251 1.000 31.153 351 LEU A CA 1
ATOM 2533 C C . LEU A 1 360 ? 34.681 81.208 114.233 1.000 32.723 351 LEU A C 1
ATOM 2534 O O . LEU A 1 360 ? 35.794 81.580 113.837 1.000 30.156 351 LEU A O 1
ATOM 2539 N N . THR A 1 361 ? 34.415 80.891 115.513 1.000 32.152 352 THR A N 1
ATOM 2540 C CA . THR A 1 361 ? 35.475 80.759 116.503 1.000 32.223 352 THR A CA 1
ATOM 2541 C C . THR A 1 361 ? 35.334 79.391 117.173 1.000 31.562 352 THR A C 1
ATOM 2542 O O . THR A 1 361 ? 34.236 78.963 117.490 1.000 32.720 352 THR A O 1
ATOM 2546 N N . GLY A 1 362 ? 36.445 78.693 117.374 1.000 31.958 353 GLY A N 1
ATOM 2547 C CA . GLY A 1 362 ? 36.408 77.400 118.040 1.000 34.678 353 GLY A CA 1
ATOM 2548 C C . GLY A 1 362 ? 36.182 76.256 117.058 1.000 32.291 353 GLY A C 1
ATOM 2549 O O . GLY A 1 362 ? 36.702 76.274 115.961 1.000 32.596 353 GLY A O 1
ATOM 2550 N N . ALA A 1 363 ? 35.355 75.297 117.462 1.000 32.961 354 ALA A N 1
ATOM 2551 C CA . ALA A 1 363 ? 35.212 74.022 116.790 1.000 32.722 354 ALA A CA 1
ATOM 2552 C C . ALA A 1 363 ? 34.473 74.162 115.463 1.000 30.105 354 ALA A C 1
ATOM 2553 O O . ALA A 1 363 ? 34.714 73.382 114.552 1.000 30.778 354 ALA A O 1
ATOM 2555 N N . GLY A 1 364 ? 33.557 75.126 115.387 1.000 29.592 355 GLY A N 1
ATOM 2556 C CA . GLY A 1 364 ? 32.701 75.325 114.238 1.000 33.138 355 GLY A CA 1
ATOM 2557 C C . GLY A 1 364 ? 31.554 74.319 114.198 1.000 33.519 355 GLY A C 1
ATOM 2558 O O . GLY A 1 364 ? 31.265 73.675 115.195 1.000 32.513 355 GLY A O 1
ATOM 2559 N N . GLY A 1 365 ? 30.936 74.176 113.027 1.000 34.726 356 GLY A N 1
ATOM 2560 C CA . GLY A 1 365 ? 29.852 73.225 112.830 1.000 42.286 356 GLY A CA 1
ATOM 2561 C C . GLY A 1 365 ? 28.589 73.620 113.596 1.000 42.710 356 GLY A C 1
ATOM 2562 O O . GLY A 1 365 ? 27.705 72.800 113.813 1.000 42.760 356 GLY A O 1
ATOM 2563 N N . GLY A 1 366 ? 28.504 74.902 113.952 1.000 44.221 357 GLY A N 1
ATOM 2564 C CA . GLY A 1 366 ? 27.574 75.374 114.961 1.000 42.915 357 GLY A CA 1
ATOM 2565 C C . GLY A 1 366 ? 28.254 76.433 115.816 1.000 43.897 357 GLY A C 1
ATOM 2566 O O . GLY A 1 366 ? 29.238 77.025 115.380 1.000 45.394 357 GLY A O 1
ATOM 2567 N N . GLY A 1 367 ? 27.731 76.650 117.026 1.000 41.904 358 GLY A N 1
ATOM 2568 C CA . GLY A 1 367 ? 28.366 77.530 117.988 1.000 37.996 358 GLY A CA 1
ATOM 2569 C C . GLY A 1 367 ? 28.316 78.993 117.558 1.000 36.392 358 GLY A C 1
ATOM 2570 O O . GLY A 1 367 ? 27.328 79.455 117.002 1.000 40.069 358 GLY A O 1
ATOM 2571 N N . CYS A 1 368 ? 29.396 79.715 117.837 1.000 37.227 359 CYS A N 1
ATOM 2572 C CA . CYS A 1 368 ? 29.406 81.150 117.645 1.000 37.726 359 CYS A CA 1
ATOM 2573 C C . CYS A 1 368 ? 30.366 81.543 116.536 1.000 35.009 359 CYS A C 1
ATOM 2574 O O . CYS A 1 368 ? 31.389 80.887 116.314 1.000 34.126 359 CYS A O 1
ATOM 2577 N N . ALA A 1 369 ? 29.993 82.647 115.885 1.000 31.950 360 ALA A N 1
ATOM 2578 C CA . ALA A 1 369 ? 30.907 83.429 115.079 1.000 33.805 360 ALA A CA 1
ATOM 2579 C C . ALA A 1 369 ? 31.316 84.669 115.857 1.000 31.425 360 ALA A C 1
ATOM 2580 O O . ALA A 1 369 ? 30.690 85.024 116.853 1.000 31.387 360 ALA A O 1
ATOM 2582 N N . ILE A 1 370 ? 32.420 85.271 115.411 1.000 30.310 361 ILE A N 1
ATOM 2583 C CA . ILE A 1 370 ? 32.871 86.560 115.896 1.000 30.862 361 ILE A CA 1
ATOM 2584 C C . ILE A 1 370 ? 32.908 87.491 114.693 1.000 33.360 361 ILE A C 1
ATOM 2585 O O . ILE A 1 370 ? 33.280 87.070 113.599 1.000 33.814 361 ILE A O 1
ATOM 2590 N N . VAL A 1 371 ? 32.488 88.736 114.910 1.000 34.636 362 VAL A N 1
ATOM 2591 C CA . VAL A 1 371 ? 32.474 89.781 113.896 1.000 33.558 362 VAL A CA 1
ATOM 2592 C C . VAL A 1 371 ? 33.334 90.917 114.432 1.000 33.565 362 VAL A C 1
ATOM 2593 O O . VAL A 1 371 ? 32.985 91.523 115.438 1.000 35.645 362 VAL A O 1
ATOM 2597 N N . VAL A 1 372 ? 34.492 91.135 113.811 1.000 34.388 363 VAL A N 1
ATOM 2598 C CA . VAL A 1 372 ? 35.403 92.182 114.237 1.000 35.762 363 VAL A CA 1
ATOM 2599 C C . VAL A 1 372 ? 34.865 93.490 113.656 1.000 38.368 363 VAL A C 1
ATOM 2600 O O . VAL A 1 372 ? 34.500 93.529 112.486 1.000 35.757 363 VAL A O 1
ATOM 2604 N N . LEU A 1 373 ? 34.718 94.524 114.506 1.000 39.832 364 LEU A N 1
ATOM 2605 C CA . LEU A 1 373 ? 33.999 95.748 114.153 1.000 35.717 364 LEU A CA 1
ATOM 2606 C C . LEU A 1 373 ? 34.974 96.846 113.752 1.000 36.111 364 LEU A C 1
ATOM 2607 O O . LEU A 1 373 ? 35.989 97.049 114.428 1.000 32.714 364 LEU A O 1
ATOM 2612 N N . ASP A 1 374 ? 34.625 97.549 112.658 1.000 41.801 365 ASP A N 1
ATOM 2613 C CA . ASP A 1 374 ? 35.412 98.663 112.141 1.000 50.019 365 ASP A CA 1
ATOM 2614 C C . ASP A 1 374 ? 35.322 99.871 113.083 1.000 51.495 365 ASP A C 1
ATOM 2615 O O . ASP A 1 374 ? 34.487 99.889 113.982 1.000 46.756 365 ASP A O 1
ATOM 2620 N N . PRO A 1 375 ? 36.183 100.906 112.923 1.000 59.395 366 PRO A N 1
ATOM 2621 C CA . PRO A 1 375 ? 36.221 102.023 113.877 1.000 60.505 366 PRO A CA 1
ATOM 2622 C C . PRO A 1 375 ? 34.909 102.804 114.026 1.000 56.254 366 PRO A C 1
ATOM 2623 O O . PRO A 1 375 ? 34.604 103.303 115.104 1.000 60.431 366 PRO A O 1
ATOM 2627 N N . ASP A 1 376 ? 34.104 102.876 112.962 1.000 55.281 367 ASP A N 1
ATOM 2628 C CA . ASP A 1 376 ? 32.832 103.585 113.012 1.000 56.472 367 ASP A CA 1
ATOM 2629 C C . ASP A 1 376 ? 31.815 102.788 113.821 1.000 57.705 367 ASP A C 1
ATOM 2630 O O . ASP A 1 376 ? 31.098 103.321 114.672 1.000 50.904 367 ASP A O 1
ATOM 2635 N N . MET A 1 377 ? 31.717 101.500 113.478 1.000 59.659 368 MET A N 1
ATOM 2636 C CA . MET A 1 377 ? 30.747 100.603 114.086 1.000 56.769 368 MET A CA 1
ATOM 2637 C C . MET A 1 377 ? 30.956 100.629 115.602 1.000 55.314 368 MET A C 1
ATOM 2638 O O . MET A 1 377 ? 30.009 100.506 116.383 1.000 48.697 368 MET A O 1
ATOM 2643 N N . ARG A 1 378 ? 32.207 100.916 115.986 1.000 59.411 369 ARG A N 1
ATOM 2644 C CA . ARG A 1 378 ? 32.603 100.987 117.378 1.000 65.528 369 ARG A CA 1
ATOM 2645 C C . ARG A 1 378 ? 32.200 102.327 117.991 1.000 69.254 369 ARG A C 1
ATOM 2646 O O . ARG A 1 378 ? 31.787 102.346 119.141 1.000 69.724 369 ARG A O 1
ATOM 2654 N N . GLN A 1 379 ? 32.320 103.453 117.277 1.000 68.925 370 GLN A N 1
ATOM 2655 C CA . GLN A 1 379 ? 31.982 104.729 117.899 1.000 67.275 370 GLN A CA 1
ATOM 2656 C C . GLN A 1 379 ? 30.469 104.978 117.951 1.000 61.988 370 GLN A C 1
ATOM 2657 O O . GLN A 1 379 ? 29.969 105.591 118.891 1.000 53.549 370 GLN A O 1
ATOM 2663 N N . PHE A 1 380 ? 29.737 104.496 116.942 1.000 57.503 371 PHE A N 1
ATOM 2664 C CA . PHE A 1 380 ? 28.376 104.951 116.711 1.000 48.496 371 PHE A CA 1
ATOM 2665 C C . PHE A 1 380 ? 27.383 103.841 117.001 1.000 51.804 371 PHE A C 1
ATOM 2666 O O . PHE A 1 380 ? 27.443 102.789 116.371 1.000 54.050 371 PHE A O 1
ATOM 2674 N N . GLU A 1 381 ? 26.451 104.118 117.919 1.000 57.586 372 GLU A N 1
ATOM 2675 C CA . GLU A 1 381 ? 25.569 103.102 118.464 1.000 65.545 372 GLU A CA 1
ATOM 2676 C C . GLU A 1 381 ? 24.619 102.571 117.390 1.000 58.355 372 GLU A C 1
ATOM 2677 O O . GLU A 1 381 ? 24.311 101.376 117.346 1.000 63.597 372 GLU A O 1
ATOM 2683 N N . HIS A 1 382 ? 24.118 103.490 116.563 1.000 50.180 373 HIS A N 1
ATOM 2684 C CA . HIS A 1 382 ? 23.124 103.180 115.542 1.000 49.090 373 HIS A CA 1
ATOM 2685 C C . HIS A 1 382 ? 23.660 102.172 114.519 1.000 49.799 373 HIS A C 1
ATOM 2686 O O . HIS A 1 382 ? 22.907 101.334 114.027 1.000 54.417 373 HIS A O 1
ATOM 2693 N N . LEU A 1 383 ? 24.954 102.243 114.186 1.000 45.749 374 LEU A N 1
ATOM 2694 C CA . LEU A 1 383 ? 25.564 101.257 113.296 1.000 46.700 374 LEU A CA 1
ATOM 2695 C C . LEU A 1 383 ? 25.542 99.868 113.945 1.000 45.640 374 LEU A C 1
ATOM 2696 O O . LEU A 1 383 ? 25.132 98.838 113.370 1.000 46.111 374 LEU A O 1
ATOM 2701 N N . ARG A 1 384 ? 26.005 99.866 115.188 1.000 46.514 375 ARG A N 1
ATOM 2702 C CA . ARG A 1 384 ? 26.093 98.660 115.987 1.000 52.336 375 ARG A CA 1
ATOM 2703 C C . ARG A 1 384 ? 24.688 98.076 116.133 1.000 56.827 375 ARG A C 1
ATOM 2704 O O . ARG A 1 384 ? 24.490 96.869 115.972 1.000 56.674 375 ARG A O 1
ATOM 2712 N N . GLU A 1 385 ? 23.702 98.946 116.390 1.000 57.458 376 GLU A N 1
ATOM 2713 C CA . GLU A 1 385 ? 22.346 98.487 116.642 1.000 61.094 376 GLU A CA 1
ATOM 2714 C C . GLU A 1 385 ? 21.733 97.901 115.373 1.000 54.720 376 GLU A C 1
ATOM 2715 O O . GLU A 1 385 ? 20.975 96.936 115.469 1.000 58.134 376 GLU A O 1
ATOM 2721 N N . SER A 1 386 ? 22.088 98.434 114.200 1.000 51.354 377 SER A N 1
ATOM 2722 C CA . SER A 1 386 ? 21.572 97.895 112.944 1.000 54.392 377 SER A CA 1
ATOM 2723 C C . SER A 1 386 ? 21.980 96.434 112.769 1.000 50.495 377 SER A C 1
ATOM 2724 O O . SER A 1 386 ? 21.136 95.580 112.452 1.000 44.105 377 SER A O 1
ATOM 2727 N N . ILE A 1 387 ? 23.289 96.169 112.952 1.000 49.877 378 ILE A N 1
ATOM 2728 C CA . ILE A 1 387 ? 23.823 94.845 112.669 1.000 46.916 378 ILE A CA 1
ATOM 2729 C C . ILE A 1 387 ? 23.218 93.895 113.687 1.000 44.455 378 ILE A C 1
ATOM 2730 O O . ILE A 1 387 ? 22.788 92.808 113.330 1.000 42.064 378 ILE A O 1
ATOM 2735 N N . ILE A 1 388 ? 23.151 94.349 114.944 1.000 49.280 379 ILE A N 1
ATOM 2736 C CA . ILE A 1 388 ? 22.589 93.567 116.032 1.000 47.374 379 ILE A CA 1
ATOM 2737 C C . ILE A 1 388 ? 21.148 93.178 115.710 1.000 45.518 379 ILE A C 1
ATOM 2738 O O . ILE A 1 388 ? 20.790 92.012 115.813 1.000 46.912 379 ILE A O 1
ATOM 2743 N N . ALA A 1 389 ? 20.343 94.151 115.277 1.000 48.836 380 ALA A N 1
ATOM 2744 C CA . ALA A 1 389 ? 18.935 93.923 114.977 1.000 49.645 380 ALA A CA 1
ATOM 2745 C C . ALA A 1 389 ? 18.774 92.935 113.822 1.000 49.450 380 ALA A C 1
ATOM 2746 O O . ALA A 1 389 ? 17.832 92.144 113.824 1.000 49.588 380 ALA A O 1
ATOM 2748 N N . GLU A 1 390 ? 19.697 92.980 112.854 1.000 49.088 381 GLU A N 1
ATOM 2749 C CA . GLU A 1 390 ? 19.691 92.054 111.733 1.000 49.340 381 GLU A CA 1
ATOM 2750 C C . GLU A 1 390 ? 19.924 90.618 112.218 1.000 48.050 381 GLU A C 1
ATOM 2751 O O . GLU A 1 390 ? 19.205 89.688 111.823 1.000 47.798 381 GLU A O 1
ATOM 2757 N N . TYR A 1 391 ? 20.917 90.428 113.096 1.000 46.773 382 TYR A N 1
ATOM 2758 C CA . TYR A 1 391 ? 21.210 89.097 113.602 1.000 44.331 382 TYR A CA 1
ATOM 2759 C C . TYR A 1 391 ? 20.028 88.596 114.429 1.000 48.663 382 TYR A C 1
ATOM 2760 O O . TYR A 1 391 ? 19.700 87.409 114.398 1.000 43.687 382 TYR A O 1
ATOM 2769 N N . ARG A 1 392 ? 19.370 89.506 115.153 1.000 51.426 383 ARG A N 1
ATOM 2770 C CA . ARG A 1 392 ? 18.182 89.119 115.901 1.000 53.549 383 ARG A CA 1
ATOM 2771 C C . ARG A 1 392 ? 17.059 88.752 114.933 1.000 53.746 383 ARG A C 1
ATOM 2772 O O . ARG A 1 392 ? 16.386 87.747 115.138 1.000 47.261 383 ARG A O 1
ATOM 2780 N N . ARG A 1 393 ? 16.887 89.522 113.853 1.000 53.028 384 ARG A N 1
ATOM 2781 C CA . ARG A 1 393 ? 15.847 89.221 112.878 1.000 55.967 384 ARG A CA 1
ATOM 2782 C C . ARG A 1 393 ? 16.067 87.823 112.298 1.000 56.779 384 ARG A C 1
ATOM 2783 O O . ARG A 1 393 ? 15.104 87.141 111.974 1.000 56.378 384 ARG A O 1
ATOM 2791 N N . MET A 1 394 ? 17.331 87.387 112.189 1.000 59.227 385 MET A N 1
ATOM 2792 C CA . MET A 1 394 ? 17.644 86.072 111.649 1.000 59.942 385 MET A CA 1
ATOM 2793 C C . MET A 1 394 ? 17.628 85.009 112.752 1.000 56.159 385 MET A C 1
ATOM 2794 O O . MET A 1 394 ? 17.968 83.860 112.491 1.000 50.478 385 MET A O 1
ATOM 2799 N N . GLU A 1 395 ? 17.282 85.397 113.989 1.000 55.460 386 GLU A N 1
ATOM 2800 C CA . GLU A 1 395 ? 17.099 84.477 115.110 1.000 60.035 386 GLU A CA 1
ATOM 2801 C C . GLU A 1 395 ? 18.439 83.923 115.612 1.000 55.464 386 GLU A C 1
ATOM 2802 O O . GLU A 1 395 ? 18.526 82.793 116.086 1.000 49.119 386 GLU A O 1
ATOM 2808 N N . PHE A 1 396 ? 19.471 84.765 115.552 1.000 50.434 387 PHE A N 1
ATOM 2809 C CA . PHE A 1 396 ? 20.749 84.504 116.200 1.000 52.127 387 PHE A CA 1
ATOM 2810 C C . PHE A 1 396 ? 20.833 85.422 117.414 1.000 49.796 387 PHE A C 1
ATOM 2811 O O . PHE A 1 396 ? 20.160 86.451 117.451 1.000 51.844 387 PHE A O 1
ATOM 2819 N N . LYS A 1 397 ? 21.642 85.053 118.406 1.000 50.627 388 LYS A N 1
ATOM 2820 C CA . LYS A 1 397 ? 21.809 85.936 119.545 1.000 51.966 388 LYS A CA 1
ATOM 2821 C C . LYS A 1 397 ? 23.104 86.734 119.398 1.000 46.693 388 LYS A C 1
ATOM 2822 O O . LYS A 1 397 ? 24.187 86.193 119.512 1.000 41.921 388 LYS A O 1
ATOM 2828 N N . PRO A 1 398 ? 23.066 88.056 119.158 1.000 43.969 389 PRO A N 1
ATOM 2829 C CA . PRO A 1 398 ? 24.292 88.855 119.224 1.000 38.650 389 PRO A CA 1
ATOM 2830 C C . PRO A 1 398 ? 24.670 89.162 120.668 1.000 44.318 389 PRO A C 1
ATOM 2831 O O . PRO A 1 398 ? 23.795 89.245 121.519 1.000 46.835 389 PRO A O 1
ATOM 2835 N N . HIS A 1 399 ? 25.969 89.336 120.933 1.000 43.207 390 HIS A N 1
ATOM 2836 C CA . HIS A 1 399 ? 26.480 89.687 122.250 1.000 42.568 390 HIS A CA 1
ATOM 2837 C C . HIS A 1 399 ? 27.818 90.396 122.064 1.000 41.366 390 HIS A C 1
ATOM 2838 O O . HIS A 1 399 ? 28.751 89.813 121.517 1.000 41.911 390 HIS A O 1
ATOM 2845 N N . LEU A 1 400 ? 27.896 91.647 122.516 1.000 39.437 391 LEU A N 1
ATOM 2846 C CA . LEU A 1 400 ? 29.096 92.444 122.386 1.000 41.757 391 LEU A CA 1
ATOM 2847 C C . LEU A 1 400 ? 30.137 91.943 123.387 1.000 47.068 391 LEU A C 1
ATOM 2848 O O . LEU A 1 400 ? 29.876 91.898 124.580 1.000 51.119 391 LEU A O 1
ATOM 2853 N N . ALA A 1 401 ? 31.315 91.543 122.903 1.000 46.392 392 ALA A N 1
ATOM 2854 C CA . ALA A 1 401 ? 32.316 90.936 123.768 1.000 44.724 392 ALA A CA 1
ATOM 2855 C C . ALA A 1 401 ? 33.009 92.002 124.609 1.000 42.546 392 ALA A C 1
ATOM 2856 O O . ALA A 1 401 ? 33.221 93.117 124.164 1.000 33.737 392 ALA A O 1
ATOM 2858 N N . GLU A 1 402 ? 33.367 91.626 125.837 1.000 45.062 393 GLU A N 1
ATOM 2859 C CA . GLU A 1 402 ? 34.340 92.351 126.635 1.000 44.312 393 GLU A CA 1
ATOM 2860 C C . GLU A 1 402 ? 35.663 91.609 126.557 1.000 41.156 393 GLU A C 1
ATOM 2861 O O . GLU A 1 402 ? 35.700 90.441 126.938 1.000 42.038 393 GLU A O 1
ATOM 2867 N N . LEU A 1 403 ? 36.740 92.295 126.168 1.000 37.045 394 LEU A N 1
ATOM 2868 C CA . LEU A 1 403 ? 38.013 91.639 125.890 1.000 40.002 394 LEU A CA 1
ATOM 2869 C C . LEU A 1 403 ? 39.124 92.166 126.793 1.000 41.559 394 LEU A C 1
ATOM 2870 O O . LEU A 1 403 ? 39.069 93.297 127.247 1.000 45.198 394 LEU A O 1
ATOM 2875 N N . GLY A 1 404 ? 40.161 91.341 126.999 1.000 49.427 395 GLY A N 1
ATOM 2876 C CA . GLY A 1 404 ? 41.368 91.770 127.690 1.000 52.459 395 GLY A CA 1
ATOM 2877 C C . GLY A 1 404 ? 41.269 91.652 129.212 1.000 55.692 395 GLY A C 1
ATOM 2878 O O . GLY A 1 404 ? 42.165 92.105 129.919 1.000 58.220 395 GLY A O 1
ATOM 2879 N N . GLY A 1 405 ? 40.178 91.051 129.717 1.000 47.810 396 GLY A N 1
ATOM 2880 C CA . GLY A 1 405 ? 39.979 90.941 131.154 1.000 43.678 396 GLY A CA 1
ATOM 2881 C C . GLY A 1 405 ? 40.955 89.966 131.808 1.000 40.185 396 GLY A C 1
ATOM 2882 O O . GLY A 1 405 ? 41.845 89.410 131.174 1.000 39.978 396 GLY A O 1
ATOM 2883 N N . PRO A 1 406 ? 40.863 89.754 133.129 1.000 38.652 397 PRO A N 1
ATOM 2884 C CA . PRO A 1 406 ? 41.786 88.840 133.802 1.000 37.101 397 PRO A CA 1
ATOM 2885 C C . PRO A 1 406 ? 41.460 87.361 133.593 1.000 34.380 397 PRO A C 1
ATOM 2886 O O . PRO A 1 406 ? 40.333 87.010 133.236 1.000 34.697 397 PRO A O 1
ATOM 2890 N N . GLY A 1 407 ? 42.469 86.522 133.847 1.000 30.814 398 GLY A N 1
ATOM 2891 C CA . GLY A 1 407 ? 42.320 85.080 133.824 1.000 34.483 398 GLY A CA 1
ATOM 2892 C C . GLY A 1 407 ? 41.709 84.567 135.118 1.000 36.315 398 GLY A C 1
ATOM 2893 O O . GLY A 1 407 ? 40.812 85.200 135.665 1.000 37.664 398 GLY A O 1
ATOM 2894 N N . VAL A 1 408 ? 42.192 83.412 135.594 1.000 36.666 399 VAL A N 1
ATOM 2895 C CA . VAL A 1 408 ? 41.667 82.809 136.813 1.000 37.938 399 VAL A CA 1
ATOM 2896 C C . VAL A 1 408 ? 41.946 83.743 137.988 1.000 36.108 399 VAL A C 1
ATOM 2897 O O . VAL A 1 408 ? 43.019 84.348 138.060 1.000 35.150 399 VAL A O 1
ATOM 2901 N N . LEU A 1 409 ? 40.958 83.855 138.882 1.000 35.948 400 LEU A N 1
ATOM 2902 C CA . LEU A 1 409 ? 41.059 84.695 140.066 1.000 36.832 400 LEU A CA 1
ATOM 2903 C C . LEU A 1 409 ? 40.559 83.919 141.284 1.000 40.898 400 LEU A C 1
ATOM 2904 O O . LEU A 1 409 ? 39.627 83.118 141.180 1.000 38.593 400 LEU A O 1
ATOM 2909 N N . PHE A 1 410 ? 41.186 84.202 142.435 1.000 42.809 401 PHE A N 1
ATOM 2910 C CA . PHE A 1 410 ? 40.670 83.849 143.747 1.000 41.876 401 PHE A CA 1
ATOM 2911 C C . PHE A 1 410 ? 39.961 85.060 144.345 1.000 44.016 401 PHE A C 1
ATOM 2912 O O . PHE A 1 410 ? 40.425 86.188 144.210 1.000 41.997 401 PHE A O 1
ATOM 2920 N N . HIS A 1 411 ? 38.824 84.803 144.986 1.000 42.963 402 HIS A N 1
ATOM 2921 C CA . HIS A 1 411 ? 37.982 85.840 145.553 1.000 42.112 402 HIS A CA 1
ATOM 2922 C C . HIS A 1 411 ? 37.886 85.674 147.070 1.000 43.583 402 HIS A C 1
ATOM 2923 O O . HIS A 1 411 ? 37.864 84.552 147.567 1.000 36.787 402 HIS A O 1
ATOM 2930 N N . PRO A 1 412 ? 37.712 86.766 147.850 1.000 60.130 403 PRO A N 1
ATOM 2931 C CA . PRO A 1 412 ? 37.362 86.646 149.269 1.000 60.325 403 PRO A CA 1
ATOM 2932 C C . PRO A 1 412 ? 35.871 86.336 149.422 1.000 59.242 403 PRO A C 1
ATOM 2933 O O . PRO A 1 412 ? 35.068 86.728 148.578 1.000 64.754 403 PRO A O 1
ATOM 2937 N N . VAL A 1 413 ? 35.508 85.583 150.472 1.000 64.191 404 VAL A N 1
ATOM 2938 C CA . VAL A 1 413 ? 34.137 85.111 150.669 1.000 64.601 404 VAL A CA 1
ATOM 2939 C C . VAL A 1 413 ? 33.509 85.817 151.879 1.000 72.264 404 VAL A C 1
ATOM 2940 O O . VAL A 1 413 ? 33.752 85.411 1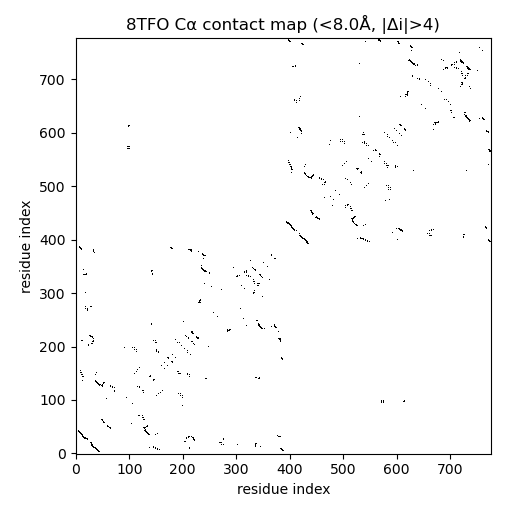53.021 1.000 69.536 404 VAL A O 1
ATOM 2944 N N . PRO A 1 414 ? 32.660 86.868 151.715 1.000 74.938 405 PRO A N 1
ATOM 2945 C CA . PRO A 1 414 ? 32.015 87.507 152.869 1.000 72.526 405 PRO A CA 1
ATOM 2946 C C . PRO A 1 414 ? 31.168 86.500 153.648 1.000 70.194 405 PRO A C 1
ATOM 2947 O O . PRO A 1 414 ? 30.420 85.740 153.041 1.000 68.904 405 PRO A O 1
ATOM 2951 N N . GLY A 1 415 ? 31.365 86.459 154.978 1.000 68.401 406 GLY A N 1
ATOM 2952 C CA . GLY A 1 415 ? 30.700 85.517 155.862 1.000 65.061 406 GLY A CA 1
ATOM 2953 C C . GLY A 1 415 ? 31.343 84.139 155.820 1.000 60.074 406 GLY A C 1
ATOM 2954 O O . GLY A 1 415 ? 32.481 84.023 156.302 1.000 59.176 406 GLY A O 1
ATOM 2955 N N . MET B 1 10 ? 22.287 39.459 169.572 1.000 76.934 1 MET B N 1
ATOM 2956 C CA . MET B 1 10 ? 20.883 39.937 169.704 1.000 67.151 1 MET B CA 1
ATOM 2957 C C . MET B 1 10 ? 19.911 39.088 168.883 1.000 57.671 1 MET B C 1
ATOM 2958 O O . MET B 1 10 ? 20.289 38.328 167.997 1.000 55.529 1 MET B O 1
ATOM 2963 N N . SER B 1 11 ? 18.625 39.310 169.169 1.000 54.702 2 SER B N 1
ATOM 2964 C CA . SER B 1 11 ? 17.513 38.557 168.617 1.000 48.596 2 SER B CA 1
ATOM 2965 C C . SER B 1 11 ? 17.307 38.854 167.134 1.000 50.178 2 SER B C 1
ATOM 2966 O O . SER B 1 11 ? 16.667 38.064 166.442 1.000 50.852 2 SER B O 1
ATOM 2969 N N . ASN B 1 12 ? 17.775 40.029 166.687 1.000 48.387 3 ASN B N 1
ATOM 2970 C CA . ASN B 1 12 ? 17.470 40.512 165.358 1.000 46.501 3 ASN B CA 1
ATOM 2971 C C . ASN B 1 12 ? 18.196 39.642 164.331 1.000 43.875 3 ASN B C 1
ATOM 2972 O O . ASN B 1 12 ? 19.374 39.313 164.457 1.000 47.998 3 ASN B O 1
ATOM 2977 N N . LEU B 1 13 ? 17.409 39.177 163.365 1.000 39.467 4 LEU B N 1
ATOM 2978 C CA . LEU B 1 13 ? 17.922 38.507 162.185 1.000 36.478 4 LEU B CA 1
ATOM 2979 C C . LEU B 1 13 ? 17.872 39.490 161.012 1.000 32.997 4 LEU B C 1
ATOM 2980 O O . LEU B 1 13 ? 16.809 39.988 160.654 1.000 34.940 4 LEU B O 1
ATOM 2985 N N . ARG B 1 14 ? 19.047 39.818 160.477 1.000 33.506 5 ARG B N 1
ATOM 2986 C CA . ARG B 1 14 ? 19.164 40.672 159.311 1.000 35.192 5 ARG B CA 1
ATOM 2987 C C . ARG B 1 14 ? 18.323 40.116 158.171 1.000 35.072 5 ARG B C 1
ATOM 2988 O O . ARG B 1 14 ? 18.257 38.909 157.969 1.000 36.207 5 ARG B O 1
ATOM 2996 N N . HIS B 1 15 ? 17.710 41.022 157.411 1.000 34.968 6 HIS B N 1
ATOM 2997 C CA . HIS B 1 15 ? 16.862 40.655 156.294 1.000 34.555 6 HIS B CA 1
ATOM 2998 C C . HIS B 1 15 ? 17.024 41.739 155.230 1.000 33.798 6 HIS B C 1
ATOM 2999 O O . HIS B 1 15 ? 16.820 42.917 155.516 1.000 33.058 6 HIS B O 1
ATOM 3006 N N . LEU B 1 16 ? 17.417 41.348 154.011 1.000 33.377 7 LEU B N 1
ATOM 3007 C CA . LEU B 1 16 ? 17.500 42.307 152.920 1.000 34.967 7 LEU B CA 1
ATOM 3008 C C . LEU B 1 16 ? 16.632 41.805 151.780 1.000 34.763 7 LEU B C 1
ATOM 3009 O O . LEU B 1 16 ? 16.422 40.609 151.623 1.000 31.801 7 LEU B O 1
ATOM 3014 N N . ARG B 1 17 ? 16.098 42.762 151.022 1.000 34.618 8 ARG B N 1
ATOM 3015 C CA . ARG B 1 17 ? 15.225 42.491 149.898 1.000 36.488 8 ARG B CA 1
ATOM 3016 C C . ARG B 1 17 ? 15.712 43.318 148.706 1.000 34.870 8 ARG B C 1
ATOM 3017 O O . ARG B 1 17 ? 15.950 44.521 148.861 1.000 31.996 8 ARG B O 1
ATOM 3025 N N . VAL B 1 18 ? 15.873 42.660 147.547 1.000 32.280 9 VAL B N 1
ATOM 3026 C CA . VAL B 1 18 ? 16.281 43.322 146.316 1.000 32.951 9 VAL B CA 1
ATOM 3027 C C . VAL B 1 18 ? 15.356 42.882 145.186 1.000 31.195 9 VAL B C 1
ATOM 3028 O O . VAL B 1 18 ? 14.805 41.792 145.210 1.000 30.885 9 VAL B O 1
ATOM 3032 N N . SER B 1 19 ? 15.240 43.729 144.168 1.000 31.519 10 SER B N 1
ATOM 3033 C CA . SER B 1 19 ? 14.569 43.348 142.939 1.000 31.444 10 SER B CA 1
ATOM 3034 C C . SER B 1 19 ? 15.349 43.897 141.747 1.000 31.147 10 SER B C 1
ATOM 3035 O O . SER B 1 19 ? 16.069 44.881 141.888 1.000 30.803 10 SER B O 1
ATOM 3038 N N . ALA B 1 20 ? 15.177 43.247 140.590 1.000 31.423 11 ALA B N 1
ATOM 3039 C CA . ALA B 1 20 ? 15.804 43.648 139.344 1.000 30.315 11 ALA B CA 1
ATOM 3040 C C . ALA B 1 20 ? 14.848 43.370 138.184 1.000 29.698 11 ALA B C 1
ATOM 3041 O O . ALA B 1 20 ? 14.196 42.329 138.130 1.000 28.941 11 ALA B O 1
ATOM 3043 N N . PRO B 1 21 ? 14.776 44.286 137.192 1.000 28.194 12 PRO B N 1
ATOM 3044 C CA . PRO B 1 21 ? 13.793 44.184 136.123 1.000 27.760 12 PRO B CA 1
ATOM 3045 C C . PRO B 1 21 ? 14.200 43.258 134.992 1.000 26.741 12 PRO B C 1
ATOM 3046 O O . PRO B 1 21 ? 15.387 42.993 134.792 1.000 28.998 12 PRO B O 1
ATOM 3050 N N . GLY B 1 22 ? 13.187 42.783 134.265 1.000 25.993 13 GLY B N 1
ATOM 3051 C CA . GLY B 1 22 ? 13.366 42.172 132.954 1.000 26.185 13 GLY B CA 1
ATOM 3052 C C . GLY B 1 22 ? 13.754 43.212 131.904 1.000 29.260 13 GLY B C 1
ATOM 3053 O O . GLY B 1 22 ? 13.945 44.393 132.232 1.000 29.431 13 GLY B O 1
ATOM 3054 N N . LYS B 1 23 ? 13.892 42.764 130.647 1.000 27.565 14 LYS B N 1
ATOM 3055 C CA . LYS B 1 23 ? 14.376 43.661 129.614 1.000 27.818 14 LYS B CA 1
ATOM 3056 C C . LYS B 1 23 ? 13.935 43.198 128.232 1.000 26.909 14 LYS B C 1
ATOM 3057 O O . LYS B 1 23 ? 13.636 42.019 127.987 1.000 26.377 14 LYS B O 1
ATOM 3063 N N . ILE B 1 24 ? 13.922 44.198 127.340 1.000 26.329 15 ILE B N 1
ATOM 3064 C CA . ILE B 1 24 ? 13.837 43.988 125.905 1.000 26.698 15 ILE B CA 1
ATOM 3065 C C . ILE B 1 24 ? 15.038 44.655 125.260 1.000 26.466 15 ILE B C 1
ATOM 3066 O O . ILE B 1 24 ? 15.596 45.620 125.797 1.000 26.782 15 ILE B O 1
ATOM 3071 N N . ILE B 1 25 ? 15.421 44.095 124.111 1.000 28.465 16 ILE B N 1
ATOM 3072 C CA . ILE B 1 25 ? 16.409 44.703 123.250 1.000 29.010 16 ILE B CA 1
ATOM 3073 C C . ILE B 1 25 ? 15.681 45.316 122.058 1.000 27.923 16 ILE B C 1
ATOM 3074 O O . ILE B 1 25 ? 15.035 44.610 121.294 1.000 30.351 16 ILE B O 1
ATOM 3079 N N . LEU B 1 26 ? 15.740 46.646 121.937 1.000 24.432 17 LEU B N 1
ATOM 3080 C CA . LEU B 1 26 ? 15.129 47.302 120.799 1.000 25.916 17 LEU B CA 1
ATOM 3081 C C . LEU B 1 26 ? 15.972 47.064 119.547 1.000 25.440 17 LEU B C 1
ATOM 3082 O O . LEU B 1 26 ? 15.423 46.734 118.505 1.000 25.637 17 LEU B O 1
ATOM 3087 N N . HIS B 1 27 ? 17.302 47.222 119.662 1.000 25.677 18 HIS B N 1
ATOM 3088 C CA . HIS B 1 27 ? 18.214 46.986 118.553 1.000 25.031 18 HIS B CA 1
ATOM 3089 C C . HIS B 1 27 ? 19.516 46.344 119.018 1.000 25.460 18 HIS B C 1
ATOM 3090 O O . HIS B 1 27 ? 20.032 46.618 120.106 1.000 24.747 18 HIS B O 1
ATOM 3097 N N . GLY B 1 28 ? 20.058 45.460 118.180 1.000 25.329 19 GLY B N 1
ATOM 3098 C CA . GLY B 1 28 ? 21.458 45.096 118.304 1.000 25.554 19 GLY B CA 1
ATOM 3099 C C . GLY B 1 28 ? 21.675 43.739 118.957 1.000 24.893 19 GLY B C 1
ATOM 3100 O O . GLY B 1 28 ? 22.826 43.363 119.203 1.000 25.589 19 GLY B O 1
ATOM 3101 N N . GLU B 1 29 ? 20.601 42.973 119.199 1.000 23.177 20 GLU B N 1
ATOM 3102 C CA . GLU B 1 29 ? 20.844 41.610 119.654 1.000 22.790 20 GLU B CA 1
ATOM 3103 C C . GLU B 1 29 ? 21.687 40.887 118.607 1.000 25.252 20 GLU B C 1
ATOM 3104 O O . GLU B 1 29 ? 21.567 41.166 117.404 1.000 23.652 20 GLU B O 1
ATOM 3110 N N . HIS B 1 30 ? 22.535 39.969 119.099 1.000 27.413 21 HIS B N 1
ATOM 3111 C CA . HIS B 1 30 ? 23.439 39.128 118.312 1.000 26.070 21 HIS B CA 1
ATOM 3112 C C . HIS B 1 30 ? 24.639 39.926 117.810 1.000 27.207 21 HIS B C 1
ATOM 3113 O O . HIS B 1 30 ? 25.776 39.467 117.933 1.000 26.397 21 HIS B O 1
ATOM 3120 N N . ALA B 1 31 ? 24.389 41.084 117.196 1.000 25.209 22 ALA B N 1
ATOM 3121 C CA . ALA B 1 31 ? 25.473 41.952 116.775 1.000 27.511 22 ALA B CA 1
ATOM 3122 C C . ALA B 1 31 ? 26.317 42.384 117.971 1.000 26.664 22 ALA B C 1
ATOM 3123 O O . ALA B 1 31 ? 27.540 42.549 117.867 1.000 26.359 22 ALA B O 1
ATOM 3125 N N . VAL B 1 32 ? 25.644 42.619 119.095 1.000 29.339 23 VAL B N 1
ATOM 3126 C CA . VAL B 1 32 ? 26.297 43.158 120.282 1.000 28.467 23 VAL B CA 1
ATOM 3127 C C . VAL B 1 32 ? 27.371 42.190 120.790 1.000 27.221 23 VAL B C 1
ATOM 3128 O O . VAL B 1 32 ? 28.310 42.605 121.451 1.000 27.706 23 VAL B O 1
ATOM 3132 N N . VAL B 1 33 ? 27.210 40.907 120.491 1.000 29.207 24 VAL B N 1
ATOM 3133 C CA . VAL B 1 33 ? 28.171 39.870 120.824 1.000 27.614 24 VAL B CA 1
ATOM 3134 C C . VAL B 1 33 ? 29.481 40.112 120.084 1.000 29.065 24 VAL B C 1
ATOM 3135 O O . VAL B 1 33 ? 30.531 39.669 120.530 1.000 26.886 24 VAL B O 1
ATOM 3139 N N . TYR B 1 34 ? 29.408 40.734 118.905 1.000 31.121 25 TYR B N 1
ATOM 3140 C CA . TYR B 1 34 ? 30.572 41.022 118.082 1.000 28.528 25 TYR B CA 1
ATOM 3141 C C . TYR B 1 34 ? 30.901 42.510 118.129 1.000 26.597 25 TYR B C 1
ATOM 3142 O O . TYR B 1 34 ? 31.197 43.106 117.107 1.000 27.910 25 TYR B O 1
ATOM 3151 N N . GLN B 1 35 ? 30.851 43.083 119.328 1.000 26.495 26 GLN B N 1
ATOM 3152 C CA . GLN B 1 35 ? 31.400 44.396 119.630 1.000 30.659 26 GLN B CA 1
ATOM 3153 C C . GLN B 1 35 ? 30.595 45.510 118.965 1.000 29.728 26 GLN B C 1
ATOM 3154 O O . GLN B 1 35 ? 31.105 46.613 118.792 1.000 29.239 26 GLN B O 1
ATOM 3160 N N . LYS B 1 36 ? 29.333 45.216 118.625 1.000 28.592 27 LYS B N 1
ATOM 3161 C CA . LYS B 1 36 ? 28.447 46.211 118.048 1.000 30.707 27 LYS B CA 1
ATOM 3162 C C . LYS B 1 36 ? 27.568 46.844 119.128 1.000 27.760 27 LYS B C 1
ATOM 3163 O O . LYS B 1 36 ? 27.525 46.386 120.268 1.000 27.313 27 LYS B O 1
ATOM 3169 N N . THR B 1 37 ? 26.846 47.894 118.720 1.000 26.698 28 THR B N 1
ATOM 3170 C CA . THR B 1 37 ? 26.001 48.686 119.591 1.000 29.255 28 THR B CA 1
ATOM 3171 C C . THR B 1 37 ? 24.625 48.041 119.721 1.000 26.649 28 THR B C 1
ATOM 3172 O O . THR B 1 37 ? 24.093 47.531 118.745 1.000 27.738 28 THR B O 1
ATOM 3176 N N . ALA B 1 38 ? 24.064 48.092 120.932 1.000 26.619 29 ALA B N 1
ATOM 3177 C CA . ALA B 1 38 ? 22.696 47.680 121.186 1.000 27.445 29 ALA B CA 1
ATOM 3178 C C . ALA B 1 38 ? 21.963 48.779 121.949 1.000 28.027 29 ALA B C 1
ATOM 3179 O O . ALA B 1 38 ? 22.587 49.589 122.635 1.000 29.760 29 ALA B O 1
ATOM 3181 N N . VAL B 1 39 ? 20.632 48.772 121.816 1.000 24.825 30 VAL B N 1
ATOM 3182 C CA . VAL B 1 39 ? 19.734 49.645 122.551 1.000 25.797 30 VAL B CA 1
ATOM 3183 C C . VAL B 1 39 ? 18.770 48.741 123.314 1.000 25.743 30 VAL B C 1
ATOM 3184 O O . VAL B 1 39 ? 18.124 47.918 122.680 1.000 25.777 30 VAL B O 1
ATOM 3188 N N . ALA B 1 40 ? 18.707 48.897 124.651 1.000 25.481 31 ALA B N 1
ATOM 3189 C CA . ALA B 1 40 ? 17.918 48.021 125.511 1.000 25.889 31 ALA B CA 1
ATOM 3190 C C . ALA B 1 40 ? 17.126 48.856 126.514 1.000 26.262 31 ALA B C 1
ATOM 3191 O O . ALA B 1 40 ? 17.523 49.969 126.842 1.000 25.229 31 ALA B O 1
ATOM 3193 N N . LEU B 1 41 ? 15.968 48.322 126.917 1.000 27.568 32 LEU B N 1
ATOM 3194 C CA . LEU B 1 41 ? 15.058 48.961 127.854 1.000 29.085 32 LEU B CA 1
ATOM 3195 C C . LEU B 1 41 ? 14.658 47.964 128.944 1.000 26.930 32 LEU B C 1
ATOM 3196 O O . LEU B 1 41 ? 14.418 46.797 128.643 1.000 31.535 32 LEU B O 1
ATOM 3201 N N . SER B 1 42 ? 14.549 48.454 130.195 1.000 25.510 33 SER B N 1
ATOM 3202 C CA . SER B 1 42 ? 14.086 47.668 131.327 1.000 26.374 33 SER B CA 1
ATOM 3203 C C . SER B 1 42 ? 12.555 47.609 131.344 1.000 27.024 33 SER B C 1
ATOM 3204 O O . SER B 1 42 ? 11.883 48.512 130.849 1.000 27.219 33 SER B O 1
ATOM 3207 N N . LEU B 1 43 ? 12.024 46.544 131.949 1.000 26.990 34 LEU B N 1
ATOM 3208 C CA . LEU B 1 43 ? 10.590 46.322 132.096 1.000 27.978 34 LEU B CA 1
ATOM 3209 C C . LEU B 1 43 ? 10.147 46.520 133.549 1.000 28.369 34 LEU B C 1
ATOM 3210 O O . LEU B 1 43 ? 10.964 46.660 134.460 1.000 27.191 34 LEU B O 1
ATOM 3215 N N . GLY B 1 44 ? 8.817 46.540 133.740 1.000 33.556 35 GLY B N 1
ATOM 3216 C CA . GLY B 1 44 ? 8.174 46.499 135.046 1.000 26.299 35 GLY B CA 1
ATOM 3217 C C . GLY B 1 44 ? 8.127 45.081 135.615 1.000 28.543 35 GLY B C 1
ATOM 3218 O O . GLY B 1 44 ? 7.975 44.919 136.816 1.000 34.668 35 GLY B O 1
ATOM 3219 N N . LEU B 1 45 ? 8.295 44.057 134.774 1.000 28.185 36 LEU B N 1
ATOM 3220 C CA . LEU B 1 45 ? 8.465 42.690 135.241 1.000 29.107 36 LEU B CA 1
ATOM 3221 C C . LEU B 1 45 ? 9.761 42.576 136.056 1.000 31.499 36 LEU B C 1
ATOM 3222 O O . LEU B 1 45 ? 10.816 42.966 135.562 1.000 33.295 36 LEU B O 1
ATOM 3227 N N . ARG B 1 46 ? 9.694 42.006 137.274 1.000 29.864 37 ARG B N 1
ATOM 3228 C CA . ARG B 1 46 ? 10.858 41.948 138.145 1.000 30.514 37 ARG B CA 1
ATOM 3229 C C . ARG B 1 46 ? 11.094 40.546 138.698 1.000 30.273 37 ARG B C 1
ATOM 3230 O O . ARG B 1 46 ? 10.148 39.782 138.888 1.000 28.929 37 ARG B O 1
ATOM 3238 N N . THR B 1 47 ? 12.385 40.240 138.926 1.000 27.608 38 THR B N 1
ATOM 3239 C CA . THR B 1 47 ? 12.825 39.181 139.823 1.000 27.217 38 THR B CA 1
ATOM 3240 C C . THR B 1 47 ? 13.039 39.761 141.229 1.000 27.589 38 THR B C 1
ATOM 3241 O O . THR B 1 47 ? 13.562 40.864 141.367 1.000 29.036 38 THR B O 1
ATOM 3245 N N . ARG B 1 48 ? 12.630 39.005 142.266 1.000 30.126 39 ARG B N 1
ATOM 3246 C CA . ARG B 1 48 ? 12.597 39.474 143.647 1.000 31.548 39 ARG B CA 1
ATOM 3247 C C . ARG B 1 48 ? 13.291 38.479 144.565 1.000 31.094 39 ARG B C 1
ATOM 3248 O O . ARG B 1 48 ? 13.015 37.287 144.506 1.000 31.469 39 ARG B O 1
ATOM 3256 N N . LEU B 1 49 ? 14.189 38.997 145.407 1.000 29.706 40 LEU B N 1
ATOM 3257 C CA . LEU B 1 49 ? 15.049 38.168 146.227 1.000 31.418 40 LEU B CA 1
ATOM 3258 C C . LEU B 1 49 ? 14.988 38.657 147.668 1.000 29.327 40 LEU B C 1
ATOM 3259 O O . LEU B 1 49 ? 15.044 39.863 147.929 1.000 32.656 40 LEU B O 1
ATOM 3264 N N . ASP B 1 50 ? 14.822 37.683 148.568 1.000 32.260 41 ASP B N 1
ATOM 3265 C CA . ASP B 1 50 ? 14.962 37.860 150.008 1.000 29.662 41 ASP B CA 1
ATOM 3266 C C . ASP B 1 50 ? 16.221 37.134 150.443 1.000 31.554 41 ASP B C 1
ATOM 3267 O O . ASP B 1 50 ? 16.470 36.003 150.020 1.000 28.651 41 ASP B O 1
ATOM 3272 N N . LEU B 1 51 ? 17.008 37.833 151.265 1.000 33.551 42 LEU B N 1
ATOM 3273 C CA . LEU B 1 51 ? 18.154 37.237 151.928 1.000 33.145 42 LEU B CA 1
ATOM 3274 C C . LEU B 1 51 ? 18.019 37.533 153.417 1.000 31.982 42 LEU B C 1
ATOM 3275 O O . LEU B 1 51 ? 17.888 38.703 153.789 1.000 29.158 42 LEU B O 1
ATOM 3280 N N . THR B 1 52 ? 18.015 36.472 154.243 1.000 32.748 43 THR B N 1
ATOM 3281 C CA . THR B 1 52 ? 18.027 36.661 155.682 1.000 30.661 43 THR B CA 1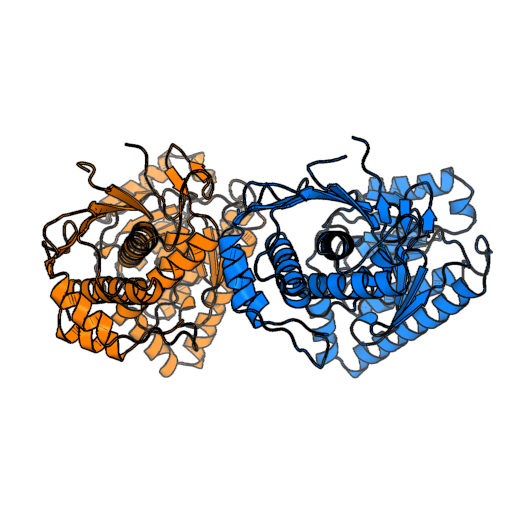
ATOM 3282 C C . THR B 1 52 ? 19.212 35.917 156.277 1.000 30.835 43 THR B C 1
ATOM 3283 O O . THR B 1 52 ? 19.654 34.897 155.764 1.000 33.284 43 THR B O 1
ATOM 3287 N N . GLU B 1 53 ? 19.695 36.463 157.386 1.000 31.375 44 GLU B N 1
ATOM 3288 C CA . GLU B 1 53 ? 20.505 35.759 158.358 1.000 33.495 44 GLU B CA 1
ATOM 3289 C C . GLU B 1 53 ? 19.855 34.444 158.800 1.000 34.911 44 GLU B C 1
ATOM 3290 O O . GLU B 1 53 ? 18.633 34.333 158.937 1.000 31.047 44 GLU B O 1
ATOM 3296 N N . THR B 1 54 ? 20.716 33.441 159.009 1.000 34.278 45 THR B N 1
ATOM 3297 C CA . THR B 1 54 ? 20.360 32.208 159.689 1.000 34.225 45 THR B CA 1
ATOM 3298 C C . THR B 1 54 ? 21.450 31.925 160.725 1.000 34.249 45 THR B C 1
ATOM 3299 O O . THR B 1 54 ? 22.428 32.651 160.798 1.000 35.068 45 THR B O 1
ATOM 3303 N N . THR B 1 55 ? 21.269 30.879 161.537 1.000 37.153 46 THR B N 1
ATOM 3304 C CA . THR B 1 55 ? 22.201 30.580 162.615 1.000 39.608 46 THR B CA 1
ATOM 3305 C C . THR B 1 55 ? 22.556 29.092 162.601 1.000 40.486 46 THR B C 1
ATOM 3306 O O . THR B 1 55 ? 23.035 28.582 163.613 1.000 40.136 46 THR B O 1
ATOM 3310 N N . ASP B 1 56 ? 22.320 28.414 161.460 1.000 36.857 47 ASP B N 1
ATOM 3311 C CA . ASP B 1 56 ? 22.526 26.974 161.355 1.000 34.190 47 ASP B CA 1
ATOM 3312 C C . ASP B 1 56 ? 23.905 26.666 160.774 1.000 32.932 47 ASP B C 1
ATOM 3313 O O . ASP B 1 56 ? 24.234 25.513 160.569 1.000 35.164 47 ASP B O 1
ATOM 3318 N N . GLY B 1 57 ? 24.698 27.691 160.478 1.000 38.126 48 GLY B N 1
ATOM 3319 C CA . GLY B 1 57 ? 25.985 27.512 159.815 1.000 42.511 48 GLY B CA 1
ATOM 3320 C C . GLY B 1 57 ? 25.864 26.919 158.410 1.000 42.949 48 GLY B C 1
ATOM 3321 O O . GLY B 1 57 ? 26.682 26.089 158.005 1.000 43.114 48 GLY B O 1
ATOM 3322 N N . ARG B 1 58 ? 24.826 27.332 157.676 1.000 42.515 49 ARG B N 1
ATOM 3323 C CA . ARG B 1 58 ? 24.651 26.910 156.294 1.000 39.649 49 ARG B CA 1
ATOM 3324 C C . ARG B 1 58 ? 24.302 28.108 155.414 1.000 39.159 49 ARG B C 1
ATOM 3325 O O . ARG B 1 58 ? 23.830 29.128 155.909 1.000 36.245 49 ARG B O 1
ATOM 3333 N N . ILE B 1 59 ? 24.568 27.946 154.108 1.000 44.642 50 ILE B N 1
ATOM 3334 C CA . ILE B 1 59 ? 24.131 28.841 153.046 1.000 40.918 50 ILE B CA 1
ATOM 3335 C C . ILE B 1 59 ? 23.145 28.069 152.175 1.000 38.267 50 ILE B C 1
ATOM 3336 O O . ILE B 1 59 ? 23.462 26.972 151.714 1.000 35.034 50 ILE B O 1
ATOM 3341 N N . SER B 1 60 ? 21.971 28.662 151.918 1.000 36.793 51 SER B N 1
ATOM 3342 C CA . SER B 1 60 ? 20.951 28.004 151.114 1.000 39.618 51 SER B CA 1
ATOM 3343 C C . SER B 1 60 ? 20.360 28.956 150.066 1.000 36.944 51 SER B C 1
ATOM 3344 O O . SER B 1 60 ? 20.337 30.170 150.252 1.000 35.821 51 SER B O 1
ATOM 3347 N N . ILE B 1 61 ? 19.896 28.371 148.955 1.000 33.922 52 ILE B N 1
ATOM 3348 C CA . ILE B 1 61 ? 19.223 29.102 147.890 1.000 35.840 52 ILE B CA 1
ATOM 3349 C C . ILE B 1 61 ? 18.011 28.286 147.430 1.000 34.632 52 ILE B C 1
ATOM 3350 O O . ILE B 1 61 ? 18.055 27.060 147.406 1.000 38.399 52 ILE B O 1
ATOM 3355 N N . ILE B 1 62 ? 16.917 28.987 147.123 1.000 34.689 53 ILE B N 1
ATOM 3356 C CA . ILE B 1 62 ? 15.709 28.390 146.579 1.000 32.832 53 ILE B CA 1
ATOM 3357 C C . ILE B 1 62 ? 15.123 29.401 145.598 1.000 35.682 53 ILE B C 1
ATOM 3358 O O . ILE B 1 62 ? 15.252 30.601 145.818 1.000 31.472 53 ILE B O 1
ATOM 3363 N N . MET B 1 63 ? 14.499 28.919 144.509 1.000 36.188 54 MET B N 1
ATOM 3364 C CA . MET B 1 63 ? 13.830 29.812 143.587 1.000 35.247 54 MET B CA 1
ATOM 3365 C C . MET B 1 63 ? 12.560 29.155 143.064 1.000 37.215 54 MET B C 1
ATOM 3366 O O . MET B 1 63 ? 12.606 28.064 142.503 1.000 32.923 54 MET B O 1
ATOM 3371 N N . ASP B 1 64 ? 11.450 29.880 143.196 1.000 37.280 55 ASP B N 1
ATOM 3372 C CA . ASP B 1 64 ? 10.151 29.426 142.734 1.000 41.561 55 ASP B CA 1
ATOM 3373 C C . ASP B 1 64 ? 10.231 28.971 141.269 1.000 47.503 55 ASP B C 1
ATOM 3374 O O . ASP B 1 64 ? 10.735 29.696 140.412 1.000 44.111 55 ASP B O 1
ATOM 3379 N N . LYS B 1 65 ? 9.760 27.733 141.025 1.000 50.059 56 LYS B N 1
ATOM 3380 C CA . LYS B 1 65 ? 9.612 27.123 139.710 1.000 49.994 56 LYS B CA 1
ATOM 3381 C C . LYS B 1 65 ? 10.946 26.943 138.987 1.000 48.249 56 LYS B C 1
ATOM 3382 O O . LYS B 1 65 ? 10.967 26.928 137.764 1.000 51.505 56 LYS B O 1
ATOM 3388 N N . PHE B 1 66 ? 12.042 26.752 139.723 1.000 42.370 57 PHE B N 1
ATOM 3389 C CA . PHE B 1 66 ? 13.345 26.654 139.091 1.000 41.399 57 PHE B CA 1
ATOM 3390 C C . PHE B 1 66 ? 14.321 25.852 139.949 1.000 41.212 57 PHE B C 1
ATOM 3391 O O . PHE B 1 66 ? 14.994 24.966 139.425 1.000 43.227 57 PHE B O 1
ATOM 3399 N N . LEU B 1 67 ? 14.441 26.205 141.239 1.000 44.663 58 LEU B N 1
ATOM 3400 C CA . LEU B 1 67 ? 15.396 25.576 142.141 1.000 43.059 58 LEU B CA 1
ATOM 3401 C C . LEU B 1 67 ? 14.708 25.155 143.437 1.000 46.224 58 LEU B C 1
ATOM 3402 O O . LEU B 1 67 ? 14.118 25.984 144.133 1.000 43.481 58 LEU B O 1
ATOM 3407 N N . GLN B 1 68 ? 14.852 23.871 143.768 1.000 44.771 59 GLN B N 1
ATOM 3408 C CA . GLN B 1 68 ? 14.501 23.367 145.085 1.000 47.389 59 GLN B CA 1
ATOM 3409 C C . GLN B 1 68 ? 15.523 23.865 146.106 1.000 42.008 59 GLN B C 1
ATOM 3410 O O . GLN B 1 68 ? 16.609 24.314 145.734 1.000 38.010 59 GLN B O 1
ATOM 3416 N N . HIS B 1 69 ? 15.163 23.763 147.396 1.000 41.454 60 HIS B N 1
ATOM 3417 C CA . HIS B 1 69 ? 16.063 24.124 148.478 1.000 39.742 60 HIS B CA 1
ATOM 3418 C C . HIS B 1 69 ? 17.402 23.425 148.259 1.000 37.786 60 HIS B C 1
ATOM 3419 O O . HIS B 1 69 ? 17.449 22.209 148.154 1.000 38.238 60 HIS B O 1
ATOM 3426 N N . THR B 1 70 ? 18.480 24.213 148.185 1.000 36.850 61 THR B N 1
ATOM 3427 C CA . THR B 1 70 ? 19.815 23.692 147.998 1.000 37.178 61 THR B CA 1
ATOM 3428 C C . THR B 1 70 ? 20.752 24.433 148.934 1.000 40.206 61 THR B C 1
ATOM 3429 O O . THR B 1 70 ? 20.726 25.663 148.947 1.000 43.231 61 THR B O 1
ATOM 3433 N N . SER B 1 71 ? 21.582 23.685 149.678 1.000 38.820 62 SER B N 1
ATOM 3434 C CA . SER B 1 71 ? 22.388 24.271 150.739 1.000 42.014 62 SER B CA 1
ATOM 3435 C C . SER B 1 71 ? 23.765 23.617 150.814 1.000 38.092 62 SER B C 1
ATOM 3436 O O . SER B 1 71 ? 23.994 22.551 150.264 1.000 42.400 62 SER B O 1
ATOM 3439 N N . TRP B 1 72 ? 24.680 24.325 151.475 1.000 38.893 63 TRP B N 1
ATOM 3440 C CA . TRP B 1 72 ? 26.024 23.870 151.768 1.000 42.593 63 TRP B CA 1
ATOM 3441 C C . TRP B 1 72 ? 26.343 24.355 153.174 1.000 46.375 63 TRP B C 1
ATOM 3442 O O . TRP B 1 72 ? 25.790 25.366 153.602 1.000 43.525 63 TRP B O 1
ATOM 3453 N N . SER B 1 73 ? 27.241 23.642 153.863 1.000 46.501 64 SER B N 1
ATOM 3454 C CA . SER B 1 73 ? 27.729 24.063 155.165 1.000 46.755 64 SER B CA 1
ATOM 3455 C C . SER B 1 73 ? 28.704 25.214 154.975 1.000 42.866 64 SER B C 1
ATOM 3456 O O . SER B 1 73 ? 29.362 25.301 153.939 1.000 46.362 64 SER B O 1
ATOM 3459 N N . VAL B 1 74 ? 28.804 26.071 155.991 1.000 38.681 65 VAL B N 1
ATOM 3460 C CA . VAL B 1 74 ? 29.795 27.133 156.017 1.000 47.116 65 VAL B CA 1
ATOM 3461 C C . VAL B 1 74 ? 31.195 26.530 155.887 1.000 52.492 65 VAL B C 1
ATOM 3462 O O . VAL B 1 74 ? 32.088 27.143 155.291 1.000 54.557 65 VAL B O 1
ATOM 3466 N N . GLU B 1 75 ? 31.353 25.317 156.435 1.000 56.187 66 GLU B N 1
ATOM 3467 C CA . GLU B 1 75 ? 32.621 24.608 156.445 1.000 60.152 66 GLU B CA 1
ATOM 3468 C C . GLU B 1 75 ? 33.026 24.248 155.021 1.000 53.078 66 GLU B C 1
ATOM 3469 O O . GLU B 1 75 ? 34.117 24.604 154.608 1.000 53.103 66 GLU B O 1
ATOM 3475 N N . GLU B 1 76 ? 32.154 23.543 154.290 1.000 51.577 67 GLU B N 1
ATOM 3476 C CA . GLU B 1 76 ? 32.392 23.175 152.896 1.000 56.238 67 GLU B CA 1
ATOM 3477 C C . GLU B 1 76 ? 32.930 24.347 152.072 1.000 58.955 67 GLU B C 1
ATOM 3478 O O . GLU B 1 76 ? 33.872 24.190 151.293 1.000 65.186 67 GLU B O 1
ATOM 3484 N N . LEU B 1 77 ? 32.259 25.503 152.196 1.000 52.899 68 LEU B N 1
ATOM 3485 C CA . LEU B 1 77 ? 32.499 26.648 151.326 1.000 51.857 68 LEU B CA 1
ATOM 3486 C C . LEU B 1 77 ? 33.769 27.380 151.749 1.000 49.502 68 LEU B C 1
ATOM 3487 O O . LEU B 1 77 ? 34.448 27.968 150.910 1.000 47.933 68 LEU B O 1
ATOM 3492 N N . SER B 1 78 ? 34.072 27.349 153.051 1.000 52.741 69 SER B N 1
ATOM 3493 C CA . SER B 1 78 ? 35.333 27.872 153.565 1.000 54.313 69 SER B CA 1
ATOM 3494 C C . SER B 1 78 ? 36.535 27.146 152.940 1.000 49.834 69 SER B C 1
ATOM 3495 O O . SER B 1 78 ? 37.571 27.768 152.710 1.000 45.867 69 SER B O 1
ATOM 3498 N N . LYS B 1 79 ? 36.383 25.838 152.667 1.000 47.828 70 LYS B N 1
ATOM 3499 C CA . LYS B 1 79 ? 37.435 25.023 152.076 1.000 54.080 70 LYS B CA 1
ATOM 3500 C C . LYS B 1 79 ? 37.711 25.456 150.633 1.000 60.121 70 LYS B C 1
ATOM 3501 O O . LYS B 1 79 ? 38.852 25.409 150.174 1.000 62.744 70 LYS B O 1
ATOM 3503 N N . ILE B 1 80 ? 36.655 25.868 149.919 1.000 58.772 71 ILE B N 1
ATOM 3504 C CA . ILE B 1 80 ? 36.772 26.360 148.552 1.000 55.588 71 ILE B CA 1
ATOM 3505 C C . ILE B 1 80 ? 37.455 27.725 148.577 1.000 48.766 71 ILE B C 1
ATOM 3506 O O . ILE B 1 80 ? 38.412 27.953 147.839 1.000 51.848 71 ILE B O 1
ATOM 3511 N N . ILE B 1 81 ? 36.985 28.594 149.480 1.000 46.332 72 ILE B N 1
ATOM 3512 C CA . ILE B 1 81 ? 37.536 29.931 149.616 1.000 49.317 72 ILE B CA 1
ATOM 3513 C C . ILE B 1 81 ? 39.031 29.855 149.917 1.000 54.605 72 ILE B C 1
ATOM 3514 O O . ILE B 1 81 ? 39.769 30.717 149.457 1.000 56.306 72 ILE B O 1
ATOM 3519 N N . ASP B 1 82 ? 39.475 28.826 150.662 1.000 66.949 73 ASP B N 1
ATOM 3520 C CA . ASP B 1 82 ? 40.891 28.663 150.982 1.000 69.229 73 ASP B CA 1
ATOM 3521 C C . ASP B 1 82 ? 41.742 28.634 149.713 1.000 65.232 73 ASP B C 1
ATOM 3522 O O . ASP B 1 82 ? 42.764 29.313 149.629 1.000 60.180 73 ASP B O 1
ATOM 3527 N N . LYS B 1 83 ? 41.298 27.848 148.726 1.000 70.011 74 LYS B N 1
ATOM 3528 C CA . LYS B 1 83 ? 42.073 27.597 147.523 1.000 76.242 74 LYS B CA 1
ATOM 3529 C C . LYS B 1 83 ? 41.714 28.578 146.403 1.000 73.781 74 LYS B C 1
ATOM 3530 O O . LYS B 1 83 ? 41.957 28.295 145.234 1.000 81.278 74 LYS B O 1
ATOM 3536 N N . VAL B 1 84 ? 41.154 29.747 146.737 1.000 67.840 75 VAL B N 1
ATOM 3537 C CA . VAL B 1 84 ? 40.776 30.736 145.738 1.000 61.040 75 VAL B CA 1
ATOM 3538 C C . VAL B 1 84 ? 41.749 31.915 145.837 1.000 62.534 75 VAL B C 1
ATOM 3539 O O . VAL B 1 84 ? 42.044 32.374 146.940 1.000 63.624 75 VAL B O 1
ATOM 3543 N N . LYS B 1 85 ? 42.255 32.393 144.690 1.000 65.720 76 LYS B N 1
ATOM 3544 C CA . LYS B 1 85 ? 43.159 33.539 144.665 1.000 76.007 76 LYS B CA 1
ATOM 3545 C C . LYS B 1 85 ? 42.437 34.715 144.007 1.000 81.996 76 LYS B C 1
ATOM 3546 O O . LYS B 1 85 ? 41.895 34.560 142.921 1.000 89.885 76 LYS B O 1
ATOM 3548 N N . ILE B 1 86 ? 42.391 35.869 144.695 1.000 89.403 77 ILE B N 1
ATOM 3549 C CA . ILE B 1 86 ? 41.687 37.041 144.190 1.000 94.567 77 ILE B CA 1
ATOM 3550 C C . ILE B 1 86 ? 42.475 37.655 143.031 1.000 117.763 77 ILE B C 1
ATOM 3551 O O . ILE B 1 86 ? 41.935 38.471 142.282 1.000 128.146 77 ILE B O 1
ATOM 3553 N N . ASP B 1 87 ? 43.748 37.250 142.883 1.000 130.827 78 ASP B N 1
ATOM 3554 C CA . ASP B 1 87 ? 44.615 37.754 141.823 1.000 140.449 78 ASP B CA 1
ATOM 3555 C C . ASP B 1 87 ? 44.491 39.280 141.740 1.000 140.076 78 ASP B C 1
ATOM 3556 O O . ASP B 1 87 ? 44.330 39.838 140.653 1.000 125.132 78 ASP B O 1
ATOM 3558 N N . ALA B 1 88 ? 44.572 39.951 142.901 1.000 126.257 79 ALA B N 1
ATOM 3559 C CA . ALA B 1 88 ? 44.385 41.396 142.977 1.000 116.549 79 ALA B CA 1
ATOM 3560 C C . ALA B 1 88 ? 45.203 42.099 141.891 1.000 127.544 79 ALA B C 1
ATOM 3561 O O . ALA B 1 88 ? 44.699 42.993 141.209 1.000 126.162 79 ALA B O 1
ATOM 3563 N N . ASN B 1 89 ? 46.450 41.645 141.689 1.000 137.061 80 ASN B N 1
ATOM 3564 C CA . ASN B 1 89 ?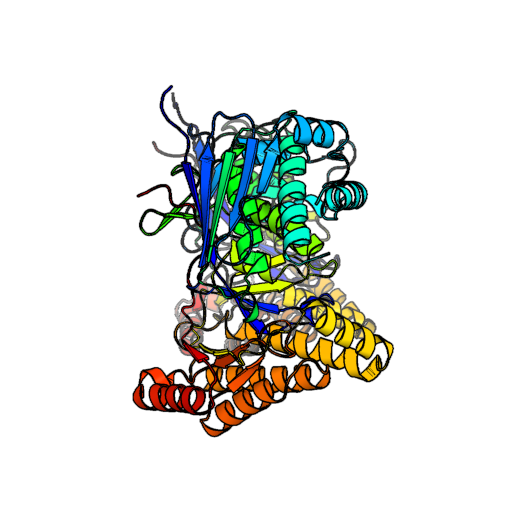 47.330 42.194 140.662 1.000 129.364 80 ASN B CA 1
ATOM 3565 C C . ASN B 1 89 ? 46.570 42.375 139.345 1.000 132.381 80 ASN B C 1
ATOM 3566 O O . ASN B 1 89 ? 46.730 43.402 138.682 1.000 129.520 80 ASN B O 1
ATOM 3568 N N . ASN B 1 90 ? 45.734 41.387 138.979 1.000 129.578 81 ASN B N 1
ATOM 3569 C CA . ASN B 1 90 ? 44.919 41.468 137.772 1.000 126.433 81 ASN B CA 1
ATOM 3570 C C . ASN B 1 90 ? 43.454 41.727 138.135 1.000 121.644 81 ASN B C 1
ATOM 3571 O O . ASN B 1 90 ? 42.743 40.800 138.525 1.000 117.857 81 ASN B O 1
ATOM 3576 N N . PRO B 1 91 ? 42.947 42.980 138.023 1.000 110.853 82 PRO B N 1
ATOM 3577 C CA . PRO B 1 91 ? 41.511 43.224 138.179 1.000 100.424 82 PRO B CA 1
ATOM 3578 C C . PRO B 1 91 ? 40.797 42.239 137.253 1.000 96.333 82 PRO B C 1
ATOM 3579 O O . PRO B 1 91 ? 41.075 42.202 136.061 1.000 94.856 82 PRO B O 1
ATOM 3583 N N . GLU B 1 92 ? 39.969 41.369 137.831 1.000 92.593 83 GLU B N 1
ATOM 3584 C CA . GLU B 1 92 ? 39.438 40.222 137.109 1.000 82.752 83 GLU B CA 1
ATOM 3585 C C . GLU B 1 92 ? 38.170 40.610 136.352 1.000 75.305 83 GLU B C 1
ATOM 3586 O O . GLU B 1 92 ? 37.114 40.747 136.960 1.000 88.734 83 GLU B O 1
ATOM 3592 N N . THR B 1 93 ? 38.281 40.807 135.036 1.000 67.463 84 THR B N 1
ATOM 3593 C CA . THR B 1 93 ? 37.130 41.071 134.185 1.000 63.002 84 THR B CA 1
ATOM 3594 C C . THR B 1 93 ? 36.771 39.807 133.406 1.000 58.923 84 THR B C 1
ATOM 3595 O O . THR B 1 93 ? 35.771 39.762 132.686 1.000 56.298 84 THR B O 1
ATOM 3599 N N . GLU B 1 94 ? 37.590 38.764 133.571 1.000 56.452 85 GLU B N 1
ATOM 3600 C CA . GLU B 1 94 ? 37.328 37.466 132.970 1.000 58.433 85 GLU B CA 1
ATOM 3601 C C . GLU B 1 94 ? 37.152 36.428 134.076 1.000 50.378 85 GLU B C 1
ATOM 3602 O O . GLU B 1 94 ? 37.476 36.697 135.229 1.000 50.986 85 GLU B O 1
ATOM 3608 N N . LEU B 1 95 ? 36.634 35.259 133.691 1.000 45.526 86 LEU B N 1
ATOM 3609 C CA . LEU B 1 95 ? 36.266 34.217 134.633 1.000 48.241 86 LEU B CA 1
ATOM 3610 C C . LEU B 1 95 ? 37.482 33.386 135.033 1.000 49.392 86 LEU B C 1
ATOM 3611 O O . LEU B 1 95 ? 38.248 32.943 134.184 1.000 47.320 86 LEU B O 1
ATOM 3616 N N . ASP B 1 96 ? 37.553 33.077 136.329 1.000 49.509 87 ASP B N 1
ATOM 3617 C CA . ASP B 1 96 ? 38.475 32.093 136.851 1.000 51.550 87 ASP B CA 1
ATOM 3618 C C . ASP B 1 96 ? 37.972 30.694 136.489 1.000 52.588 87 ASP B C 1
ATOM 3619 O O . ASP B 1 96 ? 37.162 30.108 137.218 1.000 50.797 87 ASP B O 1
ATOM 3624 N N . GLN B 1 97 ? 38.525 30.155 135.395 1.000 53.692 88 GLN B N 1
ATOM 3625 C CA . GLN B 1 97 ? 38.066 28.897 134.827 1.000 62.310 88 GLN B CA 1
ATOM 3626 C C . GLN B 1 97 ? 38.277 27.717 135.778 1.000 62.397 88 GLN B C 1
ATOM 3627 O O . GLN B 1 97 ? 37.505 26.752 135.739 1.000 62.216 88 GLN B O 1
ATOM 3633 N N . GLU B 1 98 ? 39.320 27.796 136.621 1.000 63.867 89 GLU B N 1
ATOM 3634 C CA . GLU B 1 98 ? 39.658 26.737 137.568 1.000 65.908 89 GLU B CA 1
ATOM 3635 C C . GLU B 1 98 ? 38.548 26.591 138.610 1.000 63.559 89 GLU B C 1
ATOM 3636 O O . GLU B 1 98 ? 38.058 25.486 138.876 1.000 56.428 89 GLU B O 1
ATOM 3642 N N . LEU B 1 99 ? 38.178 27.735 139.206 1.000 57.079 90 LEU B N 1
ATOM 3643 C CA . LEU B 1 99 ? 37.121 27.769 140.198 1.000 53.234 90 LEU B CA 1
ATOM 3644 C C . LEU B 1 99 ? 35.814 27.274 139.575 1.000 49.904 90 LEU B C 1
ATOM 3645 O O . LEU B 1 99 ? 35.083 26.502 140.200 1.000 46.331 90 LEU B O 1
ATOM 3650 N N . VAL B 1 100 ? 35.542 27.677 138.329 1.000 44.102 91 VAL B N 1
ATOM 3651 C CA . VAL B 1 100 ? 34.288 27.298 137.706 1.000 46.254 91 VAL B CA 1
ATOM 3652 C C . VAL B 1 100 ? 34.191 25.780 137.610 1.000 50.498 91 VAL B C 1
ATOM 3653 O O . VAL B 1 100 ? 33.125 25.222 137.885 1.000 51.015 91 VAL B O 1
ATOM 3657 N N . GLU B 1 101 ? 35.297 25.134 137.203 1.000 58.586 92 GLU B N 1
ATOM 3658 C CA . GLU B 1 101 ? 35.344 23.682 137.054 1.000 64.824 92 GLU B CA 1
ATOM 3659 C C . GLU B 1 101 ? 35.227 23.006 138.420 1.000 59.680 92 GLU B C 1
ATOM 3660 O O . GLU B 1 101 ? 34.523 22.004 138.556 1.000 59.000 92 GLU B O 1
ATOM 3666 N N . ASP B 1 102 ? 35.938 23.555 139.415 1.000 55.859 93 ASP B N 1
ATOM 3667 C CA . ASP B 1 102 ? 35.865 23.066 140.783 1.000 57.320 93 ASP B CA 1
ATOM 3668 C C . ASP B 1 102 ? 34.406 23.083 141.239 1.000 59.906 93 ASP B C 1
ATOM 3669 O O . ASP B 1 102 ? 33.890 22.067 141.707 1.000 61.011 93 ASP B O 1
ATOM 3674 N N . LEU B 1 103 ? 33.724 24.216 141.021 1.000 55.715 94 LEU B N 1
ATOM 3675 C CA . LEU B 1 103 ? 32.344 24.377 141.463 1.000 54.819 94 LEU B CA 1
ATOM 3676 C C . LEU B 1 103 ? 31.397 23.471 140.674 1.000 51.845 94 LEU B C 1
ATOM 3677 O O . LEU B 1 103 ? 30.475 22.899 141.251 1.000 53.320 94 LEU B O 1
ATOM 3682 N N . ARG B 1 104 ? 31.623 23.360 139.356 1.000 59.172 95 ARG B N 1
ATOM 3683 C CA . ARG B 1 104 ? 30.852 22.460 138.505 1.000 65.439 95 ARG B CA 1
ATOM 3684 C C . ARG B 1 104 ? 30.936 21.028 139.031 1.000 66.981 95 ARG B C 1
ATOM 3685 O O . ARG B 1 104 ? 29.923 20.331 139.088 1.000 69.007 95 ARG B O 1
ATOM 3693 N N . MET B 1 105 ? 32.152 20.618 139.411 1.000 73.534 96 MET B N 1
ATOM 3694 C CA . MET B 1 105 ? 32.411 19.316 140.001 1.000 82.476 96 MET B CA 1
ATOM 3695 C C . MET B 1 105 ? 31.787 19.186 141.394 1.000 78.620 96 MET B C 1
ATOM 3696 O O . MET B 1 105 ? 32.002 18.173 142.052 1.000 80.392 96 MET B O 1
ATOM 3701 N N . MET B 1 106 ? 31.048 20.201 141.861 1.000 74.486 97 MET B N 1
ATOM 3702 C CA . MET B 1 106 ? 30.360 20.146 143.144 1.000 78.769 97 MET B CA 1
ATOM 3703 C C . MET B 1 106 ? 28.840 20.210 142.930 1.000 84.340 97 MET B C 1
ATOM 3704 O O . MET B 1 106 ? 28.082 19.681 143.740 1.000 90.209 97 MET B O 1
ATOM 3709 N N . THR B 1 107 ? 28.387 20.797 141.815 1.000 80.320 98 THR B N 1
ATOM 3710 C CA . THR B 1 107 ? 26.968 21.026 141.596 1.000 76.748 98 THR B CA 1
ATOM 3711 C C . THR B 1 107 ? 26.399 19.947 140.669 1.000 76.322 98 THR B C 1
ATOM 3712 O O . THR B 1 107 ? 26.058 18.883 141.202 1.000 79.141 98 THR B O 1
ATOM 3716 N N . TYR B 1 126 ? 25.234 19.781 131.751 1.000 74.241 117 TYR B N 1
ATOM 3717 C CA . TYR B 1 126 ? 24.838 20.520 132.985 1.000 69.186 117 TYR B CA 1
ATOM 3718 C C . TYR B 1 126 ? 23.442 21.113 132.762 1.000 63.643 117 TYR B C 1
ATOM 3719 O O . TYR B 1 126 ? 23.207 21.786 131.758 1.000 60.432 117 TYR B O 1
ATOM 3721 N N . SER B 1 127 ? 22.506 20.814 133.676 1.000 61.169 118 SER B N 1
ATOM 3722 C CA . SER B 1 127 ? 21.170 21.398 133.672 1.000 54.257 118 SER B CA 1
ATOM 3723 C C . SER B 1 127 ? 21.253 22.909 133.901 1.000 51.517 118 SER B C 1
ATOM 3724 O O . SER B 1 127 ? 22.251 23.413 134.418 1.000 46.811 118 SER B O 1
ATOM 3727 N N . THR B 1 128 ? 20.188 23.618 133.509 1.000 47.559 119 THR B N 1
ATOM 3728 C CA . THR B 1 128 ? 20.046 25.039 133.769 1.000 45.500 119 THR B CA 1
ATOM 3729 C C . THR B 1 128 ? 20.196 25.314 135.263 1.000 44.393 119 THR B C 1
ATOM 3730 O O . THR B 1 128 ? 20.865 26.269 135.654 1.000 42.249 119 THR B O 1
ATOM 3734 N N . GLN B 1 129 ? 19.636 24.424 136.094 1.000 45.721 120 GLN B N 1
ATOM 3735 C CA . GLN B 1 129 ? 19.765 24.541 137.536 1.000 42.162 120 GLN B CA 1
ATOM 3736 C C . GLN B 1 129 ? 21.242 24.522 137.932 1.000 39.618 120 GLN B C 1
ATOM 3737 O O . GLN B 1 129 ? 21.648 25.355 138.715 1.000 37.607 120 GLN B O 1
ATOM 3743 N N . SER B 1 130 ? 22.029 23.596 137.381 1.000 39.640 121 SER B N 1
ATOM 3744 C CA . SER B 1 130 ? 23.424 23.418 137.768 1.000 41.651 121 SER B CA 1
ATOM 3745 C C . SER B 1 130 ? 24.281 24.650 137.460 1.000 38.856 121 SER B C 1
ATOM 3746 O O . SER B 1 130 ? 25.094 25.048 138.296 1.000 37.284 121 SER B O 1
ATOM 3749 N N . VAL B 1 131 ? 24.114 25.263 136.276 1.000 40.986 122 VAL B N 1
ATOM 3750 C CA . VAL B 1 131 ? 24.919 26.430 135.910 1.000 41.406 122 VAL B CA 1
ATOM 3751 C C . VAL B 1 131 ? 24.521 27.637 136.782 1.000 39.146 122 VAL B C 1
ATOM 3752 O O . VAL B 1 131 ? 25.367 28.452 137.137 1.000 39.141 122 VAL B O 1
ATOM 3756 N N . ALA B 1 132 ? 23.237 27.754 137.147 1.000 36.457 123 ALA B N 1
ATOM 3757 C CA . ALA B 1 132 ? 22.793 28.839 138.010 1.000 40.313 123 ALA B CA 1
ATOM 3758 C C . ALA B 1 132 ? 23.446 28.717 139.393 1.000 41.402 123 ALA B C 1
ATOM 3759 O O . ALA B 1 132 ? 23.885 29.714 139.977 1.000 37.666 123 ALA B O 1
ATOM 3761 N N . LEU B 1 133 ? 23.523 27.483 139.913 1.000 40.071 124 LEU B N 1
ATOM 3762 C CA . LEU B 1 133 ? 24.165 27.227 141.197 1.000 40.199 124 LEU B CA 1
ATOM 3763 C C . LEU B 1 133 ? 25.651 27.566 141.122 1.000 36.542 124 LEU B C 1
ATOM 3764 O O . LEU B 1 133 ? 26.188 28.184 142.036 1.000 37.535 124 LEU B O 1
ATOM 3769 N N . VAL B 1 134 ? 26.314 27.166 140.035 1.000 35.947 125 VAL B N 1
ATOM 3770 C CA . VAL B 1 134 ? 27.725 27.467 139.868 1.000 38.691 125 VAL B CA 1
ATOM 3771 C C . VAL B 1 134 ? 27.905 28.980 139.900 1.000 36.713 125 VAL B C 1
ATOM 3772 O O . VAL B 1 134 ? 28.834 29.479 140.519 1.000 33.081 125 VAL B O 1
ATOM 3776 N N . GLY B 1 135 ? 27.010 29.699 139.212 1.000 34.717 126 GLY B N 1
ATOM 3777 C CA . GLY B 1 135 ? 27.095 31.149 139.146 1.000 34.368 126 GLY B CA 1
ATOM 3778 C C . GLY B 1 135 ? 26.956 31.805 140.520 1.000 34.992 126 GLY B C 1
ATOM 3779 O O . GLY B 1 135 ? 27.714 32.723 140.864 1.000 34.991 126 GLY B O 1
ATOM 3780 N N . PHE B 1 136 ? 25.973 31.327 141.289 1.000 32.121 127 PHE B N 1
ATOM 3781 C CA . PHE B 1 136 ? 25.795 31.758 142.673 1.000 33.339 127 PHE B CA 1
ATOM 3782 C C . PHE B 1 136 ? 27.071 31.535 143.503 1.000 30.777 127 PHE B C 1
ATOM 3783 O O . PHE B 1 136 ? 27.604 32.461 144.115 1.000 31.350 127 PHE B O 1
ATOM 3791 N N . LEU B 1 137 ? 27.556 30.293 143.535 1.000 33.096 128 LEU B N 1
ATOM 3792 C CA . LEU B 1 137 ? 28.704 29.934 144.356 1.000 35.805 128 LEU B CA 1
ATOM 3793 C C . LEU B 1 137 ? 29.934 30.712 143.901 1.000 36.150 128 LEU B C 1
ATOM 3794 O O . LEU B 1 137 ? 30.741 31.127 144.720 1.000 36.549 128 LEU B O 1
ATOM 3799 N N . TYR B 1 138 ? 30.056 30.941 142.592 1.000 37.900 129 TYR B N 1
ATOM 3800 C CA . TYR B 1 138 ? 31.215 31.633 142.050 1.000 40.770 129 TYR B CA 1
ATOM 3801 C C . TYR B 1 138 ? 31.342 33.029 142.671 1.000 38.997 129 TYR B C 1
ATOM 3802 O O . TYR B 1 138 ? 32.403 33.395 143.189 1.000 38.195 129 TYR B O 1
ATOM 3811 N N . ILE B 1 139 ? 30.271 33.827 142.613 1.000 33.661 130 ILE B N 1
ATOM 3812 C CA . ILE B 1 139 ? 30.376 35.179 143.128 1.000 36.098 130 ILE B CA 1
ATOM 3813 C C . ILE B 1 139 ? 30.387 35.160 144.658 1.000 34.710 130 ILE B C 1
ATOM 3814 O O . ILE B 1 139 ? 31.037 35.998 145.269 1.000 40.596 130 ILE B O 1
ATOM 3819 N N . LEU B 1 140 ? 29.663 34.231 145.282 1.000 34.876 131 LEU B N 1
ATOM 3820 C CA . LEU B 1 140 ? 29.719 34.101 146.732 1.000 36.726 131 LEU B CA 1
ATOM 3821 C C . LEU B 1 140 ? 31.171 33.927 147.184 1.000 38.700 131 LEU B C 1
ATOM 3822 O O . LEU B 1 140 ? 31.673 34.690 148.015 1.000 38.700 131 LEU B O 1
ATOM 3827 N N . VAL B 1 141 ? 31.832 32.912 146.628 1.000 35.253 132 VAL B N 1
ATOM 3828 C CA . VAL B 1 141 ? 33.192 32.579 147.018 1.000 35.638 132 VAL B CA 1
ATOM 3829 C C . VAL B 1 141 ? 34.123 33.747 146.699 1.000 37.561 132 VAL B C 1
ATOM 3830 O O . VAL B 1 141 ? 34.988 34.100 147.499 1.000 38.436 132 VAL B O 1
ATOM 3834 N N . LYS B 1 142 ? 33.934 34.361 145.524 1.000 39.333 133 LYS B N 1
ATOM 3835 C CA . LYS B 1 142 ? 34.827 35.419 145.082 1.000 38.715 133 LYS B CA 1
ATOM 3836 C C . LYS B 1 142 ? 34.637 36.658 145.939 1.000 36.870 133 LYS B C 1
ATOM 3837 O O . LYS B 1 142 ? 35.614 37.316 146.284 1.000 42.113 133 LYS B O 1
ATOM 3843 N N . LEU B 1 143 ? 33.382 36.977 146.271 1.000 36.296 134 LEU B N 1
ATOM 3844 C CA . LEU B 1 143 ? 33.109 38.173 147.053 1.000 38.737 134 LEU B CA 1
ATOM 3845 C C . LEU B 1 143 ? 33.578 38.019 148.506 1.000 39.753 134 LEU B C 1
ATOM 3846 O O . LEU B 1 143 ? 33.963 39.002 149.139 1.000 38.534 134 LEU B O 1
ATOM 3851 N N . CYS B 1 144 ? 33.518 36.799 149.047 1.000 38.476 135 CYS B N 1
ATOM 3852 C CA . CYS B 1 144 ? 34.054 36.530 150.376 1.000 46.574 135 CYS B CA 1
ATOM 3853 C C . CYS B 1 144 ? 35.568 36.732 150.368 1.000 50.083 135 CYS B C 1
ATOM 3854 O O . CYS B 1 144 ? 36.102 37.436 151.217 1.000 54.570 135 CYS B O 1
ATOM 3857 N N . LYS B 1 145 ? 36.237 36.163 149.360 1.000 51.498 136 LYS B N 1
ATOM 3858 C CA . LYS B 1 145 ? 37.671 36.322 149.216 1.000 55.330 136 LYS B CA 1
ATOM 3859 C C . LYS B 1 145 ? 38.052 37.798 149.131 1.000 58.720 136 LYS B C 1
ATOM 3860 O O . LYS B 1 145 ? 38.959 38.234 149.839 1.000 59.098 136 LYS B O 1
ATOM 3866 N N . PHE B 1 146 ? 37.351 38.551 148.268 1.000 60.474 137 PHE B N 1
ATOM 3867 C CA . PHE B 1 146 ? 37.591 39.974 148.063 1.000 54.708 137 PHE B CA 1
ATOM 3868 C C . PHE B 1 146 ? 37.439 40.761 149.359 1.000 52.713 137 PHE B C 1
ATOM 3869 O O . PHE B 1 146 ? 38.159 41.732 149.572 1.000 58.346 137 PHE B O 1
ATOM 3877 N N . SER B 1 147 ? 36.483 40.358 150.203 1.000 53.683 138 SER B N 1
ATOM 3878 C CA . SER B 1 147 ? 36.148 41.114 151.404 1.000 52.816 138 SER B CA 1
ATOM 3879 C C . SER B 1 147 ? 36.971 40.646 152.606 1.000 54.387 138 SER B C 1
ATOM 3880 O O . SER B 1 147 ? 36.824 41.197 153.691 1.000 53.090 138 SER B O 1
ATOM 3883 N N . GLY B 1 148 ? 37.800 39.610 152.419 1.000 57.294 139 GLY B N 1
ATOM 3884 C CA . GLY B 1 148 ? 38.649 39.094 153.482 1.000 57.648 139 GLY B CA 1
ATOM 3885 C C . GLY B 1 148 ? 37.895 38.231 154.495 1.000 56.445 139 GLY B C 1
ATOM 3886 O O . GLY B 1 148 ? 38.322 38.098 155.639 1.000 59.585 139 GLY B O 1
ATOM 3887 N N . LYS B 1 149 ? 36.765 37.649 154.087 1.000 52.963 140 LYS B N 1
ATOM 3888 C CA . LYS B 1 149 ? 36.110 36.619 154.877 1.000 51.822 140 LYS B CA 1
ATOM 3889 C C . LYS B 1 149 ? 36.645 35.256 154.456 1.000 50.359 140 LYS B C 1
ATOM 3890 O O . LYS B 1 149 ? 36.582 34.893 153.282 1.000 52.134 140 LYS B O 1
ATOM 3896 N N . GLN B 1 150 ? 37.175 34.500 155.418 1.000 47.577 141 GLN B N 1
ATOM 3897 C CA . GLN B 1 150 ? 37.629 33.147 155.145 1.000 56.149 141 GLN B CA 1
ATOM 3898 C C . GLN B 1 150 ? 36.438 32.187 155.191 1.000 51.227 141 GLN B C 1
ATOM 3899 O O . GLN B 1 150 ? 36.490 31.080 154.645 1.000 48.026 141 GLN B O 1
ATOM 3905 N N . ARG B 1 151 ? 35.358 32.626 155.849 1.000 50.681 142 ARG B N 1
ATOM 3906 C CA . ARG B 1 151 ? 34.172 31.811 156.031 1.000 53.495 142 ARG B CA 1
ATOM 3907 C C . ARG B 1 151 ? 32.958 32.609 155.575 1.000 48.339 142 ARG B C 1
ATOM 3908 O O . ARG B 1 151 ? 32.803 33.773 155.930 1.000 48.207 142 ARG B O 1
ATOM 3916 N N . PRO B 1 152 ? 32.035 32.007 154.801 1.000 46.773 143 PRO B N 1
ATOM 3917 C CA . PRO B 1 152 ? 30.828 32.718 154.386 1.000 46.735 143 PRO B CA 1
ATOM 3918 C C . PRO B 1 152 ? 29.885 32.852 155.577 1.000 46.358 143 PRO B C 1
ATOM 3919 O O . PRO B 1 152 ? 29.907 32.005 156.462 1.000 44.721 143 PRO B O 1
ATOM 3923 N N . PRO B 1 153 ? 29.027 33.894 155.652 1.000 45.342 144 PRO B N 1
ATOM 3924 C CA . PRO B 1 153 ? 28.030 33.987 156.722 1.000 40.711 144 PRO B CA 1
ATOM 3925 C C . PRO B 1 153 ? 26.888 33.003 156.474 1.000 40.598 144 PRO B C 1
ATOM 3926 O O . PRO B 1 153 ? 26.614 32.652 155.330 1.000 41.313 144 PRO B O 1
ATOM 3930 N N . SER B 1 154 ? 26.239 32.574 157.561 1.000 36.626 145 SER B N 1
ATOM 3931 C CA . SER B 1 154 ? 25.055 31.732 157.524 1.000 37.779 145 SER B CA 1
ATOM 3932 C C . SER B 1 154 ? 23.842 32.521 157.024 1.000 34.471 145 SER B C 1
ATOM 3933 O O . SER B 1 154 ? 23.373 33.437 157.707 1.000 34.015 145 SER B O 1
ATOM 3936 N N . ILE B 1 155 ? 23.340 32.158 155.830 1.000 36.393 146 ILE B N 1
ATOM 3937 C CA . ILE B 1 155 ? 22.261 32.890 155.168 1.000 37.012 146 ILE B CA 1
ATOM 3938 C C . ILE B 1 155 ? 21.325 31.940 154.417 1.000 36.293 146 ILE B C 1
ATOM 3939 O O . ILE B 1 155 ? 21.684 30.829 154.045 1.000 32.347 146 ILE B O 1
ATOM 3944 N N . GLN B 1 156 ? 20.109 32.427 154.166 1.000 32.765 147 GLN B N 1
ATOM 3945 C CA . GLN B 1 156 ? 19.192 31.797 153.236 1.000 32.943 147 GLN B CA 1
ATOM 3946 C C . GLN B 1 156 ? 18.766 32.834 152.186 1.000 32.559 147 GLN B C 1
ATOM 3947 O O . GLN B 1 156 ? 18.621 34.019 152.497 1.000 29.285 147 GLN B O 1
ATOM 3953 N N . ILE B 1 157 ? 18.619 32.367 150.941 1.000 33.226 148 ILE B N 1
ATOM 3954 C CA . ILE B 1 157 ? 18.231 33.190 149.803 1.000 31.811 148 ILE B CA 1
ATOM 3955 C C . ILE B 1 157 ? 16.995 32.556 149.181 1.000 31.513 148 ILE B C 1
ATOM 3956 O O . ILE B 1 157 ? 17.017 31.358 148.905 1.000 28.721 148 ILE B O 1
ATOM 3961 N N . SER B 1 158 ? 15.930 33.361 149.017 1.000 29.173 149 SER B N 1
ATOM 3962 C CA . SER B 1 158 ? 14.707 32.898 148.380 1.000 31.354 149 SER B CA 1
ATOM 3963 C C . SER B 1 158 ? 14.327 33.845 147.243 1.000 32.783 149 SER B C 1
ATOM 3964 O O . SER B 1 158 ? 14.253 35.063 147.441 1.000 33.547 149 SER B O 1
ATOM 3967 N N . ILE B 1 159 ? 14.083 33.276 146.053 1.000 34.161 150 ILE B N 1
ATOM 3968 C CA . ILE B 1 159 ? 13.862 34.068 144.854 1.000 32.976 150 ILE B CA 1
ATOM 3969 C C . ILE B 1 159 ? 12.565 33.643 144.178 1.000 31.048 150 ILE B C 1
ATOM 3970 O O . ILE B 1 159 ? 12.220 32.464 144.148 1.000 31.522 150 ILE B O 1
ATOM 3975 N N . SER B 1 160 ? 11.893 34.645 143.604 1.000 32.691 151 SER B N 1
ATOM 3976 C CA . SER B 1 160 ? 10.714 34.475 142.763 1.000 33.347 151 SER B CA 1
ATOM 3977 C C . SER B 1 160 ? 10.737 35.554 141.671 1.000 34.202 151 SER B C 1
ATOM 3978 O O . SER B 1 160 ? 11.515 36.504 141.757 1.000 35.132 151 SER B O 1
ATOM 3981 N N . SER B 1 161 ? 9.910 35.421 140.630 1.000 33.164 152 SER B N 1
ATOM 3982 C CA . SER B 1 161 ? 10.022 36.281 139.457 1.000 33.791 152 SER B CA 1
ATOM 3983 C C . SER B 1 161 ? 8.695 36.393 138.707 1.000 33.172 152 SER B C 1
ATOM 3984 O O . SER B 1 161 ? 7.964 35.413 138.609 1.000 31.171 152 SER B O 1
ATOM 3987 N N . ASP B 1 162 ? 8.446 37.587 138.136 1.000 36.353 153 ASP B N 1
ATOM 3988 C CA . ASP B 1 162 ? 7.417 37.804 137.121 1.000 36.173 153 ASP B CA 1
ATOM 3989 C C . ASP B 1 162 ? 7.890 37.411 135.724 1.000 34.254 153 ASP B C 1
ATOM 3990 O O . ASP B 1 162 ? 7.089 37.390 134.803 1.000 36.842 153 ASP B O 1
ATOM 3995 N N . ILE B 1 163 ? 9.195 37.162 135.551 1.000 36.816 154 ILE B N 1
ATOM 3996 C CA . ILE B 1 163 ? 9.799 36.918 134.249 1.000 38.184 154 ILE B CA 1
ATOM 3997 C C . ILE B 1 163 ? 9.868 35.409 134.020 1.000 37.948 154 ILE B C 1
ATOM 3998 O O . ILE B 1 163 ? 10.550 34.697 134.750 1.000 36.691 154 ILE B O 1
ATOM 4003 N N . ALA B 1 164 ? 9.186 34.930 132.978 1.000 39.165 155 ALA B N 1
ATOM 4004 C CA . ALA B 1 164 ? 9.181 33.516 132.648 1.000 39.155 155 ALA B CA 1
ATOM 4005 C C . ALA B 1 164 ? 10.526 33.189 132.014 1.000 43.778 155 ALA B C 1
ATOM 4006 O O . ALA B 1 164 ? 11.082 34.021 131.288 1.000 44.888 155 ALA B O 1
ATOM 4008 N N . ILE B 1 165 ? 11.045 31.991 132.309 1.000 46.046 156 ILE B N 1
ATOM 4009 C CA . ILE B 1 165 ? 12.357 31.545 131.853 1.000 47.170 156 ILE B CA 1
ATOM 4010 C C . ILE B 1 165 ? 12.370 31.426 130.324 1.000 46.972 156 ILE B C 1
ATOM 4011 O O . ILE B 1 165 ? 13.381 31.712 129.680 1.000 52.148 156 ILE B O 1
ATOM 4016 N N . SER B 1 166 ? 11.244 30.989 129.757 1.000 46.500 157 SER B N 1
ATOM 4017 C CA . SER B 1 166 ? 11.143 30.636 128.350 1.000 51.915 157 SER B CA 1
ATOM 4018 C C . SER B 1 166 ? 10.856 31.842 127.451 1.000 50.222 157 SER B C 1
ATOM 4019 O O . SER B 1 166 ? 10.938 31.723 126.231 1.000 54.048 157 SER B O 1
ATOM 4022 N N . ALA B 1 167 ? 10.528 32.996 128.048 1.000 44.918 158 ALA B N 1
ATOM 4023 C CA . ALA B 1 167 ? 10.115 34.176 127.304 1.000 41.914 158 ALA B CA 1
ATOM 4024 C C . ALA B 1 167 ? 11.306 34.965 126.759 1.000 36.362 158 ALA B C 1
ATOM 4025 O O . ALA B 1 167 ? 11.120 35.751 125.835 1.000 36.427 158 ALA B O 1
ATOM 4027 N N . GLY B 1 168 ? 12.524 34.760 127.291 1.000 33.442 159 GLY B N 1
ATOM 4028 C CA . GLY B 1 168 ? 13.670 35.547 126.832 1.000 32.047 159 GLY B CA 1
ATOM 4029 C C . GLY B 1 168 ? 13.493 37.051 127.094 1.000 34.577 159 GLY B C 1
ATOM 4030 O O . GLY B 1 168 ? 13.779 37.885 126.226 1.000 32.816 159 GLY B O 1
ATOM 4031 N N . LEU B 1 169 ? 13.030 37.382 128.313 1.000 31.481 160 LEU B N 1
ATOM 4032 C CA . LEU B 1 169 ? 12.860 38.761 128.755 1.000 31.539 160 LEU B CA 1
ATOM 4033 C C . LEU B 1 169 ? 13.806 39.095 129.914 1.000 29.168 160 LEU B C 1
ATOM 4034 O O . LEU B 1 169 ? 13.511 39.983 130.710 1.000 28.983 160 LEU B O 1
ATOM 4039 N N . GLY B 1 170 ? 14.938 38.396 130.029 1.000 29.063 161 GLY B N 1
ATOM 4040 C CA . GLY B 1 170 ? 15.998 38.798 130.952 1.000 27.960 161 GLY B CA 1
ATOM 4041 C C . GLY B 1 170 ? 16.000 38.023 132.274 1.000 28.622 161 GLY B C 1
ATOM 4042 O O . GLY B 1 170 ? 16.604 38.446 133.253 1.000 30.652 161 GLY B O 1
ATOM 4043 N N . SER B 1 171 ? 15.342 36.868 132.289 1.000 27.378 162 SER B N 1
ATOM 4044 C CA . SER B 1 171 ? 15.261 35.999 133.447 1.000 29.505 162 SER B CA 1
ATOM 4045 C C . SER B 1 171 ? 16.625 35.785 134.098 1.000 28.434 162 SER B C 1
ATOM 4046 O O . SER B 1 171 ? 16.819 36.035 135.291 1.000 28.152 162 SER B O 1
ATOM 4049 N N . SER B 1 172 ? 17.587 35.287 133.330 1.000 31.325 163 SER B N 1
ATOM 4050 C CA . SER B 1 172 ? 18.865 34.922 133.933 1.000 30.200 163 SER B CA 1
ATOM 4051 C C . SER B 1 172 ? 19.622 36.169 134.412 1.000 28.031 163 SER B C 1
ATOM 4052 O O . SER B 1 172 ? 20.243 36.180 135.479 1.000 31.868 163 SER B O 1
ATOM 4055 N N . ALA B 1 173 ? 19.546 37.255 133.649 1.000 27.084 164 ALA B N 1
ATOM 4056 C CA . ALA B 1 173 ? 20.254 38.473 134.019 1.000 27.482 164 ALA B CA 1
ATOM 4057 C C . ALA B 1 173 ? 19.688 39.068 135.310 1.000 28.361 164 ALA B C 1
ATOM 4058 O O . ALA B 1 173 ? 20.445 39.491 136.166 1.000 29.040 164 ALA B O 1
ATOM 4060 N N . ALA B 1 174 ? 18.357 39.131 135.440 1.000 30.089 165 ALA B N 1
ATOM 4061 C CA . ALA B 1 174 ? 17.728 39.704 136.616 1.000 30.653 165 ALA B CA 1
ATOM 4062 C C . ALA B 1 174 ? 18.105 38.892 137.866 1.000 30.864 165 ALA B C 1
ATOM 4063 O O . ALA B 1 174 ? 18.372 39.448 138.934 1.000 27.928 165 ALA B O 1
ATOM 4065 N N . PHE B 1 175 ? 18.139 37.570 137.725 1.000 27.311 166 PHE B N 1
ATOM 4066 C CA . PHE B 1 175 ? 18.612 36.665 138.761 1.000 28.322 166 PHE B CA 1
ATOM 4067 C C . PHE B 1 175 ? 20.055 36.992 139.158 1.000 26.676 166 PHE B C 1
ATOM 4068 O O . PHE B 1 175 ? 20.367 37.076 140.350 1.000 24.901 166 PHE B O 1
ATOM 4076 N N . ALA B 1 176 ? 20.925 37.157 138.163 1.000 24.856 167 ALA B N 1
ATOM 4077 C CA . ALA B 1 176 ? 22.322 37.510 138.399 1.000 27.856 167 ALA B CA 1
ATOM 4078 C C . ALA B 1 176 ? 22.425 38.839 139.155 1.000 29.089 167 ALA B C 1
ATOM 4079 O O . ALA B 1 176 ? 23.230 38.984 140.075 1.000 29.400 167 ALA B O 1
ATOM 4081 N N . VAL B 1 177 ? 21.601 39.818 138.776 1.000 28.265 168 VAL B N 1
ATOM 4082 C CA . VAL B 1 177 ? 21.691 41.147 139.368 1.000 26.724 168 VAL B CA 1
ATOM 4083 C C . VAL B 1 177 ? 21.218 41.112 140.825 1.000 28.208 168 VAL B C 1
ATOM 4084 O O . VAL B 1 177 ? 21.818 41.762 141.686 1.000 28.631 168 VAL B O 1
ATOM 4088 N N . CYS B 1 178 ? 20.133 40.363 141.097 1.000 27.859 169 CYS B N 1
ATOM 4089 C CA . CYS B 1 178 ? 19.613 40.191 142.445 1.000 27.455 169 CYS B CA 1
ATOM 4090 C C . CYS B 1 178 ? 20.685 39.558 143.343 1.000 26.909 169 CYS B C 1
ATOM 4091 O O . CYS B 1 178 ? 20.898 40.020 144.456 1.000 27.623 169 CYS B O 1
ATOM 4094 N N . LEU B 1 179 ? 21.343 38.491 142.862 1.000 26.955 170 LEU B N 1
ATOM 4095 C CA . LEU B 1 179 ? 22.405 37.840 143.608 1.000 29.025 170 LEU B CA 1
ATOM 4096 C C . LEU B 1 179 ? 23.555 38.804 143.874 1.000 30.000 170 LEU B C 1
ATOM 4097 O O . LEU B 1 179 ? 24.042 38.888 144.994 1.000 32.546 170 LEU B O 1
ATOM 4102 N N . SER B 1 180 ? 24.010 39.492 142.832 1.000 28.454 171 SER B N 1
ATOM 4103 C CA . SER B 1 180 ? 25.123 40.420 142.951 1.000 28.559 171 SER B CA 1
ATOM 4104 C C . SER B 1 180 ? 24.843 41.512 143.984 1.000 30.661 171 SER B C 1
ATOM 4105 O O . SER B 1 180 ? 25.657 41.743 144.871 1.000 31.742 171 SER B O 1
ATOM 4108 N N . ALA B 1 181 ? 23.692 42.188 143.881 1.000 30.449 172 ALA B N 1
ATOM 4109 C CA . ALA B 1 181 ? 23.393 43.301 144.777 1.000 30.510 172 ALA B CA 1
ATOM 4110 C C . ALA B 1 181 ? 23.210 42.813 146.216 1.000 30.442 172 ALA B C 1
ATOM 4111 O O . ALA B 1 181 ? 23.719 43.434 147.147 1.000 29.772 172 ALA B O 1
ATOM 4113 N N . SER B 1 182 ? 22.500 41.683 146.379 1.000 30.802 173 SER B N 1
ATOM 4114 C CA . SER B 1 182 ? 22.199 41.136 147.688 1.000 28.500 173 SER B CA 1
ATOM 4115 C C . SER B 1 182 ? 23.499 40.726 148.386 1.000 30.002 173 SER B C 1
ATOM 4116 O O . SER B 1 182 ? 23.718 41.107 149.532 1.000 29.971 173 SER B O 1
ATOM 4119 N N . LEU B 1 183 ? 24.397 40.025 147.684 1.000 29.983 174 LEU B N 1
ATOM 4120 C CA . LEU B 1 183 ? 25.652 39.586 148.297 1.000 32.860 174 LEU B CA 1
ATOM 4121 C C . LEU B 1 183 ? 26.597 40.763 148.565 1.000 33.673 174 LEU B C 1
ATOM 4122 O O . LEU B 1 183 ? 27.200 40.826 149.628 1.000 33.932 174 LEU B O 1
ATOM 4127 N N . LEU B 1 184 ? 26.714 41.710 147.627 1.000 36.323 175 LEU B N 1
ATOM 4128 C CA . LEU B 1 184 ? 27.618 42.839 147.804 1.000 36.026 175 LEU B CA 1
ATOM 4129 C C . LEU B 1 184 ? 27.259 43.633 149.064 1.000 38.492 175 LEU B C 1
ATOM 4130 O O . LEU B 1 184 ? 28.138 44.066 149.812 1.000 37.767 175 LEU B O 1
ATOM 4135 N N . SER B 1 185 ? 25.954 43.834 149.268 1.000 38.571 176 SER B N 1
ATOM 4136 C CA . SER B 1 185 ? 25.434 44.591 150.401 1.000 36.834 176 SER B CA 1
ATOM 4137 C C . SER B 1 185 ? 25.592 43.792 151.695 1.000 38.026 176 SER B C 1
ATOM 4138 O O . SER B 1 185 ? 26.139 44.288 152.685 1.000 39.388 176 SER B O 1
ATOM 4141 N N . TYR B 1 186 ? 25.139 42.536 151.683 1.000 32.304 177 TYR B N 1
ATOM 4142 C CA . TYR B 1 186 ? 25.149 41.738 152.889 1.000 34.281 177 TYR B CA 1
ATOM 4143 C C . TYR B 1 186 ? 26.575 41.573 153.413 1.000 37.469 177 TYR B C 1
ATOM 4144 O O . TYR B 1 186 ? 26.758 41.546 154.619 1.000 36.499 177 TYR B O 1
ATOM 4153 N N . LEU B 1 187 ? 27.576 41.451 152.529 1.000 39.460 178 LEU B N 1
ATOM 4154 C CA . LEU B 1 187 ? 28.954 41.242 152.955 1.000 39.700 178 LEU B CA 1
ATOM 4155 C C . LEU B 1 187 ? 29.638 42.579 153.215 1.000 38.446 178 LEU B C 1
ATOM 4156 O O . LEU B 1 187 ? 30.829 42.596 153.490 1.000 41.560 178 LEU B O 1
ATOM 4161 N N . GLY B 1 188 ? 28.914 43.693 153.063 1.000 38.827 179 GLY B N 1
ATOM 4162 C CA . GLY B 1 188 ? 29.444 45.002 153.430 1.000 37.379 179 GLY B CA 1
ATOM 4163 C C . GLY B 1 188 ? 30.377 45.619 152.383 1.000 38.601 179 GLY B C 1
ATOM 4164 O O . GLY B 1 188 ? 31.024 46.625 152.658 1.000 36.846 179 GLY B O 1
ATOM 4165 N N . ILE B 1 189 ? 30.382 45.086 151.155 1.000 39.287 180 ILE B N 1
ATOM 4166 C CA . ILE B 1 189 ? 31.265 45.592 150.114 1.000 37.360 180 ILE B CA 1
ATOM 4167 C C . ILE B 1 189 ? 30.691 46.886 149.546 1.000 36.878 180 ILE B C 1
ATOM 4168 O O . ILE B 1 189 ? 31.433 47.777 149.162 1.000 42.094 180 ILE B O 1
ATOM 4173 N N . ILE B 1 190 ? 29.363 46.977 149.496 1.000 38.979 181 ILE B N 1
ATOM 4174 C CA . ILE B 1 190 ? 28.689 48.245 149.270 1.000 38.890 181 ILE B CA 1
ATOM 4175 C C . ILE B 1 190 ? 27.824 48.567 150.488 1.000 39.911 181 ILE B C 1
ATOM 4176 O O . ILE B 1 190 ? 27.312 47.658 151.151 1.000 37.530 181 ILE B O 1
ATOM 4181 N N . VAL B 1 191 ? 27.665 49.870 150.746 1.000 41.879 182 VAL B N 1
ATOM 4182 C CA . VAL B 1 191 ? 26.842 50.375 151.830 1.000 47.410 182 VAL B CA 1
ATOM 4183 C C . VAL B 1 191 ? 25.714 51.177 151.207 1.000 47.264 182 VAL B C 1
ATOM 4184 O O . VAL B 1 191 ? 25.931 52.287 150.743 1.000 45.672 182 VAL B O 1
ATOM 4188 N N A CYS B 1 192 ? 24.502 50.602 151.144 0.500 50.753 183 CYS B N 1
ATOM 4189 N N B CYS B 1 192 ? 24.536 50.578 151.220 0.500 51.710 183 CYS B N 1
ATOM 4190 C CA A CYS B 1 192 ? 23.379 51.269 150.492 0.500 55.233 183 CYS B CA 1
ATOM 4191 C CA B CYS B 1 192 ? 23.406 51.176 150.552 0.500 56.554 183 CYS B CA 1
ATOM 4192 C C A CYS B 1 192 ? 22.343 51.646 151.546 0.500 58.385 183 CYS B C 1
ATOM 4193 C C B CYS B 1 192 ? 22.375 51.617 151.588 0.500 59.350 183 CYS B C 1
ATOM 4194 O O A CYS B 1 192 ? 21.513 50.830 151.929 0.500 62.055 183 CYS B O 1
ATOM 4195 O O B CYS B 1 192 ? 21.573 50.799 152.028 0.500 63.178 183 CYS B O 1
ATOM 4200 N N . ASP B 1 193 ? 22.420 52.908 151.975 1.000 62.196 184 ASP B N 1
ATOM 4201 C CA . ASP B 1 193 ? 21.534 53.502 152.971 1.000 68.624 184 ASP B CA 1
ATOM 4202 C C . ASP B 1 193 ? 21.108 54.882 152.461 1.000 68.369 184 ASP B C 1
ATOM 4203 O O . ASP B 1 193 ? 21.377 55.202 151.310 1.000 62.031 184 ASP B O 1
ATOM 4208 N N . ARG B 1 194 ? 20.447 55.687 153.307 1.000 67.359 185 ARG B N 1
ATOM 4209 C CA . ARG B 1 194 ? 19.889 56.959 152.871 1.000 66.321 185 ARG B CA 1
ATOM 4210 C C . ARG B 1 194 ? 20.978 58.022 152.740 1.000 66.115 185 ARG B C 1
ATOM 4211 O O . ARG B 1 194 ? 20.710 59.092 152.204 1.000 73.845 185 ARG B O 1
ATOM 4219 N N . LYS B 1 195 ? 22.205 57.725 153.185 1.000 65.548 186 LYS B N 1
ATOM 4220 C CA . LYS B 1 195 ? 23.323 58.641 152.993 1.000 67.410 186 LYS B CA 1
ATOM 4221 C C . LYS B 1 195 ? 24.033 58.376 151.664 1.000 68.662 186 LYS B C 1
ATOM 4222 O O . LYS B 1 195 ? 24.596 59.294 151.075 1.000 58.408 186 LYS B O 1
ATOM 4228 N N . ASN B 1 196 ? 24.003 57.123 151.192 1.000 73.646 187 ASN B N 1
ATOM 4229 C CA . ASN B 1 196 ? 24.713 56.750 149.976 1.000 71.565 187 ASN B CA 1
ATOM 4230 C C . ASN B 1 196 ? 23.763 56.516 148.799 1.000 62.384 187 ASN B C 1
ATOM 4231 O O . ASN B 1 196 ? 24.242 56.350 147.680 1.000 56.341 187 ASN B O 1
ATOM 4236 N N . CYS B 1 197 ? 22.437 56.470 149.035 1.000 52.135 188 CYS B N 1
ATOM 4237 C CA . CYS B 1 197 ? 21.503 56.067 147.990 1.000 51.929 188 CYS B CA 1
ATOM 4238 C C . CYS B 1 197 ? 20.264 56.954 147.996 1.000 50.885 188 CYS B C 1
ATOM 4239 O O . CYS B 1 197 ? 19.821 57.388 149.050 1.000 51.516 188 CYS B O 1
ATOM 4242 N N . ALA B 1 198 ? 19.661 57.110 146.811 1.000 52.112 189 ALA B N 1
ATOM 4243 C CA . ALA B 1 198 ? 18.447 57.889 146.614 1.000 51.410 189 ALA B CA 1
ATOM 4244 C C . ALA B 1 198 ? 17.210 57.049 146.932 1.000 55.893 189 ALA B C 1
ATOM 4245 O O . ALA B 1 198 ? 17.280 55.817 146.886 1.000 50.623 189 ALA B O 1
ATOM 4247 N N . ASP B 1 199 ? 16.089 57.733 147.227 1.000 61.619 190 ASP B N 1
ATOM 4248 C CA . ASP B 1 199 ? 14.816 57.081 147.498 1.000 67.764 190 ASP B CA 1
ATOM 4249 C C . ASP B 1 199 ? 13.912 57.096 146.261 1.000 75.869 190 ASP B C 1
ATOM 4250 O O . ASP B 1 199 ? 14.176 57.780 145.277 1.000 78.780 190 ASP B O 1
ATOM 4255 N N . VAL B 1 200 ? 12.871 56.266 146.302 1.000 88.251 191 VAL B N 1
ATOM 4256 C CA . VAL B 1 200 ? 11.895 56.157 145.226 1.000 94.222 191 VAL B CA 1
ATOM 4257 C C . VAL B 1 200 ? 10.777 55.269 145.751 1.000 94.115 191 VAL B C 1
ATOM 4258 O O . VAL B 1 200 ? 10.949 54.053 145.825 1.000 96.082 191 VAL B O 1
ATOM 4262 N N . ASP B 1 201 ? 9.671 55.893 146.174 1.000 86.049 192 ASP B N 1
ATOM 4263 C CA . ASP B 1 201 ? 8.551 55.193 146.786 1.000 81.705 192 ASP B CA 1
ATOM 4264 C C . ASP B 1 201 ? 9.050 54.224 147.866 1.000 68.338 192 ASP B C 1
ATOM 4265 O O . ASP B 1 201 ? 8.656 53.058 147.897 1.000 73.396 192 ASP B O 1
ATOM 4270 N N . GLY B 1 202 ? 9.955 54.705 148.733 1.000 60.649 193 GLY B N 1
ATOM 4271 C CA . GLY B 1 202 ? 10.461 53.930 149.858 1.000 58.449 193 GLY B CA 1
ATOM 4272 C C . GLY B 1 202 ? 11.610 52.983 149.493 1.000 56.298 193 GLY B C 1
ATOM 4273 O O . GLY B 1 202 ? 12.214 52.389 150.385 1.000 59.556 193 GLY B O 1
ATOM 4274 N N . LYS B 1 203 ? 11.902 52.825 148.192 1.000 49.169 194 LYS B N 1
ATOM 4275 C CA . LYS B 1 203 ? 12.960 51.937 147.729 1.000 47.463 194 LYS B CA 1
ATOM 4276 C C . LYS B 1 203 ? 14.259 52.720 147.602 1.000 43.119 194 LYS B C 1
ATOM 4277 O O . LYS B 1 203 ? 14.238 53.935 147.431 1.000 46.929 194 LYS B O 1
ATOM 4283 N N . LEU B 1 204 ? 15.390 52.012 147.729 1.000 44.363 195 LEU B N 1
ATOM 4284 C CA . LEU B 1 204 ? 16.695 52.636 147.599 1.000 39.828 195 LEU B CA 1
ATOM 4285 C C . LEU B 1 204 ? 17.328 52.227 146.279 1.000 41.702 195 LEU B C 1
ATOM 4286 O O . LEU B 1 204 ? 17.388 51.043 145.963 1.000 39.753 195 LEU B O 1
ATOM 4291 N N . VAL B 1 205 ? 17.803 53.238 145.533 1.000 41.379 196 VAL B N 1
ATOM 4292 C CA . VAL B 1 205 ? 18.502 53.067 144.274 1.000 39.051 196 VAL B CA 1
ATOM 4293 C C . VAL B 1 205 ? 19.993 53.134 144.570 1.000 36.942 196 VAL B C 1
ATOM 4294 O O . VAL B 1 205 ? 20.445 54.138 145.092 1.000 38.600 196 VAL B O 1
ATOM 4298 N N . PRO B 1 206 ? 20.803 52.103 144.250 1.000 34.774 197 PRO B N 1
ATOM 4299 C CA . PRO B 1 206 ? 22.252 52.203 144.417 1.000 34.806 197 PRO B CA 1
ATOM 4300 C C . PRO B 1 206 ? 22.863 53.350 143.615 1.000 39.237 197 PRO B C 1
ATOM 4301 O O . PRO B 1 206 ? 22.360 53.701 142.542 1.000 38.141 197 PRO B O 1
ATOM 4305 N N . SER B 1 207 ? 23.951 53.919 144.157 1.000 36.116 198 SER B N 1
ATOM 4306 C CA . SER B 1 207 ? 24.698 54.958 143.468 1.000 37.898 198 SER B CA 1
ATOM 4307 C C . SER B 1 207 ? 25.369 54.396 142.210 1.000 34.296 198 SER B C 1
ATOM 4308 O O . SER B 1 207 ? 25.559 53.194 142.075 1.000 33.860 198 SER B O 1
ATOM 4311 N N . ALA B 1 208 ? 25.785 55.308 141.329 1.000 34.922 199 ALA B N 1
ATOM 4312 C CA . ALA B 1 208 ? 26.502 55.006 140.105 1.000 35.196 199 ALA B CA 1
ATOM 4313 C C . ALA B 1 208 ? 27.652 54.025 140.328 1.000 34.763 199 ALA B C 1
ATOM 4314 O O . ALA B 1 208 ? 27.798 53.070 139.567 1.000 34.404 199 ALA B O 1
ATOM 4316 N N . ASP B 1 209 ? 28.501 54.284 141.323 1.000 34.240 200 ASP B N 1
ATOM 4317 C CA . ASP B 1 209 ? 29.641 53.420 141.595 1.000 37.327 200 ASP B CA 1
ATOM 4318 C C . ASP B 1 209 ? 29.165 52.028 142.034 1.000 34.882 200 ASP B C 1
ATOM 4319 O O . ASP B 1 209 ? 29.739 50.998 141.669 1.000 36.804 200 ASP B O 1
ATOM 4324 N 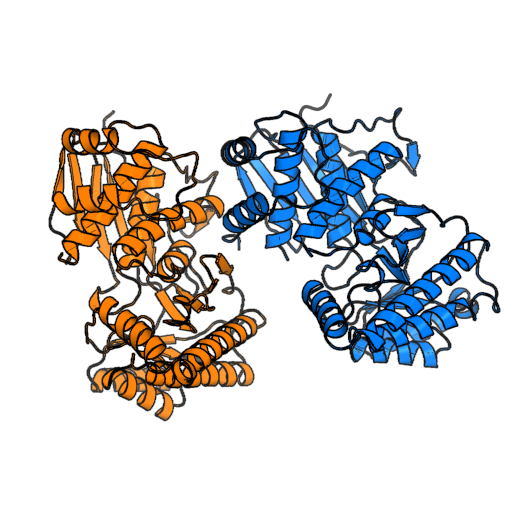N . GLN B 1 210 ? 28.103 51.989 142.835 1.000 32.331 201 GLN B N 1
ATOM 4325 C CA . GLN B 1 210 ? 27.544 50.725 143.298 1.000 33.442 201 GLN B CA 1
ATOM 4326 C C . GLN B 1 210 ? 26.945 49.954 142.125 1.000 30.227 201 GLN B C 1
ATOM 4327 O O . GLN B 1 210 ? 27.119 48.742 142.030 1.000 31.339 201 GLN B O 1
ATOM 4333 N N . LEU B 1 211 ? 26.279 50.666 141.213 1.000 30.642 202 LEU B N 1
ATOM 4334 C CA . LEU B 1 211 ? 25.717 50.040 140.019 1.000 27.985 202 LEU B CA 1
ATOM 4335 C C . LEU B 1 211 ? 26.805 49.340 139.191 1.000 29.273 202 LEU B C 1
ATOM 4336 O O . LEU B 1 211 ? 26.599 48.213 138.737 1.000 27.545 202 LEU B O 1
ATOM 4341 N N . ALA B 1 212 ? 27.981 49.969 139.048 1.000 26.702 203 ALA B N 1
ATOM 4342 C CA . ALA B 1 212 ? 29.071 49.396 138.277 1.000 29.006 203 ALA B CA 1
ATOM 4343 C C . ALA B 1 212 ? 29.526 48.073 138.885 1.000 28.761 203 ALA B C 1
ATOM 4344 O O . ALA B 1 212 ? 29.765 47.104 138.173 1.000 31.249 203 ALA B O 1
ATOM 4346 N N . LEU B 1 213 ? 29.661 48.050 140.207 1.000 30.625 204 LEU B N 1
ATOM 4347 C CA . LEU B 1 213 ? 30.144 46.878 140.907 1.000 30.147 204 LEU B CA 1
ATOM 4348 C C . LEU B 1 213 ? 29.075 45.787 140.899 1.000 29.935 204 LEU B C 1
ATOM 4349 O O . LEU B 1 213 ? 29.395 44.619 140.699 1.000 29.761 204 LEU B O 1
ATOM 4354 N N . ILE B 1 214 ? 27.803 46.176 141.067 1.000 27.379 205 ILE B N 1
ATOM 4355 C CA . ILE B 1 214 ? 26.710 45.221 140.983 1.000 27.207 205 ILE B CA 1
ATOM 4356 C C . ILE B 1 214 ? 26.712 44.591 139.587 1.000 31.817 205 ILE B C 1
ATOM 4357 O O . ILE B 1 214 ? 26.543 43.382 139.414 1.000 28.388 205 ILE B O 1
ATOM 4362 N N . ASN B 1 215 ? 26.894 45.439 138.568 1.000 33.184 206 ASN B N 1
ATOM 4363 C CA . ASN B 1 215 ? 26.785 44.974 137.203 1.000 32.507 206 ASN B CA 1
ATOM 4364 C C . ASN B 1 215 ? 27.945 44.030 136.894 1.000 33.317 206 ASN B C 1
ATOM 4365 O O . ASN B 1 215 ? 27.744 42.998 136.253 1.000 32.855 206 ASN B O 1
ATOM 4370 N N . HIS B 1 216 ? 29.148 44.370 137.358 1.000 30.198 207 HIS B N 1
ATOM 4371 C CA . HIS B 1 216 ? 30.312 43.542 137.093 1.000 30.213 207 HIS B CA 1
ATOM 4372 C C . HIS B 1 216 ? 30.105 42.108 137.586 1.000 30.522 207 HIS B C 1
ATOM 4373 O O . HIS B 1 216 ? 30.345 41.166 136.845 1.000 30.314 207 HIS B O 1
ATOM 4380 N N . TRP B 1 217 ? 29.657 41.923 138.835 1.000 30.345 208 TRP B N 1
ATOM 4381 C CA . TRP B 1 217 ? 29.532 40.579 139.387 1.000 32.098 208 TRP B CA 1
ATOM 4382 C C . TRP B 1 217 ? 28.345 39.844 138.775 1.000 30.511 208 TRP B C 1
ATOM 4383 O O . TRP B 1 217 ? 28.459 38.645 138.546 1.000 28.399 208 TRP B O 1
ATOM 4394 N N . ALA B 1 218 ? 27.258 40.568 138.443 1.000 28.984 209 ALA B N 1
ATOM 4395 C CA . ALA B 1 218 ? 26.161 39.997 137.662 1.000 30.128 209 ALA B CA 1
ATOM 4396 C C . ALA B 1 218 ? 26.665 39.476 136.305 1.000 28.175 209 ALA B C 1
ATOM 4397 O O . ALA B 1 218 ? 26.262 38.410 135.816 1.000 27.037 209 ALA B O 1
ATOM 4399 N N . PHE B 1 219 ? 27.567 40.235 135.678 1.000 31.502 210 PHE B N 1
ATOM 4400 C CA . PHE B 1 219 ? 28.106 39.871 134.368 1.000 32.263 210 PHE B CA 1
ATOM 4401 C C . PHE B 1 219 ? 28.864 38.549 134.479 1.000 33.548 210 PHE B C 1
ATOM 4402 O O . PHE B 1 219 ? 28.746 37.698 133.595 1.000 31.078 210 PHE B O 1
ATOM 4410 N N . MET B 1 220 ? 29.605 38.360 135.581 1.000 34.666 211 MET B N 1
ATOM 4411 C CA . MET B 1 220 ? 30.387 37.143 135.753 1.000 36.035 211 MET B CA 1
ATOM 4412 C C . MET B 1 220 ? 29.454 35.940 135.806 1.000 34.482 211 MET B C 1
ATOM 4413 O O . MET B 1 220 ? 29.754 34.910 135.201 1.000 36.728 211 MET B O 1
ATOM 4418 N N . VAL B 1 221 ? 28.326 36.086 136.514 1.000 32.902 212 VAL B N 1
ATOM 4419 C CA . VAL B 1 221 ? 27.315 35.034 136.557 1.000 32.035 212 VAL B CA 1
ATOM 4420 C C . VAL B 1 221 ? 26.805 34.746 135.138 1.000 32.264 212 VAL B C 1
ATOM 4421 O O . VAL B 1 221 ? 26.680 33.591 134.743 1.000 32.303 212 VAL B O 1
ATOM 4425 N N . GLU B 1 222 ? 26.530 35.799 134.359 1.000 30.696 213 GLU B N 1
ATOM 4426 C CA . GLU B 1 222 ? 25.976 35.632 133.021 1.000 30.584 213 GLU B CA 1
ATOM 4427 C C . GLU B 1 222 ? 26.993 34.957 132.100 1.000 31.890 213 GLU B C 1
ATOM 4428 O O . GLU B 1 222 ? 26.605 34.139 131.268 1.000 31.074 213 GLU B O 1
ATOM 4434 N N . LYS B 1 223 ? 28.288 35.265 132.276 1.000 32.293 214 LYS B N 1
ATOM 4435 C CA . LYS B 1 223 ? 29.350 34.637 131.502 1.000 30.765 214 LYS B CA 1
ATOM 4436 C C . LYS B 1 223 ? 29.396 33.125 131.755 1.000 34.318 214 LYS B C 1
ATOM 4437 O O . LYS B 1 223 ? 29.794 32.374 130.880 1.000 34.711 214 LYS B O 1
ATOM 4443 N N . ILE B 1 224 ? 29.066 32.689 132.976 1.000 36.403 215 ILE B N 1
ATOM 4444 C CA . ILE B 1 224 ? 29.006 31.275 133.319 1.000 36.395 215 ILE B CA 1
ATOM 4445 C C . ILE B 1 224 ? 27.848 30.597 132.584 1.000 39.049 215 ILE B C 1
ATOM 4446 O O . ILE B 1 224 ? 27.980 29.432 132.218 1.000 33.988 215 ILE B O 1
ATOM 4451 N N . VAL B 1 225 ? 26.739 31.324 132.348 1.000 37.492 216 VAL B N 1
ATOM 4452 C CA . VAL B 1 225 ? 25.637 30.793 131.561 1.000 36.910 216 VAL B CA 1
ATOM 4453 C C . VAL B 1 225 ? 26.034 30.763 130.086 1.000 39.392 216 VAL B C 1
ATOM 4454 O O . VAL B 1 225 ? 25.818 29.741 129.443 1.000 43.267 216 VAL B O 1
ATOM 4458 N N . HIS B 1 226 ? 26.577 31.869 129.547 1.000 39.699 217 HIS B N 1
ATOM 4459 C CA . HIS B 1 226 ? 27.024 31.936 128.154 1.000 39.072 217 HIS B CA 1
ATOM 4460 C C . HIS B 1 226 ? 28.321 32.731 128.068 1.000 36.594 217 HIS B C 1
ATOM 4461 O O . HIS B 1 226 ? 28.336 33.942 128.277 1.000 36.383 217 HIS B O 1
ATOM 4468 N N . GLY B 1 227 ? 29.410 32.035 127.738 1.000 40.093 218 GLY B N 1
ATOM 4469 C CA . GLY B 1 227 ? 30.755 32.594 127.743 1.000 35.465 218 GLY B CA 1
ATOM 4470 C C . GLY B 1 227 ? 30.881 33.855 126.891 1.000 36.889 218 GLY B C 1
ATOM 4471 O O . GLY B 1 227 ? 31.605 34.780 127.263 1.000 35.069 218 GLY B O 1
ATOM 4472 N N . SER B 1 228 ? 30.140 33.919 125.774 1.000 33.350 219 SER B N 1
ATOM 4473 C CA . SER B 1 228 ? 30.229 35.059 124.875 1.000 32.789 219 SER B CA 1
ATOM 4474 C C . SER B 1 228 ? 29.131 36.109 125.127 1.000 32.839 219 SER B C 1
ATOM 4475 O O . SER B 1 228 ? 28.941 36.997 124.299 1.000 31.914 219 SER B O 1
ATOM 4478 N N . ALA B 1 229 ? 28.410 36.021 126.260 1.000 32.639 220 ALA B N 1
ATOM 4479 C CA . ALA B 1 229 ? 27.410 37.011 126.626 1.000 32.725 220 ALA B CA 1
ATOM 4480 C C . ALA B 1 229 ? 28.009 38.401 126.500 1.000 28.046 220 ALA B C 1
ATOM 4481 O O . ALA B 1 229 ? 29.147 38.605 126.901 1.000 27.345 220 ALA B O 1
ATOM 4483 N N . SER B 1 230 ? 27.225 39.324 125.931 1.000 25.622 221 SER B N 1
ATOM 4484 C CA . SER B 1 230 ? 27.687 40.677 125.670 1.000 27.625 221 SER B CA 1
ATOM 4485 C C . SER B 1 230 ? 27.711 41.506 126.957 1.000 28.620 221 SER B C 1
ATOM 4486 O O . SER B 1 230 ? 28.445 42.491 127.066 1.000 27.909 221 SER B O 1
ATOM 4489 N N . GLY B 1 231 ? 26.843 41.141 127.906 1.000 28.707 222 GLY B N 1
ATOM 4490 C CA . GLY B 1 231 ? 26.638 41.927 129.111 1.000 29.047 222 GLY B CA 1
ATOM 4491 C C . GLY B 1 231 ? 25.510 42.960 128.989 1.000 28.257 222 GLY B C 1
ATOM 4492 O O . GLY B 1 231 ? 25.242 43.682 129.942 1.000 29.471 222 GLY B O 1
ATOM 4493 N N . VAL B 1 232 ? 24.855 43.047 127.830 1.000 26.360 223 VAL B N 1
ATOM 4494 C CA . VAL B 1 232 ? 23.803 44.040 127.641 1.000 28.157 223 VAL B CA 1
ATOM 4495 C C . VAL B 1 232 ? 22.646 43.774 128.612 1.000 28.150 223 VAL B C 1
ATOM 4496 O O . VAL B 1 232 ? 22.063 44.711 129.145 1.000 27.454 223 VAL B O 1
ATOM 4500 N N . ASP B 1 233 ? 22.326 42.502 128.838 1.000 25.585 224 ASP B N 1
ATOM 4501 C CA . ASP B 1 233 ? 21.171 42.097 129.620 1.000 27.026 224 ASP B CA 1
ATOM 4502 C C . ASP B 1 233 ? 21.350 42.464 131.095 1.000 27.086 224 ASP B C 1
ATOM 4503 O O . ASP B 1 233 ? 20.443 43.068 131.698 1.000 24.965 224 ASP B O 1
ATOM 4508 N N . ASN B 1 234 ? 22.500 42.070 131.678 1.000 27.272 225 ASN B N 1
ATOM 4509 C CA . ASN B 1 234 ? 22.780 42.399 133.066 1.000 29.042 225 ASN B CA 1
ATOM 4510 C C . ASN B 1 234 ? 22.891 43.913 133.220 1.000 27.610 225 ASN B C 1
ATOM 4511 O O . ASN B 1 234 ? 22.478 44.459 134.240 1.000 27.021 225 ASN B O 1
ATOM 4516 N N . ALA B 1 235 ? 23.448 44.585 132.205 1.000 28.318 226 ALA B N 1
ATOM 4517 C CA . ALA B 1 235 ? 23.624 46.032 132.269 1.000 26.863 226 ALA B CA 1
ATOM 4518 C C . ALA B 1 235 ? 22.271 46.747 132.301 1.000 24.760 226 ALA B C 1
ATOM 4519 O O . ALA B 1 235 ? 22.037 47.596 133.155 1.000 24.834 226 ALA B O 1
ATOM 4521 N N . VAL B 1 236 ? 21.347 46.401 131.402 1.000 24.950 227 VAL B N 1
ATOM 4522 C CA . VAL B 1 236 ? 20.056 47.089 131.427 1.000 27.834 227 VAL B CA 1
ATOM 4523 C C . VAL B 1 236 ? 19.253 46.738 132.684 1.000 25.424 227 VAL B C 1
ATOM 4524 O O . VAL B 1 236 ? 18.534 47.590 133.196 1.000 26.241 227 VAL B O 1
ATOM 4528 N N . SER B 1 237 ? 19.390 45.504 133.206 1.000 28.022 228 SER B N 1
ATOM 4529 C CA . SER B 1 237 ? 18.691 45.089 134.426 1.000 25.698 228 SER B CA 1
ATOM 4530 C C . SER B 1 237 ? 19.208 45.860 135.638 1.000 28.192 228 SER B C 1
ATOM 4531 O O . SER B 1 237 ? 18.412 46.366 136.410 1.000 27.804 228 SER B O 1
ATOM 4534 N N . THR B 1 238 ? 20.536 46.007 135.756 1.000 27.551 229 THR B N 1
ATOM 4535 C CA . THR B 1 238 ? 21.163 46.780 136.817 1.000 27.130 229 THR B CA 1
ATOM 4536 C C . THR B 1 238 ? 20.756 48.257 136.750 1.000 28.198 229 THR B C 1
ATOM 4537 O O . THR B 1 238 ? 20.311 48.839 137.747 1.000 28.368 229 THR B O 1
ATOM 4541 N N . TYR B 1 239 ? 20.929 48.886 135.581 1.000 26.949 230 TYR B N 1
ATOM 4542 C CA . TYR B 1 239 ? 20.876 50.335 135.501 1.000 26.032 230 TYR B CA 1
ATOM 4543 C C . TYR B 1 239 ? 19.462 50.833 135.219 1.000 29.601 230 TYR B C 1
ATOM 4544 O O . TYR B 1 239 ? 19.152 51.965 135.572 1.000 30.382 230 TYR B O 1
ATOM 4553 N N . GLY B 1 240 ? 18.612 50.025 134.576 1.000 28.491 231 GLY B N 1
ATOM 4554 C CA . GLY B 1 240 ? 17.236 50.440 134.337 1.000 27.677 231 GLY B CA 1
ATOM 4555 C C . GLY B 1 240 ? 17.119 51.516 133.265 1.000 27.757 231 GLY B C 1
ATOM 4556 O O . GLY B 1 240 ? 18.125 52.035 132.786 1.000 29.683 231 GLY B O 1
ATOM 4557 N N . GLY B 1 241 ? 15.883 51.829 132.870 1.000 26.995 232 GLY B N 1
ATOM 4558 C CA . GLY B 1 241 ? 15.646 52.886 131.897 1.000 28.483 232 GLY B CA 1
ATOM 4559 C C . GLY B 1 241 ? 15.939 52.397 130.481 1.000 31.705 232 GLY B C 1
ATOM 4560 O O . GLY B 1 241 ? 15.675 51.240 130.165 1.000 29.201 232 GLY B O 1
ATOM 4561 N N . SER B 1 242 ? 16.529 53.285 129.668 1.000 28.471 233 SER B N 1
ATOM 4562 C CA . SER B 1 242 ? 16.903 53.026 128.288 1.000 30.754 233 SER B CA 1
ATOM 4563 C C . SER B 1 242 ? 18.393 53.270 128.142 1.000 29.458 233 SER B C 1
ATOM 4564 O O . SER B 1 242 ? 18.866 54.310 128.579 1.000 29.360 233 SER B O 1
ATOM 4567 N N . ILE B 1 243 ? 19.111 52.299 127.563 1.000 29.221 234 ILE B N 1
ATOM 4568 C CA . ILE B 1 243 ? 20.562 52.390 127.452 1.000 29.810 234 ILE B CA 1
ATOM 4569 C C . ILE B 1 243 ? 21.019 52.082 126.030 1.000 30.608 234 ILE B C 1
ATOM 4570 O O . ILE B 1 243 ? 20.410 51.289 125.314 1.000 26.902 234 ILE B O 1
ATOM 4575 N N . LYS B 1 244 ? 22.097 52.777 125.662 1.000 31.392 235 LYS B N 1
ATOM 4576 C CA . LYS B 1 244 ? 22.936 52.483 124.522 1.000 31.755 235 LYS B CA 1
ATOM 4577 C C . LYS B 1 244 ? 24.167 51.770 125.062 1.000 30.106 235 LYS B C 1
ATOM 4578 O O . LYS B 1 244 ? 24.795 52.269 125.984 1.000 33.539 235 LYS B O 1
ATOM 4584 N N . TYR B 1 245 ? 24.475 50.596 124.514 1.000 28.382 236 TYR B N 1
ATOM 4585 C CA . TYR B 1 245 ? 25.446 49.694 125.114 1.000 30.386 236 TYR B CA 1
ATOM 4586 C C . TYR B 1 245 ? 26.389 49.181 124.033 1.000 31.974 236 TYR B C 1
ATOM 4587 O O . TYR B 1 245 ? 25.930 48.779 122.952 1.000 26.415 236 TYR B O 1
ATOM 4596 N N . ARG B 1 246 ? 27.687 49.128 124.382 1.000 32.444 237 ARG B N 1
ATOM 4597 C CA . ARG B 1 246 ? 28.708 48.603 123.491 1.000 30.581 237 ARG B CA 1
ATOM 4598 C C . ARG B 1 246 ? 29.972 48.268 124.282 1.000 31.039 237 ARG B C 1
ATOM 4599 O O . ARG B 1 246 ? 30.424 49.089 125.071 1.000 32.773 237 ARG B O 1
ATOM 4607 N N . ASN B 1 247 ? 30.529 47.062 124.081 1.000 32.897 238 ASN B N 1
ATOM 4608 C CA . ASN B 1 247 ? 31.762 46.612 124.735 1.000 33.258 238 ASN B CA 1
ATOM 4609 C C . ASN B 1 247 ? 31.745 46.889 126.239 1.000 33.760 238 ASN B C 1
ATOM 4610 O O . ASN B 1 247 ? 32.702 47.447 126.762 1.000 36.912 238 ASN B O 1
ATOM 4615 N N . ASN B 1 248 ? 30.669 46.483 126.935 1.000 36.545 239 ASN B N 1
ATOM 4616 C CA . ASN B 1 248 ? 30.537 46.616 128.385 1.000 37.680 239 ASN B CA 1
ATOM 4617 C C . ASN B 1 248 ? 30.656 48.079 128.830 1.000 36.457 239 ASN B C 1
ATOM 4618 O O . ASN B 1 248 ? 31.136 48.362 129.920 1.000 39.651 239 ASN B O 1
ATOM 4623 N N . GLU B 1 249 ? 30.204 49.007 127.993 1.000 37.333 240 GLU B N 1
ATOM 4624 C CA . GLU B 1 249 ? 30.061 50.397 128.390 1.000 38.932 240 GLU B CA 1
ATOM 4625 C C . GLU B 1 249 ? 28.681 50.867 127.973 1.000 37.202 240 GLU B C 1
ATOM 4626 O O . GLU B 1 249 ? 28.174 50.439 126.934 1.000 41.695 240 GLU B O 1
ATOM 4632 N N . LEU B 1 250 ? 28.089 51.751 128.782 1.000 35.271 241 LEU B N 1
ATOM 4633 C CA . LEU B 1 250 ? 26.744 52.190 128.480 1.000 36.343 241 LEU B CA 1
ATOM 4634 C C . LEU B 1 250 ? 26.590 53.693 128.633 1.000 36.629 241 LEU B C 1
ATOM 4635 O O . LEU B 1 250 ? 27.305 54.335 129.384 1.000 37.254 241 LEU B O 1
ATOM 4640 N N . THR B 1 251 ? 25.629 54.212 127.863 1.000 35.704 242 THR B N 1
ATOM 4641 C CA . THR B 1 251 ? 25.103 55.554 127.987 1.000 38.871 242 THR B CA 1
ATOM 4642 C C . THR B 1 251 ? 23.602 55.443 128.223 1.000 35.403 242 THR B C 1
ATOM 4643 O O . THR B 1 251 ? 22.942 54.665 127.536 1.000 34.501 242 THR B O 1
ATOM 4647 N N . ARG B 1 252 ? 23.084 56.233 129.171 1.000 33.905 243 ARG B N 1
ATOM 4648 C CA . ARG B 1 252 ? 21.649 56.343 129.387 1.000 36.271 243 ARG B CA 1
ATOM 4649 C C . ARG B 1 252 ? 21.032 57.182 128.285 1.000 36.981 243 ARG B C 1
ATOM 4650 O O . ARG B 1 252 ? 21.673 58.131 127.859 1.000 37.279 243 ARG B O 1
ATOM 4658 N N . ILE B 1 253 ? 19.804 56.832 127.870 1.000 39.998 244 ILE B N 1
ATOM 4659 C CA . ILE B 1 253 ? 19.072 57.605 126.878 1.000 45.303 244 ILE B CA 1
ATOM 4660 C C . ILE B 1 253 ? 17.595 57.725 127.238 1.000 57.169 244 ILE B C 1
ATOM 4661 O O . ILE B 1 253 ? 16.821 58.191 126.400 1.000 71.503 244 ILE B O 1
ATOM 4666 N N . GLY B 1 254 ? 17.194 57.350 128.457 1.000 51.677 245 GLY B N 1
ATOM 4667 C CA . GLY B 1 254 ? 15.780 57.283 128.799 1.000 60.161 245 GLY B CA 1
ATOM 4668 C C . GLY B 1 254 ? 15.088 58.650 128.876 1.000 66.781 245 GLY B C 1
ATOM 4669 O O . GLY B 1 254 ? 13.856 58.726 128.846 1.000 64.664 245 GLY B O 1
ATOM 4670 N N . SER B 1 255 ? 15.878 59.732 128.962 1.000 66.129 246 SER B N 1
ATOM 4671 C CA . SER B 1 255 ? 15.347 61.075 129.138 1.000 67.458 246 SER B CA 1
ATOM 4672 C C . SER B 1 255 ? 14.811 61.665 127.831 1.000 67.470 246 SER B C 1
ATOM 4673 O O . SER B 1 255 ? 14.419 62.825 127.808 1.000 61.972 246 SER B O 1
ATOM 4676 N N . GLY B 1 256 ? 14.754 60.859 126.756 1.000 66.649 247 GLY B N 1
ATOM 4677 C CA . GLY B 1 256 ? 14.338 61.328 125.443 1.000 58.253 247 GLY B CA 1
ATOM 4678 C C . GLY B 1 256 ? 12.971 60.765 125.055 1.000 49.712 247 GLY B C 1
ATOM 4679 O O . GLY B 1 256 ? 12.037 60.824 125.845 1.000 41.883 247 GLY B O 1
ATOM 4680 N N . LEU B 1 257 ? 12.865 60.198 123.848 1.000 45.686 248 LEU B N 1
ATOM 4681 C CA . LEU B 1 257 ? 11.572 59.787 123.333 1.000 42.084 248 LEU B CA 1
ATOM 4682 C C . LEU B 1 257 ? 10.965 58.695 124.208 1.000 38.602 248 LEU B C 1
ATOM 4683 O O . LEU B 1 257 ? 11.666 57.859 124.765 1.000 35.727 248 LEU B O 1
ATOM 4688 N N . LYS B 1 258 ? 9.638 58.732 124.333 1.000 38.435 249 LYS B N 1
ATOM 4689 C CA . LYS B 1 258 ? 8.915 57.749 125.114 1.000 40.287 249 LYS B CA 1
ATOM 4690 C C . LYS B 1 258 ? 8.173 56.821 124.162 1.000 38.876 249 LYS B C 1
ATOM 4691 O O . LYS B 1 258 ? 7.226 57.241 123.507 1.000 35.968 249 LYS B O 1
ATOM 4697 N N . LEU B 1 259 ? 8.647 55.570 124.077 1.000 35.660 250 LEU B N 1
ATOM 4698 C CA . LEU B 1 259 ? 8.070 54.581 123.184 1.000 34.169 250 LEU B CA 1
ATOM 4699 C C . LEU B 1 259 ? 6.901 53.872 123.864 1.000 32.404 250 LEU B C 1
ATOM 4700 O O . LEU B 1 259 ? 6.820 53.814 125.083 1.000 32.610 250 LEU B O 1
ATOM 4705 N N . ASP B 1 260 ? 6.040 53.275 123.044 1.000 32.621 251 ASP B N 1
ATOM 4706 C CA . ASP B 1 260 ? 5.015 52.354 123.492 1.000 32.736 251 ASP B CA 1
ATOM 4707 C C . ASP B 1 260 ? 5.276 51.018 122.807 1.000 31.871 251 ASP B C 1
ATOM 4708 O O . ASP B 1 260 ? 5.413 50.972 121.585 1.000 31.928 251 ASP B O 1
ATOM 4713 N N . VAL B 1 261 ? 5.355 49.941 123.598 1.000 29.585 252 VAL B N 1
ATOM 4714 C CA . VAL B 1 261 ? 5.769 48.655 123.072 1.000 30.067 252 VAL B CA 1
ATOM 4715 C C . VAL B 1 261 ? 4.846 47.557 123.577 1.000 29.638 252 VAL B C 1
ATOM 4716 O O . VAL B 1 261 ? 4.571 47.472 124.767 1.000 32.973 252 VAL B O 1
ATOM 4720 N N . LEU B 1 262 ? 4.433 46.680 122.668 1.000 28.159 253 LEU B N 1
ATOM 4721 C CA . LEU B 1 262 ? 3.704 45.480 123.037 1.000 29.306 253 LEU B CA 1
ATOM 4722 C C . LEU B 1 262 ? 4.620 44.276 122.891 1.000 29.074 253 LEU B C 1
ATOM 4723 O O . LEU B 1 262 ? 5.194 44.063 121.833 1.000 30.018 253 LEU B O 1
ATOM 4728 N N . ILE B 1 263 ? 4.717 43.475 123.952 1.000 30.879 254 ILE B N 1
ATOM 4729 C CA . ILE B 1 263 ? 5.442 42.217 123.920 1.000 28.174 254 ILE B CA 1
ATOM 4730 C C . ILE B 1 263 ? 4.470 41.115 123.524 1.000 29.860 254 ILE B C 1
ATOM 4731 O O . ILE B 1 263 ? 3.343 41.089 124.005 1.000 31.916 254 ILE B O 1
ATOM 4736 N N . VAL B 1 264 ? 4.931 40.205 122.654 1.000 32.302 255 VAL B N 1
ATOM 4737 C CA . VAL B 1 264 ? 4.132 39.084 122.197 1.000 31.370 255 VAL B CA 1
ATOM 4738 C C . VAL B 1 264 ? 4.992 37.832 122.288 1.000 33.148 255 VAL B C 1
ATOM 4739 O O . VAL B 1 264 ? 6.015 37.718 121.611 1.000 36.920 255 VAL B O 1
ATOM 4743 N N . ASP B 1 265 ? 4.562 36.906 123.153 1.000 33.351 256 ASP B N 1
ATOM 4744 C CA . ASP B 1 265 ? 5.307 35.690 123.438 1.000 34.490 256 ASP B CA 1
ATOM 4745 C C . ASP B 1 265 ? 4.793 34.582 122.520 1.000 33.669 256 ASP B C 1
ATOM 4746 O O . ASP B 1 265 ? 3.590 34.344 122.435 1.000 36.182 256 ASP B O 1
ATOM 4751 N N . THR B 1 266 ? 5.724 33.913 121.840 1.000 32.928 257 THR B N 1
ATOM 4752 C CA . THR B 1 266 ? 5.410 32.798 120.958 1.000 34.744 257 THR B CA 1
ATOM 4753 C C . THR B 1 266 ? 5.095 31.518 121.735 1.000 37.947 257 THR B C 1
ATOM 4754 O O . THR B 1 266 ? 4.593 30.566 121.151 1.000 42.952 257 THR B O 1
ATOM 4758 N N . HIS B 1 267 ? 5.453 31.481 123.022 1.000 41.854 258 HIS B N 1
ATOM 4759 C CA . HIS B 1 267 ? 5.407 30.277 123.839 1.000 41.987 258 HIS B CA 1
ATOM 4760 C C . HIS B 1 267 ? 6.459 29.275 123.371 1.000 42.948 258 HIS B C 1
ATOM 4761 O O . HIS B 1 267 ? 6.482 28.157 123.861 1.000 46.461 258 HIS B O 1
ATOM 4768 N N . VAL B 1 268 ? 7.352 29.648 122.455 1.000 42.000 259 VAL B N 1
ATOM 4769 C CA . VAL B 1 268 ? 8.374 28.702 122.045 1.000 44.290 259 VAL B CA 1
ATOM 4770 C C . VAL B 1 268 ? 9.619 28.945 122.875 1.000 40.702 259 VAL B C 1
ATOM 4771 O O . VAL B 1 268 ? 10.096 30.067 122.965 1.000 40.184 259 VAL B O 1
ATOM 4775 N N . GLN B 1 269 ? 10.118 27.867 123.474 1.000 46.924 260 GLN B N 1
ATOM 4776 C CA . GLN B 1 269 ? 11.300 27.919 124.308 1.000 48.816 260 GLN B CA 1
ATOM 4777 C C . GLN B 1 269 ? 12.485 27.569 123.426 1.000 46.588 260 GLN B C 1
ATOM 4778 O O . GLN B 1 269 ? 12.380 26.703 122.563 1.000 50.138 260 GLN B O 1
ATOM 4784 N N . ARG B 1 270 ? 13.604 28.262 123.636 1.000 50.320 261 ARG B N 1
ATOM 4785 C CA . ARG B 1 270 ? 14.753 28.081 122.778 1.000 54.107 261 ARG B CA 1
ATOM 4786 C C . ARG B 1 270 ? 16.021 28.402 123.537 1.000 48.039 261 ARG B C 1
ATOM 4787 O O . ARG B 1 270 ? 16.098 29.458 124.142 1.000 47.385 261 ARG B O 1
ATOM 4795 N N . ASP B 1 271 ? 17.004 27.512 123.439 1.000 43.680 262 ASP B N 1
ATOM 4796 C CA . ASP B 1 271 ? 18.290 27.724 124.077 1.000 49.034 262 ASP B CA 1
ATOM 4797 C C . ASP B 1 271 ? 19.022 28.860 123.379 1.000 46.039 262 ASP B C 1
ATOM 4798 O O . ASP B 1 271 ? 19.227 28.820 122.172 1.000 48.827 262 ASP B O 1
ATOM 4803 N N . THR B 1 272 ? 19.465 29.832 124.173 1.000 39.795 263 THR B N 1
ATOM 4804 C CA . THR B 1 272 ? 20.278 30.931 123.691 1.000 42.698 263 THR B CA 1
ATOM 4805 C C . THR B 1 272 ? 21.549 30.406 123.027 1.000 42.949 263 THR B C 1
ATOM 4806 O O . THR B 1 272 ? 22.021 30.977 122.050 1.000 36.999 263 THR B O 1
ATOM 4810 N N . LYS B 1 273 ? 22.100 29.314 123.551 1.000 46.557 264 LYS B N 1
ATOM 4811 C CA . LYS B 1 273 ? 23.364 28.791 123.067 1.000 45.682 264 LYS B CA 1
ATOM 4812 C C . LYS B 1 273 ? 23.248 28.419 121.589 1.000 38.716 264 LYS B C 1
ATOM 4813 O O . LYS B 1 273 ? 24.102 28.781 120.784 1.000 34.518 264 LYS B O 1
ATOM 4819 N N . LYS B 1 274 ? 22.159 27.728 121.228 1.000 39.703 265 LYS B N 1
ATOM 4820 C CA . LYS B 1 274 ? 21.945 27.324 119.848 1.000 38.866 265 LYS B CA 1
ATOM 4821 C C . LYS B 1 274 ? 21.934 28.563 118.949 1.000 37.321 265 LYS B C 1
ATOM 4822 O O . LYS B 1 274 ? 22.551 28.563 117.891 1.000 34.356 265 LYS B O 1
ATOM 4828 N N . MET B 1 275 ? 21.255 29.631 119.393 1.000 34.745 266 MET B N 1
ATOM 4829 C CA . MET B 1 275 ? 21.067 30.792 118.555 1.000 31.720 266 MET B CA 1
ATOM 4830 C C . MET B 1 275 ? 22.423 31.452 118.336 1.000 29.859 266 MET B C 1
ATOM 4831 O O . MET B 1 275 ? 22.777 31.744 117.211 1.000 28.284 266 MET B O 1
ATOM 4836 N N . LEU B 1 276 ? 23.214 31.600 119.396 1.000 31.861 267 LEU B N 1
ATOM 4837 C CA . LEU B 1 276 ? 24.546 32.165 119.265 1.000 31.568 267 LEU B CA 1
ATOM 4838 C C . LEU B 1 276 ? 25.385 31.328 118.304 1.000 30.475 267 LEU B C 1
ATOM 4839 O O . LEU B 1 276 ? 26.179 31.871 117.556 1.000 32.156 267 LEU B O 1
ATOM 4844 N N . ASP B 1 277 ? 25.231 30.003 118.351 1.000 33.382 268 ASP B N 1
ATOM 4845 C CA . ASP B 1 277 ? 26.021 29.111 117.515 1.000 35.327 268 ASP B CA 1
ATOM 4846 C C . ASP B 1 277 ? 25.669 29.301 116.047 1.000 33.783 268 ASP B C 1
ATOM 4847 O O . ASP B 1 277 ? 26.547 29.228 115.192 1.000 32.965 268 ASP B O 1
ATOM 4852 N N . ILE B 1 278 ? 24.374 29.499 115.771 1.000 32.534 269 ILE B N 1
ATOM 4853 C CA . ILE B 1 278 ? 23.920 29.722 114.412 1.000 30.203 269 ILE B CA 1
ATOM 4854 C C . ILE B 1 278 ? 24.665 30.918 113.840 1.000 29.391 269 ILE B C 1
ATOM 4855 O O . ILE B 1 278 ? 25.162 30.835 112.727 1.000 34.016 269 ILE B O 1
ATOM 4860 N N . VAL B 1 279 ? 24.730 32.023 114.586 1.000 28.930 270 VAL B N 1
ATOM 4861 C CA . VAL B 1 279 ? 25.332 33.234 114.059 1.000 28.763 270 VAL B CA 1
ATOM 4862 C C . VAL B 1 279 ? 26.842 33.046 113.934 1.000 30.078 270 VAL B C 1
ATOM 4863 O O . VAL B 1 279 ? 27.439 33.513 112.974 1.000 31.734 270 VAL B O 1
ATOM 4867 N N . ARG B 1 280 ? 27.462 32.366 114.897 1.000 30.000 271 ARG B N 1
ATOM 4868 C CA . ARG B 1 280 ? 28.905 32.175 114.849 1.000 35.409 271 ARG B CA 1
ATOM 4869 C C . ARG B 1 280 ? 29.274 31.351 113.622 1.000 34.477 271 ARG B C 1
ATOM 4870 O O . ARG B 1 280 ? 30.273 31.630 112.962 1.000 35.075 271 ARG B O 1
ATOM 4878 N N . HIS B 1 281 ? 28.432 30.357 113.323 1.000 32.381 272 HIS B N 1
ATOM 4879 C CA . HIS B 1 281 ? 28.600 29.518 112.153 1.000 32.574 272 HIS B CA 1
ATOM 4880 C C . HIS B 1 281 ? 28.379 30.294 110.861 1.000 31.887 272 HIS B C 1
ATOM 4881 O O . HIS B 1 281 ? 29.156 30.153 109.933 1.000 32.297 272 HIS B O 1
ATOM 4888 N N . ARG B 1 282 ? 27.305 31.087 110.773 1.000 34.057 273 ARG B N 1
ATOM 4889 C CA . ARG B 1 282 ? 26.995 31.785 109.535 1.000 32.738 273 ARG B CA 1
ATOM 4890 C C . ARG B 1 282 ? 28.118 32.773 109.234 1.000 31.268 273 ARG B C 1
ATOM 4891 O O . ARG B 1 282 ? 28.360 33.143 108.092 1.000 29.638 273 ARG B O 1
ATOM 4899 N N . ARG B 1 283 ? 28.768 33.244 110.286 1.000 30.118 274 ARG B N 1
ATOM 4900 C CA . ARG B 1 283 ? 29.846 34.193 110.153 1.000 35.426 274 ARG B CA 1
ATOM 4901 C C . ARG B 1 283 ? 31.092 33.524 109.564 1.000 37.958 274 ARG B C 1
ATOM 4902 O O . ARG B 1 283 ? 31.789 34.138 108.750 1.000 34.855 274 ARG B O 1
ATOM 4910 N N . LYS B 1 284 ? 31.339 32.254 109.915 1.000 36.443 275 LYS B N 1
ATOM 4911 C CA . LYS B 1 284 ? 32.425 31.492 109.312 1.000 40.566 275 LYS B CA 1
ATOM 4912 C C . LYS B 1 284 ? 32.067 31.102 107.875 1.000 39.394 275 LYS B C 1
ATOM 4913 O O . LYS B 1 284 ? 32.898 31.168 106.985 1.000 40.441 275 LYS B O 1
ATOM 4919 N N . LEU B 1 285 ? 30.811 30.731 107.642 1.000 40.682 276 LEU B N 1
ATOM 4920 C CA . LEU B 1 285 ? 30.359 30.205 106.365 1.000 43.391 276 LEU B CA 1
ATOM 4921 C C . LEU B 1 285 ? 30.236 31.325 105.325 1.000 42.678 276 LEU B C 1
ATOM 4922 O O . LEU B 1 285 ? 30.647 31.157 104.180 1.000 42.684 276 LEU B O 1
ATOM 4927 N N . TYR B 1 286 ? 29.688 32.479 105.723 1.000 36.345 277 TYR B N 1
ATOM 4928 C CA . TYR B 1 286 ? 29.449 33.566 104.791 1.000 31.717 277 TYR B CA 1
ATOM 4929 C C . TYR B 1 286 ? 29.994 34.872 105.347 1.000 30.683 277 TYR B C 1
ATOM 4930 O O . TYR B 1 286 ? 29.235 35.814 105.571 1.000 29.939 277 TYR B O 1
ATOM 4939 N N . PRO B 1 287 ? 31.325 35.022 105.486 1.000 32.240 278 PRO B N 1
ATOM 4940 C CA . PRO B 1 287 ? 31.892 36.262 106.004 1.000 33.770 278 PRO B CA 1
ATOM 4941 C C . PRO B 1 287 ? 31.382 37.507 105.285 1.000 35.280 278 PRO B C 1
ATOM 4942 O O . PRO B 1 287 ? 31.008 38.481 105.929 1.000 33.034 278 PRO B O 1
ATOM 4946 N N . ALA B 1 288 ? 31.361 37.461 103.949 1.000 35.115 279 ALA B N 1
ATOM 4947 C CA . ALA B 1 288 ? 31.049 38.637 103.158 1.000 32.703 279 ALA B CA 1
ATOM 4948 C C . ALA B 1 288 ? 29.544 38.870 103.066 1.000 31.741 279 ALA B C 1
ATOM 4949 O O . ALA B 1 288 ? 29.139 39.808 102.397 1.000 35.547 279 ALA B O 1
ATOM 4951 N N . ILE B 1 289 ? 28.709 38.015 103.675 1.000 31.680 280 ILE B N 1
ATOM 4952 C CA . ILE B 1 289 ? 27.292 38.330 103.844 1.000 30.516 280 ILE B CA 1
ATOM 4953 C C . ILE B 1 289 ? 27.009 38.691 105.307 1.000 32.424 280 ILE B C 1
ATOM 4954 O O . ILE B 1 289 ? 26.438 39.742 105.598 1.000 30.115 280 ILE B O 1
ATOM 4959 N N . THR B 1 290 ? 27.363 37.770 106.216 1.000 30.374 281 THR B N 1
ATOM 4960 C CA . THR B 1 290 ? 27.016 37.871 107.619 1.000 29.814 281 THR B CA 1
ATOM 4961 C C . THR B 1 290 ? 27.644 39.121 108.250 1.000 30.119 281 THR B C 1
ATOM 4962 O O . THR B 1 290 ? 26.973 39.841 108.993 1.000 27.495 281 THR B O 1
ATOM 4966 N N . ASN B 1 291 ? 28.928 39.389 107.974 1.000 28.388 282 ASN B N 1
ATOM 4967 C CA . ASN B 1 291 ? 29.613 40.506 108.605 1.000 29.387 282 ASN B CA 1
ATOM 4968 C C . ASN B 1 291 ? 29.010 41.849 108.195 1.000 30.261 282 ASN B C 1
ATOM 4969 O O . ASN B 1 291 ? 28.790 42.690 109.059 1.000 33.470 282 ASN B O 1
ATOM 4974 N N . PRO B 1 292 ? 28.783 42.161 106.903 1.000 29.033 283 PRO B N 1
ATOM 4975 C CA . PRO B 1 292 ? 28.071 43.387 106.556 1.000 28.569 283 PRO B CA 1
ATOM 4976 C C . PRO B 1 292 ? 26.690 43.489 107.195 1.000 29.253 283 PRO B C 1
ATOM 4977 O O . PRO B 1 292 ? 26.283 44.581 107.590 1.000 27.345 283 PRO B O 1
ATOM 4981 N N . VAL B 1 293 ? 25.981 42.361 107.331 1.000 28.754 284 VAL B N 1
ATOM 4982 C CA . VAL B 1 293 ? 24.695 42.396 108.021 1.000 29.475 284 VAL B CA 1
ATOM 4983 C C . VAL B 1 293 ? 24.883 42.878 109.467 1.000 30.129 284 VAL B C 1
ATOM 4984 O O . VAL B 1 293 ? 24.100 43.692 109.956 1.000 28.519 284 VAL B O 1
ATOM 4988 N N . LEU B 1 294 ? 25.908 42.374 110.166 1.000 28.619 285 LEU B N 1
ATOM 4989 C CA . LEU B 1 294 ? 26.134 42.751 111.556 1.000 28.330 285 LEU B CA 1
ATOM 4990 C C . LEU B 1 294 ? 26.423 44.250 111.646 1.000 28.206 285 LEU B C 1
ATOM 4991 O O . LEU B 1 294 ? 25.953 44.918 112.556 1.000 28.345 285 LEU B O 1
ATOM 4996 N N . GLU B 1 295 ? 27.156 44.772 110.661 1.000 27.699 286 GLU B N 1
ATOM 4997 C CA . GLU B 1 295 ? 27.512 46.179 110.597 1.000 29.110 286 GLU B CA 1
ATOM 4998 C C . GLU B 1 295 ? 26.272 47.035 110.318 1.000 25.857 286 GLU B C 1
ATOM 4999 O O . GLU B 1 295 ? 26.174 48.155 110.796 1.000 28.137 286 GLU B O 1
ATOM 5005 N N . ALA B 1 296 ? 25.338 46.527 109.522 1.000 24.971 287 ALA B N 1
ATOM 5006 C CA . ALA B 1 296 ? 24.088 47.227 109.256 1.000 25.339 287 ALA B CA 1
ATOM 5007 C C . ALA B 1 296 ? 23.268 47.325 110.537 1.000 25.446 287 ALA B C 1
ATOM 5008 O O . ALA B 1 296 ? 22.661 48.350 110.808 1.000 29.169 287 ALA B O 1
ATOM 5010 N N . ILE B 1 297 ? 23.267 46.257 111.332 1.000 27.416 288 ILE B N 1
ATOM 5011 C CA . ILE B 1 297 ? 22.581 46.247 112.618 1.000 25.917 288 ILE B CA 1
ATOM 5012 C C . ILE B 1 297 ? 23.206 47.280 113.549 1.000 26.384 288 ILE B C 1
ATOM 5013 O O . ILE B 1 297 ? 22.489 48.039 114.184 1.000 26.386 288 ILE B O 1
ATOM 5018 N N . ASP B 1 298 ? 24.539 47.338 113.582 1.000 24.797 289 ASP B N 1
ATOM 5019 C CA . ASP B 1 298 ? 25.256 48.351 114.327 1.000 25.356 289 ASP B CA 1
ATOM 5020 C C . ASP B 1 298 ? 24.769 49.741 113.936 1.000 24.691 289 ASP B C 1
ATOM 5021 O O . ASP B 1 298 ? 24.550 50.589 114.792 1.000 25.002 289 ASP B O 1
ATOM 5026 N N . GLY B 1 299 ? 24.641 49.987 112.633 1.000 27.282 290 GLY B N 1
ATOM 5027 C CA . GLY B 1 299 ? 24.183 51.276 112.128 1.000 27.147 290 GLY B CA 1
ATOM 5028 C C . GLY B 1 299 ? 22.738 51.576 112.547 1.000 29.468 290 GLY B C 1
ATOM 5029 O O . GLY B 1 299 ? 22.401 52.726 112.816 1.000 28.896 290 GLY B O 1
ATOM 5030 N N . ILE B 1 300 ? 21.884 50.543 112.602 1.000 27.650 291 ILE B N 1
ATOM 5031 C CA . ILE B 1 300 ? 20.514 50.714 113.061 1.000 27.492 291 ILE B CA 1
ATOM 5032 C C . ILE B 1 300 ? 20.522 51.173 114.521 1.000 28.096 291 ILE B C 1
ATOM 5033 O O . ILE B 1 300 ? 19.801 52.102 114.883 1.000 26.239 291 ILE B O 1
ATOM 5038 N N . SER B 1 301 ? 21.341 50.517 115.352 1.000 29.250 292 SER B N 1
ATOM 5039 C CA . SER B 1 301 ? 21.448 50.838 116.766 1.000 30.620 292 SER B CA 1
ATOM 5040 C C . SER B 1 301 ? 21.917 52.280 116.959 1.000 31.633 292 SER B C 1
ATOM 5041 O O . SER B 1 301 ? 21.367 52.987 117.799 1.000 30.264 292 SER B O 1
ATOM 5044 N N . GLU B 1 302 ? 22.929 52.704 116.191 1.000 30.827 293 GLU B N 1
ATOM 5045 C CA . GLU B 1 302 ? 23.439 54.068 116.279 1.000 32.677 293 GLU B CA 1
ATOM 5046 C C . GLU B 1 302 ? 22.344 55.064 115.933 1.000 32.676 293 GLU B C 1
ATOM 5047 O O . GLU B 1 302 ? 22.117 56.016 116.663 1.000 33.610 293 GLU B O 1
ATOM 5053 N N . THR B 1 303 ? 21.676 54.841 114.805 1.000 33.776 294 THR B N 1
ATOM 5054 C CA . THR B 1 303 ? 20.652 55.760 114.351 1.000 32.244 294 THR B CA 1
ATOM 5055 C C . THR B 1 303 ? 19.532 55.847 115.378 1.000 33.091 294 THR B C 1
ATOM 5056 O O . THR B 1 303 ? 19.047 56.934 115.671 1.000 34.316 294 THR B O 1
ATOM 5060 N N . SER B 1 304 ? 19.094 54.689 115.883 1.000 35.193 295 SER B N 1
ATOM 5061 C CA . SER B 1 304 ? 18.052 54.632 116.894 1.000 35.141 295 SER B CA 1
ATOM 5062 C C . SER B 1 304 ? 18.452 55.451 118.109 1.000 32.552 295 SER B C 1
ATOM 5063 O O . SER B 1 304 ? 17.671 56.267 118.577 1.000 29.808 295 SER B O 1
ATOM 5066 N N . SER B 1 305 ? 19.663 55.206 118.611 1.000 32.319 296 SER B N 1
ATOM 5067 C CA . SER B 1 305 ? 20.117 55.829 119.841 1.000 32.934 296 SER B CA 1
ATOM 5068 C C . SER B 1 305 ? 20.106 57.349 119.682 1.000 34.132 296 SER B C 1
ATOM 5069 O O . SER B 1 305 ? 19.763 58.048 120.617 1.000 38.422 296 SER B O 1
ATOM 5072 N N . LYS B 1 306 ? 20.383 57.865 118.484 1.000 35.862 297 LYS B N 1
ATOM 5073 C CA . LYS B 1 306 ? 20.374 59.307 118.260 1.000 40.867 297 LYS B CA 1
ATOM 5074 C C . LYS B 1 306 ? 18.946 59.848 118.199 1.000 35.144 297 LYS B C 1
ATOM 5075 O O . LYS B 1 306 ? 18.662 60.881 118.793 1.000 36.034 297 LYS B O 1
ATOM 5081 N N . ILE B 1 307 ? 18.038 59.138 117.540 1.000 35.012 298 ILE B N 1
ATOM 5082 C CA . ILE B 1 307 ? 16.638 59.550 117.470 1.000 38.692 298 ILE B CA 1
ATOM 5083 C C . ILE B 1 307 ? 16.040 59.608 118.879 1.000 39.726 298 ILE B C 1
ATOM 5084 O O . ILE B 1 307 ? 15.393 60.591 119.235 1.000 37.495 298 ILE B O 1
ATOM 5089 N N . LEU B 1 308 ? 16.246 58.548 119.680 1.000 36.881 299 LEU B N 1
ATOM 5090 C CA . LEU B 1 308 ? 15.713 58.465 121.035 1.000 36.134 299 LEU B CA 1
ATOM 5091 C C . LEU B 1 308 ? 16.296 59.566 121.934 1.000 42.414 299 LEU B C 1
ATOM 5092 O O . LEU B 1 308 ? 15.578 60.152 122.738 1.000 36.522 299 LEU B O 1
ATOM 5097 N N A GLN B 1 309 ? 17.599 59.827 121.796 0.500 43.322 300 GLN B N 1
ATOM 5098 N N B GLN B 1 309 ? 17.597 59.852 121.781 0.500 45.208 300 GLN B N 1
ATOM 5099 C CA A GLN B 1 309 ? 18.316 60.732 122.680 0.500 45.680 300 GLN B CA 1
ATOM 5100 C CA B GLN B 1 309 ? 18.304 60.742 122.690 0.500 49.144 300 GLN B CA 1
ATOM 5101 C C A GLN B 1 309 ? 17.852 62.177 122.473 0.500 52.406 300 GLN B C 1
ATOM 5102 C C B GLN B 1 309 ? 17.885 62.198 122.471 0.500 54.390 300 GLN B C 1
ATOM 5103 O O A GLN B 1 309 ? 17.628 62.891 123.448 0.500 55.183 300 GLN B O 1
ATOM 5104 O O B GLN B 1 309 ? 17.748 62.950 123.435 0.500 56.856 300 GLN B O 1
ATOM 5115 N N . HIS B 1 310 ? 17.695 62.600 121.209 1.000 54.250 301 HIS B N 1
ATOM 5116 C CA . HIS B 1 310 ? 17.507 64.009 120.874 1.000 55.572 301 HIS B CA 1
ATOM 5117 C C . HIS B 1 310 ? 16.037 64.404 120.844 1.000 58.027 301 HIS B C 1
ATOM 5118 O O . HIS B 1 310 ? 15.715 65.589 120.830 1.000 67.489 301 HIS B O 1
ATOM 5125 N N . GLY B 1 311 ? 15.145 63.421 120.836 1.000 56.963 302 GLY B N 1
ATOM 5126 C CA . GLY B 1 311 ? 13.733 63.721 120.951 1.000 56.527 302 GLY B CA 1
ATOM 5127 C C . GLY B 1 311 ? 13.334 63.894 122.415 1.000 57.645 302 GLY B C 1
ATOM 5128 O O . GLY B 1 311 ? 14.085 63.553 123.328 1.000 49.252 302 GLY B O 1
ATOM 5129 N N . ASP B 1 312 ? 12.140 64.448 122.607 1.000 56.000 303 ASP B N 1
ATOM 5130 C CA . ASP B 1 312 ? 11.590 64.635 123.932 1.000 56.967 303 ASP B CA 1
ATOM 5131 C C . ASP B 1 312 ? 10.074 64.475 123.833 1.000 45.360 303 ASP B C 1
ATOM 5132 O O . ASP B 1 312 ? 9.454 64.920 122.876 1.000 50.505 303 ASP B O 1
ATOM 5137 N N . GLY B 1 313 ? 9.506 63.779 124.814 1.000 39.946 304 GLY B N 1
ATOM 5138 C CA . GLY B 1 313 ? 8.108 63.394 124.795 1.000 38.885 304 GLY B CA 1
ATOM 5139 C C . GLY B 1 313 ? 7.865 62.185 123.899 1.000 39.816 304 GLY B C 1
ATOM 5140 O O . GLY B 1 313 ? 8.777 61.408 123.593 1.000 39.242 304 GLY B O 1
ATOM 5141 N N . LEU B 1 314 ? 6.612 62.054 123.478 1.000 39.030 305 LEU B N 1
ATOM 5142 C CA . LEU B 1 314 ? 6.221 61.126 122.440 1.000 38.735 305 LEU B CA 1
ATOM 5143 C C . LEU B 1 314 ? 6.991 61.419 121.155 1.000 37.317 305 LEU B C 1
ATOM 5144 O O . LEU B 1 314 ? 7.285 62.568 120.847 1.000 37.530 305 LEU B O 1
ATOM 5149 N N . PRO B 1 315 ? 7.302 60.386 120.335 1.000 39.985 306 PRO B N 1
ATOM 5150 C CA . PRO B 1 315 ? 7.773 60.616 118.972 1.000 37.857 306 PRO B CA 1
ATOM 5151 C C . PRO B 1 315 ? 6.714 61.373 118.164 1.000 34.712 306 PRO B C 1
ATOM 5152 O O . PRO B 1 315 ? 5.537 61.067 118.267 1.000 35.919 306 PRO B O 1
ATOM 5156 N N . THR B 1 316 ? 7.150 62.360 117.368 1.000 34.448 307 THR B N 1
ATOM 5157 C CA . THR B 1 316 ? 6.360 62.897 116.264 1.000 37.463 307 THR B CA 1
ATOM 5158 C C . THR B 1 316 ? 6.061 61.800 115.244 1.000 38.554 307 THR B C 1
ATOM 5159 O O . THR B 1 316 ? 6.657 60.725 115.300 1.000 40.603 307 THR B O 1
ATOM 5163 N N . GLY B 1 317 ? 5.149 62.090 114.310 1.000 38.197 308 GLY B N 1
ATOM 5164 C CA . GLY B 1 317 ? 4.865 61.225 113.175 1.000 38.078 308 GLY B CA 1
ATOM 5165 C C . GLY B 1 317 ? 6.136 60.858 112.410 1.000 36.460 308 GLY B C 1
ATOM 5166 O O . GLY B 1 317 ? 6.323 59.697 112.072 1.000 38.368 308 GLY B O 1
ATOM 5167 N N . GLU B 1 318 ? 7.005 61.851 112.173 1.000 38.307 309 GLU B N 1
ATOM 5168 C CA . GLU B 1 318 ? 8.237 61.669 111.421 1.000 40.916 309 GLU B CA 1
ATOM 5169 C C . GLU B 1 318 ? 9.157 60.697 112.158 1.000 42.057 309 GLU B C 1
ATOM 5170 O O . GLU B 1 318 ? 9.681 59.770 111.555 1.000 41.680 309 GLU B O 1
ATOM 5176 N N . GLU B 1 319 ? 9.391 60.969 113.448 1.000 40.090 310 GLU B N 1
ATOM 5177 C CA . GLU B 1 319 ? 10.272 60.157 114.272 1.000 40.817 310 GLU B CA 1
ATOM 5178 C C . GLU B 1 319 ? 9.730 58.733 114.388 1.000 38.572 310 GLU B C 1
ATOM 5179 O O . GLU B 1 319 ? 10.516 57.796 114.343 1.000 37.260 310 GLU B O 1
ATOM 5185 N N . TYR B 1 320 ? 8.408 58.563 114.537 1.000 35.458 311 TYR B N 1
ATOM 5186 C CA . TYR B 1 320 ? 7.834 57.232 114.679 1.000 33.646 311 TYR B CA 1
ATOM 5187 C C . TYR B 1 320 ? 8.092 56.426 113.403 1.000 34.612 311 TYR B C 1
ATOM 5188 O O . TYR B 1 320 ? 8.398 55.228 113.471 1.000 33.259 311 TYR B O 1
ATOM 5197 N N . GLU B 1 321 ? 7.954 57.075 112.238 1.000 35.279 312 GLU B N 1
ATOM 5198 C CA . GLU B 1 321 ? 8.143 56.378 110.968 1.000 36.930 312 GLU B CA 1
ATOM 5199 C C . GLU B 1 321 ? 9.595 55.910 110.805 1.000 33.289 312 GLU B C 1
ATOM 5200 O O . GLU B 1 321 ? 9.827 54.823 110.300 1.000 30.967 312 GLU B O 1
ATOM 5206 N N . VAL B 1 322 ? 10.564 56.721 111.242 1.000 29.227 313 VAL B N 1
ATOM 5207 C CA . VAL B 1 322 ? 11.953 56.296 111.273 1.000 32.954 313 VAL B CA 1
ATOM 5208 C C . VAL B 1 322 ? 12.108 55.095 112.205 1.000 35.730 313 VAL B C 1
ATOM 5209 O O . VAL B 1 322 ? 12.702 54.093 111.839 1.000 34.202 313 VAL B O 1
ATOM 5213 N N . ILE B 1 323 ? 11.571 55.212 113.421 1.000 35.349 314 ILE B N 1
ATOM 5214 C CA . ILE B 1 323 ? 11.656 54.173 114.433 1.000 33.455 314 ILE B CA 1
ATOM 5215 C C . ILE B 1 323 ? 11.053 52.872 113.898 1.000 34.193 314 ILE B C 1
ATOM 5216 O O . ILE B 1 323 ? 11.651 51.814 114.083 1.000 32.239 314 ILE B O 1
ATOM 5221 N N . ALA B 1 324 ? 9.872 52.950 113.261 1.000 31.638 315 ALA B N 1
ATOM 5222 C CA . ALA B 1 324 ? 9.209 51.772 112.731 1.000 33.479 315 ALA B CA 1
ATOM 5223 C C . ALA B 1 324 ? 10.074 51.123 111.646 1.000 33.871 315 ALA B C 1
ATOM 5224 O O . ALA B 1 324 ? 10.200 49.897 111.597 1.000 31.279 315 ALA B O 1
ATOM 5226 N N . ASP B 1 325 ? 10.638 51.979 110.781 1.000 31.901 316 ASP B N 1
ATOM 5227 C CA . ASP B 1 325 ? 11.545 51.600 109.710 1.000 36.200 316 ASP B CA 1
ATOM 5228 C C . ASP B 1 325 ? 12.752 50.841 110.258 1.000 32.508 316 ASP B C 1
ATOM 5229 O O . ASP B 1 325 ? 13.112 49.781 109.767 1.000 28.096 316 ASP B O 1
ATOM 5234 N N . LEU B 1 326 ? 13.375 51.405 111.293 1.000 30.885 317 LEU B N 1
ATOM 5235 C CA . LEU B 1 326 ? 14.538 50.799 111.931 1.000 32.565 317 LEU B CA 1
ATOM 5236 C C . LEU B 1 326 ? 14.201 49.415 112.474 1.000 28.440 317 LEU B C 1
ATOM 5237 O O . LEU B 1 326 ? 15.003 48.502 112.353 1.000 26.803 317 LEU B O 1
ATOM 5242 N N . VAL B 1 327 ? 13.019 49.273 113.084 1.000 29.838 318 VAL B N 1
ATOM 5243 C CA . VAL B 1 327 ? 12.577 48.001 113.642 1.000 28.150 318 VAL B CA 1
ATOM 5244 C C . VAL B 1 327 ? 12.418 46.955 112.533 1.000 28.131 318 VAL B C 1
ATOM 5245 O O . VAL B 1 327 ? 12.902 45.830 112.675 1.000 26.947 318 VAL B O 1
ATOM 5249 N N . ARG B 1 328 ? 11.737 47.312 111.430 1.000 29.213 319 ARG B N 1
ATOM 5250 C CA . ARG B 1 328 ? 11.500 46.367 110.339 1.000 29.192 319 ARG B CA 1
ATOM 5251 C C . ARG B 1 328 ? 12.821 45.967 109.692 1.000 27.684 319 ARG B C 1
ATOM 5252 O O . ARG B 1 328 ? 13.064 44.796 109.403 1.000 25.867 319 ARG B O 1
ATOM 5260 N N . MET B 1 329 ? 13.687 46.949 109.478 1.000 25.226 320 MET B N 1
ATOM 5261 C CA . MET B 1 329 ? 14.986 46.645 108.909 1.000 27.575 320 MET B CA 1
ATOM 5262 C C . MET B 1 329 ? 15.728 45.657 109.802 1.000 26.610 320 MET B C 1
ATOM 5263 O O . MET B 1 329 ? 16.306 44.702 109.318 1.000 29.954 320 MET B O 1
ATOM 5268 N N . ASN B 1 330 ? 15.688 45.869 111.120 1.000 27.323 321 ASN B N 1
ATOM 5269 C CA . ASN B 1 330 ? 16.430 45.019 112.039 1.000 24.485 321 ASN B CA 1
ATOM 5270 C C . ASN B 1 330 ? 15.877 43.593 112.015 1.000 24.128 321 ASN B C 1
ATOM 5271 O O . ASN B 1 330 ? 16.651 42.648 112.051 1.000 24.988 321 ASN B O 1
ATOM 5276 N N . GLN B 1 331 ? 14.547 43.441 111.975 1.000 23.115 322 GLN B N 1
ATOM 5277 C CA . GLN B 1 331 ? 13.947 42.125 111.911 1.000 23.998 322 GLN B CA 1
ATOM 5278 C C . GLN B 1 331 ? 14.405 41.398 110.643 1.000 24.633 322 GLN B C 1
ATOM 5279 O O . GLN B 1 331 ? 14.779 40.230 110.689 1.000 23.506 322 GLN B O 1
ATOM 5285 N N . ASN B 1 332 ? 14.380 42.105 109.502 1.000 25.976 323 ASN B N 1
ATOM 5286 C CA . ASN B 1 332 ? 14.843 41.535 108.249 1.000 26.875 323 ASN B CA 1
ATOM 5287 C C . ASN B 1 332 ? 16.290 41.035 108.359 1.000 28.228 323 ASN B C 1
ATOM 5288 O O . ASN B 1 332 ? 16.606 39.948 107.858 1.000 27.778 323 ASN B O 1
ATOM 5293 N N . LEU B 1 333 ? 17.157 41.846 108.986 1.000 25.329 324 LEU B N 1
ATOM 5294 C CA . LEU B 1 333 ? 18.568 41.512 109.111 1.000 27.190 324 LEU B CA 1
ATOM 5295 C C . LEU B 1 333 ? 18.740 40.329 110.065 1.000 29.727 324 LEU B C 1
ATOM 5296 O O . LEU B 1 333 ? 19.579 39.458 109.843 1.000 30.449 324 LEU B O 1
ATOM 5301 N N . LEU B 1 334 ? 17.891 40.253 111.095 1.000 28.781 325 LEU B N 1
ATOM 5302 C CA . LEU B 1 334 ? 17.979 39.167 112.053 1.000 26.908 325 LEU B CA 1
ATOM 5303 C C . LEU B 1 334 ? 17.551 37.866 111.389 1.000 30.027 325 LEU B C 1
ATOM 5304 O O . LEU B 1 334 ? 18.175 36.816 111.579 1.000 26.852 325 LEU B O 1
ATOM 5309 N N . SER B 1 335 ? 16.503 37.961 110.578 1.000 27.199 326 SER B N 1
ATOM 5310 C CA . SER B 1 335 ? 16.040 36.823 109.802 1.000 30.528 326 SER B CA 1
ATOM 5311 C C . SER B 1 335 ? 17.138 36.298 108.858 1.000 29.418 326 SER B C 1
ATOM 5312 O O . SER B 1 335 ? 17.321 35.088 108.708 1.000 28.339 326 SER B O 1
ATOM 5315 N N . THR B 1 336 ? 17.907 37.219 108.278 1.000 31.196 327 THR B N 1
ATOM 5316 C CA . THR B 1 336 ? 19.067 36.912 107.453 1.000 33.033 327 THR B CA 1
ATOM 5317 C C . THR B 1 336 ? 20.133 36.096 108.198 1.000 31.854 327 THR B C 1
ATOM 5318 O O . THR B 1 336 ? 20.836 35.280 107.596 1.000 30.601 327 THR B O 1
ATOM 5322 N N . LEU B 1 337 ? 20.285 36.353 109.503 1.000 31.608 328 LEU B N 1
ATOM 5323 C CA . LEU B 1 337 ? 21.255 35.660 110.335 1.000 30.066 328 LEU B CA 1
ATOM 5324 C C . LEU B 1 337 ? 20.740 34.277 110.727 1.000 29.924 328 LEU B C 1
ATOM 5325 O O . LEU B 1 337 ? 21.475 33.528 111.356 1.000 31.499 328 LEU B O 1
ATOM 5330 N N . GLY B 1 338 ? 19.471 33.972 110.415 1.000 29.319 329 GLY B N 1
ATOM 5331 C CA . GLY B 1 338 ? 18.872 32.686 110.732 1.000 29.128 329 GLY B CA 1
ATOM 5332 C C . GLY B 1 338 ? 18.458 32.547 112.194 1.000 28.769 329 GLY B C 1
ATOM 5333 O O . GLY B 1 338 ? 18.409 31.440 112.711 1.000 27.250 329 GLY B O 1
ATOM 5334 N N . VAL B 1 339 ? 18.150 33.658 112.875 1.000 29.597 330 VAL B N 1
ATOM 5335 C CA . VAL B 1 339 ? 17.774 33.579 114.282 1.000 30.287 330 VAL B CA 1
ATOM 5336 C C . VAL B 1 339 ? 16.281 33.855 114.487 1.000 29.762 330 VAL B C 1
ATOM 5337 O O . VAL B 1 339 ? 15.876 34.073 115.616 1.000 28.434 330 VAL B O 1
ATOM 5341 N N . SER B 1 340 ? 15.466 33.847 113.424 1.000 29.794 331 SER B N 1
ATOM 5342 C CA . SER B 1 340 ? 14.028 34.050 113.595 1.000 30.165 331 SER B CA 1
ATOM 5343 C C . SER B 1 340 ? 13.328 32.700 113.764 1.000 29.279 331 SER B C 1
ATOM 5344 O O . SER B 1 340 ? 13.950 31.692 114.085 1.000 28.849 331 SER B O 1
ATOM 5347 N N . HIS B 1 341 ? 12.008 32.707 113.579 1.000 31.983 332 HIS B N 1
ATOM 5348 C CA . HIS B 1 341 ? 11.170 31.549 113.807 1.000 30.768 332 HIS B CA 1
ATOM 5349 C C . HIS B 1 341 ? 9.843 31.844 113.130 1.000 32.239 332 HIS B C 1
ATOM 5350 O O . HIS B 1 341 ? 9.380 32.986 113.142 1.000 32.362 332 HIS B O 1
ATOM 5357 N N . PRO B 1 342 ? 9.211 30.838 112.493 1.000 34.423 333 PRO B N 1
ATOM 5358 C CA . PRO B 1 342 ? 7.912 31.038 111.854 1.000 35.348 333 PRO B CA 1
ATOM 5359 C C . PRO B 1 342 ? 6.922 31.852 112.687 1.000 33.066 333 PRO B C 1
ATOM 5360 O O . PRO B 1 342 ? 6.205 32.704 112.160 1.000 34.476 333 PRO B O 1
ATOM 5364 N N . LYS B 1 343 ? 6.882 31.604 113.998 1.000 37.502 334 LYS B N 1
ATOM 5365 C CA . LYS B 1 343 ? 5.890 32.259 114.839 1.000 35.800 334 LYS B CA 1
ATOM 5366 C C . LYS B 1 343 ? 6.294 33.711 115.088 1.000 34.160 334 LYS B C 1
ATOM 5367 O O . LYS B 1 343 ? 5.416 34.570 115.156 1.000 33.206 334 LYS B O 1
ATOM 5373 N N . LEU B 1 344 ? 7.613 33.986 115.182 1.000 31.161 335 LEU B N 1
ATOM 5374 C CA . LEU B 1 344 ? 8.092 35.360 115.241 1.000 30.079 335 LEU B CA 1
ATOM 5375 C C . LEU B 1 344 ? 7.722 36.073 113.950 1.000 29.096 335 LEU B C 1
ATOM 5376 O O . LEU B 1 344 ? 7.317 37.238 113.986 1.000 31.818 335 LEU B O 1
ATOM 5381 N N . ASP B 1 345 ? 7.901 35.377 112.819 1.000 30.265 336 ASP B N 1
ATOM 5382 C CA . ASP B 1 345 ? 7.588 35.960 111.519 1.000 34.165 336 ASP B CA 1
ATOM 5383 C C . ASP B 1 345 ? 6.102 36.327 111.463 1.000 34.569 336 ASP B C 1
ATOM 5384 O O . ASP B 1 345 ? 5.787 37.461 111.114 1.000 29.945 336 ASP B O 1
ATOM 5389 N N . VAL B 1 346 ? 5.208 35.391 111.841 1.000 33.766 337 VAL B N 1
ATOM 5390 C CA . VAL B 1 346 ? 3.773 35.658 111.826 1.000 35.687 337 VAL B CA 1
ATOM 5391 C C . VAL B 1 346 ? 3.467 36.902 112.667 1.000 34.894 337 VAL B C 1
ATOM 5392 O O . VAL B 1 346 ? 2.695 37.774 112.246 1.000 34.074 337 VAL B O 1
ATOM 5396 N N . ILE B 1 347 ? 4.103 37.019 113.848 1.000 32.980 338 ILE B N 1
ATOM 5397 C CA . ILE B 1 347 ? 3.822 38.151 114.722 1.000 32.304 338 ILE B CA 1
ATOM 5398 C C . ILE B 1 347 ? 4.178 39.466 114.016 1.000 33.240 338 ILE B C 1
ATOM 5399 O O . ILE B 1 347 ? 3.384 40.414 114.013 1.000 32.843 338 ILE B O 1
ATOM 5404 N N . CYS B 1 348 ? 5.373 39.523 113.413 1.000 32.926 339 CYS B N 1
ATOM 5405 C CA . CYS B 1 348 ? 5.862 40.738 112.775 1.000 32.546 339 CYS B CA 1
ATOM 5406 C C . CYS B 1 348 ? 5.033 41.099 111.539 1.000 31.822 339 CYS B C 1
ATOM 5407 O O . CYS B 1 348 ? 4.816 42.286 111.268 1.000 31.872 339 CYS B O 1
ATOM 5410 N N . GLU B 1 349 ? 4.631 40.066 110.776 1.000 34.277 340 GLU B N 1
ATOM 5411 C CA . GLU B 1 349 ? 3.788 40.196 109.588 1.000 40.049 340 GLU B CA 1
ATOM 5412 C C . GLU B 1 349 ? 2.449 40.822 109.991 1.000 37.707 340 GLU B C 1
ATOM 5413 O O . GLU B 1 349 ? 2.021 41.819 109.408 1.000 39.802 340 GLU B O 1
ATOM 5419 N N . THR B 1 350 ? 1.834 40.256 111.037 1.000 36.871 341 THR B N 1
ATOM 5420 C CA . THR B 1 350 ? 0.632 40.816 111.638 1.000 36.711 341 THR B CA 1
ATOM 5421 C C . THR B 1 350 ? 0.864 42.263 112.094 1.000 37.230 341 THR B C 1
ATOM 5422 O O . THR B 1 350 ? 0.052 43.141 111.838 1.000 38.041 341 THR B O 1
ATOM 5426 N N . ALA B 1 351 ? 1.987 42.541 112.767 1.000 39.027 342 ALA B N 1
ATOM 5427 C CA . ALA B 1 351 ? 2.265 43.906 113.206 1.000 36.076 342 ALA B CA 1
ATOM 5428 C C . ALA B 1 351 ? 2.181 44.882 112.031 1.000 36.817 342 ALA B C 1
ATOM 5429 O O . ALA B 1 351 ? 1.597 45.976 112.130 1.000 34.690 342 ALA B O 1
ATOM 5431 N N . SER B 1 352 ? 2.782 44.467 110.913 1.000 40.807 343 SER B N 1
ATOM 5432 C CA . SER B 1 352 ? 2.844 45.295 109.714 1.000 41.899 343 SER B CA 1
ATOM 5433 C C . SER B 1 352 ? 1.454 45.514 109.120 1.000 37.114 343 SER B C 1
ATOM 5434 O O . SER B 1 352 ? 1.106 46.650 108.821 1.000 38.016 343 SER B O 1
ATOM 5437 N N . ARG B 1 353 ? 0.628 44.469 109.057 1.000 39.330 344 ARG B N 1
ATOM 5438 C CA . ARG B 1 353 ? -0.725 44.618 108.540 1.000 43.988 344 ARG B CA 1
ATOM 5439 C C . ARG B 1 353 ? -1.537 45.608 109.369 1.000 42.278 344 ARG B C 1
ATOM 5440 O O . ARG B 1 353 ? -2.495 46.175 108.859 1.000 45.514 344 ARG B O 1
ATOM 5448 N N . PHE B 1 354 ? -1.201 45.783 110.651 1.000 42.871 345 PHE B N 1
ATOM 5449 C CA . PHE B 1 354 ? -1.933 46.695 111.518 1.000 38.255 345 PHE B CA 1
ATOM 5450 C C . PHE B 1 354 ? -1.267 48.060 111.529 1.000 35.733 345 PHE B C 1
ATOM 5451 O O . PHE B 1 354 ? -1.647 48.913 112.322 1.000 40.063 345 PHE B O 1
ATOM 5459 N N . GLY B 1 355 ? -0.251 48.248 110.677 1.000 38.058 346 GLY B N 1
ATOM 5460 C CA . GLY B 1 355 ? 0.406 49.539 110.554 1.000 35.578 346 GLY B CA 1
ATOM 5461 C C . GLY B 1 355 ? 1.517 49.761 111.578 1.000 32.685 346 GLY B C 1
ATOM 5462 O O . GLY B 1 355 ? 2.053 50.859 111.634 1.000 35.284 346 GLY B O 1
ATOM 5463 N N . GLN B 1 356 ? 1.889 48.722 112.341 1.000 34.962 347 GLN B N 1
ATOM 5464 C CA . GLN B 1 356 ? 2.878 48.858 113.412 1.000 36.012 347 GLN B CA 1
ATOM 5465 C C . GLN B 1 356 ? 4.191 48.232 112.935 1.000 34.326 347 GLN B C 1
ATOM 5466 O O . GLN B 1 356 ? 4.293 47.890 111.772 1.000 39.310 347 GLN B O 1
ATOM 5472 N N . ALA B 1 357 ? 5.195 48.077 113.811 1.000 31.975 348 ALA B N 1
ATOM 5473 C CA . ALA B 1 357 ? 6.474 47.485 113.430 1.000 31.006 348 ALA B CA 1
ATOM 5474 C C . ALA B 1 357 ? 6.917 46.462 114.471 1.000 30.537 348 ALA B C 1
ATOM 5475 O O . ALA B 1 357 ? 7.019 46.787 115.648 1.000 31.017 348 ALA B O 1
ATOM 5477 N N . GLY B 1 358 ? 7.189 45.236 114.018 1.000 27.317 349 GLY B N 1
ATOM 5478 C CA . GLY B 1 358 ? 7.558 44.138 114.888 1.000 26.781 349 GLY B CA 1
ATOM 5479 C C . GLY B 1 358 ? 8.970 43.609 114.620 1.000 28.252 349 GLY B C 1
ATOM 5480 O O . GLY B 1 358 ? 9.429 43.586 113.479 1.000 28.978 349 GLY B O 1
ATOM 5481 N N . LYS B 1 359 ? 9.636 43.144 115.688 1.000 27.112 350 LYS B N 1
ATOM 5482 C CA . LYS B 1 359 ? 10.855 42.359 115.564 1.000 25.232 350 LYS B CA 1
ATOM 5483 C C . LYS B 1 359 ? 10.955 41.410 116.756 1.000 26.951 350 LYS B C 1
ATOM 5484 O O . LYS B 1 359 ? 10.379 41.684 117.800 1.000 24.595 350 LYS B O 1
ATOM 5490 N N . LEU B 1 360 ? 11.705 40.304 116.602 1.000 26.637 351 LEU B N 1
ATOM 5491 C CA . LEU B 1 360 ? 12.112 39.502 117.738 1.000 25.423 351 LEU B CA 1
ATOM 5492 C C . LEU B 1 360 ? 12.971 40.374 118.647 1.000 26.143 351 LEU B C 1
ATOM 5493 O O . LEU B 1 360 ? 13.556 41.359 118.194 1.000 24.851 351 LEU B O 1
ATOM 5498 N N . THR B 1 361 ? 13.017 40.014 119.935 1.000 27.205 352 THR B N 1
ATOM 5499 C CA . THR B 1 361 ? 13.920 40.636 120.891 1.000 28.116 352 THR B CA 1
ATOM 5500 C C . THR B 1 361 ? 14.727 39.534 121.577 1.000 28.699 352 THR B C 1
ATOM 5501 O O . THR B 1 361 ? 14.178 38.513 121.989 1.000 26.490 352 THR B O 1
ATOM 5505 N N . GLY B 1 362 ? 16.044 39.728 121.664 1.000 27.898 353 GLY B N 1
ATOM 5506 C CA . GLY B 1 362 ? 16.892 38.773 122.359 1.000 25.197 353 GLY B CA 1
ATOM 5507 C C . GLY B 1 362 ? 17.412 37.689 121.424 1.000 26.521 353 GLY B C 1
ATOM 5508 O O . GLY B 1 362 ? 17.766 37.983 120.296 1.000 27.100 353 GLY B O 1
ATOM 5509 N N . ALA B 1 363 ? 17.449 36.437 121.880 1.000 29.329 354 ALA B N 1
ATOM 5510 C CA . ALA B 1 363 ? 18.222 35.403 121.195 1.000 31.184 354 ALA B CA 1
ATOM 5511 C C . ALA B 1 363 ? 17.509 34.927 119.924 1.000 30.912 354 ALA B C 1
ATOM 5512 O O . ALA B 1 363 ? 18.151 34.457 118.988 1.000 30.120 354 ALA B O 1
ATOM 5514 N N . GLY B 1 364 ? 16.179 35.038 119.912 1.000 30.621 355 GLY B N 1
ATOM 5515 C CA . GLY B 1 364 ? 15.380 34.603 118.779 1.000 33.129 355 GLY B CA 1
ATOM 5516 C C . GLY B 1 364 ? 15.136 33.101 118.802 1.000 33.384 355 GLY B C 1
ATOM 5517 O O . GLY B 1 364 ? 15.379 32.444 119.804 1.000 33.596 355 GLY B O 1
ATOM 5518 N N . GLY B 1 365 ? 14.674 32.562 117.675 1.000 33.184 356 GLY B N 1
ATOM 5519 C CA . GLY B 1 365 ? 14.439 31.131 117.551 1.000 36.093 356 GLY B CA 1
ATOM 5520 C C . GLY B 1 365 ? 13.249 30.680 118.393 1.000 36.112 356 GLY B C 1
ATOM 5521 O O . GLY B 1 365 ? 13.087 29.498 118.687 1.000 33.418 356 GLY B O 1
ATOM 5522 N N . GLY B 1 366 ? 12.412 31.646 118.758 1.000 36.664 357 GLY B N 1
ATOM 5523 C CA . GLY B 1 366 ? 11.380 31.458 119.762 1.000 36.292 357 GLY B CA 1
ATOM 5524 C C . GLY B 1 366 ? 11.291 32.727 120.597 1.000 35.528 357 GLY B C 1
ATOM 5525 O O . GLY B 1 366 ? 11.692 33.789 120.134 1.000 34.301 357 GLY B O 1
ATOM 5526 N N . GLY B 1 367 ? 10.787 32.598 121.828 1.000 32.974 358 GLY B N 1
ATOM 5527 C CA . GLY B 1 367 ? 10.771 33.706 122.760 1.000 28.212 358 GLY B CA 1
ATOM 5528 C C . GLY B 1 367 ? 9.719 34.740 122.373 1.000 28.083 358 GLY B C 1
ATOM 5529 O O . GLY B 1 367 ? 8.652 34.412 121.856 1.000 25.490 358 GLY B O 1
ATOM 5530 N N . CYS B 1 368 ? 10.065 36.011 122.567 1.000 28.543 359 CYS B N 1
ATOM 5531 C CA . CYS B 1 368 ? 9.127 37.092 122.354 1.000 28.449 359 CYS B CA 1
ATOM 5532 C C . CYS B 1 368 ? 9.547 37.949 121.170 1.000 28.847 359 CYS B C 1
ATOM 5533 O O . CYS B 1 368 ? 10.735 38.072 120.849 1.000 27.203 359 CYS B O 1
ATOM 5536 N N . ALA B 1 369 ? 8.525 38.557 120.561 1.000 28.219 360 ALA B N 1
ATOM 5537 C CA . ALA B 1 369 ? 8.695 39.718 119.703 1.000 25.872 360 ALA B CA 1
ATOM 5538 C C . ALA B 1 369 ? 8.251 40.961 120.459 1.000 26.156 360 ALA B C 1
ATOM 5539 O O . ALA B 1 369 ? 7.576 40.859 121.474 1.000 28.005 360 ALA B O 1
ATOM 5541 N N . ILE B 1 370 ? 8.687 42.124 119.965 1.000 29.363 361 ILE B N 1
ATOM 5542 C CA . ILE B 1 370 ? 8.201 43.415 120.408 1.000 27.819 361 ILE B CA 1
ATOM 5543 C C . ILE B 1 370 ? 7.561 44.123 119.220 1.000 27.623 361 ILE B C 1
ATOM 5544 O O . ILE B 1 370 ? 8.033 43.971 118.100 1.000 28.310 361 ILE B O 1
ATOM 5549 N N . VAL B 1 371 ? 6.467 44.848 119.502 1.000 28.617 362 VAL B N 1
ATOM 5550 C CA . VAL B 1 371 ? 5.737 45.621 118.517 1.000 28.455 362 VAL B CA 1
ATOM 5551 C C . VAL B 1 371 ? 5.748 47.064 118.997 1.000 27.235 362 VAL B C 1
ATOM 5552 O O . VAL B 1 371 ? 5.174 47.363 120.031 1.000 28.992 362 VAL B O 1
ATOM 5556 N N . VAL B 1 372 ? 6.447 47.943 118.279 1.000 26.984 363 VAL B N 1
ATOM 5557 C CA . VAL B 1 372 ? 6.538 49.341 118.646 1.000 26.587 363 VAL B CA 1
ATOM 5558 C C . VAL B 1 372 ? 5.318 50.041 1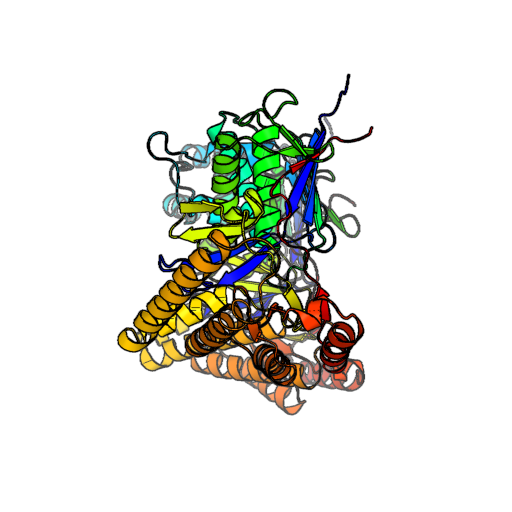18.052 1.000 28.783 363 VAL B C 1
ATOM 5559 O O . VAL B 1 372 ? 5.083 49.949 116.853 1.000 29.348 363 VAL B O 1
ATOM 5563 N N . LEU B 1 373 ? 4.550 50.733 118.907 1.000 31.049 364 LEU B N 1
ATOM 5564 C CA . LEU B 1 373 ? 3.236 51.255 118.560 1.000 31.398 364 LEU B CA 1
ATOM 5565 C C . LEU B 1 373 ? 3.318 52.735 118.185 1.000 34.916 364 LEU B C 1
ATOM 5566 O O . LEU B 1 373 ? 3.985 53.533 118.845 1.000 28.254 364 LEU B O 1
ATOM 5571 N N . ASP B 1 374 ? 2.577 53.073 117.124 1.000 35.480 365 ASP B N 1
ATOM 5572 C CA . ASP B 1 374 ? 2.370 54.438 116.685 1.000 37.611 365 ASP B CA 1
ATOM 5573 C C . ASP B 1 374 ? 1.984 55.271 117.906 1.000 34.886 365 ASP B C 1
ATOM 5574 O O . ASP B 1 374 ? 1.089 54.881 118.644 1.000 30.769 365 ASP B O 1
ATOM 5579 N N . PRO B 1 375 ? 2.628 56.422 118.187 1.000 33.740 366 PRO B N 1
ATOM 5580 C CA . PRO B 1 375 ? 2.168 57.304 119.263 1.000 38.332 366 PRO B CA 1
ATOM 5581 C C . PRO B 1 375 ? 0.706 57.767 119.150 1.000 39.456 366 PRO B C 1
ATOM 5582 O O . PRO B 1 375 ? 0.073 58.016 120.168 1.000 41.682 366 PRO B O 1
ATOM 5586 N N . ASP B 1 376 ? 0.170 57.857 117.928 1.000 42.068 367 ASP B N 1
ATOM 5587 C CA . ASP B 1 376 ? -1.218 58.243 117.695 1.000 46.563 367 ASP B CA 1
ATOM 5588 C C . ASP B 1 376 ? -2.196 57.213 118.269 1.000 44.271 367 ASP B C 1
ATOM 5589 O O . ASP B 1 376 ? -3.379 57.499 118.370 1.000 46.650 367 ASP B O 1
ATOM 5594 N N . MET B 1 377 ? -1.718 56.021 118.633 1.000 42.114 368 MET B N 1
ATOM 5595 C CA . MET B 1 377 ? -2.577 54.950 119.104 1.000 47.218 368 MET B CA 1
ATOM 5596 C C . MET B 1 377 ? -3.013 55.229 120.541 1.000 47.223 368 MET B C 1
ATOM 5597 O O . MET B 1 377 ? -4.033 54.717 121.005 1.000 45.740 368 MET B O 1
ATOM 5602 N N . ARG B 1 378 ? -2.262 56.083 121.237 1.000 47.776 369 ARG B N 1
ATOM 5603 C CA . ARG B 1 378 ? -2.729 56.645 122.499 1.000 48.084 369 ARG B CA 1
ATOM 5604 C C . ARG B 1 378 ? -4.051 57.401 122.299 1.000 52.216 369 ARG B C 1
ATOM 5605 O O . ARG B 1 378 ? -4.923 57.353 123.160 1.000 51.380 369 ARG B O 1
ATOM 5613 N N . GLN B 1 379 ? -4.221 58.051 121.143 1.000 57.907 370 GLN B N 1
ATOM 5614 C CA . GLN B 1 379 ? -5.468 58.719 120.800 1.000 61.755 370 GLN B CA 1
ATOM 5615 C C . GLN B 1 379 ? -6.547 57.725 120.372 1.000 58.546 370 GLN B C 1
ATOM 5616 O O . GLN B 1 379 ? -7.716 58.065 120.438 1.000 64.873 370 GLN B O 1
ATOM 5622 N N . PHE B 1 380 ? -6.172 56.552 119.850 1.000 57.449 371 PHE B N 1
ATOM 5623 C CA . PHE B 1 380 ? -7.135 55.603 119.317 1.000 56.268 371 PHE B CA 1
ATOM 5624 C C . PHE B 1 380 ? -6.965 54.271 120.031 1.000 50.360 371 PHE B C 1
ATOM 5625 O O . PHE B 1 380 ? -6.556 53.288 119.429 1.000 45.923 371 PHE B O 1
ATOM 5633 N N . GLU B 1 381 ? -7.296 54.239 121.316 1.000 47.298 372 GLU B N 1
ATOM 5634 C CA . GLU B 1 381 ? -6.937 53.121 122.169 1.000 46.363 372 GLU B CA 1
ATOM 5635 C C . GLU B 1 381 ? -7.649 51.827 121.757 1.000 45.507 372 GLU B C 1
ATOM 5636 O O . GLU B 1 381 ? -7.097 50.765 121.994 1.000 41.481 372 GLU B O 1
ATOM 5642 N N . HIS B 1 382 ? -8.846 51.911 121.145 1.000 49.471 373 HIS B N 1
ATOM 5643 C CA . HIS B 1 382 ? -9.602 50.753 120.663 1.000 52.084 373 HIS B CA 1
ATOM 5644 C C . HIS B 1 382 ? -8.788 49.898 119.671 1.000 49.801 373 HIS B C 1
ATOM 5645 O O . HIS B 1 382 ? -8.867 48.661 119.677 1.000 45.437 373 HIS B O 1
ATOM 5652 N N . LEU B 1 383 ? -8.022 50.560 118.791 1.000 48.511 374 LEU B N 1
ATOM 5653 C CA . LEU B 1 383 ? -7.199 49.862 117.813 1.000 49.856 374 LEU B CA 1
ATOM 5654 C C . LEU B 1 383 ? -6.141 49.035 118.527 1.000 48.698 374 LEU B C 1
ATOM 5655 O O . LEU B 1 383 ? -5.872 47.929 118.090 1.000 42.471 374 LEU B O 1
ATOM 5660 N N . ARG B 1 384 ? -5.556 49.574 119.605 1.000 46.539 375 ARG B N 1
ATOM 5661 C CA . ARG B 1 384 ? -4.599 48.829 120.405 1.000 45.445 375 ARG B CA 1
ATOM 5662 C C . ARG B 1 384 ? -5.230 47.511 120.873 1.000 42.854 375 ARG B C 1
ATOM 5663 O O . ARG B 1 384 ? -4.599 46.452 120.808 1.000 37.378 375 ARG B O 1
ATOM 5671 N N . GLU B 1 385 ? -6.487 47.571 121.331 1.000 45.327 376 GLU B N 1
ATOM 5672 C CA . GLU B 1 385 ? -7.155 46.398 121.888 1.000 47.016 376 GLU B CA 1
ATOM 5673 C C . GLU B 1 385 ? -7.397 45.351 120.803 1.000 41.240 376 GLU B C 1
ATOM 5674 O O . GLU B 1 385 ? -7.311 44.153 121.042 1.000 42.624 376 GLU B O 1
ATOM 5680 N N . SER B 1 386 ? -7.698 45.811 119.585 1.000 42.972 377 SER B N 1
ATOM 5681 C CA . SER B 1 386 ? -7.897 44.902 118.466 1.000 42.058 377 SER B CA 1
ATOM 5682 C C . SER B 1 386 ? -6.626 44.113 118.170 1.000 38.351 377 SER B C 1
ATOM 5683 O O . SER B 1 386 ? -6.714 42.918 117.991 1.000 36.947 377 SER B O 1
ATOM 5686 N N . ILE B 1 387 ? -5.466 44.777 118.100 1.000 38.726 378 ILE B N 1
ATOM 5687 C CA . ILE B 1 387 ? -4.180 44.117 117.858 1.000 38.721 378 ILE B CA 1
ATOM 5688 C C . ILE B 1 387 ? -3.947 43.055 118.930 1.000 34.332 378 ILE B C 1
ATOM 5689 O O . ILE B 1 387 ? -3.614 41.911 118.617 1.000 35.072 378 ILE B O 1
ATOM 5694 N N . ILE B 1 388 ? -4.116 43.454 120.200 1.000 35.827 379 ILE B N 1
ATOM 5695 C CA . ILE B 1 388 ? -3.928 42.544 121.329 1.000 38.848 379 ILE B CA 1
ATOM 5696 C C . ILE B 1 388 ? -4.828 41.314 121.173 1.000 39.076 379 ILE B C 1
ATOM 5697 O O . ILE B 1 388 ? -4.360 40.178 121.307 1.000 35.094 379 ILE B O 1
ATOM 5702 N N . ALA B 1 389 ? -6.119 41.546 120.877 1.000 40.746 380 ALA B N 1
ATOM 5703 C CA . ALA B 1 389 ? -7.092 40.469 120.773 1.000 39.487 380 ALA B CA 1
ATOM 5704 C C . ALA B 1 389 ? -6.739 39.521 119.625 1.000 39.360 380 ALA B C 1
ATOM 5705 O O . ALA B 1 389 ? -6.995 38.321 119.708 1.000 41.329 380 ALA B O 1
ATOM 5707 N N . GLU B 1 390 ? -6.159 40.072 118.548 1.000 38.269 381 GLU B N 1
ATOM 5708 C CA . GLU B 1 390 ? -5.721 39.280 117.408 1.000 40.227 381 GLU B CA 1
ATOM 5709 C C . GLU B 1 390 ? -4.590 38.338 117.820 1.000 38.715 381 GLU B C 1
ATOM 5710 O O . GLU B 1 390 ? -4.618 37.154 117.491 1.000 37.433 381 GLU B O 1
ATOM 5716 N N . TYR B 1 391 ? -3.602 38.850 118.562 1.000 37.879 382 TYR B N 1
ATOM 5717 C CA . TYR B 1 391 ? -2.493 38.012 118.999 1.000 35.605 382 TYR B CA 1
ATOM 5718 C C . TYR B 1 391 ? -3.000 36.934 119.953 1.000 33.956 382 TYR B C 1
ATOM 5719 O O . TYR B 1 391 ? -2.512 35.795 119.938 1.000 31.611 382 TYR B O 1
ATOM 5728 N N . ARG B 1 392 ? -3.989 37.286 120.784 1.000 38.418 383 ARG B N 1
ATOM 5729 C CA . ARG B 1 392 ? -4.641 36.284 121.620 1.000 42.862 383 ARG B CA 1
ATOM 5730 C C . ARG B 1 392 ? -5.322 35.219 120.753 1.000 41.744 383 ARG B C 1
ATOM 5731 O O . ARG B 1 392 ? -5.155 34.034 120.998 1.000 39.435 383 ARG B O 1
ATOM 5739 N N . ARG B 1 393 ? -6.045 35.639 119.705 1.000 41.568 384 ARG B N 1
ATOM 5740 C CA . ARG B 1 393 ? -6.723 34.683 118.842 1.000 44.648 384 ARG B CA 1
ATOM 5741 C C . ARG B 1 393 ? -5.710 33.739 118.196 1.000 43.378 384 ARG B C 1
ATOM 5742 O O . ARG B 1 393 ? -6.026 32.577 117.973 1.000 42.828 384 ARG B O 1
ATOM 5750 N N . MET B 1 394 ? -4.491 34.226 117.931 1.000 45.369 385 MET B N 1
ATOM 5751 C CA . MET B 1 394 ? -3.444 33.415 117.316 1.000 45.831 385 MET B CA 1
ATOM 5752 C C . MET B 1 394 ? -2.691 32.593 118.363 1.000 43.795 385 MET B C 1
ATOM 5753 O O . MET B 1 394 ? -1.722 31.919 118.025 1.000 45.386 385 MET B O 1
ATOM 5758 N N . GLU B 1 395 ? -3.105 32.690 119.638 1.000 48.480 386 GLU B N 1
ATOM 5759 C CA . GLU B 1 395 ? -2.610 31.842 120.716 1.000 50.156 386 GLU B CA 1
ATOM 5760 C C . GLU B 1 395 ? -1.189 32.247 121.110 1.000 47.285 386 GLU B C 1
ATOM 5761 O O . GLU B 1 395 ? -0.389 31.417 121.553 1.000 44.124 386 GLU B O 1
ATOM 5767 N N . PHE B 1 396 ? -0.903 33.549 120.974 1.000 45.183 387 PHE B N 1
ATOM 5768 C CA . PHE B 1 396 ? 0.297 34.149 121.521 1.000 41.955 387 PHE B CA 1
ATOM 5769 C C . PHE B 1 396 ? -0.146 34.964 122.728 1.000 42.762 387 PHE B C 1
ATOM 5770 O O . PHE B 1 396 ? -1.317 35.322 122.844 1.000 47.403 387 PHE B O 1
ATOM 5778 N N . LYS B 1 397 ? 0.767 35.217 123.655 1.000 37.514 388 LYS B N 1
ATOM 5779 C CA . LYS B 1 397 ? 0.406 35.986 124.831 1.000 35.867 388 LYS B CA 1
ATOM 5780 C C . LYS B 1 397 ? 0.852 37.433 124.632 1.000 36.907 388 LYS B C 1
ATOM 5781 O O . LYS B 1 397 ? 2.039 37.734 124.579 1.000 35.703 388 LYS B O 1
ATOM 5787 N N . PRO B 1 398 ? -0.069 38.399 124.469 1.000 35.347 389 PRO B N 1
ATOM 5788 C CA . PRO B 1 398 ? 0.344 39.804 124.433 1.000 36.415 389 PRO B CA 1
ATOM 5789 C C . PRO B 1 398 ? 0.586 40.313 125.851 1.000 35.526 389 PRO B C 1
ATOM 5790 O O . PRO B 1 398 ? 0.016 39.783 126.792 1.000 39.992 389 PRO B O 1
ATOM 5794 N N . HIS B 1 399 ? 1.465 41.305 125.994 1.000 34.271 390 HIS B N 1
ATOM 5795 C CA . HIS B 1 399 ? 1.726 41.956 127.262 1.000 32.900 390 HIS B CA 1
ATOM 5796 C C . HIS B 1 399 ? 2.259 43.350 126.957 1.000 33.550 390 HIS B C 1
ATOM 5797 O O . HIS B 1 399 ? 3.321 43.494 126.344 1.000 31.979 390 HIS B O 1
ATOM 5804 N N . LEU B 1 400 ? 1.527 44.374 127.396 1.000 31.809 391 LEU B N 1
ATOM 5805 C CA . LEU B 1 400 ? 1.927 45.760 127.201 1.000 34.670 391 LEU B CA 1
ATOM 5806 C C . LEU B 1 400 ? 3.111 46.062 128.115 1.000 33.507 391 LEU B C 1
ATOM 5807 O O . LEU B 1 400 ? 3.021 45.886 129.322 1.000 36.563 391 LEU B O 1
ATOM 5812 N N . ALA B 1 401 ? 4.236 46.502 127.549 1.000 32.026 392 ALA B N 1
ATOM 5813 C CA . ALA B 1 401 ? 5.438 46.744 128.337 1.000 33.005 392 ALA B CA 1
ATOM 5814 C C . ALA B 1 401 ? 5.286 48.022 129.156 1.000 32.569 392 ALA B C 1
ATOM 5815 O O . ALA B 1 401 ? 4.696 48.998 128.691 1.000 35.936 392 ALA B O 1
ATOM 5817 N N . GLU B 1 402 ? 5.812 47.986 130.383 1.000 32.824 393 GLU B N 1
ATOM 5818 C CA . GLU B 1 402 ? 6.003 49.173 131.197 1.000 33.110 393 GLU B CA 1
ATOM 5819 C C . GLU B 1 402 ? 7.460 49.597 131.063 1.000 30.523 393 GLU B C 1
ATOM 5820 O O . GLU B 1 402 ? 8.351 48.830 131.447 1.000 29.455 393 GLU B O 1
ATOM 5826 N N . LEU B 1 403 ? 7.682 50.827 130.575 1.000 28.705 394 LEU B N 1
ATOM 5827 C CA . LEU B 1 403 ? 9.026 51.292 130.252 1.000 30.829 394 LEU B CA 1
ATOM 5828 C C . LEU B 1 403 ? 9.380 52.501 131.108 1.000 34.704 394 LEU B C 1
ATOM 5829 O O . LEU B 1 403 ? 8.497 53.188 131.620 1.000 35.550 394 LEU B O 1
ATOM 5834 N N . GLY B 1 404 ? 10.687 52.779 131.224 1.000 36.335 395 GLY B N 1
ATOM 5835 C CA . GLY B 1 404 ? 11.167 53.967 131.918 1.000 34.908 395 GLY B CA 1
ATOM 5836 C C . GLY B 1 404 ? 11.344 53.737 133.423 1.000 38.625 395 GLY B C 1
ATOM 5837 O O . GLY B 1 404 ? 11.673 54.656 134.163 1.000 45.645 395 GLY B O 1
ATOM 5838 N N . GLY B 1 405 ? 11.092 52.513 133.884 1.000 33.271 396 GLY B N 1
ATOM 5839 C CA . GLY B 1 405 ? 11.237 52.192 135.283 1.000 32.188 396 GLY B CA 1
ATOM 5840 C C . GLY B 1 405 ? 12.700 52.041 135.691 1.000 33.429 396 GLY B C 1
ATOM 5841 O O . GLY B 1 405 ? 13.634 52.049 134.887 1.000 35.661 396 GLY B O 1
ATOM 5842 N N . PRO B 1 406 ? 12.936 51.867 136.999 1.000 32.384 397 PRO B N 1
ATOM 5843 C CA . PRO B 1 406 ? 14.299 51.720 137.506 1.000 29.367 397 PRO B CA 1
ATOM 5844 C C . PRO B 1 406 ? 14.902 50.327 137.323 1.000 30.211 397 PRO B C 1
ATOM 5845 O O . PRO B 1 406 ? 14.219 49.334 137.011 1.000 26.463 397 PRO B O 1
ATOM 5849 N N . GLY B 1 407 ? 16.227 50.300 137.504 1.000 27.939 398 GLY B N 1
ATOM 5850 C CA . GLY B 1 407 ? 17.009 49.083 137.539 1.000 28.745 398 GLY B CA 1
ATOM 5851 C C . GLY B 1 407 ? 16.879 48.384 138.885 1.000 27.195 398 GLY B C 1
ATOM 5852 O O . GLY B 1 407 ? 15.792 48.317 139.456 1.000 28.917 398 GLY B O 1
ATOM 5853 N N . VAL B 1 408 ? 17.993 47.823 139.362 1.000 27.619 399 VAL B N 1
ATOM 5854 C CA . VAL B 1 408 ? 18.022 47.090 140.621 1.000 26.858 399 VAL B CA 1
ATOM 5855 C C . VAL B 1 408 ? 17.651 48.032 141.769 1.000 28.783 399 VAL B C 1
ATOM 5856 O O . VAL B 1 408 ? 18.036 49.201 141.776 1.000 26.862 399 VAL B O 1
ATOM 5860 N N . LEU B 1 409 ? 16.865 47.513 142.720 1.000 29.661 400 LEU B N 1
ATOM 5861 C CA . LEU B 1 409 ? 16.411 48.272 143.878 1.000 28.159 400 LEU B CA 1
ATOM 5862 C C . LEU B 1 409 ? 16.600 47.457 145.156 1.000 28.497 400 LEU B C 1
ATOM 5863 O O . LEU B 1 409 ? 16.466 46.228 145.137 1.000 29.033 400 LEU B O 1
ATOM 5868 N N . PHE B 1 410 ? 16.872 48.174 146.254 1.000 29.380 401 PHE B N 1
ATOM 5869 C CA . PHE B 1 410 ? 16.756 47.656 147.610 1.000 30.519 401 PHE B CA 1
ATOM 5870 C C . PHE B 1 410 ? 15.426 48.110 148.200 1.000 32.856 401 PHE B C 1
ATOM 5871 O O . PHE B 1 410 ? 14.979 49.242 147.964 1.000 30.378 401 PHE B O 1
ATOM 5879 N N . HIS B 1 411 ? 14.803 47.186 148.938 1.000 35.997 402 HIS B N 1
ATOM 5880 C CA . HIS B 1 411 ? 13.502 47.402 149.548 1.000 40.208 402 HIS B CA 1
ATOM 5881 C C . HIS B 1 411 ? 13.681 47.317 151.069 1.000 40.940 402 HIS B C 1
ATOM 5882 O O . HIS B 1 411 ? 13.489 46.263 151.667 1.000 40.354 402 HIS B O 1
ATOM 5889 N N . PRO B 1 412 ? 14.141 48.396 151.741 1.000 48.549 403 PRO B N 1
ATOM 5890 C CA . PRO B 1 412 ? 14.313 48.373 153.189 1.000 56.965 403 PRO B CA 1
ATOM 5891 C C . PRO B 1 412 ? 12.984 48.590 153.918 1.000 61.228 403 PRO B C 1
ATOM 5892 O O . PRO B 1 412 ? 12.914 48.363 155.120 1.000 66.328 403 PRO B O 1
ATOM 5896 N N . VAL B 1 413 ? 11.950 49.050 153.198 1.000 64.585 404 VAL B N 1
ATOM 5897 C CA . VAL B 1 413 ? 10.691 49.447 153.809 1.000 67.512 404 VAL B CA 1
ATOM 5898 C C . VAL B 1 413 ? 9.648 48.352 153.592 1.000 73.215 404 VAL B C 1
ATOM 5899 O O . VAL B 1 413 ? 9.259 48.102 152.455 1.000 78.862 404 VAL B O 1
ATOM 5903 N N . PRO B 1 414 ? 9.135 47.693 154.661 1.000 79.400 405 PRO B N 1
ATOM 5904 C CA . PRO B 1 414 ? 7.969 46.816 154.524 1.000 81.641 405 PRO B CA 1
ATOM 5905 C C . PRO B 1 414 ? 6.733 47.620 154.082 1.000 77.178 405 PRO B C 1
ATOM 5906 O O . PRO B 1 414 ? 6.308 47.440 152.955 1.000 78.791 405 PRO B O 1
#

Foldseek 3Di:
DDPKDKWKKKWFWKWWLFQFLLQLVQFKTKMWTFPWMKMKMKMADDPQKEWEAEPPAGHIDIDGLVVLLVLLVPDDADPPDHPLADPVVLLVVQLVVQVVDPLNSLLSSLLSRLQSVVCNVLVNSTGGHMYMYMYTSDDPQFQRLVLLRSLLRSLLVSCCVSPVDPFDPVQFDDDPQWTQHDPVSLLSSLSSSVRSVCSLAVSDSSPSNNCRSFHFMWIDGNSDIDHQNQFEDWWKKKKFLPDGDRLNVLSVLLVVCCVVPVVLSVVLSVVSSVLSVVVSVLGRPHHYYDDQVSQVSSLVSLQSRQVSSVVSVQAAPSQVVLQVLLVVLVWHKHCTHSHPGHIIMITDGPVCVPDVVSVVVSQVVSVVVVIHMDITDTRDGHMIIHDDDD/DPDKDKWKKKWFFKWWLFQFLLQLVQFKTKMATFPWIKMKMKIADDPQKEWEAEPPAGDIDIDGLVVLLVLLVPDDLCVVDNDLADPVVLLVVQLVVAVDPNSLLSSLLSRLQSNVCNVLVHSTGGHMYMYMYTSDDPQQQRLVLLRSLLRSLLVNCPVSPVDPFDVVQFDDDPQWTQHDPVSLLSSLSSSVNSVCSLPVSDSSPSNNCRSFHFMWIDGNHDIDHQRQFADWWKKKKFLPGGDRLVVLSVLLVVVCVVCVVLSVVLSVVSSVLSVVLSVLSRPHHYHDDPVSQVSSLVSQQSRQVSSVVSVQEAPSQVVLQVLLVVLVWGKHCTHSHPGHIMMTIDDPCCVVVVVSVVVSQVVSVVVVIHMDTTDTRDGHMIINPDD